Protein AF-0000000067530550 (afdb_homodimer)

Nearest PDB structures (foldseek):
  4d1q-assembly1_B  TM=6.725E-01  e=1.537E-12  Musca domestica
  4d1q-assembly1_A-2  TM=6.681E-01  e=2.569E-12  Musca domestica
  2bw3-assembly1_A  TM=5.708E-01  e=7.228E-11  Musca domestica
  4d1q-assembly1_B  TM=6.610E-01  e=1.892E-12  Musca domestica
  4d1q-assembly1_A-2  TM=6.680E-01  e=2.783E-12  Musca domestica

Sequence (1082 aa):
DERKKIAEIKYAALITEKNIPHQTAKEILNLFQNIGKNPNVLKSMTMGRTKCQNIISNVLCPVETERVVNNIQNTRFSIFIDETSDITNEKWMTFLVRYVDSDTLDIRTQLVKLIDIDAKDCSAEKLFKAFELEMTKFQIPFLNIIALSCDNASVITGKHLSFKKNLESKCKNLLTFSCPCHSATLVAHAACAKIPAHCEEFLRKIASYINSSPKRLAVFNEFSECFQDTNRKILKLCDTRWLSHYLCIDRLLELWDSIKYFLNEIVVSEKTKSGEYLLSLMENVNIKAYYLFLKYVLNFFNSFNAFFQAHETRIHILQTKSVNFLVQISEHFLKPDLLKHLLTNLSFHKKENQISLDNVNLGPRYEEYLYKLVKEGHANVVTIIRQNCLQFYITAAEEIRKRLPVNNIFLHKLQVFQPDVALFDKNRESSFNDVSFIAKTLHGFDEDGLKNEWFQLYSDSTIKKTIKKKQNLSTINFDSMWKEILKRQSISNPKYPNLKSLISTIRSLPNSNADPERTFSVLSDIKTKKRNRLSTTTINADERKKIAEIKYAALITEKNIPHQTAKEILNLFQNIGKNPNVLKSMTMGRTKCQNIISNVLCPVETERVVNNIQNTRFSIFIDETSDITNEKWMTFLVRYVDSDTLDIRTQLVKLIDIDAKDCSAEKLFKAFELEMTKFQIPFLNIIALSCDNASVITGKHLSFKKNLESKCKNLLTFSCPCHSATLVAHAACAKIPAHCEEFLRKIASYINSSPKRLAVFNEFSECFQDTNRKILKLCDTRWLSHYLCIDRLLELWDSIKYFLNEIVVSEKTKSGEYLLSLMENVNIKAYYLFLKYVLNFFNSFNAFFQAHETRIHILQTKSVNFLVQISEHFLKPDLLKHLLTNLSFHKKENQISLDNVNLGPRYEEYLYKLVKEGHANVVTIIRQNCLQFYITAAEEIRKRLPVNNIFLHKLQVFQPDVALFDKNRESSFNDVSFIAKTLHGFDEDGLKNEWFQLYSDSTIKKTIKKKQNLSTINFDSMWKEILKRQSISNPKYPNLKSLISTIRSLPNSNADPERTFSVLSDIKTKKRNRLSTTTINA

Foldseek 3Di:
DVVVVVVVVVLVVVCVVVVPDPVCSVVVVVVVVVQCVPVVRVVPDDDDPVNVLCCVLPPVLVVVLLVVLVQLLPAAKAWEWDWDAAPVRWIWIWTWIWFQGPVQRDIDIDTNWTFTADSVDPAQVRVLVSVVVVCVVSVRQLQSYAEYEYEPDCRADNPPSHVVVVSCVRHVLYYYDHFVLNLLLVLLVQLCVLPDPVLVVLLQLLLCVQVVDPVSVVLLQVLCVVVVNDSDRQAHADSVDSQRPLVNLVVCLSCLVSSLVSLVVCCVVVVDPSSVVSNVQSPPLLNSLVSLLCNVLCVLSNVLNVVLLDLFQDLLCQQVSLLVSLLVLCVQWFDPVCSVCLLDPDQLPDPVGTDDLVRRDSDDVSVVSLVVCVVVPNVVSSSVSSVSSSSSSNSSSVSSSVRGPNPPLLSNLSCCLQLCNQAPNPCQVVNLVSVLVNCVSSDDADSVLQSVLSVCNNVPCVCVVDPVNSVVLNPDDSSVSVSVVQVPDDPVDTSRVRVSSSVSNSRSDHSRSNVVVVVVVVLNVCCDPVNPPDDSSSSRD/DVVVVVVVVVLVVVCVVVVPDPVCSVVVVVVVVVQCVPVVRVVPDDDDPVNVLCCVLPPVLVVVLLVVLVQLLPAAWAWEWDWDAAPVGWIWIWTWIWFQGPVQRDIDIDTNWTFTADSVDPAQVRVLVSVVVVCVVSVRQLQSYAEYEYEPDCRAPNPPSHVVVVSCVRHVLYYYDHFVLNLLLVLLVQLCVLPDPVLVVLLQLLLCVQVVDPVSVVLLQVLCVVVVNDSDRQAHADSVDSLRPLVNLVVCLSCLVSSLVSLVVCCVVVVDPSSVVSNVQSPPLLNSLVSLLCNVLCVLSNVLNVVLLDLFQDLLCQQVSLLVSLLVLCVQWFDPVCSVVLLDPDQLPDPVGTDDLVRRDSDDVSVVSLVVCVVVPNVVSSSVSSVSSSSSSNSSSVSSSVRGPNPPLLSNLSNCLQLCNQAPNPCQVVNLVSVLVNCVSSDDADSVLQSVLSVCNNVPCVCVVDPVNSVVLNPDDSSVSVSVVQVPDDPVDTSRVRVSSSVSNSRSDHSRSNVVVVVVVVLNVCCDPVNPPDDSSSSRD

Secondary structure (DSSP, 8-state):
-HHHHHHHHHHHHHHHHTT--HHHHHHHHHHHHHHTTSHHHHHH----HHHHHHHIIIIIHHHHHHHHHHHHHSS-EEEEE-EEE-TT--EEEEEEEEEE-TTT--EEEEEEEEEEE-TT---HHHHHHHHHHHHHHTT--GGGEEEEEE-S-HHHH-SSS-HHHHHHHH-TT-EEEE-HHHHHHHHHHHHHTTS-HHHHHHHHHHHHHHHT-HHHHHHHHHHHHHTT----PPPPP-TT-TTHHHHHHHHHHHTHHHHHHHHHHHHHHT--HHHHHHHHHHH-HHHHHHHHHHHHHHHHHHHHHHHHTSSS--GGGHHHHHHHHHHHHHTTTB-GGGGGGTTSS--TT-GGGBPPGGG----HHHHHHHHHHHHTT-HHHHHHHHHHHHHHHHHHHHHHHHHS-TT-HHHHHGGGGSHHHHTT-S-HHHHHHHHHHHHHHH----HHHHHHHHHHHHH-HHHHS-HHHHHHHHHS-HHHHHHHHHHSS-TTS-S-HHHHHHHHHHHTS-S-SHHHHHHHHHHHHHS-STTTT--HHHHH-/-HHHHHHHHHHHHHHHHTT--HHHHHHHHHHHHHHTTSHHHHHH----HHHHHHHIIIIIHHHHHHHHHHHHHSS-EEEEE-EEE-TT--EEEEEEEEEE-TTT--EEEEEEEEEEE-TT---HHHHHHHHHHHHHHTT--GGGEEEEEE-S-HHHH-SSS-HHHHHHHH-TT-EEEE-HHHHHHHHHHHHHTTS-HHHHHHHHHHHHHHHT-HHHHHHHHHHHHHTT----PPPPP-TT-TTHHHHHHHHHHHTHHHHHHHHHHHHHHT--HHHHHHHHHHH-HHHHHHHHHHHHHHHHHHHHHHHHTSSS--GGGHHHHHHHHHHHHHTTTB-GGGGGGTTSS--TT-GGGBPPGGG----HHHHHHHHHHHHTT-HHHHHHHHHHHHHHHHHHHHHHHHHS-TT-HHHHHGGGGSHHHHTT-S-HHHHHHHHHHHHHHH----HHHHHHHHHHHHH-HHHHS-HHHHHHHHHS-HHHHHHHHHHSS-TTS-S-HHHHHHHHHHHTS-S-SHHHHHHHHHHHHHS-STTTT--HHHHH-

Structure (mmCIF, N/CA/C/O backbone):
data_AF-0000000067530550-model_v1
#
loop_
_entity.id
_entity.type
_entity.pdbx_description
1 polymer 'Zinc finger protein KIAA0543'
#
loop_
_atom_site.group_PDB
_atom_site.id
_atom_site.type_symbol
_atom_site.label_atom_id
_atom_site.label_alt_id
_atom_site.label_comp_id
_atom_site.label_asym_id
_atom_site.label_entity_id
_atom_site.label_seq_id
_atom_site.pdbx_PDB_ins_code
_atom_site.Cartn_x
_atom_site.Cartn_y
_atom_site.Cartn_z
_atom_site.occupancy
_atom_site.B_iso_or_equiv
_atom_site.auth_seq_id
_atom_site.auth_comp_id
_atom_site.auth_asym_id
_atom_site.auth_atom_id
_atom_site.pdbx_PDB_model_num
ATOM 1 N N . ASP A 1 1 ? 16.312 -23.812 32.875 1 80.31 1 ASP A N 1
ATOM 2 C CA . ASP A 1 1 ? 16.922 -23.016 31.812 1 80.31 1 ASP A CA 1
ATOM 3 C C . ASP A 1 1 ? 16.516 -23.547 30.438 1 80.31 1 ASP A C 1
ATOM 5 O O . ASP A 1 1 ? 16.219 -22.781 29.531 1 80.31 1 ASP A O 1
ATOM 9 N N . GLU A 1 2 ? 16.406 -24.828 30.375 1 87.94 2 GLU A N 1
ATOM 10 C CA . GLU A 1 2 ? 16 -25.422 29.094 1 87.94 2 GLU A CA 1
ATOM 11 C C . GLU A 1 2 ? 14.539 -25.109 28.781 1 87.94 2 GLU A C 1
ATOM 13 O O . GLU A 1 2 ? 14.211 -24.812 27.625 1 87.94 2 GLU A O 1
ATOM 18 N N . ARG A 1 3 ? 13.711 -25.188 29.797 1 90.06 3 ARG A N 1
ATOM 19 C CA . ARG A 1 3 ? 12.297 -24.891 29.594 1 90.06 3 ARG A CA 1
ATOM 20 C C . ARG A 1 3 ? 12.094 -23.438 29.203 1 90.06 3 ARG A C 1
ATOM 22 O O . ARG A 1 3 ? 11.219 -23.125 28.391 1 90.06 3 ARG A O 1
ATOM 29 N N . LYS A 1 4 ? 12.891 -22.594 29.781 1 92.56 4 LYS A N 1
ATOM 30 C CA . LYS A 1 4 ? 12.859 -21.172 29.422 1 92.56 4 LYS A CA 1
ATOM 31 C C . LYS A 1 4 ? 13.234 -20.969 27.953 1 92.56 4 LYS A C 1
ATOM 33 O O . LYS A 1 4 ? 12.562 -20.219 27.25 1 92.56 4 LYS A O 1
ATOM 38 N N . LYS A 1 5 ? 14.266 -21.625 27.531 1 92.31 5 LYS A N 1
ATOM 39 C CA . LYS A 1 5 ? 14.727 -21.484 26.156 1 92.31 5 LYS A CA 1
ATOM 40 C C . LYS A 1 5 ? 13.672 -21.984 25.172 1 92.31 5 LYS A C 1
ATOM 42 O O . LYS A 1 5 ? 13.43 -21.344 24.141 1 92.31 5 LYS A O 1
ATOM 47 N N . ILE A 1 6 ? 13.031 -23.016 25.5 1 93.88 6 ILE A N 1
ATOM 48 C CA . ILE A 1 6 ? 11.992 -23.578 24.641 1 93.88 6 ILE A CA 1
ATOM 49 C C . ILE A 1 6 ? 10.82 -22.609 24.547 1 93.88 6 ILE A C 1
ATOM 51 O O . ILE A 1 6 ? 10.266 -22.406 23.453 1 93.88 6 ILE A O 1
ATOM 55 N N . ALA A 1 7 ? 10.461 -22.047 25.672 1 94.25 7 ALA A N 1
ATOM 56 C CA . ALA A 1 7 ? 9.352 -21.094 25.688 1 94.25 7 ALA A CA 1
ATOM 57 C C . ALA A 1 7 ? 9.656 -19.875 24.828 1 94.25 7 ALA A C 1
ATOM 59 O O . ALA A 1 7 ? 8.789 -19.391 24.094 1 94.25 7 ALA A O 1
ATOM 60 N N . GLU A 1 8 ? 10.852 -19.406 24.922 1 95.12 8 GLU A N 1
ATOM 61 C CA . GLU A 1 8 ? 11.258 -18.234 24.141 1 95.12 8 GLU A CA 1
ATOM 62 C C . GLU A 1 8 ? 11.297 -18.547 22.656 1 95.12 8 GLU A C 1
ATOM 64 O O . GLU A 1 8 ? 10.938 -17.703 21.828 1 95.12 8 GLU A O 1
ATOM 69 N N . ILE A 1 9 ? 11.695 -19.703 22.25 1 95 9 ILE A N 1
ATOM 70 C CA . ILE A 1 9 ? 11.727 -20.125 20.859 1 95 9 ILE A CA 1
ATOM 71 C C . ILE A 1 9 ? 10.297 -20.234 20.312 1 95 9 ILE A C 1
ATOM 73 O O . ILE A 1 9 ? 10.016 -19.766 19.219 1 95 9 ILE A O 1
ATOM 77 N N . LYS A 1 10 ? 9.43 -20.812 21.062 1 94.94 10 LYS A N 1
ATOM 78 C CA . LYS A 1 10 ? 8.023 -20.922 20.656 1 94.94 10 LYS A CA 1
ATOM 79 C C . LYS A 1 10 ? 7.402 -19.531 20.484 1 94.94 10 LYS A C 1
ATOM 81 O O . LYS A 1 10 ? 6.625 -19.312 19.547 1 94.94 10 LYS A O 1
ATOM 86 N N . TYR A 1 11 ? 7.758 -18.672 21.438 1 95.31 11 TYR A N 1
ATOM 87 C CA . TYR A 1 11 ? 7.254 -17.297 21.375 1 95.31 11 TYR A CA 1
ATOM 88 C C . TYR A 1 11 ? 7.766 -16.594 20.125 1 95.31 11 TYR A C 1
ATOM 90 O O . TYR A 1 11 ? 6.988 -15.969 19.391 1 95.31 11 TYR A O 1
ATOM 98 N N . ALA A 1 12 ? 9.016 -16.719 19.812 1 94.5 12 ALA A N 1
ATOM 99 C CA . ALA A 1 12 ? 9.602 -16.125 18.609 1 94.5 12 ALA A CA 1
ATOM 100 C C . ALA A 1 12 ? 8.961 -16.703 17.344 1 94.5 12 ALA A C 1
ATOM 102 O O . ALA A 1 12 ? 8.75 -15.984 16.359 1 94.5 12 ALA A O 1
ATOM 103 N N . ALA A 1 13 ? 8.656 -17.969 17.312 1 94.69 13 ALA A N 1
ATOM 104 C CA . ALA A 1 13 ? 7.992 -18.609 16.188 1 94.69 13 ALA A CA 1
ATOM 105 C C . ALA A 1 13 ? 6.613 -18.016 15.945 1 94.69 13 ALA A C 1
ATOM 107 O O . ALA A 1 13 ? 6.223 -17.797 14.797 1 94.69 13 ALA A O 1
ATOM 108 N N . LEU A 1 14 ? 5.918 -17.766 17.016 1 93.88 14 LEU A N 1
ATOM 109 C CA . LEU A 1 14 ? 4.59 -17.172 16.906 1 93.88 14 LEU A CA 1
ATOM 110 C C . LEU A 1 14 ? 4.676 -15.758 16.328 1 93.88 14 LEU A C 1
ATOM 112 O O . LEU A 1 14 ? 3.875 -15.391 15.461 1 93.88 14 LEU A O 1
ATOM 116 N N . ILE A 1 15 ? 5.641 -14.969 16.797 1 93.5 15 ILE A N 1
ATOM 117 C CA . ILE A 1 15 ? 5.859 -13.609 16.328 1 93.5 15 ILE A CA 1
ATOM 118 C C . ILE A 1 15 ? 6.113 -13.617 14.82 1 93.5 15 ILE A C 1
ATOM 120 O O . ILE A 1 15 ? 5.566 -12.789 14.086 1 93.5 15 ILE A O 1
ATOM 124 N N . THR A 1 16 ? 6.828 -14.547 14.367 1 91.88 16 THR A N 1
ATOM 125 C CA . THR A 1 16 ? 7.184 -14.672 12.953 1 91.88 16 THR A CA 1
ATOM 126 C C . THR A 1 16 ? 5.98 -15.125 12.133 1 91.88 16 THR A C 1
ATOM 128 O O . THR A 1 16 ? 5.699 -14.562 11.07 1 91.88 16 THR A O 1
ATOM 131 N N . GLU A 1 17 ? 5.289 -16.125 12.617 1 91.31 17 GLU A N 1
ATOM 132 C CA . GLU A 1 17 ? 4.148 -16.703 11.906 1 91.31 17 GLU A CA 1
ATOM 133 C C . GLU A 1 17 ? 3.049 -15.664 11.695 1 91.31 17 GLU A C 1
ATOM 135 O O . GLU A 1 17 ? 2.402 -15.648 10.648 1 91.31 17 GLU A O 1
ATOM 140 N N . LYS A 1 18 ? 2.848 -14.844 12.664 1 90.81 18 LYS A N 1
ATOM 141 C CA . LYS A 1 18 ? 1.754 -13.883 12.617 1 90.81 18 LYS A CA 1
ATOM 142 C C . LYS A 1 18 ? 2.236 -12.523 12.102 1 90.81 18 LYS A C 1
ATOM 144 O O . LYS A 1 18 ? 1.47 -11.562 12.062 1 90.81 18 LYS A O 1
ATOM 149 N N . ASN A 1 19 ? 3.467 -12.445 11.727 1 88.25 19 ASN A N 1
ATOM 150 C CA . ASN A 1 19 ? 4.074 -11.25 11.156 1 88.25 19 ASN A CA 1
ATOM 151 C C . ASN A 1 19 ? 3.947 -10.055 12.086 1 88.25 19 ASN A C 1
ATOM 153 O O . ASN A 1 19 ? 3.578 -8.961 11.656 1 88.25 19 ASN A O 1
ATOM 157 N N . ILE A 1 20 ? 4.133 -10.281 13.367 1 91.38 20 ILE A N 1
ATOM 158 C CA . ILE A 1 20 ? 4.156 -9.219 14.367 1 91.38 20 ILE A CA 1
ATOM 159 C C . ILE A 1 20 ? 5.539 -8.57 14.398 1 91.38 20 ILE A C 1
ATOM 161 O O . ILE A 1 20 ? 6.555 -9.273 14.398 1 91.38 20 ILE A O 1
ATOM 165 N N . PRO A 1 21 ? 5.609 -7.227 14.383 1 88.94 21 PRO A N 1
ATOM 166 C CA . PRO A 1 21 ? 6.922 -6.586 14.469 1 88.94 21 PRO A CA 1
ATOM 167 C C . PRO A 1 21 ? 7.727 -7.039 15.688 1 88.94 21 PRO A C 1
ATOM 169 O O . PRO A 1 21 ? 7.168 -7.191 16.781 1 88.94 21 PRO A O 1
ATOM 172 N N . HIS A 1 22 ? 9.047 -7.211 15.578 1 90.88 22 HIS A N 1
ATOM 173 C CA . HIS A 1 22 ? 9.906 -7.711 16.641 1 90.88 22 HIS A CA 1
ATOM 174 C C . HIS A 1 22 ? 9.906 -6.766 17.844 1 90.88 22 HIS A C 1
ATOM 176 O O . HIS A 1 22 ? 10.031 -7.207 18.984 1 90.88 22 HIS A O 1
ATOM 182 N N . GLN A 1 23 ? 9.695 -5.523 17.531 1 89.25 23 GLN A N 1
ATOM 183 C CA . GLN A 1 23 ? 9.734 -4.508 18.578 1 89.25 23 GLN A CA 1
ATOM 184 C C . GLN A 1 23 ? 8.562 -4.68 19.547 1 89.25 23 GLN A C 1
ATOM 186 O O . GLN A 1 23 ? 8.641 -4.25 20.703 1 89.25 23 GLN A O 1
ATOM 191 N N . THR A 1 24 ? 7.496 -5.25 19.141 1 92.62 24 THR A N 1
ATOM 192 C CA . THR A 1 24 ? 6.285 -5.418 19.922 1 92.62 24 THR A CA 1
ATOM 193 C C . THR A 1 24 ? 6.41 -6.621 20.859 1 92.62 24 THR A C 1
ATOM 195 O O . THR A 1 24 ? 5.664 -6.734 21.844 1 92.62 24 THR A O 1
ATOM 198 N N . ALA A 1 25 ? 7.371 -7.5 20.609 1 93.81 25 ALA A N 1
ATOM 199 C CA . ALA A 1 25 ? 7.504 -8.75 21.359 1 93.81 25 ALA A CA 1
ATOM 200 C C . ALA A 1 25 ? 7.75 -8.492 22.828 1 93.81 25 ALA A C 1
ATOM 202 O O . ALA A 1 25 ? 7.164 -9.156 23.688 1 93.81 25 ALA A O 1
ATOM 203 N N . LYS A 1 26 ? 8.562 -7.496 23.109 1 94.06 26 LYS A N 1
ATOM 204 C CA . LYS A 1 26 ? 8.891 -7.188 24.5 1 94.06 26 LYS A CA 1
ATOM 205 C C . LYS A 1 26 ? 7.656 -6.738 25.281 1 94.06 26 LYS A C 1
ATOM 207 O O . LYS A 1 26 ? 7.434 -7.18 26.406 1 94.06 26 LYS A O 1
ATOM 212 N N . GLU A 1 27 ? 6.938 -5.891 24.719 1 94.12 27 GLU A N 1
ATOM 213 C CA . GLU A 1 27 ? 5.766 -5.344 25.391 1 94.12 27 GLU A CA 1
ATOM 214 C C . GLU A 1 27 ? 4.723 -6.426 25.656 1 94.12 27 GLU A C 1
ATOM 216 O O . GLU A 1 27 ? 4.09 -6.445 26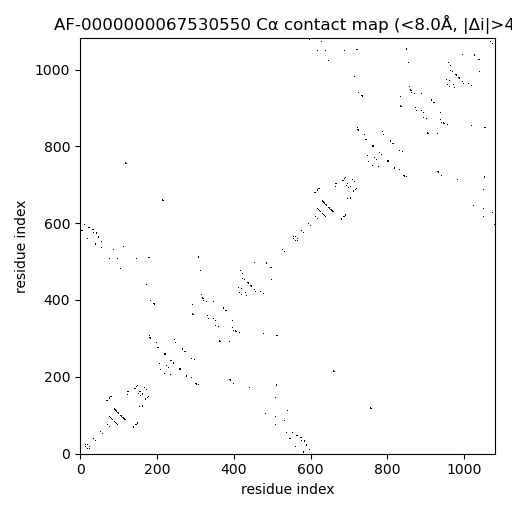.703 1 94.12 27 GLU A O 1
ATOM 221 N N . ILE A 1 28 ? 4.512 -7.309 24.703 1 94.88 28 ILE A N 1
ATOM 222 C CA . ILE A 1 28 ? 3.58 -8.414 24.891 1 94.88 28 ILE A CA 1
ATOM 223 C C . ILE A 1 28 ? 4.043 -9.297 26.047 1 94.88 28 ILE A C 1
ATOM 225 O O . ILE A 1 28 ? 3.254 -9.633 26.922 1 94.88 28 ILE A O 1
ATOM 229 N N . LEU A 1 29 ? 5.32 -9.633 26.047 1 95.06 29 LEU A N 1
ATOM 230 C CA . LEU A 1 29 ? 5.875 -10.484 27.078 1 95.06 29 LEU A CA 1
ATOM 231 C C . LEU A 1 29 ? 5.723 -9.836 28.453 1 95.06 29 LEU A C 1
ATOM 233 O O . LEU A 1 29 ? 5.312 -10.492 29.422 1 95.06 29 LEU A O 1
ATOM 237 N N . ASN A 1 30 ? 6.047 -8.492 28.531 1 95 30 ASN A N 1
ATOM 238 C CA . ASN A 1 30 ? 5.941 -7.773 29.797 1 95 30 ASN A CA 1
ATOM 239 C C . ASN A 1 30 ? 4.523 -7.828 30.359 1 95 30 ASN A C 1
ATOM 241 O O . ASN A 1 30 ? 4.336 -7.988 31.562 1 95 30 ASN A O 1
ATOM 245 N N . LEU A 1 31 ? 3.582 -7.672 29.516 1 94.62 31 LEU A N 1
ATOM 246 C CA . LEU A 1 31 ? 2.191 -7.723 29.953 1 94.62 31 LEU A CA 1
ATOM 247 C C . LEU A 1 31 ? 1.867 -9.078 30.578 1 94.62 31 LEU A C 1
ATOM 249 O O . LEU A 1 31 ? 1.297 -9.148 31.672 1 94.62 31 LEU A O 1
ATOM 253 N N . PHE A 1 32 ? 2.234 -10.195 29.922 1 94.56 32 PHE A N 1
ATOM 254 C CA . PHE A 1 32 ? 1.857 -11.523 30.391 1 94.56 32 PHE A CA 1
ATOM 255 C C . PHE A 1 32 ? 2.701 -11.938 31.594 1 94.56 32 PHE A C 1
ATOM 257 O O . PHE A 1 32 ? 2.262 -12.734 32.406 1 94.56 32 PHE A O 1
ATOM 264 N N . GLN A 1 33 ? 3.926 -11.367 31.703 1 94.31 33 GLN A N 1
ATOM 265 C CA . GLN A 1 33 ? 4.699 -11.594 32.938 1 94.31 33 GLN A CA 1
ATOM 266 C C . GLN A 1 33 ? 4.027 -10.953 34.125 1 94.31 33 GLN A C 1
ATOM 268 O O . GLN A 1 33 ? 4.031 -11.523 35.219 1 94.31 33 GLN A O 1
ATOM 273 N N . ASN A 1 34 ? 3.475 -9.797 33.906 1 92.88 34 ASN A N 1
ATOM 274 C CA . ASN A 1 34 ? 2.752 -9.133 34.969 1 92.88 34 ASN A CA 1
ATOM 275 C C . ASN A 1 34 ? 1.472 -9.875 35.344 1 92.88 34 ASN A C 1
ATOM 277 O O . ASN A 1 34 ? 1.153 -10.039 36.5 1 92.88 34 ASN A O 1
ATOM 281 N N . ILE A 1 35 ? 0.723 -10.375 34.406 1 91.69 35 ILE A N 1
ATOM 282 C CA . ILE A 1 35 ? -0.518 -11.109 34.625 1 91.69 35 ILE A CA 1
ATOM 283 C C . ILE A 1 35 ? -0.21 -12.469 35.25 1 91.69 35 ILE A C 1
ATOM 285 O O . ILE A 1 35 ? -0.975 -12.969 36.062 1 91.69 35 ILE A O 1
ATOM 289 N N . GLY A 1 36 ? 0.929 -13.07 34.844 1 89.75 36 GLY A N 1
ATOM 290 C CA . GLY A 1 36 ? 1.312 -14.406 35.25 1 89.75 36 GLY A CA 1
ATOM 291 C C . GLY A 1 36 ? 1.763 -14.461 36.719 1 89.75 36 GLY A C 1
ATOM 292 O O . GLY A 1 36 ? 1.973 -15.547 37.25 1 89.75 36 GLY A O 1
ATOM 293 N N . LYS A 1 37 ? 1.917 -13.297 37.344 1 89.75 37 LYS A N 1
ATOM 294 C CA . LYS A 1 37 ? 2.205 -13.273 38.781 1 89.75 37 LYS A CA 1
ATOM 295 C C . LYS A 1 37 ? 1.121 -14.008 39.562 1 89.75 37 LYS A C 1
ATOM 297 O O . LYS A 1 37 ? 1.394 -14.578 40.625 1 89.75 37 LYS A O 1
ATOM 302 N N . ASN A 1 38 ? -0.06 -13.891 39.031 1 88 38 ASN A N 1
ATOM 303 C CA . ASN A 1 38 ? -1.168 -14.719 39.5 1 88 38 ASN A CA 1
ATOM 304 C C . ASN A 1 38 ? -1.566 -15.758 38.438 1 88 38 ASN A C 1
ATOM 306 O O . ASN A 1 38 ? -2.449 -15.516 37.625 1 88 38 ASN A O 1
ATOM 310 N N . PRO A 1 39 ? -1.048 -16.984 38.656 1 87.06 39 PRO A N 1
ATOM 311 C CA . PRO A 1 39 ? -1.234 -18 37.625 1 87.06 39 PRO A CA 1
ATOM 312 C C . PRO A 1 39 ? -2.705 -18.328 37.375 1 87.06 39 PRO A C 1
ATOM 314 O O . PRO A 1 39 ? -3.086 -18.688 36.25 1 87.06 39 PRO A O 1
ATOM 317 N N . ASN A 1 40 ? -3.471 -18.141 38.312 1 89.38 40 ASN A N 1
ATOM 318 C CA . ASN A 1 40 ? -4.891 -18.438 38.156 1 89.38 40 ASN A CA 1
ATOM 319 C C . ASN A 1 40 ? -5.582 -17.453 37.219 1 89.38 40 ASN A C 1
ATOM 321 O O . ASN A 1 40 ? -6.527 -17.812 36.531 1 89.38 40 ASN A O 1
ATOM 325 N N . VAL A 1 41 ? -5.117 -16.281 37.219 1 91.75 41 VAL A N 1
ATOM 326 C CA . VAL A 1 41 ? -5.695 -15.266 36.375 1 91.75 41 VAL A CA 1
ATOM 327 C C . VAL A 1 41 ? -5.375 -15.578 34.906 1 91.75 41 VAL A C 1
ATOM 329 O O . VAL A 1 41 ? -6.273 -15.602 34.062 1 91.75 41 VAL A O 1
ATOM 332 N N . LEU A 1 42 ? -4.152 -15.898 34.656 1 92.31 42 LEU A N 1
ATOM 333 C CA . LEU A 1 42 ? -3.715 -16.203 33.312 1 92.31 42 LEU A CA 1
ATOM 334 C C . LEU A 1 42 ? -4.441 -17.438 32.75 1 92.31 42 LEU A C 1
ATOM 336 O O . LEU A 1 42 ? -4.887 -17.438 31.609 1 92.31 42 LEU A O 1
ATOM 340 N N . LYS A 1 43 ? -4.578 -18.391 33.531 1 91.69 43 LYS A N 1
ATOM 341 C CA . LYS A 1 43 ? -5.207 -19.656 33.125 1 91.69 43 LYS A CA 1
ATOM 342 C C . LYS A 1 43 ? -6.688 -19.453 32.812 1 91.69 43 LYS A C 1
ATOM 344 O O . LYS A 1 43 ? -7.23 -20.094 31.922 1 91.69 43 LYS A O 1
ATOM 349 N N . SER A 1 44 ? -7.266 -18.516 33.438 1 92.94 44 SER A N 1
ATOM 350 C CA . SER A 1 44 ? -8.711 -18.344 33.312 1 92.94 44 SER A CA 1
ATOM 351 C C . SER A 1 44 ? -9.07 -17.359 32.219 1 92.94 44 SER A C 1
ATOM 353 O O . SER A 1 44 ? -10.234 -17.25 31.828 1 92.94 44 SER A O 1
ATOM 355 N N . MET A 1 45 ? -8.125 -16.656 31.703 1 92.94 45 MET A N 1
ATOM 356 C CA . MET A 1 45 ? -8.367 -15.648 30.688 1 92.94 45 MET A CA 1
ATOM 357 C C . MET A 1 45 ? -8.891 -16.297 29.406 1 92.94 45 MET A C 1
ATOM 359 O O . MET A 1 45 ? -8.508 -17.422 29.062 1 92.94 45 MET A O 1
ATOM 363 N N . THR A 1 46 ? -9.812 -15.625 28.703 1 92.94 46 THR A N 1
ATOM 364 C CA . THR A 1 46 ? -10.305 -16 27.391 1 92.94 46 THR A CA 1
ATOM 365 C C . THR A 1 46 ? -10.344 -14.789 26.453 1 92.94 46 THR A C 1
ATOM 367 O O . THR A 1 46 ? -10.719 -13.688 26.875 1 92.94 46 THR A O 1
ATOM 370 N N . MET A 1 47 ? -9.82 -15 25.234 1 93.88 47 MET A N 1
ATOM 371 C CA . MET A 1 47 ? -9.812 -13.891 24.297 1 93.88 47 MET A CA 1
ATOM 372 C C . MET A 1 47 ? -9.953 -14.383 22.859 1 93.88 47 MET A C 1
ATOM 374 O O . MET A 1 47 ? -8.969 -14.789 22.234 1 93.88 47 MET A O 1
ATOM 378 N N . GLY A 1 48 ? -11.133 -14.422 22.344 1 91.06 48 GLY A N 1
ATOM 379 C CA . GLY A 1 48 ? -11.359 -14.625 20.922 1 91.06 48 GLY A CA 1
ATOM 380 C C . GLY A 1 48 ? -11.445 -13.336 20.141 1 91.06 48 GLY A C 1
ATOM 381 O O . GLY A 1 48 ? -11.406 -12.25 20.719 1 91.06 48 GLY A O 1
ATOM 382 N N . ARG A 1 49 ? -11.523 -13.43 18.906 1 91.06 49 ARG A N 1
ATOM 383 C CA . ARG A 1 49 ? -11.617 -12.273 18.016 1 91.06 49 ARG A CA 1
ATOM 384 C C . ARG A 1 49 ? -12.797 -11.383 18.406 1 91.06 49 ARG A C 1
ATOM 386 O O . ARG A 1 49 ? -12.641 -10.172 18.578 1 91.06 49 ARG A O 1
ATOM 393 N N . THR A 1 50 ? -13.891 -11.992 18.594 1 91.56 50 THR A N 1
ATOM 394 C CA . THR A 1 50 ? -15.125 -11.266 18.891 1 91.56 50 THR A CA 1
ATOM 395 C C . THR A 1 50 ? -15.062 -10.617 20.266 1 91.56 50 THR A C 1
ATOM 397 O O . THR A 1 50 ? -15.477 -9.469 20.438 1 91.56 50 THR A O 1
ATOM 400 N N . LYS A 1 51 ? -14.633 -11.367 21.234 1 93.75 51 LYS A N 1
ATOM 401 C CA . LYS A 1 51 ? -14.5 -10.805 22.578 1 93.75 51 LYS A CA 1
ATOM 402 C C . LYS A 1 51 ? -13.539 -9.617 22.594 1 93.75 51 LYS A C 1
ATOM 404 O O . LYS A 1 51 ? -13.812 -8.594 23.219 1 93.75 51 LYS A O 1
ATOM 409 N N . CYS A 1 52 ? -12.398 -9.75 21.938 1 93.75 52 CYS A N 1
ATOM 410 C CA . CYS A 1 52 ? -11.422 -8.68 21.828 1 93.75 52 CYS A CA 1
ATOM 411 C C . CYS A 1 52 ? -12.055 -7.426 21.234 1 93.75 52 CYS A C 1
ATOM 413 O O . CYS A 1 52 ? -11.906 -6.332 21.781 1 93.75 52 CYS A O 1
ATOM 415 N N . GLN A 1 53 ? -12.734 -7.594 20.125 1 92.88 53 GLN A N 1
ATOM 416 C CA . GLN A 1 53 ? -13.406 -6.488 19.453 1 92.88 53 GLN A CA 1
ATOM 417 C C . GLN A 1 53 ? -14.43 -5.828 20.375 1 92.88 53 GLN A C 1
ATOM 419 O O . GLN A 1 53 ? -14.539 -4.602 20.406 1 92.88 53 GLN A O 1
ATOM 424 N N . ASN A 1 54 ? -15.125 -6.625 21.109 1 93.81 54 ASN A N 1
ATOM 425 C CA . ASN A 1 54 ? -16.141 -6.105 22.016 1 93.81 54 ASN A CA 1
ATOM 426 C C . ASN A 1 54 ? -15.523 -5.301 23.156 1 93.81 54 ASN A C 1
ATOM 428 O O . ASN A 1 54 ? -16.062 -4.27 23.547 1 93.81 54 ASN A O 1
ATOM 432 N N . ILE A 1 55 ? -14.484 -5.75 23.688 1 94.94 55 ILE A N 1
ATOM 433 C CA . ILE A 1 55 ? -13.812 -5.023 24.75 1 94.94 55 ILE A CA 1
ATOM 434 C C . ILE A 1 55 ? -13.328 -3.672 24.234 1 94.94 55 ILE A C 1
ATOM 436 O O . ILE A 1 55 ? -13.508 -2.646 24.906 1 94.94 55 ILE A O 1
ATOM 440 N N . ILE A 1 56 ? -12.789 -3.656 23.031 1 94 56 ILE A N 1
ATOM 441 C CA . ILE A 1 56 ? -12.242 -2.438 22.438 1 94 56 ILE A CA 1
ATOM 442 C C . ILE A 1 56 ? -13.375 -1.456 22.141 1 94 56 ILE A C 1
ATOM 444 O O . ILE A 1 56 ? -13.305 -0.288 22.531 1 94 56 ILE A O 1
ATOM 448 N N . SER A 1 57 ? -14.461 -1.954 21.547 1 94.38 57 SER A N 1
ATOM 449 C CA . SER A 1 57 ? -15.516 -1.088 21.031 1 94.38 57 SER A CA 1
ATOM 450 C C . SER A 1 57 ? -16.5 -0.691 22.141 1 94.38 57 SER A C 1
ATOM 452 O O . SER A 1 57 ? -17.031 0.417 22.125 1 94.38 57 SER A O 1
ATOM 454 N N . ASN A 1 58 ? -16.688 -1.572 23.141 1 94.44 58 ASN A N 1
ATOM 455 C CA . ASN A 1 58 ? -17.781 -1.355 24.078 1 94.44 58 ASN A CA 1
ATOM 456 C C . ASN A 1 58 ? -17.266 -1.003 25.469 1 94.44 58 ASN A C 1
ATOM 458 O O . ASN A 1 58 ? -18.031 -0.561 26.328 1 94.44 58 ASN A O 1
ATOM 462 N N . VAL A 1 59 ? -16.016 -1.189 25.703 1 93.94 59 VAL A N 1
ATOM 463 C CA . VAL A 1 59 ? -15.5 -0.894 27.031 1 93.94 59 VAL A CA 1
ATOM 464 C C . VAL A 1 59 ? -14.438 0.205 26.938 1 93.94 59 VAL A C 1
ATOM 466 O O . VAL A 1 59 ? -14.648 1.316 27.438 1 93.94 59 VAL A O 1
ATOM 469 N N . LEU A 1 60 ? -13.422 -0.037 26.141 1 93.94 60 LEU A N 1
ATOM 470 C CA . LEU A 1 60 ? -12.297 0.892 26.078 1 93.94 60 LEU A CA 1
ATOM 471 C C . LEU A 1 60 ? -12.703 2.191 25.391 1 93.94 60 LEU A C 1
ATOM 473 O O . LEU A 1 60 ? -12.453 3.279 25.922 1 93.94 60 LEU A O 1
ATOM 477 N N . CYS A 1 61 ? -13.336 2.068 24.25 1 94.31 61 CYS A N 1
ATOM 478 C CA . CYS A 1 61 ? -13.672 3.238 23.438 1 94.31 61 CYS A CA 1
ATOM 479 C C . CYS A 1 61 ? -14.641 4.152 24.188 1 94.31 61 CYS A C 1
ATOM 481 O O . CYS A 1 61 ? -14.391 5.352 24.328 1 94.31 61 CYS A O 1
ATOM 483 N N . PRO A 1 62 ? -15.719 3.607 24.734 1 94.44 62 PRO A N 1
ATOM 484 C CA . PRO A 1 62 ? -16.641 4.484 25.469 1 94.44 62 PRO A CA 1
ATOM 485 C C . PRO A 1 62 ? -15.984 5.18 26.656 1 94.44 62 PRO A C 1
ATOM 487 O O . PRO A 1 62 ? -16.266 6.352 26.922 1 94.44 62 PRO A O 1
ATOM 490 N N . VAL A 1 63 ? -15.094 4.52 27.312 1 94.56 63 VAL A N 1
ATOM 491 C CA . VAL A 1 63 ? -14.43 5.098 28.484 1 94.56 63 VAL A CA 1
ATOM 492 C C . VAL A 1 63 ? -13.539 6.258 28.047 1 94.56 63 VAL A C 1
ATOM 494 O O . VAL A 1 63 ? -13.539 7.32 28.672 1 94.56 63 VAL A O 1
ATOM 497 N N . GLU A 1 64 ? -12.789 6.02 27.047 1 93.56 64 GLU A N 1
ATOM 498 C CA . GLU A 1 64 ? -11.898 7.062 26.547 1 93.56 64 GLU A CA 1
ATOM 499 C C . GLU A 1 64 ? -12.688 8.242 25.984 1 93.56 64 GLU A C 1
ATOM 501 O O . GLU A 1 64 ? -12.32 9.398 26.188 1 93.56 64 GLU A O 1
ATOM 506 N N . THR A 1 65 ? -13.75 7.906 25.281 1 96 65 THR A N 1
ATOM 507 C CA . THR A 1 65 ? -14.602 8.953 24.719 1 96 65 THR A CA 1
ATOM 508 C C . THR A 1 65 ? -15.234 9.781 25.844 1 96 65 THR A C 1
ATOM 510 O O . THR A 1 65 ? -15.281 11.016 25.75 1 96 65 THR A O 1
ATOM 513 N N . GLU A 1 66 ? -15.672 9.117 26.844 1 95.56 66 GLU A N 1
ATOM 514 C CA . GLU A 1 66 ? -16.281 9.797 27.969 1 95.56 66 GLU A CA 1
ATOM 515 C C . GLU A 1 66 ? -15.289 10.727 28.672 1 95.56 66 GLU A C 1
ATOM 517 O O . GLU A 1 66 ? -15.641 11.82 29.094 1 95.56 66 GLU A O 1
ATOM 522 N N . ARG A 1 67 ? -14.133 10.258 28.719 1 94.69 67 ARG A N 1
ATOM 523 C CA . ARG A 1 67 ? -13.094 11.07 29.328 1 94.69 67 ARG A CA 1
ATOM 524 C C . ARG A 1 67 ? -12.875 12.367 28.547 1 94.69 67 ARG A C 1
ATOM 526 O O . ARG A 1 67 ? -12.82 13.445 29.141 1 94.69 67 ARG A O 1
ATOM 533 N N . VAL A 1 68 ? -12.812 12.289 27.297 1 96.12 68 VAL A N 1
ATOM 534 C CA . VAL A 1 68 ? -12.602 13.453 26.438 1 96.12 68 VAL A CA 1
ATOM 535 C C . VAL A 1 68 ? -13.828 14.359 26.484 1 96.12 68 VAL A C 1
ATOM 537 O O . VAL A 1 68 ? -13.703 15.578 26.656 1 96.12 68 VAL A O 1
ATOM 540 N N . VAL A 1 69 ? -14.961 13.758 26.406 1 97.62 69 VAL A N 1
ATOM 541 C CA . VAL A 1 69 ? -16.219 14.492 26.375 1 97.62 69 VAL A CA 1
ATOM 542 C C . VAL A 1 69 ? -16.422 15.242 27.688 1 97.62 69 VAL A C 1
ATOM 544 O O . VAL A 1 69 ? -16.812 16.406 27.688 1 97.62 69 VAL A O 1
ATOM 547 N N . ASN A 1 70 ? -16.141 14.602 28.766 1 96.25 70 ASN A N 1
ATOM 548 C CA . ASN A 1 70 ? -16.266 15.258 30.062 1 96.25 70 ASN A CA 1
ATOM 549 C C . ASN A 1 70 ? -15.391 16.5 30.156 1 96.25 70 ASN A C 1
ATOM 551 O O . ASN A 1 70 ? -15.805 17.516 30.703 1 96.25 70 ASN A O 1
ATOM 555 N N . ASN A 1 71 ? -14.289 16.406 29.625 1 95.81 71 ASN A N 1
ATOM 556 C CA . ASN A 1 71 ? -13.367 17.531 29.641 1 95.81 71 ASN A CA 1
ATOM 557 C C . ASN A 1 71 ? -13.891 18.688 28.797 1 95.81 71 ASN A C 1
ATOM 559 O O . ASN A 1 71 ? -13.875 19.844 29.234 1 95.81 71 ASN A O 1
ATOM 563 N N . ILE A 1 72 ? -14.445 18.422 27.641 1 96.75 72 ILE A N 1
ATOM 564 C CA . ILE A 1 72 ? -14.781 19.484 26.703 1 96.75 72 ILE A CA 1
ATOM 565 C C . ILE A 1 72 ? -16.188 20.016 27.016 1 96.75 72 ILE A C 1
ATOM 567 O O . ILE A 1 72 ? -16.594 21.062 26.516 1 96.75 72 ILE A O 1
ATOM 571 N N . GLN A 1 73 ? -16.906 19.297 27.828 1 96.75 73 GLN A N 1
ATOM 572 C CA . GLN A 1 73 ? -18.188 19.828 28.328 1 96.75 73 GLN A CA 1
ATOM 573 C C . GLN A 1 73 ? -17.969 20.953 29.328 1 96.75 73 GLN A C 1
ATOM 575 O O . GLN A 1 73 ? -18.828 21.812 29.5 1 96.75 73 GLN A O 1
ATOM 580 N N . ASN A 1 74 ? -16.734 20.953 29.875 1 93.56 74 ASN A N 1
ATOM 581 C CA . ASN A 1 74 ? -16.516 21.859 30.984 1 93.56 74 ASN A CA 1
ATOM 582 C C . ASN A 1 74 ? -15.383 22.844 30.688 1 93.56 74 ASN A C 1
ATOM 584 O O . ASN A 1 74 ? -14.953 23.594 31.562 1 93.56 74 ASN A O 1
ATOM 588 N N . THR A 1 75 ? -14.852 22.781 29.578 1 94.88 75 THR A N 1
ATOM 589 C CA . THR A 1 75 ? -13.758 23.672 29.203 1 94.88 75 THR A CA 1
ATOM 590 C C . THR A 1 75 ? -13.93 24.172 27.781 1 94.88 75 THR A C 1
ATOM 592 O O . THR A 1 75 ? -14.633 23.547 26.984 1 94.88 75 THR A O 1
ATOM 595 N N . ARG A 1 76 ? -13.344 25.266 27.516 1 95.88 76 ARG A N 1
ATOM 596 C CA . ARG A 1 76 ? -13.336 25.797 26.141 1 95.88 76 ARG A CA 1
ATOM 597 C C . ARG A 1 76 ? -12.367 25 25.266 1 95.88 76 ARG A C 1
ATOM 599 O O . ARG A 1 76 ? -11.312 24.578 25.719 1 95.88 76 ARG A O 1
ATOM 606 N N . PHE A 1 77 ? -12.742 24.797 24.016 1 97.31 77 PHE A N 1
ATOM 607 C CA . PHE A 1 77 ? -11.891 24 23.141 1 97.31 77 PHE A CA 1
ATOM 608 C C . PHE A 1 77 ? -12.023 24.453 21.688 1 97.31 77 PHE A C 1
ATOM 610 O O . PHE A 1 77 ? -12.93 25.219 21.359 1 97.31 77 PHE A O 1
ATOM 617 N N . SER A 1 78 ? -11.094 24.141 20.891 1 96.94 78 SER A N 1
ATOM 618 C CA . SER A 1 78 ? -11.125 24.328 19.453 1 96.94 78 SER A CA 1
ATOM 619 C C . SER A 1 78 ? -11.383 23 18.734 1 96.94 78 SER A C 1
ATOM 621 O O . SER A 1 78 ? -11.086 21.938 19.266 1 96.94 78 SER A O 1
ATOM 623 N N . ILE A 1 79 ? -11.945 23.109 17.531 1 96.19 79 ILE A N 1
ATOM 624 C CA . ILE A 1 79 ? -12.258 21.891 16.797 1 96.19 79 ILE A CA 1
ATOM 625 C C . ILE A 1 79 ? -11.469 21.875 15.484 1 96.19 79 ILE A C 1
ATOM 627 O O . ILE A 1 79 ? -11.18 22.922 14.914 1 96.19 79 ILE A O 1
ATOM 631 N N . PHE A 1 80 ? -11.086 20.719 15.086 1 94.25 80 PHE A N 1
ATOM 632 C CA . PHE A 1 80 ? -10.438 20.438 13.812 1 94.25 80 PHE A CA 1
ATOM 633 C C . PHE A 1 80 ? -11.312 19.531 12.953 1 94.25 80 PHE A C 1
ATOM 635 O O . PHE A 1 80 ? -11.625 18.406 13.344 1 94.25 80 PHE A O 1
ATOM 642 N N . ILE A 1 81 ? -11.695 20.047 11.836 1 91.38 81 ILE A N 1
ATOM 643 C CA . ILE A 1 81 ? -12.547 19.281 10.93 1 91.38 81 ILE A CA 1
ATOM 644 C C . ILE A 1 81 ? -11.844 19.094 9.594 1 91.38 81 ILE A C 1
ATOM 646 O O . ILE A 1 81 ? -11.375 20.062 8.992 1 91.38 81 ILE A O 1
ATOM 650 N N . ASP A 1 82 ? -11.672 17.922 9.203 1 89.56 82 ASP A N 1
ATOM 651 C CA . ASP A 1 82 ? -11.125 17.547 7.902 1 89.56 82 ASP A CA 1
ATOM 652 C C . ASP A 1 82 ? -11.711 16.234 7.414 1 89.56 82 ASP A C 1
ATOM 654 O O . ASP A 1 82 ? -12.266 15.461 8.203 1 89.56 82 ASP A O 1
ATOM 658 N N . GLU A 1 83 ? -11.648 16.047 6.164 1 90.12 83 GLU A N 1
ATOM 659 C CA . GLU A 1 83 ? -12.242 14.852 5.582 1 90.12 83 GLU A CA 1
ATOM 660 C C . GLU A 1 83 ? -11.203 14.031 4.828 1 90.12 83 GLU A C 1
ATOM 662 O O . GLU A 1 83 ? -10.203 14.57 4.348 1 90.12 83 GLU A O 1
ATOM 667 N N . THR A 1 84 ? -11.391 12.734 4.809 1 89.38 84 THR A N 1
ATOM 668 C CA . THR A 1 84 ? -10.555 11.844 4.016 1 89.38 84 THR A CA 1
ATOM 669 C C . THR A 1 84 ? -11.336 10.617 3.568 1 89.38 84 THR A C 1
ATOM 671 O O . THR A 1 84 ? -12.469 10.398 4.008 1 89.38 84 THR A O 1
ATOM 674 N N . SER A 1 85 ? -10.828 9.977 2.578 1 90.62 85 SER A N 1
ATOM 675 C CA . SER A 1 85 ? -11.352 8.68 2.152 1 90.62 85 SER A CA 1
ATOM 676 C C . SER A 1 85 ? -10.359 7.562 2.445 1 90.62 85 SER A C 1
ATOM 678 O O . SER A 1 85 ? -9.148 7.742 2.299 1 90.62 85 SER A O 1
ATOM 680 N N . ASP A 1 86 ? -10.891 6.48 2.861 1 90.12 86 ASP A N 1
ATOM 681 C CA . ASP A 1 86 ? -9.992 5.367 3.148 1 90.12 86 ASP A CA 1
ATOM 682 C C . ASP A 1 86 ? -9.828 4.469 1.928 1 90.12 86 ASP A C 1
ATOM 684 O O . ASP A 1 86 ? -10.273 4.812 0.831 1 90.12 86 ASP A O 1
ATOM 688 N N . ILE A 1 87 ? -9.156 3.363 2.086 1 87.62 87 ILE A N 1
ATOM 689 C CA . ILE A 1 87 ? -8.758 2.492 0.988 1 87.62 87 ILE A CA 1
ATOM 690 C C . ILE A 1 87 ? -9.992 1.863 0.348 1 87.62 87 ILE A C 1
ATOM 692 O O . ILE A 1 87 ? -9.969 1.486 -0.826 1 87.62 87 ILE A O 1
ATOM 696 N N . THR A 1 88 ? -11.086 1.717 1.062 1 85.12 88 THR A N 1
ATOM 697 C CA . THR A 1 88 ? -12.312 1.137 0.532 1 85.12 88 THR A CA 1
ATOM 698 C C . THR A 1 88 ? -13.281 2.23 0.084 1 85.12 88 THR A C 1
ATOM 700 O O . THR A 1 88 ? -14.461 1.964 -0.162 1 85.12 88 THR A O 1
ATOM 703 N N . ASN A 1 89 ? -12.844 3.486 0.159 1 85 89 ASN A N 1
ATOM 704 C CA . ASN A 1 89 ? -13.57 4.652 -0.333 1 85 89 ASN A CA 1
ATOM 705 C C . ASN A 1 89 ? -14.688 5.059 0.622 1 85 89 ASN A C 1
ATOM 707 O O . ASN A 1 89 ? -15.703 5.609 0.196 1 85 89 ASN A O 1
ATOM 711 N N . GLU A 1 90 ? -14.5 4.652 1.781 1 88.62 90 GLU A N 1
ATOM 712 C CA . GLU A 1 90 ? -15.352 5.23 2.816 1 88.62 90 GLU A CA 1
ATOM 713 C C . GLU A 1 90 ? -14.875 6.625 3.207 1 88.62 90 GLU A C 1
ATOM 715 O O . GLU A 1 90 ? -13.672 6.883 3.266 1 88.62 90 GLU A O 1
ATOM 720 N N . LYS A 1 91 ? -15.805 7.461 3.445 1 91.38 91 LYS A N 1
ATOM 721 C CA . LYS A 1 91 ? -15.461 8.844 3.777 1 91.38 91 LYS A CA 1
ATOM 722 C C . LYS A 1 91 ? -15.531 9.078 5.285 1 91.38 91 LYS A C 1
ATOM 724 O O . LYS A 1 91 ? -16.453 8.602 5.953 1 91.38 91 LYS A O 1
ATOM 729 N N . TRP A 1 92 ? -14.516 9.742 5.738 1 93.44 92 TRP A N 1
ATOM 730 C CA . TRP A 1 92 ? -14.391 10.008 7.164 1 93.44 92 TRP A CA 1
ATOM 731 C C . TRP A 1 92 ? -14.211 11.5 7.422 1 93.44 92 TRP A C 1
ATOM 733 O O . TRP A 1 92 ? -13.609 12.211 6.605 1 93.44 92 TRP A O 1
ATOM 743 N N . MET A 1 93 ? -14.781 11.977 8.469 1 94 93 MET A N 1
ATOM 744 C CA . MET A 1 93 ? -14.531 13.328 8.969 1 94 93 MET A CA 1
ATOM 745 C C . MET A 1 93 ? -14 13.289 10.398 1 94 93 MET A C 1
ATOM 747 O O . MET A 1 93 ? -14.492 12.531 11.234 1 94 93 MET A O 1
ATOM 751 N N . THR A 1 94 ? -13.008 14.039 10.625 1 94.69 94 THR A N 1
ATOM 752 C CA . THR A 1 94 ? -12.414 14.062 11.953 1 94.69 94 THR A CA 1
ATOM 753 C C . THR A 1 94 ? -13.148 15.047 12.859 1 94.69 94 THR A C 1
ATOM 755 O O . THR A 1 94 ? -13.477 16.156 12.43 1 94.69 94 THR A O 1
ATOM 758 N N . PHE A 1 95 ? -13.516 14.641 14.039 1 96.62 95 PHE A N 1
ATOM 759 C CA . PHE A 1 95 ? -13.922 15.492 15.156 1 96.62 95 PHE A CA 1
ATOM 760 C C . PHE A 1 95 ? -12.844 15.508 16.234 1 96.62 95 PHE A C 1
ATOM 762 O O . PHE A 1 95 ? -12.914 14.75 17.203 1 96.62 95 PHE A O 1
ATOM 769 N N . LEU A 1 96 ? -11.852 16.359 15.953 1 97 96 LEU A N 1
ATOM 770 C CA . LEU A 1 96 ? -10.719 16.531 16.859 1 97 96 LEU A CA 1
ATOM 771 C C . LEU A 1 96 ? -10.859 17.812 17.672 1 97 96 LEU A C 1
ATOM 773 O O . LEU A 1 96 ? -11.328 18.828 17.156 1 97 96 LEU A O 1
ATOM 777 N N . VAL A 1 97 ? -10.414 17.719 18.875 1 97.56 97 VAL A N 1
ATOM 778 C CA . VAL A 1 97 ? -10.523 18.891 19.734 1 97.56 97 VAL A CA 1
ATOM 779 C C . VAL A 1 97 ? -9.18 19.188 20.406 1 97.56 97 VAL A C 1
ATOM 781 O O . VAL A 1 97 ? -8.383 18.266 20.609 1 97.56 97 VAL A O 1
ATOM 784 N N . ARG A 1 98 ? -8.938 20.359 20.625 1 97.12 98 ARG A N 1
ATOM 785 C CA . ARG A 1 98 ? -7.781 20.828 21.375 1 97.12 98 ARG A CA 1
ATOM 786 C C . ARG A 1 98 ? -8.211 21.656 22.594 1 97.12 98 ARG A C 1
ATOM 788 O O . ARG A 1 98 ? -9.016 22.578 22.453 1 97.12 98 ARG A O 1
ATOM 795 N N . TYR A 1 99 ? -7.785 21.312 23.781 1 97.31 99 TYR A N 1
ATOM 796 C CA . TYR A 1 99 ? -8.133 22 25.016 1 97.31 99 TYR A CA 1
ATOM 797 C C . TYR A 1 99 ? -6.996 21.906 26.031 1 97.31 99 TYR A C 1
ATOM 799 O O . TYR A 1 99 ? -6.008 21.203 25.797 1 97.31 99 TYR A O 1
ATOM 807 N N . VAL A 1 100 ? -7.082 22.703 27.047 1 96.56 100 VAL A N 1
ATOM 808 C CA . VAL A 1 100 ? -6.145 22.641 28.156 1 96.56 100 VAL A CA 1
ATOM 809 C C . VAL A 1 100 ? -6.805 21.938 29.344 1 96.56 100 VAL A C 1
ATOM 811 O O . VAL A 1 100 ? -7.879 22.328 29.797 1 96.56 100 VAL A O 1
ATOM 814 N N . ASP A 1 101 ? -6.129 20.922 29.797 1 93.88 101 ASP A N 1
ATOM 815 C CA . ASP A 1 101 ? -6.641 20.188 30.953 1 93.88 101 ASP A CA 1
ATOM 816 C C . ASP A 1 101 ? -6.695 21.078 32.188 1 93.88 101 ASP A C 1
ATOM 818 O O . ASP A 1 101 ? -5.707 21.734 32.531 1 93.88 101 ASP A O 1
ATOM 822 N N . SER A 1 102 ? -7.777 21.062 32.906 1 88.5 102 SER A N 1
ATOM 823 C CA . SER A 1 102 ? -7.992 21.984 34.031 1 88.5 102 SER A CA 1
ATOM 824 C C . SER A 1 102 ? -7.109 21.625 35.219 1 88.5 102 SER A C 1
ATOM 826 O O . SER A 1 102 ? -6.727 22.484 36 1 88.5 102 SER A O 1
ATOM 828 N N . ASP A 1 103 ? -6.785 20.344 35.281 1 85.62 103 ASP A N 1
ATOM 829 C CA . ASP A 1 103 ? -6.027 19.891 36.438 1 85.62 103 ASP A CA 1
ATOM 830 C C . ASP A 1 103 ? -4.527 19.984 36.188 1 85.62 103 ASP A C 1
ATOM 832 O O . ASP A 1 103 ? -3.795 20.562 37 1 85.62 103 ASP A O 1
ATOM 836 N N . THR A 1 104 ? -4.141 19.562 35.094 1 90.19 104 THR A N 1
ATOM 837 C CA . THR A 1 104 ? -2.709 19.469 34.844 1 90.19 104 THR A CA 1
ATOM 838 C C . THR A 1 104 ? -2.215 20.703 34.062 1 90.19 104 THR A C 1
ATOM 840 O O . THR A 1 104 ? -1.01 20.953 34 1 90.19 104 THR A O 1
ATOM 843 N N . LEU A 1 105 ? -3.092 21.438 33.375 1 93.56 105 LEU A N 1
ATOM 844 C CA . LEU A 1 105 ? -2.812 22.594 32.531 1 93.56 105 LEU A CA 1
ATOM 845 C C . LEU A 1 105 ? -2.006 22.188 31.297 1 93.56 105 LEU A C 1
ATOM 847 O O . LEU A 1 105 ? -1.312 23.016 30.703 1 93.56 105 LEU A O 1
ATOM 851 N N . ASP A 1 106 ? -2.121 20.891 30.969 1 94.25 106 ASP A N 1
ATOM 852 C CA . ASP A 1 106 ? -1.478 20.406 29.75 1 94.25 106 ASP A CA 1
ATOM 853 C C . ASP A 1 106 ? -2.395 20.578 28.547 1 94.25 106 ASP A C 1
ATOM 855 O O . ASP A 1 106 ? -3.611 20.422 28.656 1 94.25 106 ASP A O 1
ATOM 859 N N . ILE A 1 107 ? -1.746 20.859 27.469 1 95.56 107 ILE A N 1
ATOM 860 C CA . ILE A 1 107 ? -2.496 20.938 26.219 1 95.56 107 ILE A CA 1
ATOM 861 C C . ILE A 1 107 ? -2.777 19.531 25.703 1 95.56 107 ILE A C 1
ATOM 863 O O . ILE A 1 107 ? -1.889 18.672 25.688 1 95.56 107 ILE A O 1
ATOM 867 N N . ARG A 1 108 ? -3.99 19.328 25.297 1 95 108 ARG A N 1
ATOM 868 C CA . ARG A 1 108 ? -4.387 18.031 24.766 1 95 108 ARG A CA 1
ATOM 869 C C . ARG A 1 108 ? -5.109 18.188 23.422 1 95 108 ARG A C 1
ATOM 871 O O . ARG A 1 108 ? -5.988 19.031 23.281 1 95 108 ARG A O 1
ATOM 878 N N . THR A 1 109 ? -4.641 17.469 22.438 1 95.5 109 THR A N 1
ATOM 879 C CA . THR A 1 109 ? -5.367 17.297 21.188 1 95.5 109 THR A CA 1
ATOM 880 C C . THR A 1 109 ? -5.855 15.852 21.047 1 95.5 109 THR A C 1
ATOM 882 O O . THR A 1 109 ? -5.051 14.93 20.938 1 95.5 109 THR A O 1
ATOM 885 N N . GLN A 1 110 ? -7.156 15.734 21.062 1 96.06 110 GLN A N 1
ATOM 886 C CA . GLN A 1 110 ? -7.691 14.375 21.125 1 96.06 110 GLN A CA 1
ATOM 887 C C . GLN A 1 110 ? -8.859 14.195 20.156 1 96.06 110 GLN A C 1
ATOM 889 O O . GLN A 1 110 ? -9.594 15.148 19.875 1 96.06 110 GLN A O 1
ATOM 894 N N . LEU A 1 111 ? -8.969 13.008 19.656 1 96.81 111 LEU A N 1
ATOM 895 C CA . LEU A 1 111 ? -10.07 12.641 18.781 1 96.81 111 LEU A CA 1
ATOM 896 C C . LEU A 1 111 ? -11.328 12.312 19.578 1 96.81 111 LEU A C 1
ATOM 898 O O . LEU A 1 111 ? -11.305 11.445 20.453 1 96.81 111 LEU A O 1
ATOM 902 N N . VAL A 1 112 ? -12.352 13.039 19.328 1 97.56 112 VAL A N 1
ATOM 903 C CA . VAL A 1 112 ? -13.633 12.711 19.953 1 97.56 112 VAL A CA 1
ATOM 904 C C . VAL A 1 112 ? -14.297 11.555 19.188 1 97.56 112 VAL A C 1
ATOM 906 O O . VAL A 1 112 ? -14.75 10.586 19.797 1 97.56 112 VAL A O 1
ATOM 909 N N . LYS A 1 113 ? -14.242 11.695 17.891 1 96.69 113 LYS A N 1
ATOM 910 C CA . LYS A 1 113 ? -14.859 10.672 17.047 1 96.69 113 LYS A CA 1
ATOM 911 C C . LYS A 1 113 ? -14.375 10.781 15.602 1 96.69 113 LYS A C 1
ATOM 913 O O . LYS A 1 113 ? -14.148 11.883 15.102 1 96.69 113 LYS A O 1
ATOM 918 N N . LEU A 1 114 ? -14.141 9.703 15.031 1 96.62 114 LEU A N 1
ATOM 919 C CA . LEU A 1 114 ? -14.047 9.609 13.578 1 96.62 114 LEU A CA 1
ATOM 920 C C . LEU A 1 114 ? -15.406 9.336 12.961 1 96.62 114 LEU A C 1
ATOM 922 O O . LEU A 1 114 ? -15.891 8.195 12.992 1 96.62 114 LEU A O 1
ATOM 926 N N . ILE A 1 115 ? -15.914 10.328 12.328 1 96.19 115 ILE A N 1
ATOM 927 C CA . ILE A 1 115 ? -17.297 10.266 11.883 1 96.19 115 ILE A CA 1
ATOM 928 C C . ILE A 1 115 ? -17.375 9.68 10.477 1 96.19 115 ILE A C 1
ATOM 930 O O . ILE A 1 115 ? -16.688 10.164 9.562 1 96.19 115 ILE A O 1
ATOM 934 N N . ASP A 1 116 ? -18.109 8.664 10.344 1 93.38 116 ASP A N 1
ATOM 935 C CA . ASP A 1 116 ? -18.359 8.125 9.016 1 93.38 116 ASP A CA 1
ATOM 936 C C . ASP A 1 116 ? -19.406 8.945 8.273 1 93.38 116 ASP A C 1
ATOM 938 O O . ASP A 1 116 ? -20.5 9.172 8.789 1 93.38 116 ASP A O 1
ATOM 942 N N . ILE A 1 117 ? -19.031 9.438 7.145 1 91.69 117 ILE A N 1
ATOM 943 C CA . ILE A 1 117 ? -19.906 10.289 6.359 1 91.69 117 ILE A CA 1
ATOM 944 C C . ILE A 1 117 ? -20.375 9.547 5.105 1 91.69 117 ILE A C 1
ATOM 946 O O . ILE A 1 117 ? -19.641 8.703 4.578 1 91.69 117 ILE A O 1
ATOM 950 N N . ASP A 1 118 ? -21.562 9.867 4.742 1 85.75 118 ASP A N 1
ATOM 951 C CA . ASP A 1 118 ? -22.078 9.312 3.49 1 85.75 118 ASP A CA 1
ATOM 952 C C . ASP A 1 118 ? -21.312 9.875 2.291 1 85.75 118 ASP A C 1
ATOM 954 O O . ASP A 1 118 ? -21.359 11.078 2.029 1 85.75 118 ASP A O 1
ATOM 958 N N . ALA A 1 119 ? -20.703 9.031 1.609 1 83.06 119 ALA A N 1
ATOM 959 C CA . ALA A 1 119 ? -19.859 9.445 0.493 1 83.06 119 ALA A CA 1
ATOM 960 C C . ALA A 1 119 ? -20.688 10.078 -0.623 1 83.06 119 ALA A C 1
ATOM 962 O O . ALA A 1 119 ? -20.156 10.805 -1.465 1 83.06 119 ALA A O 1
ATOM 963 N N . LYS A 1 120 ? -22.141 9.945 -0.64 1 80.56 120 LYS A N 1
ATOM 964 C CA . LYS A 1 120 ? -23.016 10.461 -1.687 1 80.56 120 LYS A CA 1
ATOM 965 C C . LYS A 1 120 ? -23.219 11.969 -1.532 1 80.56 120 LYS A C 1
ATOM 967 O O . LYS A 1 120 ? -23.484 12.664 -2.514 1 80.56 120 LYS A O 1
ATOM 972 N N . ASP A 1 121 ? -23.125 12.242 -0.332 1 80.31 121 ASP A N 1
ATOM 973 C CA . ASP A 1 121 ? -23.375 13.648 -0.043 1 80.31 121 ASP A CA 1
ATOM 974 C C . ASP A 1 121 ? -22.391 14.172 1.003 1 80.31 121 ASP A C 1
ATOM 976 O O . ASP A 1 121 ? -22.609 14.008 2.205 1 80.31 121 ASP A O 1
ATOM 980 N N . CYS A 1 122 ? -21.469 14.828 0.44 1 80.38 122 CYS A N 1
ATOM 981 C CA . CYS A 1 122 ? -20.453 15.422 1.309 1 80.38 122 CYS A CA 1
ATOM 982 C C . CYS A 1 122 ? -20.578 16.938 1.311 1 80.38 122 CYS A C 1
ATOM 984 O O . CYS A 1 122 ? -19.562 17.641 1.34 1 80.38 122 CYS A O 1
ATOM 986 N N . SER A 1 123 ? -21.875 17.312 1.265 1 83.44 123 SER A N 1
ATOM 987 C CA . SER A 1 123 ? -22.109 18.75 1.304 1 83.44 123 SER A CA 1
ATOM 988 C C . SER A 1 123 ? -21.828 19.328 2.688 1 83.44 123 SER A C 1
ATOM 990 O O . SER A 1 123 ? -21.797 18.578 3.676 1 83.44 123 SER A O 1
ATOM 992 N N . ALA A 1 124 ? -21.641 20.578 2.658 1 86.81 124 ALA A N 1
ATOM 993 C CA . ALA A 1 124 ? -21.344 21.266 3.908 1 86.81 124 ALA A CA 1
ATOM 994 C C . ALA A 1 124 ? -22.453 21.062 4.926 1 86.81 124 ALA A C 1
ATOM 996 O O . ALA A 1 124 ? -22.203 20.891 6.121 1 86.81 124 ALA A O 1
ATOM 997 N N . GLU A 1 125 ? -23.688 21.078 4.469 1 88.38 125 GLU A N 1
ATOM 998 C CA . GLU A 1 125 ? -24.844 20.922 5.336 1 88.38 125 GLU A CA 1
ATOM 999 C C . GLU A 1 125 ? -24.859 19.547 5.988 1 88.38 125 GLU A C 1
ATOM 1001 O O . GLU A 1 125 ? -25.141 19.422 7.184 1 88.38 125 GLU A O 1
ATOM 1006 N N . LYS A 1 126 ? -24.594 18.562 5.25 1 90 126 LYS A N 1
ATOM 1007 C CA . LYS A 1 126 ? -24.609 17.203 5.773 1 90 126 LYS A CA 1
ATOM 1008 C C . LYS A 1 126 ? -23.453 16.969 6.746 1 90 126 LYS A C 1
ATOM 1010 O O . LYS A 1 126 ? -23.609 16.266 7.75 1 90 126 LYS A O 1
ATOM 1015 N N . LEU A 1 127 ? -22.344 17.531 6.363 1 91.94 127 LEU A N 1
ATOM 1016 C CA . LEU A 1 127 ? -21.203 17.422 7.266 1 91.94 127 LEU A CA 1
ATOM 1017 C C . LEU A 1 127 ? -21.5 18.062 8.609 1 91.94 127 LEU A C 1
ATOM 1019 O O . LEU A 1 127 ? -21.219 17.5 9.664 1 91.94 127 LEU A O 1
ATOM 1023 N N . PHE A 1 128 ? -22.094 19.234 8.523 1 93.69 128 PHE A N 1
ATOM 1024 C CA . PHE A 1 128 ? -22.422 19.938 9.758 1 93.69 128 PHE A CA 1
ATOM 1025 C C . PHE A 1 128 ? -23.484 19.172 10.547 1 93.69 128 PHE A C 1
ATOM 1027 O O . PHE A 1 128 ? -23.406 19.094 11.781 1 93.69 128 PHE A O 1
ATOM 1034 N N . LYS A 1 129 ? -24.453 18.641 9.844 1 94.38 129 LYS A N 1
ATOM 1035 C CA . LYS A 1 129 ? -25.5 17.875 10.523 1 94.38 129 LYS A CA 1
ATOM 1036 C C . LYS A 1 129 ? -24.906 16.672 11.258 1 94.38 129 LYS A C 1
ATOM 1038 O O . LYS A 1 129 ? -25.312 16.359 12.375 1 94.38 129 LYS A O 1
ATOM 1043 N N . ALA A 1 130 ? -24 16.031 10.609 1 95 130 ALA A N 1
ATOM 1044 C CA . ALA A 1 130 ? -23.344 14.891 11.25 1 95 130 ALA A CA 1
ATOM 1045 C C . ALA A 1 130 ? -22.594 15.336 12.5 1 95 130 ALA A C 1
ATOM 1047 O O . ALA A 1 130 ? -22.641 14.656 13.531 1 95 130 ALA A O 1
ATOM 1048 N N . PHE A 1 131 ? -21.938 16.453 12.469 1 95.69 131 PHE A N 1
ATOM 1049 C CA . PHE A 1 131 ? -21.203 17.031 13.594 1 95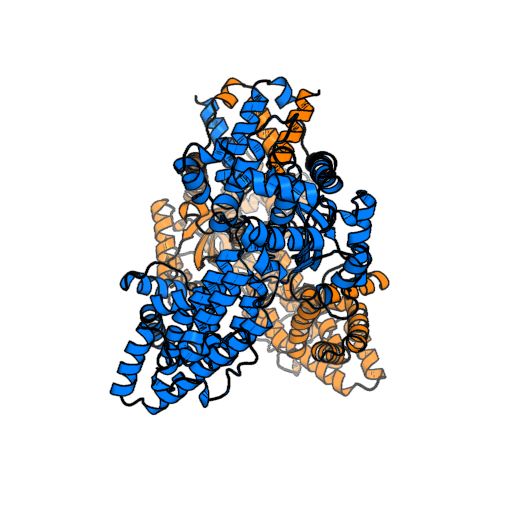.69 131 PHE A CA 1
ATOM 1050 C C . PHE A 1 131 ? -22.156 17.422 14.711 1 95.69 131 PHE A C 1
ATOM 1052 O O . PHE A 1 131 ? -21.938 17.094 15.875 1 95.69 131 PHE A O 1
ATOM 1059 N N . GLU A 1 132 ? -23.203 18.062 14.312 1 96.44 132 GLU A N 1
ATOM 1060 C CA . GLU A 1 132 ? -24.203 18.531 15.266 1 96.44 132 GLU A CA 1
ATOM 1061 C C . GLU A 1 132 ? -24.828 17.359 16.016 1 96.44 132 GLU A C 1
ATOM 1063 O O . GLU A 1 132 ? -25.125 17.469 17.203 1 96.44 132 GLU A O 1
ATOM 1068 N N . LEU A 1 133 ? -25.031 16.328 15.281 1 96.44 133 LEU A N 1
ATOM 1069 C CA . LEU A 1 133 ? -25.609 15.133 15.898 1 96.44 133 LEU A CA 1
ATOM 1070 C C . LEU A 1 133 ? -24.688 14.594 17 1 96.44 133 LEU A C 1
ATOM 1072 O O . LEU A 1 133 ? -25.172 14.195 18.062 1 96.44 133 LEU A O 1
ATOM 1076 N N . GLU A 1 134 ? -23.422 14.586 16.719 1 96.75 134 GLU A N 1
ATOM 1077 C CA . GLU A 1 134 ? -22.469 14.109 17.734 1 96.75 134 GLU A CA 1
ATOM 1078 C C . GLU A 1 134 ? -22.422 15.055 18.922 1 96.75 134 GLU A C 1
ATOM 1080 O O . GLU A 1 134 ? -22.328 14.609 20.062 1 96.75 134 GLU A O 1
ATOM 1085 N N . MET A 1 135 ? -22.438 16.359 18.672 1 97.38 135 MET A N 1
ATOM 1086 C CA . MET A 1 135 ? -22.438 17.375 19.734 1 97.38 135 MET A CA 1
ATOM 1087 C C . MET A 1 135 ? -23.656 17.188 20.656 1 97.38 135 MET A C 1
ATOM 1089 O O . MET A 1 135 ? -23.516 17.25 21.875 1 97.38 135 MET A O 1
ATOM 1093 N N . THR A 1 136 ? -24.781 16.906 20.047 1 97.06 136 THR A N 1
ATOM 1094 C CA . THR A 1 136 ? -26.016 16.719 20.797 1 97.06 136 THR A CA 1
ATOM 1095 C C . THR A 1 136 ? -25.984 15.414 21.578 1 97.06 136 THR A C 1
ATOM 1097 O O . THR A 1 136 ? -26.344 15.391 22.766 1 97.06 136 THR A O 1
ATOM 1100 N N . LYS A 1 137 ? -25.531 14.414 20.938 1 96.56 137 LYS A N 1
ATOM 1101 C CA . LYS A 1 137 ? -25.469 13.102 21.562 1 96.56 137 LYS A CA 1
ATOM 1102 C C . LYS A 1 137 ? -24.594 13.148 22.812 1 96.56 137 LYS A C 1
ATOM 1104 O O . LYS A 1 137 ? -24.953 12.555 23.844 1 96.56 137 LYS A O 1
ATOM 1109 N N . PHE A 1 138 ? -23.484 13.852 22.75 1 97.06 138 PHE A N 1
ATOM 1110 C CA . PHE A 1 138 ? -22.547 13.906 23.859 1 97.06 138 PHE A CA 1
ATOM 1111 C C . PHE A 1 138 ? -22.859 15.078 24.781 1 97.06 138 PHE A C 1
ATOM 1113 O O . PHE A 1 138 ? -22.156 15.312 25.766 1 97.06 138 PHE A O 1
ATOM 1120 N N . GLN A 1 139 ? -23.844 15.883 24.453 1 97.06 139 GLN A N 1
ATOM 1121 C CA . GLN A 1 139 ? -24.297 17.031 25.234 1 97.06 139 GLN A CA 1
ATOM 1122 C C . GLN A 1 139 ? -23.156 18.031 25.438 1 97.06 139 GLN A C 1
ATOM 1124 O O . GLN A 1 139 ? -22.906 18.484 26.547 1 97.06 139 GLN A O 1
ATOM 1129 N N . ILE A 1 140 ? -22.438 18.219 24.391 1 97.62 140 ILE A N 1
ATOM 1130 C CA . ILE A 1 140 ? -21.359 19.203 24.422 1 97.62 140 ILE A CA 1
ATOM 1131 C C . ILE A 1 140 ? -21.906 20.578 24.047 1 97.62 140 ILE A C 1
ATOM 1133 O O . ILE A 1 140 ? -22.5 20.75 22.969 1 97.62 140 ILE A O 1
ATOM 1137 N N . PRO A 1 141 ? -21.75 21.562 24.859 1 95.81 141 PRO A N 1
ATOM 1138 C CA . PRO A 1 141 ? -22.266 22.891 24.531 1 95.81 141 PRO A CA 1
ATOM 1139 C C . PRO A 1 141 ? -21.484 23.562 23.391 1 95.81 141 PRO A C 1
ATOM 1141 O O . PRO A 1 141 ? -20.25 23.609 23.422 1 95.81 141 PRO A O 1
ATOM 1144 N N . PHE A 1 142 ? -22.188 24.125 22.453 1 96.12 142 PHE A N 1
ATOM 1145 C CA . PHE A 1 142 ? -21.562 24.844 21.344 1 96.12 142 PHE A CA 1
ATOM 1146 C C . PHE A 1 142 ? -20.812 26.078 21.844 1 96.12 142 PHE A C 1
ATOM 1148 O O . PHE A 1 142 ? -19.828 26.5 21.234 1 96.12 142 PHE A O 1
ATOM 1155 N N . LEU A 1 143 ? -21.234 26.578 22.953 1 92.81 143 LEU A N 1
ATOM 1156 C CA . LEU A 1 143 ? -20.656 27.797 23.516 1 92.81 143 LEU A CA 1
ATOM 1157 C C . LEU A 1 143 ? -19.188 27.562 23.906 1 92.81 143 LEU A C 1
ATOM 1159 O O . LEU A 1 143 ? -18.422 28.516 24.031 1 92.81 143 LEU A O 1
ATOM 1163 N N . ASN A 1 144 ? -18.844 26.281 24.109 1 95.62 144 ASN A N 1
ATOM 1164 C CA . ASN A 1 144 ? -17.484 25.969 24.516 1 95.62 144 ASN A CA 1
ATOM 1165 C C . ASN A 1 144 ? -16.516 25.969 23.344 1 95.62 144 ASN A C 1
ATOM 1167 O O . ASN A 1 144 ? -15.305 25.969 23.531 1 95.62 144 ASN A O 1
ATOM 1171 N N . ILE A 1 145 ? -17.062 26.031 22.109 1 96.88 145 ILE A N 1
ATOM 1172 C CA . ILE A 1 145 ? -16.203 26.062 20.922 1 96.88 145 ILE A CA 1
ATOM 1173 C C . ILE A 1 145 ? -15.703 27.484 20.688 1 96.88 145 ILE A C 1
ATOM 1175 O O . ILE A 1 145 ? -16.5 28.406 20.547 1 96.88 145 ILE A O 1
ATOM 1179 N N . ILE A 1 146 ? -14.438 27.578 20.578 1 95.94 146 ILE A N 1
ATOM 1180 C CA . ILE A 1 146 ? -13.883 28.922 20.469 1 95.94 146 ILE A CA 1
ATOM 1181 C C . ILE A 1 146 ? -13.352 29.141 19.062 1 95.94 146 ILE A C 1
ATOM 1183 O O . ILE A 1 146 ? -13.336 30.281 18.562 1 95.94 146 ILE A O 1
ATOM 1187 N N . ALA A 1 147 ? -12.859 28.047 18.484 1 95.69 147 ALA A N 1
ATOM 1188 C CA . ALA A 1 147 ? -12.234 28.234 17.172 1 95.69 147 ALA A CA 1
ATOM 1189 C C . ALA A 1 147 ? -12.391 26.984 16.312 1 95.69 147 ALA A C 1
ATOM 1191 O O . ALA A 1 147 ? -12.578 25.875 16.828 1 95.69 147 ALA A O 1
ATOM 1192 N N . LEU A 1 148 ? -12.375 27.203 15.008 1 93.62 148 LEU A N 1
ATOM 1193 C CA . LEU A 1 148 ? -12.414 26.141 14 1 93.62 148 LEU A CA 1
ATOM 1194 C C . LEU A 1 148 ? -11.164 26.172 13.125 1 93.62 148 LEU A C 1
ATOM 1196 O O . LEU A 1 148 ? -10.797 27.234 12.602 1 93.62 148 LEU A O 1
ATOM 1200 N N . SER A 1 149 ? -10.484 25.047 13.117 1 90.69 149 SER A N 1
ATOM 1201 C CA . SER A 1 149 ? -9.383 24.875 12.18 1 90.69 149 SER A CA 1
ATOM 1202 C C . SER A 1 149 ? -9.773 23.938 11.039 1 90.69 149 SER A C 1
ATOM 1204 O O . SER A 1 149 ? -10.25 22.828 11.281 1 90.69 149 SER A O 1
ATOM 1206 N N . CYS A 1 150 ? -9.664 24.375 9.836 1 83.75 150 CYS A N 1
ATOM 1207 C CA . CYS A 1 150 ? -10.008 23.562 8.672 1 83.75 150 CYS A CA 1
ATOM 1208 C C . CYS A 1 150 ? -9.148 23.938 7.473 1 83.75 150 CYS A C 1
ATOM 1210 O O . CYS A 1 150 ? -8.43 24.938 7.508 1 83.75 150 CYS A O 1
ATOM 1212 N N . ASP A 1 151 ? -9.141 23.031 6.57 1 77.69 151 ASP A N 1
ATOM 1213 C CA . ASP A 1 151 ? -8.438 23.375 5.332 1 77.69 151 ASP A CA 1
ATOM 1214 C C . ASP A 1 151 ? -9.25 24.359 4.488 1 77.69 151 ASP A C 1
ATOM 1216 O O . ASP A 1 151 ? -10.328 24.797 4.902 1 77.69 151 ASP A O 1
ATOM 1220 N N . ASN A 1 152 ? -8.742 24.828 3.463 1 67.75 152 ASN A N 1
ATOM 1221 C CA . ASN A 1 152 ? -9.367 25.875 2.668 1 67.75 152 ASN A CA 1
ATOM 1222 C C . ASN A 1 152 ? -10.328 25.297 1.634 1 67.75 152 ASN A C 1
ATOM 1224 O O . ASN A 1 152 ? -10.719 25.984 0.693 1 67.75 152 ASN A O 1
ATOM 1228 N N . ALA A 1 153 ? -10.797 24.125 1.931 1 71.62 153 ALA A N 1
ATOM 1229 C CA . ALA A 1 153 ? -11.742 23.531 0.984 1 71.62 153 ALA A CA 1
ATOM 1230 C C . ALA A 1 153 ? -13.07 24.266 1.004 1 71.62 153 ALA A C 1
ATOM 1232 O O . ALA A 1 153 ? -13.547 24.672 2.066 1 71.62 153 ALA A O 1
ATOM 1233 N N . SER A 1 154 ? -13.609 24.453 -0.068 1 69.38 154 SER A N 1
ATOM 1234 C CA . SER A 1 154 ? -14.82 25.266 -0.236 1 69.38 154 SER A CA 1
ATOM 1235 C C . SER A 1 154 ? -15.969 24.703 0.6 1 69.38 154 SER A C 1
ATOM 1237 O O . SER A 1 154 ? -16.781 25.469 1.131 1 69.38 154 SER A O 1
ATOM 1239 N N . VAL A 1 155 ? -15.992 23.438 0.705 1 75.19 155 VAL A N 1
ATOM 1240 C CA . VAL A 1 155 ? -17.078 22.797 1.447 1 75.19 155 VAL A CA 1
ATOM 1241 C C . VAL A 1 155 ? -16.984 23.188 2.922 1 75.19 155 VAL A C 1
ATOM 1243 O O . VAL A 1 155 ? -18 23.312 3.6 1 75.19 155 VAL A O 1
ATOM 1246 N N . ILE A 1 156 ? -15.836 23.375 3.303 1 75.31 156 ILE A N 1
ATOM 1247 C CA . ILE A 1 156 ? -15.625 23.672 4.719 1 75.31 156 ILE A CA 1
ATOM 1248 C C . ILE A 1 156 ? -15.609 25.188 4.941 1 75.31 156 ILE A C 1
ATOM 1250 O O . ILE A 1 156 ? -16.25 25.688 5.867 1 75.31 156 ILE A O 1
ATOM 1254 N N . THR A 1 157 ? -14.938 25.984 3.99 1 69.31 157 THR A N 1
ATOM 1255 C CA . THR A 1 157 ? -14.727 27.391 4.281 1 69.31 157 THR A CA 1
ATOM 1256 C C . THR A 1 157 ? -15.391 28.266 3.223 1 69.31 157 THR A C 1
ATOM 1258 O O . THR A 1 157 ? -15.227 29.484 3.23 1 69.31 157 THR A O 1
ATOM 1261 N N . GLY A 1 158 ? -16.141 27.703 2.383 1 68.19 158 GLY A N 1
ATOM 1262 C CA . GLY A 1 158 ? -16.75 28.484 1.332 1 68.19 158 GLY A CA 1
ATOM 1263 C C . GLY A 1 158 ? -17.656 29.578 1.864 1 68.19 158 GLY A C 1
ATOM 1264 O O . GLY A 1 158 ? -18.062 29.547 3.027 1 68.19 158 GLY A O 1
ATOM 1265 N N . LYS A 1 159 ? -17.781 30.609 1.085 1 61.78 159 LYS A N 1
ATOM 1266 C CA . LYS A 1 159 ? -18.516 31.828 1.464 1 61.78 159 LYS A CA 1
ATOM 1267 C C . LYS A 1 159 ? -20 31.531 1.646 1 61.78 159 LYS A C 1
ATOM 1269 O O . LYS A 1 159 ? -20.656 32.125 2.49 1 61.78 159 LYS A O 1
ATOM 1274 N N . HIS A 1 160 ? -20.312 30.594 0.755 1 65.88 160 HIS A N 1
ATOM 1275 C CA . HIS A 1 160 ? -21.75 30.297 0.795 1 65.88 160 HIS A CA 1
ATOM 1276 C C . HIS A 1 160 ? -22 28.875 1.267 1 65.88 160 HIS A C 1
ATOM 1278 O O . HIS A 1 160 ? -21.422 27.922 0.736 1 65.88 160 HIS A O 1
ATOM 1284 N N . LEU A 1 161 ? -22.828 28.656 2.33 1 67.94 161 LEU A N 1
ATOM 1285 C CA . LEU A 1 161 ? -23.344 27.406 2.859 1 67.94 161 LEU A CA 1
ATOM 1286 C C . LEU A 1 161 ? -22.203 26.453 3.221 1 67.94 161 LEU A C 1
ATOM 1288 O O . LEU A 1 161 ? -22.094 25.375 2.65 1 67.94 161 LEU A O 1
ATOM 1292 N N . SER A 1 162 ? -21.297 26.953 3.955 1 80.81 162 SER A N 1
ATOM 1293 C CA . SER A 1 162 ? -20.141 26.141 4.352 1 80.81 162 SER A CA 1
ATOM 1294 C C . SER A 1 162 ? -20.297 25.625 5.777 1 80.81 162 SER A C 1
ATOM 1296 O O . SER A 1 162 ? -21.203 26.031 6.5 1 80.81 162 SER A O 1
ATOM 1298 N N . PHE A 1 163 ? -19.578 24.625 6.062 1 87.44 163 PHE A N 1
ATOM 1299 C CA . PHE A 1 163 ? -19.516 24.109 7.422 1 87.44 163 PHE A CA 1
ATOM 1300 C C . PHE A 1 163 ? -19.266 25.234 8.422 1 87.44 163 PHE A C 1
ATOM 1302 O O . PHE A 1 163 ? -19.922 25.312 9.461 1 87.44 163 PHE A O 1
ATOM 1309 N N . LYS A 1 164 ? -18.406 26.109 8.055 1 86.88 164 LYS A N 1
ATOM 1310 C CA . LYS A 1 164 ? -18.047 27.25 8.883 1 86.88 164 LYS A CA 1
ATOM 1311 C C . LYS A 1 164 ? -19.25 28.141 9.156 1 86.88 164 LYS A C 1
ATOM 1313 O O . LYS A 1 164 ? -19.5 28.531 10.297 1 86.88 164 LYS A O 1
ATOM 1318 N N . LYS A 1 165 ? -20 28.406 8.164 1 87.81 165 LYS A N 1
ATOM 1319 C CA . LYS A 1 165 ? -21.156 29.297 8.312 1 87.81 165 LYS A CA 1
ATOM 1320 C C . LYS A 1 165 ? -22.203 28.672 9.234 1 87.81 165 LYS A C 1
ATOM 1322 O O . LYS A 1 165 ? -22.812 29.375 10.055 1 87.81 165 LYS A O 1
ATOM 1327 N N . ASN A 1 166 ? -22.375 27.438 9.031 1 90.38 166 ASN A N 1
ATOM 1328 C CA . ASN A 1 166 ? -23.328 26.734 9.898 1 90.38 166 ASN A CA 1
ATOM 1329 C C . ASN A 1 166 ? -22.859 26.75 11.352 1 90.38 166 ASN A C 1
ATOM 1331 O O . ASN A 1 166 ? -23.672 26.938 12.266 1 90.38 166 ASN A O 1
ATOM 1335 N N . LEU A 1 167 ? -21.625 26.578 11.57 1 92.19 167 LEU A N 1
ATOM 1336 C CA . LEU A 1 167 ? -21.078 26.594 12.922 1 92.19 167 LEU A CA 1
ATOM 1337 C C . LEU A 1 167 ? -21.156 27.984 13.531 1 92.19 167 LEU A C 1
ATOM 1339 O O . LEU A 1 167 ? -21.438 28.125 14.727 1 92.19 167 LEU A O 1
ATOM 1343 N N . GLU A 1 168 ? -20.891 28.969 12.734 1 90.38 168 GLU A N 1
ATOM 1344 C CA . GLU A 1 168 ? -20.953 30.359 13.18 1 90.38 168 GLU A CA 1
ATOM 1345 C C . GLU A 1 168 ? -22.359 30.75 13.641 1 90.38 168 GLU A C 1
ATOM 1347 O O . GLU A 1 168 ? -22.516 31.578 14.523 1 90.38 168 GLU A O 1
ATOM 1352 N N . SER A 1 169 ? -23.312 30.125 13.031 1 90 169 SER A N 1
ATOM 1353 C CA . SER A 1 169 ? -24.688 30.406 13.414 1 90 169 SER A CA 1
ATOM 1354 C C . SER A 1 169 ? -24.984 29.875 14.82 1 90 169 SER A C 1
ATOM 1356 O O . SER A 1 169 ? -25.859 30.422 15.516 1 90 169 SER A O 1
ATOM 1358 N N . LYS A 1 170 ? -24.266 28.891 15.227 1 91.88 170 LYS A N 1
ATOM 1359 C CA . LYS A 1 170 ? -24.469 28.297 16.547 1 91.88 170 LYS A CA 1
ATOM 1360 C C . LYS A 1 170 ? -23.5 28.875 17.562 1 91.88 170 LYS A C 1
ATOM 1362 O O . LYS A 1 170 ? -23.797 28.859 18.766 1 91.88 170 LYS A O 1
ATOM 1367 N N . CYS A 1 171 ? -22.406 29.25 17.031 1 91.44 171 CYS A N 1
ATOM 1368 C CA . CYS A 1 171 ? -21.359 29.812 17.859 1 91.44 171 CYS A CA 1
ATOM 1369 C C . CYS A 1 171 ? -21.109 31.281 17.516 1 91.44 171 CYS A C 1
ATOM 1371 O O . CYS A 1 171 ? -20.281 31.578 16.672 1 91.44 171 CYS A O 1
ATOM 1373 N N . LYS A 1 172 ? -21.656 32.219 18.156 1 83.44 172 LYS A N 1
ATOM 1374 C CA . LYS A 1 172 ? -21.641 33.625 17.828 1 83.44 172 LYS A CA 1
ATOM 1375 C C . LYS A 1 172 ? -20.219 34.188 17.875 1 83.44 172 LYS A C 1
ATOM 1377 O O . LYS A 1 172 ? -19.875 35.094 17.109 1 83.44 172 LYS A O 1
ATOM 1382 N N . ASN A 1 173 ? -19.344 33.688 18.703 1 86.88 173 ASN A N 1
ATOM 1383 C CA . ASN A 1 173 ? -18 34.25 18.859 1 86.88 173 ASN A CA 1
ATOM 1384 C C . ASN A 1 173 ? -16.938 33.281 18.344 1 86.88 173 ASN A C 1
ATOM 1386 O O . ASN A 1 173 ? -15.82 33.25 18.859 1 86.88 173 ASN A O 1
ATOM 1390 N N . LEU A 1 174 ? -17.328 32.625 17.266 1 92.94 174 LEU A N 1
ATOM 1391 C CA . LEU A 1 174 ? -16.406 31.625 16.734 1 92.94 174 LEU A CA 1
ATOM 1392 C C . LEU A 1 174 ? -15.273 32.281 15.961 1 92.94 174 LEU A C 1
ATOM 1394 O O . LEU A 1 174 ? -15.516 33.156 15.117 1 92.94 174 LEU A O 1
ATOM 1398 N N . LEU A 1 175 ? -14.086 31.906 16.312 1 92.62 175 LEU A N 1
ATOM 1399 C CA . LEU A 1 175 ? -12.922 32.312 15.531 1 92.62 175 LEU A CA 1
ATOM 1400 C C . LEU A 1 175 ? -12.586 31.266 14.469 1 92.62 175 LEU A C 1
ATOM 1402 O O . LEU A 1 175 ? -12.703 30.062 14.719 1 92.62 175 LEU A O 1
ATOM 1406 N N . THR A 1 176 ? -12.32 31.719 13.297 1 87.75 176 THR A N 1
ATOM 1407 C CA . THR A 1 176 ? -11.914 30.812 12.234 1 87.75 176 THR A CA 1
ATOM 1408 C C . THR A 1 176 ? -10.516 31.156 11.727 1 87.75 176 THR A C 1
ATOM 1410 O O . THR A 1 176 ? -10.234 32.312 11.398 1 87.75 176 THR A O 1
ATOM 1413 N N . PHE A 1 177 ? -9.695 30.172 11.719 1 83.25 177 PHE A N 1
ATOM 1414 C CA . PHE A 1 177 ? -8.336 30.359 11.234 1 83.25 177 PHE A CA 1
ATOM 1415 C C . PHE A 1 177 ? -8.047 29.438 10.055 1 83.25 177 PHE A C 1
ATOM 1417 O O . PHE A 1 177 ? -8.297 28.234 10.125 1 83.25 177 PHE A O 1
ATOM 1424 N N . SER A 1 178 ? -7.633 30 9 1 83.12 178 SER A N 1
ATOM 1425 C CA . SER A 1 178 ? -7.125 29.156 7.918 1 83.12 178 SER A CA 1
ATOM 1426 C C . SER A 1 178 ? -5.781 28.531 8.289 1 83.12 178 SER A C 1
ATOM 1428 O O . SER A 1 178 ? -4.949 29.172 8.93 1 83.12 178 SER A O 1
ATOM 1430 N N . CYS A 1 179 ? -5.594 27.344 7.867 1 89.06 179 CYS A N 1
ATOM 1431 C CA . CYS A 1 179 ? -4.34 26.672 8.195 1 89.06 179 CYS A CA 1
ATOM 1432 C C . CYS A 1 179 ? -3.162 27.359 7.508 1 89.06 179 CYS A C 1
ATOM 1434 O O . CYS A 1 179 ? -3.113 27.438 6.277 1 89.06 179 CYS A O 1
ATOM 1436 N N . PRO A 1 180 ? -2.24 27.812 8.281 1 92.06 180 PRO A N 1
ATOM 1437 C CA . PRO A 1 180 ? -1.091 28.5 7.684 1 92.06 180 PRO A CA 1
ATOM 1438 C C . PRO A 1 180 ? -0.242 27.562 6.816 1 92.06 180 PRO A C 1
ATOM 1440 O O . PRO A 1 180 ? 0.335 28.016 5.816 1 92.06 180 PRO A O 1
ATOM 1443 N N . CYS A 1 181 ? -0.204 26.297 7.16 1 90.5 181 CYS A N 1
ATOM 1444 C CA . CYS A 1 181 ? 0.577 25.344 6.383 1 90.5 181 CYS A CA 1
ATOM 1445 C C . CYS A 1 181 ? -0.028 25.141 5 1 90.5 181 CYS A C 1
ATOM 1447 O O . CYS A 1 181 ? 0.693 25.109 4 1 90.5 181 CYS A O 1
ATOM 1449 N N . HIS A 1 182 ? -1.278 25.016 4.918 1 87.69 182 HIS A N 1
ATOM 1450 C CA . HIS A 1 182 ? -1.952 24.906 3.627 1 87.69 182 HIS A CA 1
ATOM 1451 C C . HIS A 1 182 ? -1.787 26.188 2.812 1 87.69 182 HIS A C 1
ATOM 1453 O O . HIS A 1 182 ? -1.566 26.125 1.601 1 87.69 182 HIS A O 1
ATOM 1459 N N . SER A 1 183 ? -1.956 27.266 3.506 1 90.12 183 SER A N 1
ATOM 1460 C CA . SER A 1 183 ? -1.8 28.547 2.838 1 90.12 183 SER A CA 1
ATOM 1461 C C . SER A 1 183 ? -0.405 28.703 2.238 1 90.12 183 SER A C 1
ATOM 1463 O O . SER A 1 183 ? -0.258 29.109 1.089 1 90.12 183 SER A O 1
ATOM 1465 N N . ALA A 1 184 ? 0.558 28.359 3.02 1 92.06 184 ALA A N 1
ATOM 1466 C CA . ALA A 1 184 ? 1.938 28.453 2.549 1 92.06 184 ALA A CA 1
ATOM 1467 C C . ALA A 1 184 ? 2.17 27.547 1.347 1 92.06 184 ALA A C 1
ATOM 1469 O O . ALA A 1 184 ? 2.895 27.906 0.417 1 92.06 184 ALA A O 1
ATOM 1470 N N . THR A 1 185 ? 1.592 26.422 1.396 1 89.12 185 THR A N 1
ATOM 1471 C CA . THR A 1 185 ? 1.72 25.484 0.286 1 89.12 185 THR A CA 1
ATOM 1472 C C . THR A 1 185 ? 1.077 26.047 -0.977 1 89.12 185 THR A C 1
ATOM 1474 O O . THR A 1 185 ? 1.625 25.906 -2.074 1 89.12 185 THR A O 1
ATOM 1477 N N . LEU A 1 186 ? -0.03 26.641 -0.829 1 88.88 186 LEU A N 1
ATOM 1478 C CA . LEU A 1 186 ? -0.708 27.266 -1.964 1 88.88 186 LEU A CA 1
ATOM 1479 C C . LEU A 1 186 ? 0.12 28.406 -2.533 1 88.88 186 LEU A C 1
ATOM 1481 O O . LEU A 1 186 ? 0.165 28.609 -3.75 1 88.88 186 LEU A O 1
ATOM 1485 N N . VAL A 1 187 ? 0.731 29.141 -1.697 1 93.75 187 VAL A N 1
ATOM 1486 C CA . VAL A 1 187 ? 1.606 30.219 -2.133 1 93.75 187 VAL A CA 1
ATOM 1487 C C . VAL A 1 187 ? 2.76 29.656 -2.955 1 93.75 187 VAL A C 1
ATOM 1489 O O . VAL A 1 187 ? 3.066 30.156 -4.039 1 93.75 187 VAL A O 1
ATOM 1492 N N . ALA A 1 188 ? 3.354 28.641 -2.4 1 92.69 188 ALA A N 1
ATOM 1493 C CA . ALA A 1 188 ? 4.469 28 -3.1 1 92.69 188 ALA A CA 1
ATOM 1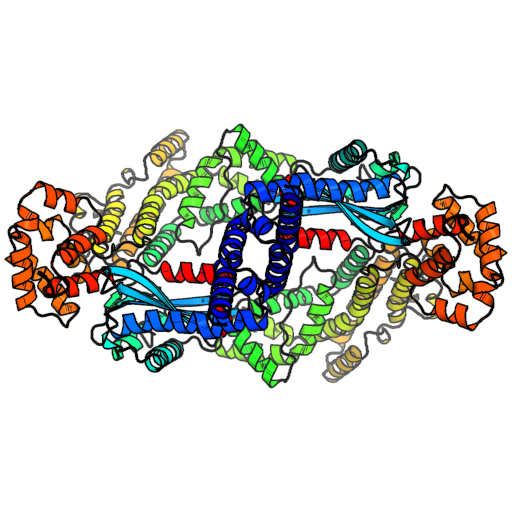494 C C . ALA A 1 188 ? 4.031 27.484 -4.469 1 92.69 188 ALA A C 1
ATOM 1496 O O . ALA A 1 188 ? 4.758 27.641 -5.457 1 92.69 188 ALA A O 1
ATOM 1497 N N . HIS A 1 189 ? 2.898 26.953 -4.496 1 89.06 189 HIS A N 1
ATOM 1498 C CA . HIS A 1 189 ? 2.377 26.422 -5.75 1 89.06 189 HIS A CA 1
ATOM 1499 C C . HIS A 1 189 ? 2.162 27.531 -6.777 1 89.06 189 HIS A C 1
ATOM 1501 O O . HIS A 1 189 ? 2.525 27.375 -7.945 1 89.06 189 HIS A O 1
ATOM 1507 N N . ALA A 1 190 ? 1.573 28.562 -6.363 1 92.5 190 ALA A N 1
ATOM 1508 C CA . ALA A 1 190 ? 1.318 29.703 -7.254 1 92.5 190 ALA A CA 1
ATOM 1509 C C . ALA A 1 190 ? 2.625 30.312 -7.754 1 92.5 190 ALA A C 1
ATOM 1511 O O . ALA A 1 190 ? 2.75 30.641 -8.93 1 92.5 190 ALA A O 1
ATOM 1512 N N . ALA A 1 191 ? 3.539 30.453 -6.906 1 95.44 191 ALA A N 1
ATOM 1513 C CA . ALA A 1 191 ? 4.824 31.047 -7.266 1 95.44 191 ALA A CA 1
ATOM 1514 C C . ALA A 1 191 ? 5.613 30.125 -8.195 1 95.44 191 ALA A C 1
ATOM 1516 O O . ALA A 1 191 ? 6.203 30.578 -9.172 1 95.44 191 ALA A O 1
ATOM 1517 N N . CYS A 1 192 ? 5.582 28.859 -7.93 1 92.81 192 CYS A N 1
ATOM 1518 C CA . CYS A 1 192 ? 6.332 27.875 -8.711 1 92.81 192 CYS A CA 1
ATOM 1519 C C . CYS A 1 192 ? 5.773 27.781 -10.125 1 92.81 192 CYS A C 1
ATOM 1521 O O . CYS A 1 192 ? 6.473 27.328 -11.039 1 92.81 192 CYS A O 1
ATOM 1523 N N . ALA A 1 193 ? 4.57 28.172 -10.273 1 92.12 193 ALA A N 1
ATOM 1524 C CA . ALA A 1 193 ? 3.957 28.141 -11.594 1 92.12 193 ALA A CA 1
ATOM 1525 C C . ALA A 1 193 ? 4.66 29.125 -12.539 1 92.12 193 ALA A C 1
ATOM 1527 O O . ALA A 1 193 ? 4.531 29.016 -13.758 1 92.12 193 ALA A O 1
ATOM 1528 N N . LYS A 1 194 ? 5.473 30.062 -12.008 1 94.38 194 LYS A N 1
ATOM 1529 C CA . LYS A 1 194 ? 6.207 31.031 -12.82 1 94.38 194 LYS A CA 1
ATOM 1530 C C . LYS A 1 194 ? 7.535 30.453 -13.297 1 94.38 194 LYS A C 1
ATOM 1532 O O . LYS A 1 194 ? 8.195 31.031 -14.156 1 94.38 194 LYS A O 1
ATOM 1537 N N . ILE A 1 195 ? 7.879 29.281 -12.75 1 94.75 195 ILE A N 1
ATOM 1538 C CA . ILE A 1 195 ? 9.047 28.531 -13.195 1 94.75 195 ILE A CA 1
ATOM 1539 C C . ILE A 1 195 ? 8.648 27.594 -14.328 1 94.75 195 ILE A C 1
ATOM 1541 O O . ILE A 1 195 ? 7.523 27.078 -14.352 1 94.75 195 ILE A O 1
ATOM 1545 N N . PRO A 1 196 ? 9.523 27.453 -15.281 1 93.31 196 PRO A N 1
ATOM 1546 C CA . PRO A 1 196 ? 9.172 26.609 -16.422 1 93.31 196 PRO A CA 1
ATOM 1547 C C . PRO A 1 196 ? 8.672 25.234 -16.016 1 93.31 196 PRO A C 1
ATOM 1549 O O . PRO A 1 196 ? 9.242 24.609 -15.102 1 93.31 196 PRO A O 1
ATOM 1552 N N . ALA A 1 197 ? 7.684 24.719 -16.656 1 91.06 197 ALA A N 1
ATOM 1553 C CA . ALA A 1 197 ? 6.977 23.484 -16.344 1 91.06 197 ALA A CA 1
ATOM 1554 C C . ALA A 1 197 ? 7.91 22.281 -16.422 1 91.06 197 ALA A C 1
ATOM 1556 O O . ALA A 1 197 ? 7.719 21.297 -15.719 1 91.06 197 ALA A O 1
ATOM 1557 N N . HIS A 1 198 ? 8.859 22.391 -17.281 1 91.06 198 HIS A N 1
ATOM 1558 C CA . HIS A 1 198 ? 9.742 21.25 -17.484 1 91.06 198 HIS A CA 1
ATOM 1559 C C . HIS A 1 198 ? 10.547 20.953 -16.219 1 91.06 198 HIS A C 1
ATOM 1561 O O . HIS A 1 198 ? 11.008 19.828 -16.031 1 91.06 198 HIS A O 1
ATOM 1567 N N . CYS A 1 199 ? 10.688 21.953 -15.352 1 91.5 199 CYS A N 1
ATOM 1568 C CA . CYS A 1 199 ? 11.398 21.719 -14.094 1 91.5 199 CYS A CA 1
ATOM 1569 C C . CYS A 1 199 ? 10.633 20.75 -13.211 1 91.5 199 CYS A C 1
ATOM 1571 O O . CYS A 1 199 ? 11.219 19.812 -12.656 1 91.5 199 CYS A O 1
ATOM 1573 N N . GLU A 1 200 ? 9.391 21.016 -13.055 1 89.56 200 GLU A N 1
ATOM 1574 C CA . GLU A 1 200 ? 8.57 20.109 -12.258 1 89.56 200 GLU A CA 1
ATOM 1575 C C . GLU A 1 200 ? 8.461 18.734 -12.914 1 89.56 200 GLU A C 1
ATOM 1577 O O . GLU A 1 200 ? 8.477 17.719 -12.227 1 89.56 200 GLU A O 1
ATOM 1582 N N . GLU A 1 201 ? 8.352 18.75 -14.141 1 90 201 GLU A N 1
ATOM 1583 C CA . GLU A 1 201 ? 8.281 17.5 -14.898 1 90 201 GLU A CA 1
ATOM 1584 C C . GLU A 1 201 ? 9.531 16.656 -14.68 1 90 201 GLU A C 1
ATOM 1586 O O . GLU A 1 201 ? 9.445 15.438 -14.484 1 90 201 GLU A O 1
ATOM 1591 N N . PHE A 1 202 ? 10.609 17.297 -14.766 1 92.94 202 PHE A N 1
ATOM 1592 C CA . PHE A 1 202 ? 11.867 16.594 -14.562 1 92.94 202 PHE A CA 1
ATOM 1593 C C . PHE A 1 202 ? 11.914 15.961 -13.172 1 92.94 202 PHE A C 1
ATOM 1595 O O . PHE A 1 202 ? 12.32 14.805 -13.031 1 92.94 202 PHE A O 1
ATOM 1602 N N . LEU A 1 203 ? 11.492 16.719 -12.211 1 91.25 203 LEU A N 1
ATOM 1603 C CA . LEU A 1 203 ? 11.508 16.219 -10.844 1 91.25 203 LEU A CA 1
ATOM 1604 C C . LEU A 1 203 ? 10.656 14.969 -10.711 1 91.25 203 LEU A C 1
ATOM 1606 O O . LEU A 1 203 ? 11.047 14.016 -10.031 1 91.25 203 LEU A O 1
ATOM 1610 N N . ARG A 1 204 ? 9.555 14.938 -11.281 1 89.94 204 ARG A N 1
ATOM 1611 C CA . ARG A 1 204 ? 8.648 13.797 -11.219 1 89.94 204 ARG A CA 1
ATOM 1612 C C . ARG A 1 204 ? 9.195 12.609 -12 1 89.94 204 ARG A C 1
ATOM 1614 O O . ARG A 1 204 ? 9.18 11.477 -11.516 1 89.94 204 ARG A O 1
ATOM 1621 N N . LYS A 1 205 ? 9.703 12.836 -13.141 1 92 205 LYS A N 1
ATOM 1622 C CA . LYS A 1 205 ? 10.117 11.781 -14.055 1 92 205 LYS A CA 1
ATOM 1623 C C . LYS A 1 205 ? 11.406 11.117 -13.594 1 92 205 LYS A C 1
ATOM 1625 O O . LYS A 1 205 ? 11.578 9.906 -13.75 1 92 205 LYS A O 1
ATOM 1630 N N . ILE A 1 206 ? 12.281 11.945 -13.07 1 93 206 ILE A N 1
ATOM 1631 C CA . ILE A 1 206 ? 13.586 11.398 -12.711 1 93 206 ILE A CA 1
ATOM 1632 C C . ILE A 1 206 ? 13.438 10.414 -11.555 1 93 206 ILE A C 1
ATOM 1634 O O . ILE A 1 206 ? 14.055 9.352 -11.555 1 93 206 ILE A O 1
ATOM 1638 N N . ALA A 1 207 ? 12.672 10.836 -10.586 1 89.81 207 ALA A N 1
ATOM 1639 C CA . ALA A 1 207 ? 12.445 9.945 -9.453 1 89.81 207 ALA A CA 1
ATOM 1640 C C . ALA A 1 207 ? 11.797 8.641 -9.906 1 89.81 207 ALA A C 1
ATOM 1642 O O . ALA A 1 207 ? 12.219 7.555 -9.492 1 89.81 207 ALA A O 1
ATOM 1643 N N . SER A 1 208 ? 10.844 8.758 -10.719 1 90.06 208 SER A N 1
ATOM 1644 C CA . SER A 1 208 ? 10.156 7.578 -11.242 1 90.06 208 SER A CA 1
ATOM 1645 C C . SER A 1 208 ? 11.094 6.715 -12.078 1 90.06 208 SER A C 1
ATOM 1647 O O . SER A 1 208 ? 11.078 5.488 -11.977 1 90.06 208 SER A O 1
ATOM 1649 N N . TYR A 1 209 ? 11.852 7.363 -12.93 1 91.56 209 TYR A N 1
ATOM 1650 C CA . TYR A 1 209 ? 12.766 6.664 -13.828 1 91.56 209 TYR A CA 1
ATOM 1651 C C . TYR A 1 209 ? 13.758 5.812 -13.039 1 91.56 209 TYR A C 1
ATOM 1653 O O . TYR A 1 209 ? 14.039 4.672 -13.422 1 91.56 209 TYR A O 1
ATOM 1661 N N . ILE A 1 210 ? 14.234 6.336 -12 1 89.81 210 ILE A N 1
ATOM 1662 C CA . ILE A 1 210 ? 15.258 5.656 -11.211 1 89.81 210 ILE A CA 1
ATOM 1663 C C . ILE A 1 210 ? 14.609 4.637 -10.281 1 89.81 210 ILE A C 1
ATOM 1665 O O . ILE A 1 210 ? 15.062 3.494 -10.195 1 89.81 210 ILE A O 1
ATOM 1669 N N . ASN A 1 211 ? 13.516 5.066 -9.656 1 87.81 211 ASN A N 1
ATOM 1670 C CA . ASN A 1 211 ? 12.945 4.273 -8.578 1 87.81 211 ASN A CA 1
ATOM 1671 C C . ASN A 1 211 ? 12.086 3.131 -9.109 1 87.81 211 ASN A C 1
ATOM 1673 O O . ASN A 1 211 ? 11.828 2.156 -8.398 1 87.81 211 ASN A O 1
ATOM 1677 N N . SER A 1 212 ? 11.609 3.176 -10.281 1 86.12 212 SER A N 1
ATOM 1678 C CA . SER A 1 212 ? 10.672 2.176 -10.789 1 86.12 212 SER A CA 1
ATOM 1679 C C . SER A 1 212 ? 11.414 0.936 -11.289 1 86.12 212 SER A C 1
ATOM 1681 O O . SER A 1 212 ? 10.797 -0.111 -11.508 1 86.12 212 SER A O 1
ATOM 1683 N N . SER A 1 213 ? 12.727 1.003 -11.469 1 85.19 213 SER A N 1
ATOM 1684 C CA . SER A 1 213 ? 13.523 -0.117 -11.953 1 85.19 213 SER A CA 1
ATOM 1685 C C . SER A 1 213 ? 14.586 -0.522 -10.938 1 85.19 213 SER A C 1
ATOM 1687 O O . SER A 1 213 ? 15.484 0.265 -10.617 1 85.19 213 SER A O 1
ATOM 1689 N N . PRO A 1 214 ? 14.492 -1.688 -10.492 1 84.75 214 PRO A N 1
ATOM 1690 C CA . PRO A 1 214 ? 15.516 -2.16 -9.562 1 84.75 214 PRO A CA 1
ATOM 1691 C C . PRO A 1 214 ? 16.922 -2.076 -10.148 1 84.75 214 PRO A C 1
ATOM 1693 O O . PRO A 1 214 ? 17.875 -1.75 -9.438 1 84.75 214 PRO A O 1
ATOM 1696 N N . LYS A 1 215 ? 17.062 -2.391 -11.422 1 83.81 215 LYS A N 1
ATOM 1697 C CA . LYS A 1 215 ? 18.359 -2.322 -12.078 1 83.81 215 LYS A CA 1
ATOM 1698 C C . LYS A 1 215 ? 18.906 -0.895 -12.086 1 83.81 215 LYS A C 1
ATOM 1700 O O . LYS A 1 215 ? 20.047 -0.656 -11.703 1 83.81 215 LYS A O 1
ATOM 1705 N N . ARG A 1 216 ? 18.109 0.035 -12.453 1 87.19 216 ARG A N 1
ATOM 1706 C CA . ARG A 1 216 ? 18.531 1.432 -12.508 1 87.19 216 ARG A CA 1
ATOM 1707 C C . ARG A 1 216 ? 18.859 1.964 -11.117 1 87.19 216 ARG A C 1
ATOM 1709 O O . ARG A 1 216 ? 19.828 2.711 -10.953 1 87.19 216 ARG A O 1
ATOM 1716 N N . LEU A 1 217 ? 18.062 1.583 -10.195 1 87.62 217 LEU A N 1
ATOM 1717 C CA . LEU A 1 217 ? 18.312 2.012 -8.82 1 87.62 217 LEU A CA 1
ATOM 1718 C C . LEU A 1 217 ? 19.656 1.485 -8.32 1 87.62 217 LEU A C 1
ATOM 1720 O O . LEU A 1 217 ? 20.406 2.207 -7.656 1 87.62 217 LEU A O 1
ATOM 1724 N N . ALA A 1 218 ? 19.938 0.302 -8.586 1 84.56 218 ALA A N 1
ATOM 1725 C CA . ALA A 1 218 ? 21.203 -0.299 -8.164 1 84.56 218 ALA A CA 1
ATOM 1726 C C . ALA A 1 218 ? 22.391 0.406 -8.812 1 84.56 218 ALA A C 1
ATOM 1728 O O . ALA A 1 218 ? 23.391 0.688 -8.148 1 84.56 218 ALA A O 1
ATOM 1729 N N . VAL A 1 219 ? 22.25 0.584 -10.094 1 85.31 219 VAL A N 1
ATOM 1730 C CA . VAL A 1 219 ? 23.312 1.281 -10.82 1 85.31 219 VAL A CA 1
ATOM 1731 C C . VAL A 1 219 ? 23.484 2.686 -10.25 1 85.31 219 VAL A C 1
ATOM 1733 O O . VAL A 1 219 ? 24.609 3.146 -10.055 1 85.31 219 VAL A O 1
ATOM 1736 N N . PHE A 1 220 ? 22.406 3.307 -10.016 1 88.5 220 PHE A N 1
ATOM 1737 C CA . PHE A 1 220 ? 22.453 4.652 -9.461 1 88.5 220 PHE A CA 1
ATOM 1738 C C . PHE A 1 220 ? 23.141 4.645 -8.094 1 88.5 220 PHE A C 1
ATOM 1740 O O . PHE A 1 220 ? 23.938 5.531 -7.797 1 88.5 220 PHE A O 1
ATOM 1747 N N . ASN A 1 221 ? 22.797 3.723 -7.258 1 83.69 221 ASN A N 1
ATOM 1748 C CA . ASN A 1 221 ? 23.406 3.627 -5.934 1 83.69 221 ASN A CA 1
ATOM 1749 C C . ASN A 1 221 ? 24.922 3.451 -6.02 1 83.69 221 ASN A C 1
ATOM 1751 O O . ASN A 1 221 ? 25.656 3.943 -5.16 1 83.69 221 ASN A O 1
ATOM 1755 N N . GLU A 1 222 ? 25.391 2.771 -6.953 1 82.75 222 GLU A N 1
ATOM 1756 C CA . GLU A 1 222 ? 26.828 2.617 -7.156 1 82.75 222 GLU A CA 1
ATOM 1757 C C . GLU A 1 222 ? 27.484 3.961 -7.438 1 82.75 222 GLU A C 1
ATOM 1759 O O . GLU A 1 222 ? 28.578 4.238 -6.934 1 82.75 222 GLU A O 1
ATOM 1764 N N . PHE A 1 223 ? 26.781 4.66 -8.234 1 81.38 223 PHE A N 1
ATOM 1765 C CA . PHE A 1 223 ? 27.312 5.988 -8.523 1 81.38 223 PHE A CA 1
ATOM 1766 C C . PHE A 1 223 ? 27.297 6.859 -7.277 1 81.38 223 PHE A C 1
ATOM 1768 O O . PHE A 1 223 ? 28.234 7.617 -7.035 1 81.38 223 PHE A O 1
ATOM 1775 N N . SER A 1 224 ? 26.219 6.742 -6.57 1 82.88 224 SER A N 1
ATOM 1776 C CA . SER A 1 224 ? 26.109 7.531 -5.348 1 82.88 224 SER A CA 1
ATOM 1777 C C . SER A 1 224 ? 27.188 7.168 -4.344 1 82.88 224 SER A C 1
ATOM 1779 O O . SER A 1 224 ? 27.719 8.039 -3.643 1 82.88 224 SER A O 1
ATOM 1781 N N . GLU A 1 225 ? 27.469 5.941 -4.27 1 78.31 225 GLU A N 1
ATOM 1782 C CA . GLU A 1 225 ? 28.547 5.484 -3.393 1 78.31 225 GLU A CA 1
ATOM 1783 C C . GLU A 1 225 ? 29.891 5.996 -3.869 1 78.31 225 GLU A C 1
ATOM 1785 O O . GLU A 1 225 ? 30.734 6.383 -3.059 1 78.31 225 GLU A O 1
ATOM 1790 N N . CYS A 1 226 ? 30.094 5.941 -5.137 1 70.38 226 CYS A N 1
ATOM 1791 C CA . CYS A 1 226 ? 31.359 6.398 -5.719 1 70.38 226 CYS A CA 1
ATOM 1792 C C . CYS A 1 226 ? 31.578 7.883 -5.438 1 70.38 226 CYS A C 1
ATOM 1794 O O . CYS A 1 226 ? 32.719 8.305 -5.184 1 70.38 226 CYS A O 1
ATOM 1796 N N . PHE A 1 227 ? 30.484 8.602 -5.512 1 71.88 227 PHE A N 1
ATOM 1797 C CA . PHE A 1 227 ? 30.594 10.047 -5.309 1 71.88 227 PHE A CA 1
ATOM 1798 C C . PHE A 1 227 ? 30.469 10.391 -3.83 1 71.88 227 PHE A C 1
ATOM 1800 O O . PHE A 1 227 ? 30.484 11.57 -3.463 1 71.88 227 PHE A O 1
ATOM 1807 N N . GLN A 1 228 ? 30.453 9.273 -3.043 1 66.88 228 GLN A N 1
ATOM 1808 C CA . GLN A 1 228 ? 30.359 9.43 -1.596 1 66.88 228 GLN A CA 1
ATOM 1809 C C . GLN A 1 228 ? 29.156 10.273 -1.212 1 66.88 228 GLN A C 1
ATOM 1811 O O . GLN A 1 228 ? 29.25 11.141 -0.338 1 66.88 228 GLN A O 1
ATOM 1816 N N . ASP A 1 229 ? 28.266 10.219 -2.139 1 68.88 229 ASP A N 1
ATOM 1817 C CA . ASP A 1 229 ? 27.016 10.867 -1.782 1 68.88 229 ASP A CA 1
ATOM 1818 C C . ASP A 1 229 ? 26.281 10.086 -0.7 1 68.88 229 ASP A C 1
ATOM 1820 O O . ASP A 1 229 ? 26.516 8.891 -0.519 1 68.88 229 ASP A O 1
ATOM 1824 N N . THR A 1 230 ? 25.719 10.758 0.276 1 62.38 230 THR A N 1
ATOM 1825 C CA . THR A 1 230 ? 24.938 10.07 1.289 1 62.38 230 THR A CA 1
ATOM 1826 C C . THR A 1 230 ? 23.891 9.164 0.639 1 62.38 230 THR A C 1
ATOM 1828 O O . THR A 1 230 ? 23.344 9.484 -0.417 1 62.38 230 THR A O 1
ATOM 1831 N N . ASN A 1 231 ? 23.969 7.934 0.898 1 61.44 231 ASN A N 1
ATOM 1832 C CA . ASN A 1 231 ? 23.094 6.898 0.364 1 61.44 231 ASN A CA 1
ATOM 1833 C C . ASN A 1 231 ? 21.609 7.23 0.594 1 61.44 231 ASN A C 1
ATOM 1835 O O . ASN A 1 231 ? 20.953 6.586 1.401 1 61.44 231 ASN A O 1
ATOM 1839 N N . ARG A 1 232 ? 21.312 8.367 -0.124 1 71.31 232 ARG A N 1
ATOM 1840 C CA . ARG A 1 232 ? 19.906 8.727 0.033 1 71.31 232 ARG A CA 1
ATOM 1841 C C . ARG A 1 232 ? 19.125 8.492 -1.259 1 71.31 232 ARG A C 1
ATOM 1843 O O . ARG A 1 232 ? 19.656 8.719 -2.354 1 71.31 232 ARG A O 1
ATOM 1850 N N . LYS A 1 233 ? 17.922 8 -1.085 1 75.88 233 LYS A N 1
ATOM 1851 C CA . LYS A 1 233 ? 17.047 7.754 -2.217 1 75.88 233 LYS A CA 1
ATOM 1852 C C . LYS A 1 233 ? 16.469 9.055 -2.766 1 75.88 233 LYS A C 1
ATOM 1854 O O . LYS A 1 233 ? 16.281 10.023 -2.02 1 75.88 233 LYS A O 1
ATOM 1859 N N . ILE A 1 234 ? 16.359 9.133 -4.066 1 81.5 234 ILE A N 1
ATOM 1860 C CA . ILE A 1 234 ? 15.703 10.273 -4.691 1 81.5 234 ILE A CA 1
ATOM 1861 C C . ILE A 1 234 ? 14.227 10.305 -4.297 1 81.5 234 ILE A C 1
ATOM 1863 O O . ILE A 1 234 ? 13.562 9.273 -4.293 1 81.5 234 ILE A O 1
ATOM 1867 N N . LEU A 1 235 ? 13.82 11.398 -3.9 1 81.94 235 LEU A N 1
ATOM 1868 C CA . LEU A 1 235 ? 12.453 11.539 -3.404 1 81.94 235 LEU A CA 1
ATOM 1869 C C . LEU A 1 235 ? 11.492 11.844 -4.547 1 81.94 235 LEU A C 1
ATOM 1871 O O . LEU A 1 235 ? 11.836 12.602 -5.461 1 81.94 235 LEU A O 1
ATOM 1875 N N . LYS A 1 236 ? 10.367 11.281 -4.395 1 82.25 236 LYS A N 1
ATOM 1876 C CA . LYS A 1 236 ? 9.297 11.586 -5.336 1 82.25 236 LYS A CA 1
ATOM 1877 C C . LYS A 1 236 ? 8.508 12.812 -4.883 1 82.25 236 LYS A C 1
ATOM 1879 O O . LYS A 1 236 ? 8.219 12.969 -3.693 1 82.25 236 LYS A O 1
ATOM 1884 N N . LEU A 1 237 ? 8.266 13.578 -5.875 1 79.56 237 LEU A N 1
ATOM 1885 C CA . LEU A 1 237 ? 7.449 14.758 -5.59 1 79.56 237 LEU A CA 1
ATOM 1886 C C . LEU A 1 237 ? 6.02 14.352 -5.242 1 79.56 237 LEU A C 1
ATOM 1888 O O . LEU A 1 237 ? 5.43 13.5 -5.918 1 79.56 237 LEU A O 1
ATOM 1892 N N . CYS A 1 238 ? 5.504 14.805 -4.078 1 75.12 238 CYS A N 1
ATOM 1893 C CA . CYS A 1 238 ? 4.148 14.531 -3.623 1 75.12 238 CYS A CA 1
ATOM 1894 C C . CYS A 1 238 ? 3.398 15.82 -3.322 1 75.12 238 CYS A C 1
ATOM 1896 O O . CYS A 1 238 ? 3.775 16.562 -2.412 1 75.12 238 CYS A O 1
ATOM 1898 N N . ASP A 1 239 ? 2.35 16 -3.984 1 66.5 239 ASP A N 1
ATOM 1899 C CA . ASP A 1 239 ? 1.599 17.25 -3.877 1 66.5 239 ASP A CA 1
ATOM 1900 C C . ASP A 1 239 ? 0.895 17.344 -2.525 1 66.5 239 ASP A C 1
ATOM 1902 O O . ASP A 1 239 ? 0.609 18.453 -2.051 1 66.5 239 ASP A O 1
ATOM 1906 N N . THR A 1 240 ? 0.679 16.219 -1.96 1 63.41 240 THR A N 1
ATOM 1907 C CA . THR A 1 240 ? -0.073 16.234 -0.711 1 63.41 240 THR A CA 1
ATOM 1908 C C . THR A 1 240 ? 0.853 16.469 0.478 1 63.41 240 THR A C 1
ATOM 1910 O O . THR A 1 240 ? 0.39 16.766 1.58 1 63.41 240 THR A O 1
ATOM 1913 N N . ARG A 1 241 ? 2.16 16.406 0.167 1 68.06 241 ARG A N 1
ATOM 1914 C CA . ARG A 1 241 ? 3.123 16.641 1.236 1 68.06 241 ARG A CA 1
ATOM 1915 C C . ARG A 1 241 ? 3.682 18.062 1.168 1 68.06 241 ARG A C 1
ATOM 1917 O O . ARG A 1 241 ? 4.504 18.375 0.303 1 68.06 241 ARG A O 1
ATOM 1924 N N . TRP A 1 242 ? 3.379 18.828 2.119 1 69.19 242 TRP A N 1
ATOM 1925 C CA . TRP A 1 242 ? 3.629 20.266 2.123 1 69.19 242 TRP A CA 1
ATOM 1926 C C . TRP A 1 242 ? 5.113 20.547 1.938 1 69.19 242 TRP A C 1
ATOM 1928 O O . TRP A 1 242 ? 5.48 21.547 1.316 1 69.19 242 TRP A O 1
ATOM 1938 N N . LEU A 1 243 ? 5.883 19.672 2.418 1 76.19 243 LEU A N 1
ATOM 1939 C CA . LEU A 1 243 ? 7.32 19.906 2.443 1 76.19 243 LEU A CA 1
ATOM 1940 C C . LEU A 1 243 ? 8.008 19.219 1.272 1 76.19 243 LEU A C 1
ATOM 1942 O O . LEU A 1 243 ? 9.219 19.359 1.09 1 76.19 243 LEU A O 1
ATOM 1946 N N . SER A 1 244 ? 7.27 18.656 0.47 1 78.5 244 SER A N 1
ATOM 1947 C CA . SER A 1 244 ? 7.809 17.703 -0.493 1 78.5 244 SER A CA 1
ATOM 1948 C C . SER A 1 244 ? 8.648 18.391 -1.553 1 78.5 244 SER A C 1
ATOM 1950 O O . SER A 1 244 ? 9.734 17.922 -1.906 1 78.5 244 SER A O 1
ATOM 1952 N N . HIS A 1 245 ? 8.359 19.547 -1.938 1 84.56 245 HIS A N 1
ATOM 1953 C CA . HIS A 1 245 ? 9.062 20.203 -3.033 1 84.56 245 HIS A CA 1
ATOM 1954 C C . HIS A 1 245 ? 10.5 20.531 -2.648 1 84.56 245 HIS A C 1
ATOM 1956 O O . HIS A 1 245 ? 11.438 20.188 -3.377 1 84.56 245 HIS A O 1
ATOM 1962 N N . TYR A 1 246 ? 10.578 21.078 -1.545 1 89.38 246 TYR A N 1
ATOM 1963 C CA . TYR A 1 246 ? 11.914 21.484 -1.103 1 89.38 246 TYR A CA 1
ATOM 1964 C C . TYR A 1 246 ? 12.805 20.266 -0.916 1 89.38 246 TYR A C 1
ATOM 1966 O O . TYR A 1 246 ? 13.953 20.25 -1.381 1 89.38 246 TYR A O 1
ATOM 1974 N N . LEU A 1 247 ? 12.305 19.297 -0.294 1 89.38 247 LEU A N 1
ATOM 1975 C CA . LEU A 1 247 ? 13.102 18.109 0.009 1 89.38 247 LEU A CA 1
ATOM 1976 C C . LEU A 1 247 ? 13.523 17.406 -1.271 1 89.38 247 LEU A C 1
ATOM 1978 O O . LEU A 1 247 ? 14.656 16.922 -1.375 1 89.38 247 LEU A O 1
ATOM 1982 N N . CYS A 1 248 ? 12.641 17.375 -2.172 1 91.12 248 CYS A N 1
ATOM 1983 C CA . CYS A 1 248 ? 12.938 16.734 -3.447 1 91.12 248 CYS A CA 1
ATOM 1984 C C . CYS A 1 248 ? 14.031 17.5 -4.191 1 91.12 248 CYS A C 1
ATOM 1986 O O . CYS A 1 248 ? 14.969 16.891 -4.719 1 91.12 248 CYS A O 1
ATOM 1988 N N . ILE A 1 249 ? 13.953 18.75 -4.18 1 93.12 249 ILE A N 1
ATOM 1989 C CA . ILE A 1 249 ? 14.906 19.594 -4.898 1 93.12 249 ILE A CA 1
ATOM 1990 C C . ILE A 1 249 ? 16.266 19.547 -4.199 1 93.12 249 ILE A C 1
ATOM 1992 O O . ILE A 1 249 ? 17.297 19.453 -4.852 1 93.12 249 ILE A O 1
ATOM 1996 N N . ASP A 1 250 ? 16.188 19.641 -2.898 1 92.88 250 ASP A N 1
ATOM 1997 C CA . ASP A 1 250 ? 17.406 19.578 -2.113 1 92.88 250 ASP A CA 1
ATOM 1998 C C . ASP A 1 250 ? 18.172 18.281 -2.391 1 92.88 250 ASP A C 1
ATOM 2000 O O . ASP A 1 250 ? 19.391 18.312 -2.641 1 92.88 250 ASP A O 1
ATOM 2004 N N . ARG A 1 251 ? 17.5 17.234 -2.406 1 90.88 251 ARG A N 1
ATOM 2005 C CA . ARG A 1 251 ? 18.109 15.938 -2.666 1 90.88 251 ARG A CA 1
ATOM 2006 C C . ARG A 1 251 ? 18.594 15.836 -4.105 1 90.88 251 ARG A C 1
ATOM 2008 O O . ARG A 1 251 ? 19.656 15.266 -4.371 1 90.88 251 ARG A O 1
ATOM 2015 N N . LEU A 1 252 ? 17.844 16.297 -4.996 1 92.12 252 LEU A N 1
ATOM 2016 C CA . LEU A 1 252 ? 18.203 16.281 -6.414 1 92.12 252 LEU A CA 1
ATOM 2017 C C . LEU A 1 252 ? 19.516 17 -6.648 1 92.12 252 LEU A C 1
ATOM 2019 O O . LEU A 1 252 ? 20.391 16.484 -7.344 1 92.12 252 LEU A O 1
ATOM 2023 N N . LEU A 1 253 ? 19.656 18.172 -6.074 1 92.38 253 LEU A N 1
ATOM 2024 C CA . LEU A 1 253 ? 20.859 18.984 -6.281 1 92.38 253 LEU A CA 1
ATOM 2025 C C . LEU A 1 253 ? 22.062 18.344 -5.629 1 92.38 253 LEU A C 1
ATOM 2027 O O . LEU A 1 253 ? 23.188 18.422 -6.152 1 92.38 253 LEU A O 1
ATOM 2031 N N . GLU A 1 254 ? 21.812 17.703 -4.508 1 90.25 254 GLU A N 1
ATOM 2032 C CA . GLU A 1 254 ? 22.891 16.969 -3.84 1 90.25 254 GLU A CA 1
ATOM 2033 C C . GLU A 1 254 ? 23.406 15.836 -4.711 1 90.25 254 GLU A C 1
ATOM 2035 O O . GLU A 1 254 ? 24.594 15.555 -4.734 1 90.25 254 GLU A O 1
ATOM 2040 N N . LEU A 1 255 ? 22.516 15.266 -5.418 1 91 255 LEU A N 1
ATOM 2041 C CA . LEU A 1 255 ? 22.859 14.086 -6.207 1 91 255 LEU A CA 1
ATOM 2042 C C . LEU A 1 255 ? 23 14.438 -7.684 1 91 255 LEU A C 1
ATOM 2044 O O . LEU A 1 255 ? 22.953 13.562 -8.547 1 91 255 LEU A O 1
ATOM 2048 N N . TRP A 1 256 ? 23.109 15.664 -7.961 1 90.94 256 TRP A N 1
ATOM 2049 C CA . TRP A 1 256 ? 23.062 16.156 -9.328 1 90.94 256 TRP A CA 1
ATOM 2050 C C . TRP A 1 256 ? 24.094 15.453 -10.211 1 90.94 256 TRP A C 1
ATOM 2052 O O . TRP A 1 256 ? 23.75 14.922 -11.266 1 90.94 256 TRP A O 1
ATOM 2062 N N . ASP A 1 257 ? 25.312 15.398 -9.781 1 89.06 257 ASP A N 1
ATOM 2063 C CA . ASP A 1 257 ? 26.375 14.82 -10.578 1 89.06 257 ASP A CA 1
ATOM 2064 C C . ASP A 1 257 ? 26.219 13.305 -10.711 1 89.06 257 ASP A C 1
ATOM 2066 O O . ASP A 1 257 ? 26.391 12.75 -11.797 1 89.06 257 ASP A O 1
ATOM 2070 N N . SER A 1 258 ? 25.859 12.711 -9.586 1 90 258 SER A N 1
ATOM 2071 C CA . SER A 1 258 ? 25.625 11.266 -9.617 1 90 258 SER A CA 1
ATOM 2072 C C . SER A 1 258 ? 24.531 10.906 -10.617 1 90 258 SER A C 1
ATOM 2074 O O . SER A 1 258 ? 24.656 9.922 -11.352 1 90 258 SER A O 1
ATOM 2076 N N . ILE A 1 259 ? 23.5 11.68 -10.695 1 92.56 259 ILE A N 1
ATOM 2077 C CA . ILE A 1 259 ? 22.375 11.438 -11.602 1 92.56 259 ILE A CA 1
ATOM 2078 C C . ILE A 1 259 ? 22.828 11.648 -13.047 1 92.56 259 ILE A C 1
ATOM 2080 O O . ILE A 1 259 ? 22.484 10.867 -13.938 1 92.56 259 ILE A O 1
ATOM 2084 N N . LYS A 1 260 ? 23.609 12.711 -13.258 1 91.06 260 LYS A N 1
ATOM 2085 C CA . LYS A 1 260 ? 24.094 13.023 -14.602 1 91.06 260 LYS A CA 1
ATOM 2086 C C . LYS A 1 260 ? 24.953 11.891 -15.148 1 91.06 260 LYS A C 1
ATOM 2088 O O . LYS A 1 260 ? 24.766 11.461 -16.281 1 91.06 260 LYS A O 1
ATOM 2093 N N . TYR A 1 261 ? 25.828 11.43 -14.305 1 89.5 261 TYR A N 1
ATOM 2094 C CA . TYR A 1 261 ? 26.719 10.344 -14.727 1 89.5 261 TYR A CA 1
ATOM 2095 C C . TYR A 1 261 ? 25.938 9.047 -14.922 1 89.5 261 TYR A C 1
ATOM 2097 O O . TYR A 1 261 ? 26.188 8.297 -15.867 1 89.5 261 TYR A O 1
ATOM 2105 N N . PHE A 1 262 ? 25.031 8.836 -14.047 1 91.31 262 PHE A N 1
ATOM 2106 C CA . PHE A 1 262 ? 24.156 7.676 -14.156 1 91.31 262 PHE A CA 1
ATOM 2107 C C . PHE A 1 262 ? 23.391 7.699 -15.484 1 91.31 262 PHE A C 1
ATOM 2109 O O . PHE A 1 262 ? 23.375 6.703 -16.203 1 91.31 262 PHE A O 1
ATOM 2116 N N . LEU A 1 263 ? 22.828 8.812 -15.805 1 92.81 263 LEU A N 1
ATOM 2117 C CA . LEU A 1 263 ? 22.062 8.938 -17.031 1 92.81 263 LEU A CA 1
ATOM 2118 C C . LEU A 1 263 ? 22.953 8.766 -18.25 1 92.81 263 LEU A C 1
ATOM 2120 O O . LEU A 1 263 ? 22.547 8.172 -19.25 1 92.81 263 LEU A O 1
ATOM 2124 N N . ASN A 1 264 ? 24.156 9.312 -18.141 1 90.5 264 ASN A N 1
ATOM 2125 C CA . ASN A 1 264 ? 25.109 9.141 -19.234 1 90.5 264 ASN A CA 1
ATOM 2126 C C . ASN A 1 264 ? 25.406 7.668 -19.5 1 90.5 264 ASN A C 1
ATOM 2128 O O . ASN A 1 264 ? 25.453 7.238 -20.656 1 90.5 264 ASN A O 1
ATOM 2132 N N . GLU A 1 265 ? 25.562 7.023 -18.406 1 87.25 265 GLU A N 1
ATOM 2133 C CA . GLU A 1 265 ? 25.844 5.598 -18.516 1 87.25 265 GLU A CA 1
ATOM 2134 C C . GLU A 1 265 ? 24.656 4.836 -19.078 1 87.25 265 GLU A C 1
ATOM 2136 O O . GLU A 1 265 ? 24.812 3.938 -19.906 1 87.25 265 GLU A O 1
ATOM 2141 N N . ILE A 1 266 ? 23.5 5.121 -18.594 1 88.12 266 ILE A N 1
ATOM 2142 C CA . ILE A 1 266 ? 22.297 4.402 -19 1 88.12 266 ILE A CA 1
ATOM 2143 C C . ILE A 1 266 ? 21.984 4.688 -20.453 1 88.12 266 ILE A C 1
ATOM 2145 O O . ILE A 1 266 ? 21.531 3.799 -21.188 1 88.12 266 ILE A O 1
ATOM 2149 N N . VAL A 1 267 ? 22.141 5.887 -20.891 1 87.94 267 VAL A N 1
ATOM 2150 C CA . VAL A 1 267 ? 21.859 6.273 -22.266 1 87.94 267 VAL A CA 1
ATOM 2151 C C . VAL A 1 267 ? 22.797 5.523 -23.203 1 87.94 267 VAL A C 1
ATOM 2153 O O . VAL A 1 267 ? 22.406 5.121 -24.297 1 87.94 267 VAL A O 1
ATOM 2156 N N . VAL A 1 268 ? 23.969 5.273 -22.797 1 84.19 268 VAL A N 1
ATOM 2157 C CA . VAL A 1 268 ? 24.953 4.562 -23.609 1 84.19 268 VAL A CA 1
ATOM 2158 C C . VAL A 1 268 ? 24.656 3.068 -23.609 1 84.19 268 VAL A C 1
ATOM 2160 O O . VAL A 1 268 ? 24.719 2.41 -24.656 1 84.19 268 VAL A O 1
ATOM 2163 N N . SER A 1 269 ? 24.297 2.621 -22.453 1 80.75 269 SER A N 1
ATOM 2164 C CA . SER A 1 269 ? 24.141 1.18 -22.297 1 80.75 269 SER A CA 1
ATOM 2165 C C . SER A 1 269 ? 22.766 0.719 -22.781 1 80.75 269 SER A C 1
ATOM 2167 O O . SER A 1 269 ? 22.656 -0.303 -23.453 1 80.75 269 SER A O 1
ATOM 2169 N N . GLU A 1 270 ? 21.594 1.356 -22.391 1 78.44 270 GLU A N 1
ATOM 2170 C CA . GLU A 1 270 ? 20.25 0.9 -22.656 1 78.44 270 GLU A CA 1
ATOM 2171 C C . GLU A 1 270 ? 19.625 1.679 -23.828 1 78.44 270 GLU A C 1
ATOM 2173 O O . GLU A 1 270 ? 18.672 1.212 -24.453 1 78.44 270 GLU A O 1
ATOM 2178 N N . LYS A 1 271 ? 20.109 2.797 -24.203 1 78.62 271 LYS A N 1
ATOM 2179 C CA . LYS A 1 271 ? 19.656 3.664 -25.281 1 78.62 271 LYS A CA 1
ATOM 2180 C C . LYS A 1 271 ? 18.141 3.881 -25.219 1 78.62 271 LYS A C 1
ATOM 2182 O O . LYS A 1 271 ? 17.438 3.709 -26.203 1 78.62 271 LYS A O 1
ATOM 2187 N N . THR A 1 272 ? 17.641 4.188 -24.109 1 82.81 272 THR A N 1
ATOM 2188 C CA . THR A 1 272 ? 16.219 4.461 -23.953 1 82.81 272 THR A CA 1
ATOM 2189 C C . THR A 1 272 ? 15.906 5.93 -24.234 1 82.81 272 THR A C 1
ATOM 2191 O O . THR A 1 272 ? 16.703 6.812 -23.906 1 82.81 272 THR A O 1
ATOM 2194 N N . LYS A 1 273 ? 14.797 6.18 -24.844 1 89.44 273 LYS A N 1
ATOM 2195 C CA . LYS A 1 273 ? 14.359 7.531 -25.172 1 89.44 273 LYS A CA 1
ATOM 2196 C C . LYS A 1 273 ? 14.117 8.352 -23.906 1 89.44 273 LYS A C 1
ATOM 2198 O O . LYS A 1 273 ? 14.453 9.539 -23.859 1 89.44 273 LYS A O 1
ATOM 2203 N N . SER A 1 274 ? 13.602 7.742 -22.922 1 90.88 274 SER A N 1
ATOM 2204 C CA . SER A 1 274 ? 13.32 8.43 -21.656 1 90.88 274 SER A CA 1
ATOM 2205 C C . SER A 1 274 ? 14.602 8.883 -20.984 1 90.88 274 SER A C 1
ATOM 2207 O O . SER A 1 274 ? 14.672 10 -20.453 1 90.88 274 SER A O 1
ATOM 2209 N N . GLY A 1 275 ? 15.578 8.039 -21.016 1 91.56 275 GLY A N 1
ATOM 2210 C CA . GLY A 1 275 ? 16.859 8.406 -20.453 1 91.56 275 GLY A CA 1
ATOM 2211 C C . GLY A 1 275 ? 17.531 9.555 -21.172 1 91.56 275 GLY A C 1
ATOM 2212 O O . GLY A 1 275 ? 18.094 10.453 -20.547 1 91.56 275 GLY A O 1
ATOM 2213 N N . GLU A 1 276 ? 17.438 9.547 -22.469 1 93.19 276 GLU A N 1
ATOM 2214 C CA . GLU A 1 276 ? 18 10.617 -23.297 1 93.19 276 GLU A CA 1
ATOM 2215 C C . GLU A 1 276 ? 17.312 11.945 -23.031 1 93.19 276 GLU A C 1
ATOM 2217 O O . GLU A 1 276 ? 17.969 12.992 -22.953 1 93.19 276 GLU A O 1
ATOM 2222 N N . TYR A 1 277 ? 16.062 11.812 -22.938 1 94.31 277 TYR A N 1
ATOM 2223 C CA . TYR A 1 277 ? 15.273 13.008 -22.656 1 94.31 277 TYR A CA 1
ATOM 2224 C C . TYR A 1 277 ? 15.672 13.625 -21.312 1 94.31 277 TYR A C 1
ATOM 2226 O O . TYR A 1 277 ? 15.906 14.828 -21.219 1 94.31 277 TYR A O 1
ATOM 2234 N N . LEU A 1 278 ? 15.766 12.828 -20.297 1 94.94 278 LEU A N 1
ATOM 2235 C CA . LEU A 1 278 ? 16.125 13.297 -18.969 1 94.94 278 LEU A CA 1
ATOM 2236 C C . LEU A 1 278 ? 17.531 13.883 -18.969 1 94.94 278 LEU A C 1
ATOM 2238 O O . LEU A 1 278 ? 17.781 14.906 -18.328 1 94.94 278 LEU A O 1
ATOM 2242 N N . LEU A 1 279 ? 18.422 13.227 -19.703 1 94.44 279 LEU A N 1
ATOM 2243 C CA . LEU A 1 279 ? 19.781 13.719 -19.797 1 94.44 279 LEU A CA 1
ATOM 2244 C C . LEU A 1 279 ? 19.828 15.07 -20.5 1 94.44 279 LEU A C 1
ATOM 2246 O O . LEU A 1 279 ? 20.578 15.969 -20.078 1 94.44 279 LEU A O 1
ATOM 2250 N N . SER A 1 280 ? 19.031 15.172 -21.516 1 94 280 SER A N 1
ATOM 2251 C CA . SER A 1 280 ? 18.984 16.438 -22.234 1 94 280 SER A CA 1
ATOM 2252 C C . SER A 1 280 ? 18.5 17.578 -21.328 1 94 280 SER A C 1
ATOM 2254 O O . SER A 1 280 ? 18.969 18.703 -21.422 1 94 280 SER A O 1
ATOM 2256 N N . LEU A 1 281 ? 17.594 17.297 -20.484 1 93.12 281 LEU A N 1
ATOM 2257 C CA . LEU A 1 281 ? 17.078 18.281 -19.547 1 93.12 281 LEU A CA 1
ATOM 2258 C C . LEU A 1 281 ? 18.141 18.672 -18.531 1 93.12 281 LEU A C 1
ATOM 2260 O O . LEU A 1 281 ? 18.281 19.844 -18.172 1 93.12 281 LEU A O 1
ATOM 2264 N N . MET A 1 282 ? 18.859 17.703 -18.125 1 92.75 282 MET A N 1
ATOM 2265 C CA . MET A 1 282 ? 19.891 17.969 -17.125 1 92.75 282 MET A CA 1
ATOM 2266 C C . MET A 1 282 ? 21.016 18.797 -17.719 1 92.75 282 MET A C 1
ATOM 2268 O O . MET A 1 282 ? 21.719 19.516 -16.984 1 92.75 282 MET A O 1
ATOM 2272 N N . GLU A 1 283 ? 21.219 18.625 -18.953 1 90.44 283 GLU A N 1
ATOM 2273 C CA . GLU A 1 283 ? 22.297 19.359 -19.625 1 90.44 283 GLU A CA 1
ATOM 2274 C C . GLU A 1 283 ? 21.875 20.797 -19.938 1 90.44 283 GLU A C 1
ATOM 2276 O O . GLU A 1 283 ? 22.719 21.641 -20.219 1 90.44 283 GLU A O 1
ATOM 2281 N N . ASN A 1 284 ? 20.578 20.969 -19.875 1 88.81 284 ASN A N 1
ATOM 2282 C CA . ASN A 1 284 ? 20.094 22.328 -20.016 1 88.81 284 ASN A CA 1
ATOM 2283 C C . ASN A 1 284 ? 20.484 23.203 -18.828 1 88.81 284 ASN A C 1
ATOM 2285 O O . ASN A 1 284 ? 20.031 22.953 -17.703 1 88.81 284 ASN A O 1
ATOM 2289 N N . VAL A 1 285 ? 21.312 24.188 -19.109 1 85 285 VAL A N 1
ATOM 2290 C CA . VAL A 1 285 ? 21.906 25 -18.062 1 85 285 VAL A CA 1
ATOM 2291 C C . VAL A 1 285 ? 20.828 25.75 -17.297 1 85 285 VAL A C 1
ATOM 2293 O O . VAL A 1 285 ? 20.984 26.094 -16.125 1 85 285 VAL A O 1
ATOM 2296 N N . ASN A 1 286 ? 19.625 25.906 -17.906 1 89.38 286 ASN A N 1
ATOM 2297 C CA . ASN A 1 286 ? 18.547 26.625 -17.266 1 89.38 286 ASN A CA 1
ATOM 2298 C C . ASN A 1 286 ? 17.953 25.859 -16.094 1 89.38 286 ASN A C 1
ATOM 2300 O O . ASN A 1 286 ? 17.625 26.438 -15.062 1 89.38 286 ASN A O 1
ATOM 2304 N N . ILE A 1 287 ? 17.953 24.625 -16.25 1 92.06 287 ILE A N 1
ATOM 2305 C CA . ILE A 1 287 ? 17.234 23.781 -15.297 1 92.06 287 ILE A CA 1
ATOM 2306 C C . ILE A 1 287 ? 17.969 23.781 -13.953 1 92.06 287 ILE A C 1
ATOM 2308 O O . ILE A 1 287 ? 17.344 23.922 -12.898 1 92.06 287 ILE A O 1
ATOM 2312 N N . LYS A 1 288 ? 19.219 23.656 -14.031 1 92.56 288 LYS A N 1
ATOM 2313 C CA . LYS A 1 288 ? 20 23.656 -12.789 1 92.56 288 LYS A CA 1
ATOM 2314 C C . LYS A 1 288 ? 19.906 25 -12.078 1 92.56 288 LYS A C 1
ATOM 2316 O O . LYS A 1 288 ? 19.828 25.047 -10.844 1 92.56 288 LYS A O 1
ATOM 2321 N N . ALA A 1 289 ? 19.875 26.031 -12.859 1 93.75 289 ALA A N 1
ATOM 2322 C CA . ALA A 1 289 ? 19.75 27.375 -12.289 1 93.75 289 ALA A CA 1
ATOM 2323 C C . ALA A 1 289 ? 18.438 27.516 -11.523 1 93.75 289 ALA A C 1
ATOM 2325 O O . ALA A 1 289 ? 18.422 28.031 -10.406 1 93.75 289 ALA A O 1
ATOM 2326 N N . TYR A 1 290 ? 17.422 27.062 -12.102 1 94.75 290 TYR A N 1
ATOM 2327 C CA . TYR A 1 290 ? 16.125 27.141 -11.453 1 94.75 290 TYR A CA 1
ATOM 2328 C C . TYR A 1 290 ? 16.094 26.344 -10.156 1 94.75 290 TYR A C 1
ATOM 2330 O O . TYR A 1 290 ? 15.516 26.766 -9.164 1 94.75 290 TYR A O 1
ATOM 2338 N N . TYR A 1 291 ? 16.719 25.219 -10.156 1 94.81 291 TYR A N 1
ATOM 2339 C CA . TYR A 1 291 ? 16.719 24.375 -8.953 1 94.81 291 TYR A CA 1
ATOM 2340 C C . TYR A 1 291 ? 17.547 25.031 -7.844 1 94.81 291 TYR A C 1
ATOM 2342 O O . TYR A 1 291 ? 17.203 24.922 -6.664 1 94.81 291 TYR A O 1
ATOM 2350 N N . LEU A 1 292 ? 18.578 25.609 -8.258 1 95.06 292 LEU A N 1
ATOM 2351 C CA . LEU A 1 292 ? 19.391 26.312 -7.266 1 95.06 292 LEU A CA 1
ATOM 2352 C C . LEU A 1 292 ? 18.594 27.453 -6.637 1 95.06 292 LEU A C 1
ATOM 2354 O O . LEU A 1 292 ? 18.641 27.656 -5.422 1 95.06 292 LEU A O 1
ATOM 2358 N N . PHE A 1 293 ? 17.875 28.156 -7.445 1 95 293 PHE A N 1
ATOM 2359 C CA . PHE A 1 293 ? 17.016 29.234 -6.957 1 95 293 PHE A CA 1
ATOM 2360 C C . PHE A 1 293 ? 15.93 28.672 -6.031 1 95 293 PHE A C 1
ATOM 2362 O O . PHE A 1 293 ? 15.727 29.188 -4.934 1 95 293 PHE A O 1
ATOM 2369 N N . LEU A 1 294 ? 15.297 27.594 -6.523 1 95.12 294 LEU A N 1
ATOM 2370 C CA . LEU A 1 294 ? 14.195 27 -5.777 1 95.12 294 LEU A CA 1
ATOM 2371 C C . LEU A 1 294 ? 14.68 26.438 -4.445 1 95.12 294 LEU A C 1
ATOM 2373 O O . LEU A 1 294 ? 13.977 26.531 -3.436 1 95.12 294 LEU A O 1
ATOM 2377 N N . LYS A 1 295 ? 15.836 25.828 -4.438 1 94.69 295 LYS A N 1
ATOM 2378 C CA . LYS A 1 295 ? 16.406 25.344 -3.182 1 94.69 295 LYS A CA 1
ATOM 2379 C C . LYS A 1 295 ? 16.547 26.469 -2.166 1 94.69 295 LYS A C 1
ATOM 2381 O O . LYS A 1 295 ? 16.234 26.297 -0.987 1 94.69 295 LYS A O 1
ATOM 2386 N N . TYR A 1 296 ? 16.938 27.562 -2.674 1 95.25 296 TYR A N 1
ATOM 2387 C CA . TYR A 1 296 ? 17.156 28.703 -1.801 1 95.25 296 TYR A CA 1
ATOM 2388 C C . TYR A 1 296 ? 15.828 29.25 -1.282 1 95.25 296 TYR A C 1
ATOM 2390 O O . TYR A 1 296 ? 15.641 29.391 -0.071 1 95.25 296 TYR A O 1
ATOM 2398 N N . VAL A 1 297 ? 14.961 29.516 -2.16 1 95.44 297 VAL A N 1
ATOM 2399 C CA . VAL A 1 297 ? 13.758 30.266 -1.811 1 95.44 297 VAL A CA 1
ATOM 2400 C C . VAL A 1 297 ? 12.773 29.344 -1.082 1 95.44 297 VAL A C 1
ATOM 2402 O O . VAL A 1 297 ? 12.094 29.781 -0.152 1 95.44 297 VAL A O 1
ATOM 2405 N N . LEU A 1 298 ? 12.625 28.094 -1.492 1 94.56 298 LEU A N 1
ATOM 2406 C CA . LEU A 1 298 ? 11.648 27.188 -0.896 1 94.56 298 LEU A CA 1
ATOM 2407 C C . LEU A 1 298 ? 12.039 26.828 0.532 1 94.56 298 LEU A C 1
ATOM 2409 O O . LEU A 1 298 ? 11.219 26.328 1.3 1 94.56 298 LEU A O 1
ATOM 2413 N N . ASN A 1 299 ? 13.25 27.062 0.84 1 94.62 299 ASN A N 1
ATOM 2414 C CA . ASN A 1 299 ? 13.672 26.859 2.221 1 94.62 299 ASN A CA 1
ATOM 2415 C C . ASN A 1 299 ? 12.883 27.75 3.186 1 94.62 299 ASN A C 1
ATOM 2417 O O . ASN A 1 299 ? 12.609 27.344 4.316 1 94.62 299 ASN A O 1
ATOM 2421 N N . PHE A 1 300 ? 12.555 28.938 2.74 1 95.69 300 PHE A N 1
ATOM 2422 C CA . PHE A 1 300 ? 11.758 29.844 3.564 1 95.69 300 PHE A CA 1
ATOM 2423 C C . PHE A 1 300 ? 10.367 29.266 3.795 1 95.69 300 PHE A C 1
ATOM 2425 O O . PHE A 1 300 ? 9.844 29.328 4.91 1 95.69 300 PHE A O 1
ATOM 2432 N N . PHE A 1 301 ? 9.797 28.719 2.74 1 95.12 301 PHE A N 1
ATOM 2433 C CA . PHE A 1 301 ? 8.477 28.109 2.834 1 95.12 301 PHE A CA 1
ATOM 2434 C C . PHE A 1 301 ? 8.516 26.875 3.736 1 95.12 301 PHE A C 1
ATOM 2436 O O . PHE A 1 301 ? 7.629 26.688 4.578 1 95.12 301 PHE A O 1
ATOM 2443 N N . ASN A 1 302 ? 9.492 26.094 3.561 1 94.06 302 ASN A N 1
ATOM 2444 C CA . ASN A 1 302 ? 9.648 24.875 4.344 1 94.06 302 ASN A CA 1
ATOM 2445 C C . ASN A 1 302 ? 9.805 25.188 5.832 1 94.06 302 ASN A C 1
ATOM 2447 O O . ASN A 1 302 ? 9.227 24.5 6.676 1 94.06 302 ASN A O 1
ATOM 2451 N N . SER A 1 303 ? 10.594 26.125 6.121 1 95 303 SER A N 1
ATOM 2452 C CA . SER A 1 303 ? 10.828 26.516 7.508 1 95 303 SER A CA 1
ATOM 2453 C C . SER A 1 303 ? 9.547 27.031 8.164 1 95 303 SER A C 1
ATOM 2455 O O . SER A 1 303 ? 9.258 26.703 9.312 1 95 303 SER A O 1
ATOM 2457 N N . PHE A 1 304 ? 8.867 27.828 7.441 1 95.81 304 PHE A N 1
ATOM 2458 C CA . PHE A 1 304 ? 7.594 28.344 7.926 1 95.81 304 PHE A CA 1
ATOM 2459 C C . PHE A 1 304 ? 6.613 27.219 8.211 1 95.81 304 PHE A C 1
ATOM 2461 O O . PHE A 1 304 ? 6 27.172 9.281 1 95.81 304 PHE A O 1
ATOM 2468 N N . ASN A 1 305 ? 6.484 26.297 7.258 1 92.62 305 ASN A N 1
ATOM 2469 C CA . ASN A 1 305 ? 5.57 25.172 7.391 1 92.62 305 ASN A CA 1
ATOM 2470 C C . ASN A 1 305 ? 5.957 24.281 8.562 1 92.62 305 ASN A C 1
ATOM 2472 O O . ASN A 1 305 ? 5.098 23.875 9.352 1 92.62 305 ASN A O 1
ATOM 2476 N N . ALA A 1 306 ? 7.172 23.922 8.695 1 92.88 306 ALA A N 1
ATOM 2477 C CA . ALA A 1 306 ? 7.656 23.062 9.766 1 92.88 306 ALA A CA 1
ATOM 2478 C C . ALA A 1 306 ? 7.41 23.703 11.133 1 92.88 306 ALA A C 1
ATOM 2480 O O . ALA A 1 306 ? 7.09 23 12.102 1 92.88 306 ALA A O 1
ATOM 2481 N N . PHE A 1 307 ? 7.523 25 11.18 1 94.62 307 PHE A N 1
ATOM 2482 C CA . PHE A 1 307 ? 7.375 25.734 12.43 1 94.62 307 PHE A CA 1
ATOM 2483 C C . PHE A 1 307 ? 5.965 25.578 12.984 1 94.62 307 PHE A C 1
ATOM 2485 O O . PHE A 1 307 ? 5.785 25.375 14.188 1 94.62 307 PHE A O 1
ATOM 2492 N N . PHE A 1 308 ? 5.004 25.594 12.188 1 94.19 308 PHE A N 1
ATOM 2493 C CA . PHE A 1 308 ? 3.629 25.641 12.664 1 94.19 308 PHE A CA 1
ATOM 2494 C C . PHE A 1 308 ? 3.027 24.25 12.719 1 94.19 308 PHE A C 1
ATOM 2496 O O . PHE A 1 308 ? 1.857 24.078 13.07 1 94.19 308 PHE A O 1
ATOM 2503 N N . GLN A 1 309 ? 3.715 23.25 12.383 1 90.19 309 GLN A N 1
ATOM 2504 C CA . GLN A 1 309 ? 3.27 21.859 12.539 1 90.19 309 GLN A CA 1
ATOM 2505 C C . GLN A 1 309 ? 3.58 21.344 13.938 1 90.19 309 GLN A C 1
ATOM 2507 O O . GLN A 1 309 ? 3.207 20.219 14.281 1 90.19 309 GLN A O 1
ATOM 2512 N N . ALA A 1 310 ? 4.145 22.172 14.773 1 90 310 ALA A N 1
ATOM 2513 C CA . ALA A 1 310 ? 4.516 21.781 16.125 1 90 310 ALA A CA 1
ATOM 2514 C C . ALA A 1 310 ? 3.275 21.625 17.016 1 90 310 ALA A C 1
ATOM 2516 O O . ALA A 1 310 ? 2.225 22.203 16.719 1 90 310 ALA A O 1
ATOM 2517 N N . HIS A 1 311 ? 3.42 20.922 18.141 1 88.62 311 HIS A N 1
ATOM 2518 C CA . HIS A 1 311 ? 2.338 20.719 19.094 1 88.62 311 HIS A CA 1
ATOM 2519 C C . HIS A 1 311 ? 2.246 21.875 20.094 1 88.62 311 HIS A C 1
ATOM 2521 O O . HIS A 1 311 ? 1.167 22.156 20.609 1 88.62 311 HIS A O 1
ATOM 2527 N N . GLU A 1 312 ? 3.373 22.422 20.25 1 92.94 312 GLU A N 1
ATOM 2528 C CA . GLU A 1 312 ? 3.404 23.562 21.156 1 92.94 312 GLU A CA 1
ATOM 2529 C C . GLU A 1 312 ? 2.572 24.734 20.625 1 92.94 312 GLU A C 1
ATOM 2531 O O . GLU A 1 312 ? 2.42 24.875 19.406 1 92.94 312 GLU A O 1
ATOM 2536 N N . THR A 1 313 ? 2.139 25.5 21.547 1 95.56 313 THR A N 1
ATOM 2537 C CA . THR A 1 313 ? 1.335 26.641 21.156 1 95.56 313 THR A CA 1
ATOM 2538 C C . THR A 1 313 ? 2.197 27.688 20.453 1 95.56 313 THR A C 1
ATOM 2540 O O . THR A 1 313 ? 3.174 28.188 21.031 1 95.56 313 THR A O 1
ATOM 2543 N N . ARG A 1 314 ? 1.795 28.047 19.234 1 95.44 314 ARG A N 1
ATOM 2544 C CA . ARG A 1 314 ? 2.572 29.016 18.469 1 95.44 314 ARG A CA 1
ATOM 2545 C C . ARG A 1 314 ? 1.66 30.031 17.781 1 95.44 314 ARG A C 1
ATOM 2547 O O . ARG A 1 314 ? 2.129 30.891 17.031 1 95.44 314 ARG A O 1
ATOM 2554 N N . ILE A 1 315 ? 0.402 29.969 18.062 1 95 315 ILE A N 1
ATOM 2555 C CA . ILE A 1 315 ? -0.579 30.828 17.406 1 95 315 ILE A CA 1
ATOM 2556 C C . ILE A 1 315 ? -0.302 32.281 17.75 1 95 315 ILE A C 1
ATOM 2558 O O . ILE A 1 315 ? -0.57 33.188 16.938 1 95 315 ILE A O 1
ATOM 2562 N N . HIS A 1 316 ? 0.31 32.531 18.922 1 95.38 316 HIS A N 1
ATOM 2563 C CA . HIS A 1 316 ? 0.554 33.906 19.391 1 95.38 316 HIS A CA 1
ATOM 2564 C C . HIS A 1 316 ? 1.633 34.594 18.562 1 95.38 316 HIS A C 1
ATOM 2566 O O . HIS A 1 316 ? 1.762 35.812 18.594 1 95.38 316 HIS A O 1
ATOM 2572 N N . ILE A 1 317 ? 2.332 33.812 17.781 1 95.75 317 ILE A N 1
ATOM 2573 C CA . ILE A 1 317 ? 3.387 34.438 16.984 1 95.75 317 ILE A CA 1
ATOM 2574 C C . ILE A 1 317 ? 3.074 34.25 15.5 1 95.75 317 ILE A C 1
ATOM 2576 O O . ILE A 1 317 ? 3.91 34.531 14.641 1 95.75 317 ILE A O 1
ATOM 2580 N N . LEU A 1 318 ? 1.909 33.781 15.141 1 96.44 318 LEU A N 1
ATOM 2581 C CA . LEU A 1 318 ? 1.552 33.469 13.758 1 96.44 318 LEU A CA 1
ATOM 2582 C C . LEU A 1 318 ? 1.588 34.75 12.906 1 96.44 318 LEU A C 1
ATOM 2584 O O . LEU A 1 318 ? 2.148 34.719 11.805 1 96.44 318 LEU A O 1
ATOM 2588 N N . GLN A 1 319 ? 0.985 35.812 13.391 1 96.38 319 GLN A N 1
ATOM 2589 C CA . GLN A 1 319 ? 0.951 37.062 12.609 1 96.38 319 GLN A CA 1
ATOM 2590 C C . GLN A 1 319 ? 2.355 37.594 12.391 1 96.38 319 GLN A C 1
ATOM 2592 O O . GLN A 1 319 ? 2.725 37.938 11.266 1 96.38 319 GLN A O 1
ATOM 2597 N N . THR A 1 320 ? 3.139 37.688 13.398 1 95.75 320 THR A N 1
ATOM 2598 C CA . THR A 1 320 ? 4.496 38.219 13.305 1 95.75 320 THR A CA 1
ATOM 2599 C C . THR A 1 320 ? 5.348 37.344 12.375 1 95.75 320 THR A C 1
ATOM 2601 O O . THR A 1 320 ? 6.117 37.875 11.57 1 95.75 320 THR A O 1
ATOM 2604 N N . LYS A 1 321 ? 5.191 36.062 12.523 1 96.88 321 LYS A N 1
ATOM 2605 C CA . LYS A 1 321 ? 5.949 35.156 11.656 1 96.88 321 LYS A CA 1
ATOM 2606 C C . LYS A 1 321 ? 5.512 35.312 10.203 1 96.88 321 LYS A C 1
ATOM 2608 O O . LYS A 1 321 ? 6.32 35.156 9.289 1 96.88 321 LYS A O 1
ATOM 2613 N N . SER A 1 322 ? 4.211 35.531 10 1 96.75 322 SER A N 1
ATOM 2614 C CA . SER A 1 322 ? 3.691 35.75 8.656 1 96.75 322 SER A CA 1
ATOM 2615 C C . SER A 1 322 ? 4.258 37.031 8.039 1 96.75 322 SER A C 1
ATOM 2617 O O . SER A 1 322 ? 4.652 37.031 6.871 1 96.75 322 SER A O 1
ATOM 2619 N N . VAL A 1 323 ? 4.309 38.062 8.82 1 96.56 323 VAL A N 1
ATOM 2620 C CA . VAL A 1 323 ? 4.867 39.312 8.352 1 96.56 323 VAL A CA 1
ATOM 2621 C C . VAL A 1 323 ? 6.355 39.156 8.047 1 96.56 323 VAL A C 1
ATOM 2623 O O . VAL A 1 323 ? 6.84 39.594 7.012 1 96.56 323 VAL A O 1
ATOM 2626 N N . ASN A 1 32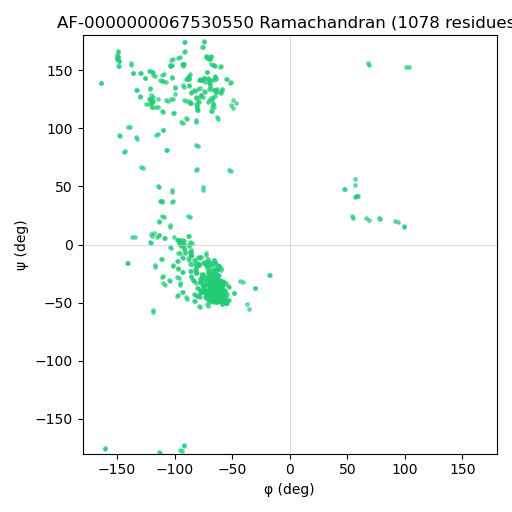4 ? 7.035 38.531 8.938 1 96.75 324 ASN A N 1
ATOM 2627 C CA . ASN A 1 324 ? 8.453 38.281 8.719 1 96.75 324 ASN A CA 1
ATOM 2628 C C . ASN A 1 324 ? 8.695 37.469 7.445 1 96.75 324 ASN A C 1
ATOM 2630 O O . ASN A 1 324 ? 9.672 37.719 6.73 1 96.75 324 ASN A O 1
ATOM 2634 N N . PHE A 1 325 ? 7.84 36.5 7.246 1 97.38 325 PHE A N 1
ATOM 2635 C CA . PHE A 1 325 ? 7.922 35.688 6.039 1 97.38 325 PHE A CA 1
ATOM 2636 C C . PHE A 1 325 ? 7.754 36.562 4.793 1 97.38 325 PHE A C 1
ATOM 2638 O O . PHE A 1 325 ? 8.523 36.406 3.836 1 97.38 325 PHE A O 1
ATOM 2645 N N . LEU A 1 326 ? 6.809 37.438 4.82 1 96.94 326 LEU A N 1
ATOM 2646 C CA . LEU A 1 326 ? 6.574 38.344 3.721 1 96.94 326 LEU A CA 1
ATOM 2647 C C . LEU A 1 326 ? 7.777 39.281 3.514 1 96.94 326 LEU A C 1
ATOM 2649 O O . LEU A 1 326 ? 8.203 39.5 2.379 1 96.94 326 LEU A O 1
ATOM 2653 N N . VAL A 1 327 ? 8.32 39.75 4.559 1 96.5 327 VAL A N 1
ATOM 2654 C CA . VAL A 1 327 ? 9.484 40.625 4.496 1 96.5 327 VAL A CA 1
ATOM 2655 C C . VAL A 1 327 ? 10.664 39.875 3.893 1 96.5 327 VAL A C 1
ATOM 2657 O O . VAL A 1 327 ? 11.359 40.406 3.014 1 96.5 327 VAL A O 1
ATOM 2660 N N . GLN A 1 328 ? 10.852 38.719 4.391 1 96.06 328 GLN A N 1
ATOM 2661 C CA . GLN A 1 328 ? 11.961 37.906 3.914 1 96.06 328 GLN A CA 1
ATOM 2662 C C . GLN A 1 328 ? 11.898 37.719 2.402 1 96.06 328 GLN A C 1
ATOM 2664 O O . GLN A 1 328 ? 12.914 37.812 1.711 1 96.06 328 GLN A O 1
ATOM 2669 N N . ILE A 1 329 ? 10.734 37.438 1.901 1 97.19 329 ILE A N 1
ATOM 2670 C CA . ILE A 1 329 ? 10.562 37.25 0.469 1 97.19 329 ILE A CA 1
ATOM 2671 C C . ILE A 1 329 ? 10.719 38.562 -0.272 1 97.19 329 ILE A C 1
ATOM 2673 O O . ILE A 1 329 ? 11.406 38.625 -1.293 1 97.19 329 ILE A O 1
ATOM 2677 N N . SER A 1 330 ? 10.188 39.625 0.245 1 96.69 330 SER A N 1
ATOM 2678 C CA . SER A 1 330 ? 10.148 40.906 -0.42 1 96.69 330 SER A CA 1
ATOM 2679 C C . SER A 1 330 ? 11.523 41.562 -0.444 1 96.69 330 SER A C 1
ATOM 2681 O O . SER A 1 330 ? 11.836 42.344 -1.357 1 96.69 330 SER A O 1
ATOM 2683 N N . GLU A 1 331 ? 12.305 41.281 0.51 1 96.12 331 GLU A N 1
ATOM 2684 C CA . GLU A 1 331 ? 13.641 41.844 0.594 1 96.12 331 GLU A CA 1
ATOM 2685 C C . GLU A 1 331 ? 14.484 41.469 -0.618 1 96.12 331 GLU A C 1
ATOM 2687 O O . GLU A 1 331 ? 15.461 42.125 -0.945 1 96.12 331 GLU A O 1
ATOM 2692 N N . HIS A 1 332 ? 14.117 40.5 -1.259 1 95.88 332 HIS A N 1
ATOM 2693 C CA . HIS A 1 332 ? 14.914 40 -2.367 1 95.88 332 HIS A CA 1
ATOM 2694 C C . HIS A 1 332 ? 14.688 40.812 -3.633 1 95.88 332 HIS A C 1
ATOM 2696 O O . HIS A 1 332 ? 15.492 40.781 -4.562 1 95.88 332 HIS A O 1
ATOM 2702 N N . PHE A 1 333 ? 13.625 41.562 -3.725 1 96.56 333 PHE A N 1
ATOM 2703 C CA . PHE A 1 333 ? 13.359 42.156 -5.023 1 96.56 333 PHE A CA 1
ATOM 2704 C C . PHE A 1 333 ? 12.82 43.594 -4.859 1 96.56 333 PHE A C 1
ATOM 2706 O O . PHE A 1 333 ? 12.781 44.344 -5.82 1 96.56 333 PHE A O 1
ATOM 2713 N N . LEU A 1 334 ? 12.391 43.938 -3.688 1 95.88 334 LEU A N 1
ATOM 2714 C CA . LEU A 1 334 ? 11.828 45.281 -3.455 1 95.88 334 LEU A CA 1
ATOM 2715 C C . LEU A 1 334 ? 12.906 46.25 -2.988 1 95.88 334 LEU A C 1
ATOM 2717 O O . LEU A 1 334 ? 13.867 45.844 -2.336 1 95.88 334 LEU A O 1
ATOM 2721 N N . LYS A 1 335 ? 12.656 47.5 -3.234 1 94.88 335 LYS A N 1
ATOM 2722 C CA . LYS A 1 335 ? 13.547 48.531 -2.709 1 94.88 335 LYS A CA 1
ATOM 2723 C C . LYS A 1 335 ? 13.453 48.625 -1.187 1 94.88 335 LYS A C 1
ATOM 2725 O O . LYS A 1 335 ? 12.367 48.531 -0.616 1 94.88 335 LYS A O 1
ATOM 2730 N N . PRO A 1 336 ? 14.539 48.844 -0.498 1 92.44 336 PRO A N 1
ATOM 2731 C CA . PRO A 1 336 ? 14.602 48.781 0.964 1 92.44 336 PRO A CA 1
ATOM 2732 C C . PRO A 1 336 ? 13.672 49.781 1.639 1 92.44 336 PRO A C 1
ATOM 2734 O O . PRO A 1 336 ? 13.109 49.5 2.699 1 92.44 336 PRO A O 1
ATOM 2737 N N . ASP A 1 337 ? 13.461 50.906 1.023 1 90.88 337 ASP A N 1
ATOM 2738 C CA . ASP A 1 337 ? 12.656 51.938 1.636 1 90.88 337 ASP A CA 1
ATOM 2739 C C . ASP A 1 337 ? 11.18 51.562 1.663 1 90.88 337 ASP A C 1
ATOM 2741 O O . ASP A 1 337 ? 10.414 52.094 2.469 1 90.88 337 ASP A O 1
ATOM 2745 N N . LEU A 1 338 ? 10.883 50.625 0.839 1 92.38 338 LEU A N 1
ATOM 2746 C CA . LEU A 1 338 ? 9.469 50.281 0.698 1 92.38 338 LEU A CA 1
ATOM 2747 C C . LEU A 1 338 ? 9.117 49.094 1.596 1 92.38 338 LEU A C 1
ATOM 2749 O O . LEU A 1 338 ? 7.941 48.75 1.744 1 92.38 338 LEU A O 1
ATOM 2753 N N . LEU A 1 339 ? 10.008 48.469 2.219 1 91.62 339 LEU A N 1
ATOM 2754 C CA . LEU A 1 339 ? 9.781 47.312 3.053 1 91.62 339 LEU A CA 1
ATOM 2755 C C . LEU A 1 339 ? 8.914 47.656 4.258 1 91.62 339 LEU A C 1
ATOM 2757 O O . LEU A 1 339 ? 8.188 46.781 4.77 1 91.62 339 LEU A O 1
ATOM 2761 N N . LYS A 1 340 ? 8.969 48.812 4.703 1 86.56 340 LYS A N 1
ATOM 2762 C CA . LYS A 1 340 ? 8.18 49.25 5.852 1 86.56 340 LYS A CA 1
ATOM 2763 C C . LYS A 1 340 ? 6.703 49.375 5.488 1 86.56 340 LYS A C 1
ATOM 2765 O O . LYS A 1 340 ? 5.84 49.375 6.367 1 86.56 340 LYS A O 1
ATOM 2770 N N . HIS A 1 341 ? 6.398 49.375 4.211 1 86.62 341 HIS A N 1
ATOM 2771 C CA . HIS A 1 341 ? 5.035 49.625 3.742 1 86.62 341 HIS A CA 1
ATOM 2772 C C . HIS A 1 341 ? 4.441 48.344 3.15 1 86.62 341 HIS A C 1
ATOM 2774 O O . HIS A 1 341 ? 3.547 48.406 2.305 1 86.62 341 HIS A O 1
ATOM 2780 N N . LEU A 1 342 ? 4.949 47.312 3.582 1 88.19 342 LEU A N 1
ATOM 2781 C CA . LEU A 1 342 ? 4.555 46.031 2.977 1 88.19 342 LEU A CA 1
ATOM 2782 C C . LEU A 1 342 ? 3.092 45.719 3.279 1 88.19 342 LEU A C 1
ATOM 2784 O O . LEU A 1 342 ? 2.428 45.031 2.504 1 88.19 342 LEU A O 1
ATOM 2788 N N . LEU A 1 343 ? 2.617 46.156 4.355 1 84 343 LEU A N 1
ATOM 2789 C CA . LEU A 1 343 ? 1.27 45.812 4.801 1 84 343 LEU A CA 1
ATOM 2790 C C . LEU A 1 343 ? 0.242 46.781 4.18 1 84 343 LEU A C 1
ATOM 2792 O O . LEU A 1 343 ? -0.964 46.531 4.285 1 84 343 LEU A O 1
ATOM 2796 N N . THR A 1 344 ? 0.776 47.719 3.498 1 80.56 344 THR A N 1
ATOM 2797 C CA . THR A 1 344 ? -0.097 48.688 2.834 1 80.56 344 THR A CA 1
ATOM 2798 C C . THR A 1 344 ? -0.346 48.281 1.385 1 80.56 344 THR A C 1
ATOM 2800 O O . THR A 1 344 ? 0.01 47.156 0.975 1 80.56 344 THR A O 1
ATOM 2803 N N . ASN A 1 345 ? -1.08 49.125 0.645 1 81.5 345 ASN A N 1
ATOM 2804 C CA . ASN A 1 345 ? -1.465 48.844 -0.732 1 81.5 345 ASN A CA 1
ATOM 2805 C C . ASN A 1 345 ? -0.299 49.031 -1.695 1 81.5 345 ASN A C 1
ATOM 2807 O O . ASN A 1 345 ? -0.463 49.656 -2.754 1 81.5 345 ASN A O 1
ATOM 2811 N N . LEU A 1 346 ? 0.831 48.438 -1.271 1 89 346 LEU A N 1
ATOM 2812 C CA . LEU A 1 346 ? 2.004 48.438 -2.137 1 89 346 LEU A CA 1
ATOM 2813 C C . LEU A 1 346 ? 1.87 47.438 -3.266 1 89 346 LEU A C 1
ATOM 2815 O O . LEU A 1 346 ? 1.463 46.281 -3.031 1 89 346 LEU A O 1
ATOM 2819 N N . SER A 1 347 ? 2.076 47.938 -4.488 1 92 347 SER A N 1
ATOM 2820 C CA . SER A 1 347 ? 2.053 47.031 -5.621 1 92 347 SER A CA 1
ATOM 2821 C C . SER A 1 347 ? 3.422 46.406 -5.852 1 92 347 SER A C 1
ATOM 2823 O O . SER A 1 347 ? 4.391 47.094 -6.148 1 92 347 SER A O 1
ATOM 2825 N N . PHE A 1 348 ? 3.492 45.125 -5.82 1 94.56 348 PHE A N 1
ATOM 2826 C CA . PHE A 1 348 ? 4.75 44.406 -5.996 1 94.56 348 PHE A CA 1
ATOM 2827 C C . PHE A 1 348 ? 5.129 44.344 -7.473 1 94.56 348 PHE A C 1
ATOM 2829 O O . PHE A 1 348 ? 6.285 44.062 -7.809 1 94.56 348 PHE A O 1
ATOM 2836 N N . HIS A 1 349 ? 4.176 44.594 -8.406 1 93.25 349 HIS A N 1
ATOM 2837 C CA . HIS A 1 349 ? 4.375 44.375 -9.836 1 93.25 349 HIS A CA 1
ATOM 2838 C C . HIS A 1 349 ? 5.012 45.625 -10.469 1 93.25 349 HIS A C 1
ATOM 2840 O O . HIS A 1 349 ? 5.574 45.531 -11.562 1 93.25 349 HIS A O 1
ATOM 2846 N N . LYS A 1 350 ? 4.961 46.719 -9.805 1 93.25 350 LYS A N 1
ATOM 2847 C CA . LYS A 1 350 ? 5.48 47.969 -10.367 1 93.25 350 LYS A CA 1
ATOM 2848 C C . LYS A 1 350 ? 7.008 47.969 -10.367 1 93.25 350 LYS A C 1
ATOM 2850 O O . LYS A 1 350 ? 7.637 47.781 -9.32 1 93.25 350 LYS A O 1
ATOM 2855 N N . LYS A 1 351 ? 7.562 48.312 -11.477 1 93.19 351 LYS A N 1
ATOM 2856 C CA . LYS A 1 351 ? 9.008 48.312 -11.664 1 93.19 351 LYS A CA 1
ATOM 2857 C C . LYS A 1 351 ? 9.672 49.375 -10.797 1 93.19 351 LYS A C 1
ATOM 2859 O O . LYS A 1 351 ? 10.812 49.219 -10.352 1 93.19 351 LYS A O 1
ATOM 2864 N N . GLU A 1 352 ? 8.93 50.406 -10.539 1 92.75 352 GLU A N 1
ATOM 2865 C CA . GLU A 1 352 ? 9.445 51.531 -9.75 1 92.75 352 GLU A CA 1
ATOM 2866 C C . GLU A 1 352 ? 9.703 51.094 -8.305 1 92.75 352 GLU A C 1
ATOM 2868 O O . GLU A 1 352 ? 10.531 51.688 -7.613 1 92.75 352 GLU A O 1
ATOM 2873 N N . ASN A 1 353 ? 8.992 50.125 -7.945 1 94.5 353 ASN A N 1
ATOM 2874 C CA . ASN A 1 353 ? 9.109 49.656 -6.566 1 94.5 353 ASN A CA 1
ATOM 2875 C C . ASN A 1 353 ? 10.164 48.562 -6.43 1 94.5 353 ASN A C 1
ATOM 2877 O O . ASN A 1 353 ? 10.516 48.188 -5.316 1 94.5 353 ASN A O 1
ATOM 2881 N N . GLN A 1 354 ? 10.664 48.125 -7.523 1 95.75 354 GLN A N 1
ATOM 2882 C CA . GLN A 1 354 ? 11.57 46.969 -7.539 1 95.75 354 GLN A CA 1
ATOM 2883 C C . GLN A 1 354 ? 13.023 47.438 -7.688 1 95.75 354 GLN A C 1
ATOM 2885 O O . GLN A 1 354 ? 13.289 48.531 -8.172 1 95.75 354 GLN A O 1
ATOM 2890 N N . ILE A 1 355 ? 13.852 46.625 -7.211 1 95.44 355 ILE A N 1
ATOM 2891 C CA . ILE A 1 355 ? 15.266 46.844 -7.504 1 95.44 355 ILE A CA 1
ATOM 2892 C C . ILE A 1 355 ? 15.57 46.406 -8.938 1 95.44 355 ILE A C 1
ATOM 2894 O O . ILE A 1 355 ? 14.742 45.719 -9.578 1 95.44 355 ILE A O 1
ATOM 2898 N N . SER A 1 356 ? 16.766 46.75 -9.359 1 94.12 356 SER A N 1
ATOM 2899 C CA . SER A 1 356 ? 17.141 46.344 -10.711 1 94.12 356 SER A CA 1
ATOM 2900 C C . SER A 1 356 ? 17.234 44.844 -10.836 1 94.12 356 SER A C 1
ATOM 2902 O O . SER A 1 356 ? 17.641 44.156 -9.891 1 94.12 356 SER A O 1
ATOM 2904 N N . LEU A 1 357 ? 16.875 44.344 -11.922 1 92.88 357 LEU A N 1
ATOM 2905 C CA . LEU A 1 357 ? 16.797 42.906 -12.18 1 92.88 357 LEU A CA 1
ATOM 2906 C C . LEU A 1 357 ? 18.109 42.219 -11.836 1 92.88 357 LEU A C 1
ATOM 2908 O O . LEU A 1 357 ? 18.125 41.125 -11.297 1 92.88 357 LEU A O 1
ATOM 2912 N N . ASP A 1 358 ? 19.188 42.844 -12.07 1 89.06 358 ASP A N 1
ATOM 2913 C CA . ASP A 1 358 ? 20.516 42.281 -11.852 1 89.06 358 ASP A CA 1
ATOM 2914 C C . ASP A 1 358 ? 20.844 42.219 -10.359 1 89.06 358 ASP A C 1
ATOM 2916 O O . ASP A 1 358 ? 21.719 41.469 -9.945 1 89.06 358 ASP A O 1
ATOM 2920 N N . ASN A 1 359 ? 20.031 42.969 -9.617 1 90.75 359 ASN A N 1
ATOM 2921 C CA . ASN A 1 359 ? 20.328 43.062 -8.195 1 90.75 359 ASN A CA 1
ATOM 2922 C C . ASN A 1 359 ? 19.375 42.219 -7.367 1 90.75 359 ASN A C 1
ATOM 2924 O O . ASN A 1 359 ? 19.484 42.156 -6.141 1 90.75 359 ASN A O 1
ATOM 2928 N N . VAL A 1 360 ? 18.469 41.625 -8.055 1 93.12 360 VAL A N 1
ATOM 2929 C CA . VAL A 1 360 ? 17.578 40.688 -7.355 1 93.12 360 VAL A CA 1
ATOM 2930 C C . VAL A 1 360 ? 18.375 39.562 -6.727 1 93.12 360 VAL A C 1
ATOM 2932 O O . VAL A 1 360 ? 19.234 38.969 -7.383 1 93.12 360 VAL A O 1
ATOM 2935 N N . ASN A 1 361 ? 18.125 39.312 -5.504 1 91.44 361 ASN A N 1
ATOM 2936 C CA . ASN A 1 361 ? 18.859 38.281 -4.797 1 91.44 361 ASN A CA 1
ATOM 2937 C C . ASN A 1 361 ? 18.312 36.875 -5.09 1 91.44 361 ASN A C 1
ATOM 2939 O O . ASN A 1 361 ? 17.188 36.562 -4.695 1 91.44 361 ASN A O 1
ATOM 2943 N N . LEU A 1 362 ? 19.078 36.125 -5.633 1 92.56 362 LEU A N 1
ATOM 2944 C CA . LEU A 1 362 ? 18.609 34.812 -6.027 1 92.56 362 LEU A CA 1
ATOM 2945 C C . LEU A 1 362 ? 19.312 33.719 -5.215 1 92.56 362 LEU A C 1
ATOM 2947 O O . LEU A 1 362 ? 19.141 32.531 -5.48 1 92.56 362 LEU A O 1
ATOM 2951 N N . GLY A 1 363 ? 20.109 34.094 -4.168 1 89.81 363 GLY A N 1
ATOM 2952 C CA . GLY A 1 363 ? 20.828 33.125 -3.334 1 89.81 363 GLY A CA 1
ATOM 2953 C C . GLY A 1 363 ? 22.297 33.062 -3.672 1 89.81 363 GLY A C 1
ATOM 2954 O O . GLY A 1 363 ? 22.703 33.312 -4.809 1 89.81 363 GLY A O 1
ATOM 2955 N N . PRO A 1 364 ? 23.047 32.719 -2.791 1 84.38 364 PRO A N 1
ATOM 2956 C CA . PRO A 1 364 ? 24.5 32.75 -3 1 84.38 364 PRO A CA 1
ATOM 2957 C C . PRO A 1 364 ? 24.969 31.766 -4.055 1 84.38 364 PRO A C 1
ATOM 2959 O O . PRO A 1 364 ? 25.734 32.125 -4.949 1 84.38 364 PRO A O 1
ATOM 2962 N N . ARG A 1 365 ? 24.531 30.562 -3.957 1 81.88 365 ARG A N 1
ATOM 2963 C CA . ARG A 1 365 ? 25 29.547 -4.895 1 81.88 365 ARG A CA 1
ATOM 2964 C C . ARG A 1 365 ? 24.484 29.812 -6.301 1 81.88 365 ARG A C 1
ATOM 2966 O O . ARG A 1 365 ? 25.125 29.469 -7.289 1 81.88 365 ARG A O 1
ATOM 2973 N N . TYR A 1 366 ? 23.406 30.375 -6.293 1 83 366 TYR A N 1
ATOM 2974 C CA . TYR A 1 366 ? 22.781 30.75 -7.562 1 83 366 TYR A CA 1
ATOM 2975 C C . TYR A 1 366 ? 23.609 31.781 -8.305 1 83 366 TYR A C 1
ATOM 2977 O O . TYR A 1 366 ? 23.875 31.641 -9.5 1 83 366 TYR A O 1
ATOM 2985 N N . GLU A 1 367 ? 24.078 32.688 -7.582 1 84.44 367 GLU A N 1
ATOM 2986 C CA . GLU A 1 367 ? 24.812 33.781 -8.203 1 84.44 367 GLU A CA 1
ATOM 2987 C C . GLU A 1 367 ? 26.141 33.312 -8.773 1 84.44 367 GLU A C 1
ATOM 2989 O O . GLU A 1 367 ? 26.562 33.75 -9.844 1 84.44 367 GLU A O 1
ATOM 2994 N N . GLU A 1 368 ? 26.719 32.438 -8.039 1 87.56 368 GLU A N 1
ATOM 2995 C CA . GLU A 1 368 ? 27.953 31.828 -8.539 1 87.56 368 GLU A CA 1
ATOM 2996 C C . GLU A 1 368 ? 27.719 31.078 -9.844 1 87.56 368 GLU A C 1
ATOM 2998 O O . GLU A 1 368 ? 28.516 31.172 -10.773 1 87.56 368 GLU A O 1
ATOM 3003 N N . TYR A 1 369 ? 26.688 30.438 -9.883 1 90.12 369 TYR A N 1
ATOM 3004 C CA . TYR A 1 369 ? 26.359 29.641 -11.062 1 90.12 369 TYR A CA 1
ATOM 3005 C C . TYR A 1 369 ? 26 30.531 -12.242 1 90.12 369 TYR A C 1
ATOM 3007 O O . TYR A 1 369 ? 26.406 30.266 -13.375 1 90.12 369 TYR A O 1
ATOM 3015 N N . LEU A 1 370 ? 25.297 31.578 -12.016 1 87.62 370 LEU A N 1
ATOM 3016 C CA . LEU A 1 370 ? 24.938 32.5 -13.086 1 87.62 370 LEU A CA 1
ATOM 3017 C C . LEU A 1 370 ? 26.172 33.188 -13.656 1 87.62 370 LEU A C 1
ATOM 3019 O O . LEU A 1 370 ? 26.25 33.438 -14.867 1 87.62 370 LEU A O 1
ATOM 3023 N N . TYR A 1 371 ? 27.016 33.469 -12.719 1 85.81 371 TYR A N 1
ATOM 3024 C CA . TYR A 1 371 ? 28.266 34.062 -13.172 1 85.81 371 TYR A CA 1
ATOM 3025 C C . TYR A 1 371 ? 29 33.156 -14.133 1 85.81 371 TYR A C 1
ATOM 3027 O O . TYR A 1 371 ? 29.531 33.594 -15.148 1 85.81 371 TYR A O 1
ATOM 3035 N N . LYS A 1 372 ? 29 31.969 -13.805 1 88.56 372 LYS A N 1
ATOM 3036 C CA . LYS A 1 372 ? 29.625 30.969 -14.672 1 88.56 372 LYS A CA 1
ATOM 3037 C C . LYS A 1 372 ? 28.922 30.891 -16.016 1 88.56 372 LYS A C 1
ATOM 3039 O O . LYS A 1 372 ? 29.578 30.766 -17.062 1 88.56 372 LYS A O 1
ATOM 3044 N N . LEU A 1 373 ? 27.656 31.078 -16.016 1 89.12 373 LEU A N 1
ATOM 3045 C CA . LEU A 1 373 ? 26.875 30.984 -17.25 1 89.12 373 LEU A CA 1
ATOM 3046 C C . LEU A 1 373 ? 27.156 32.188 -18.156 1 89.12 373 LEU A C 1
ATOM 3048 O O . LEU A 1 373 ? 27.25 32.062 -19.375 1 89.12 373 LEU A O 1
ATOM 3052 N N . VAL A 1 374 ? 27.203 33.312 -17.562 1 87.69 374 VAL A N 1
ATOM 3053 C CA . VAL A 1 374 ? 27.484 34.531 -18.328 1 87.69 374 VAL A CA 1
ATOM 3054 C C . VAL A 1 374 ? 28.875 34.406 -18.969 1 87.69 374 VAL A C 1
ATOM 3056 O O . VAL A 1 374 ? 29.062 34.781 -20.125 1 87.69 374 VAL A O 1
ATOM 3059 N N . LYS A 1 375 ? 29.812 33.906 -18.234 1 89.5 375 LYS A N 1
ATOM 3060 C CA . LYS A 1 375 ? 31.172 33.719 -18.734 1 89.5 375 LYS A CA 1
ATOM 3061 C C . LYS A 1 375 ? 31.188 32.75 -19.906 1 89.5 375 LYS A C 1
ATOM 3063 O O . LYS A 1 375 ? 32 32.875 -20.828 1 89.5 375 LYS A O 1
ATOM 3068 N N . GLU A 1 376 ? 30.328 31.891 -19.875 1 90.5 376 GLU A N 1
ATOM 3069 C CA . GLU A 1 376 ? 30.266 30.875 -20.938 1 90.5 376 GLU A CA 1
ATOM 3070 C C . GLU A 1 376 ? 29.422 31.375 -22.109 1 90.5 376 GLU A C 1
ATOM 3072 O O . GLU A 1 376 ? 29.188 30.625 -23.062 1 90.5 376 GLU A O 1
ATOM 3077 N N . GLY A 1 377 ? 28.875 32.594 -22.031 1 85.44 377 GLY A N 1
ATOM 3078 C CA . GLY A 1 377 ? 28.203 33.219 -23.172 1 85.44 377 GLY A CA 1
ATOM 3079 C C . GLY A 1 377 ? 26.703 33.094 -23.125 1 85.44 377 GLY A C 1
ATOM 3080 O O . GLY A 1 377 ? 26.031 33.281 -24.141 1 85.44 377 GLY A O 1
ATOM 3081 N N . HIS A 1 378 ? 26.109 32.75 -21.969 1 89.81 378 HIS A N 1
ATOM 3082 C CA . HIS A 1 378 ? 24.672 32.562 -21.859 1 89.81 378 HIS A CA 1
ATOM 3083 C C . HIS A 1 378 ? 24 33.75 -21.203 1 89.81 378 HIS A C 1
ATOM 3085 O O . HIS A 1 378 ? 23.125 33.594 -20.359 1 89.81 378 HIS A O 1
ATOM 3091 N N . ALA A 1 379 ? 24.344 34.969 -21.594 1 87.19 379 ALA A N 1
ATOM 3092 C CA . ALA A 1 379 ? 23.844 36.188 -20.953 1 87.19 379 ALA A CA 1
ATOM 3093 C C . ALA A 1 379 ? 22.344 36.375 -21.172 1 87.19 379 ALA A C 1
ATOM 3095 O O . ALA A 1 379 ? 21.625 36.781 -20.266 1 87.19 379 ALA A O 1
ATOM 3096 N N . ASN A 1 380 ? 21.922 36.062 -22.281 1 88.25 380 ASN A N 1
ATOM 3097 C CA . ASN A 1 380 ? 20.5 36.188 -22.594 1 88.25 380 ASN A CA 1
ATOM 3098 C C . ASN A 1 380 ? 19.656 35.25 -21.766 1 88.25 380 ASN A C 1
ATOM 3100 O O . ASN A 1 380 ? 18.562 35.594 -21.297 1 88.25 380 ASN A O 1
ATOM 3104 N N . VAL A 1 381 ? 20.141 34.062 -21.609 1 90 381 VAL A N 1
ATOM 3105 C CA . VAL A 1 381 ? 19.453 33.031 -20.828 1 90 381 VAL A CA 1
ATOM 3106 C C . VAL A 1 381 ? 19.375 33.469 -19.375 1 90 381 VAL A C 1
ATOM 3108 O O . VAL A 1 381 ? 18.344 33.281 -18.719 1 90 381 VAL A O 1
ATOM 3111 N N . VAL A 1 382 ? 20.406 34.094 -19 1 91.38 382 VAL A N 1
ATOM 3112 C CA . VAL A 1 382 ? 20.484 34.531 -17.609 1 91.38 382 VAL A CA 1
ATOM 3113 C C . VAL A 1 382 ? 19.422 35.625 -17.344 1 91.38 382 VAL A C 1
ATOM 3115 O O . VAL A 1 382 ? 18.797 35.656 -16.297 1 91.38 382 VAL A O 1
ATOM 3118 N N . THR A 1 383 ? 19.203 36.469 -18.281 1 92.12 383 THR A N 1
ATOM 3119 C CA . THR A 1 383 ? 18.188 37.5 -18.141 1 92.12 383 THR A CA 1
ATOM 3120 C C . THR A 1 383 ? 16.797 36.906 -18.031 1 92.12 383 THR A C 1
ATOM 3122 O O . THR A 1 383 ? 15.977 37.375 -17.219 1 92.12 383 THR A O 1
ATOM 3125 N N . ILE A 1 384 ? 16.609 35.938 -18.781 1 93 384 ILE A N 1
ATOM 3126 C CA . ILE A 1 384 ? 15.305 35.281 -18.766 1 93 384 ILE A CA 1
ATOM 3127 C C . ILE A 1 384 ? 15.086 34.562 -17.438 1 93 384 ILE A C 1
ATOM 3129 O O . ILE A 1 384 ? 13.992 34.625 -16.859 1 93 384 ILE A O 1
ATOM 3133 N N . ILE A 1 385 ? 16.078 33.938 -16.953 1 93.88 385 ILE A N 1
ATOM 3134 C CA . ILE A 1 385 ? 15.992 33.219 -15.68 1 93.88 385 ILE A CA 1
ATOM 3135 C C . ILE A 1 385 ? 15.719 34.219 -14.555 1 93.88 385 ILE A C 1
ATOM 3137 O O . ILE A 1 385 ? 14.859 33.969 -13.703 1 93.88 385 ILE A O 1
ATOM 3141 N N . ARG A 1 386 ? 16.406 35.281 -14.602 1 94.44 386 ARG A N 1
ATOM 3142 C CA . ARG A 1 386 ? 16.219 36.312 -13.57 1 94.44 386 ARG A CA 1
ATOM 3143 C C . ARG A 1 386 ? 14.805 36.875 -13.602 1 94.44 386 ARG A C 1
ATOM 3145 O O . ARG A 1 386 ? 14.219 37.156 -12.555 1 94.44 386 ARG A O 1
ATOM 3152 N N . GLN A 1 387 ? 14.336 37 -14.758 1 95.5 387 GLN A N 1
ATOM 3153 C CA . GLN A 1 387 ? 12.977 37.5 -14.906 1 95.5 387 GLN A CA 1
ATOM 3154 C C . GLN A 1 387 ? 11.961 36.531 -14.312 1 95.5 387 GLN A C 1
ATOM 3156 O O . GLN A 1 387 ? 11.016 36.969 -13.633 1 95.5 387 GLN A O 1
ATOM 3161 N N . ASN A 1 388 ? 12.109 35.312 -14.586 1 95.94 388 ASN A N 1
ATOM 3162 C CA . ASN A 1 388 ? 11.211 34.312 -14.039 1 95.94 388 ASN A CA 1
ATOM 3163 C C . ASN A 1 388 ? 11.297 34.25 -12.516 1 95.94 388 ASN A C 1
ATOM 3165 O O . ASN A 1 388 ? 10.281 34.125 -11.836 1 95.94 388 ASN A O 1
ATOM 3169 N N . CYS A 1 389 ? 12.477 34.375 -12.039 1 96.5 389 CYS A N 1
ATOM 3170 C CA . CYS A 1 389 ? 12.68 34.344 -10.594 1 96.5 389 CYS A CA 1
ATOM 3171 C C . CYS A 1 389 ? 12.047 35.594 -9.945 1 96.5 389 CYS A C 1
ATOM 3173 O O . CYS A 1 389 ? 11.484 35.469 -8.852 1 96.5 389 CYS A O 1
ATOM 3175 N N . LEU A 1 390 ? 12.219 36.688 -10.648 1 97.31 390 LEU A N 1
ATOM 3176 C CA . LEU A 1 390 ? 11.57 37.875 -10.156 1 97.31 390 LEU A CA 1
ATOM 3177 C C . LEU A 1 390 ? 10.062 37.719 -10.102 1 97.31 390 LEU A C 1
ATOM 3179 O O . LEU A 1 390 ? 9.422 38.094 -9.117 1 97.31 390 LEU A O 1
ATOM 3183 N N . GLN A 1 391 ? 9.523 37.094 -11.125 1 97.38 391 GLN A N 1
ATOM 3184 C CA . GLN A 1 391 ? 8.086 36.844 -11.148 1 97.38 391 GLN A CA 1
ATOM 3185 C C . GLN A 1 391 ? 7.672 35.906 -10.023 1 97.38 391 GLN A C 1
ATOM 3187 O O . GLN A 1 391 ? 6.578 36.031 -9.469 1 97.38 391 GLN A O 1
ATOM 3192 N N . PHE A 1 392 ? 8.531 34.969 -9.734 1 97.69 392 PHE A N 1
ATOM 3193 C CA . PHE A 1 392 ? 8.305 34.062 -8.594 1 97.69 392 PHE A CA 1
ATOM 3194 C C . PHE A 1 392 ? 8.156 34.875 -7.305 1 97.69 392 PHE A C 1
ATOM 3196 O O . PHE A 1 392 ? 7.191 34.688 -6.559 1 97.69 392 PHE A O 1
ATOM 3203 N N . TYR A 1 393 ? 9.078 35.781 -7.074 1 98 393 TYR A N 1
ATOM 3204 C CA . TYR A 1 393 ? 9.07 36.594 -5.859 1 98 393 TYR A CA 1
ATOM 3205 C C . TYR A 1 393 ? 7.824 37.469 -5.785 1 98 393 TYR A C 1
ATOM 3207 O O . TYR A 1 393 ? 7.188 37.562 -4.73 1 98 393 TYR A O 1
ATOM 3215 N N . ILE A 1 394 ? 7.523 38.031 -6.871 1 97.75 394 ILE A N 1
ATOM 3216 C CA . ILE A 1 394 ? 6.375 38.906 -6.922 1 97.75 394 ILE A CA 1
ATOM 3217 C C . ILE A 1 394 ? 5.098 38.156 -6.594 1 97.75 394 ILE A C 1
ATOM 3219 O O . ILE A 1 394 ? 4.32 38.562 -5.73 1 97.75 394 ILE A O 1
ATOM 3223 N N . THR A 1 395 ? 4.988 37.062 -7.219 1 97.81 395 THR A N 1
ATOM 3224 C CA . THR A 1 395 ? 3.805 36.219 -7.004 1 97.81 395 THR A CA 1
ATOM 3225 C C . THR A 1 395 ? 3.756 35.719 -5.566 1 97.81 395 THR A C 1
ATOM 3227 O O . THR A 1 395 ? 2.693 35.719 -4.941 1 97.81 395 THR A O 1
ATOM 3230 N N . ALA A 1 396 ? 4.859 35.281 -5.07 1 97.69 396 ALA A N 1
ATOM 3231 C CA . ALA A 1 396 ? 4.93 34.781 -3.699 1 97.69 396 ALA A CA 1
ATOM 3232 C C . ALA A 1 396 ? 4.512 35.875 -2.707 1 97.69 396 ALA A C 1
ATOM 3234 O O . ALA A 1 396 ? 3.699 35.625 -1.813 1 97.69 396 ALA A O 1
ATOM 3235 N N . ALA A 1 397 ? 5.055 37.031 -2.891 1 97.19 397 ALA A N 1
ATOM 3236 C CA . ALA A 1 397 ? 4.742 38.125 -1.986 1 97.19 397 ALA A CA 1
ATOM 3237 C C . ALA A 1 397 ? 3.258 38.469 -2.031 1 97.19 397 ALA A C 1
ATOM 3239 O O . ALA A 1 397 ? 2.629 38.656 -0.99 1 97.19 397 ALA A O 1
ATOM 3240 N N . GLU A 1 398 ? 2.764 38.469 -3.197 1 96.5 398 GLU A N 1
ATOM 3241 C CA . GLU A 1 398 ? 1.348 38.781 -3.361 1 96.5 398 GLU A CA 1
ATOM 3242 C C . GLU A 1 398 ? 0.471 37.75 -2.686 1 96.5 398 GLU A C 1
ATOM 3244 O O . GLU A 1 398 ? -0.481 38.094 -1.979 1 96.5 398 GLU A O 1
ATOM 3249 N N . GLU A 1 399 ? 0.808 36.562 -2.932 1 96 399 GLU A N 1
ATOM 3250 C CA . GLU A 1 399 ? 0.014 35.438 -2.387 1 96 399 GLU A CA 1
ATOM 3251 C C . GLU A 1 399 ? 0.161 35.375 -0.871 1 96 399 GLU A C 1
ATOM 3253 O O . GLU A 1 399 ? -0.787 35 -0.17 1 96 399 GLU A O 1
ATOM 3258 N N . ILE A 1 400 ? 1.319 35.656 -0.314 1 96.56 400 ILE A N 1
ATOM 3259 C CA . ILE A 1 400 ? 1.52 35.656 1.131 1 96.56 400 ILE A CA 1
ATOM 3260 C C . ILE A 1 400 ? 0.623 36.719 1.769 1 96.56 400 ILE A C 1
ATOM 3262 O O . ILE A 1 400 ? -0.077 36.438 2.746 1 96.56 400 ILE A O 1
ATOM 3266 N N . ARG A 1 401 ? 0.688 37.844 1.208 1 95.31 401 ARG A N 1
ATOM 3267 C CA . ARG A 1 401 ? -0.123 38.938 1.729 1 95.31 401 ARG A CA 1
ATOM 3268 C C . ARG A 1 401 ? -1.608 38.594 1.672 1 95.31 401 ARG A C 1
ATOM 3270 O O . ARG A 1 401 ? -2.369 38.969 2.57 1 95.31 401 ARG A O 1
ATOM 3277 N N . LYS A 1 402 ? -1.976 37.875 0.671 1 92.69 402 LYS A N 1
ATOM 3278 C CA . LYS A 1 402 ? -3.379 37.562 0.438 1 92.69 402 LYS A CA 1
ATOM 3279 C C . LYS A 1 402 ? -3.828 36.406 1.335 1 92.69 402 LYS A C 1
ATOM 3281 O O . LYS A 1 402 ? -4.941 36.438 1.862 1 92.69 402 LYS A O 1
ATOM 3286 N N . ARG A 1 403 ? -2.986 35.438 1.563 1 92.31 403 ARG A N 1
ATOM 3287 C CA . ARG A 1 403 ? -3.445 34.156 2.127 1 92.31 403 ARG A CA 1
ATOM 3288 C C . ARG A 1 403 ? -3.066 34.062 3.6 1 92.31 403 ARG A C 1
ATOM 3290 O O . ARG A 1 403 ? -3.758 33.375 4.375 1 92.31 403 ARG A O 1
ATOM 3297 N N . LEU A 1 404 ? -1.985 34.656 4.02 1 94.5 404 LEU A N 1
ATOM 3298 C CA . LEU A 1 404 ? -1.557 34.562 5.41 1 94.5 404 LEU A CA 1
ATOM 3299 C C . LEU A 1 404 ? -2.09 35.75 6.215 1 94.5 404 LEU A C 1
ATOM 3301 O O . LEU A 1 404 ? -2.412 36.812 5.645 1 94.5 404 LEU A O 1
ATOM 3305 N N . PRO A 1 405 ? -2.236 35.594 7.473 1 94.25 405 PRO A N 1
ATOM 3306 C CA . PRO A 1 405 ? -2.861 36.625 8.297 1 94.25 405 PRO A CA 1
ATOM 3307 C C . PRO A 1 405 ? -1.893 37.75 8.68 1 94.25 405 PRO A C 1
ATOM 3309 O O . PRO A 1 405 ? -1.708 38.031 9.859 1 94.25 405 PRO A O 1
ATOM 3312 N N . VAL A 1 406 ? -1.433 38.469 7.723 1 94.44 406 VAL A N 1
ATOM 3313 C CA . VAL A 1 406 ? -0.422 39.5 7.938 1 94.44 406 VAL A CA 1
ATOM 3314 C C . VAL A 1 406 ? -1.067 40.75 8.562 1 94.44 406 VAL A C 1
ATOM 3316 O O . VAL A 1 406 ? -0.41 41.5 9.289 1 94.44 406 VAL A O 1
ATOM 3319 N N . ASN A 1 407 ? -2.338 40.969 8.367 1 92.75 407 ASN A N 1
ATOM 3320 C CA . ASN A 1 407 ? -3.018 42.156 8.883 1 92.75 407 ASN A CA 1
ATOM 3321 C C . ASN A 1 407 ? -4.051 41.781 9.953 1 92.75 407 ASN A C 1
ATOM 3323 O O . ASN A 1 407 ? -4.961 42.562 10.227 1 92.75 407 ASN A O 1
ATOM 3327 N N . ASN A 1 408 ? -3.939 40.688 10.508 1 94.06 408 ASN A N 1
ATOM 3328 C CA . ASN A 1 408 ? -4.91 40.25 11.508 1 94.06 408 ASN A CA 1
ATOM 3329 C C . ASN A 1 408 ? -4.621 40.875 12.875 1 94.06 408 ASN A C 1
ATOM 3331 O O . ASN A 1 408 ? -3.627 40.531 13.516 1 94.06 408 ASN A O 1
ATOM 3335 N N . ILE A 1 409 ? -5.453 41.656 13.383 1 95.44 409 ILE A N 1
ATOM 3336 C CA . ILE A 1 409 ? -5.246 42.438 14.602 1 95.44 409 ILE A CA 1
ATOM 3337 C C . ILE A 1 409 ? -5.297 41.5 15.812 1 95.44 409 ILE A C 1
ATOM 3339 O O . ILE A 1 409 ? -4.504 41.656 16.75 1 95.44 409 ILE A O 1
ATOM 3343 N N . PHE A 1 410 ? -6.211 40.656 15.828 1 96.25 410 PHE A N 1
ATOM 3344 C CA . PHE A 1 410 ? -6.34 39.719 16.938 1 96.25 410 PHE A CA 1
ATOM 3345 C C . PHE A 1 410 ? -5.051 38.938 17.141 1 96.25 410 PHE A C 1
ATOM 3347 O O . PHE A 1 410 ? -4.523 38.844 18.25 1 96.25 410 PHE A O 1
ATOM 3354 N N . LEU A 1 411 ? -4.547 38.375 16.078 1 96.62 411 LEU A N 1
ATOM 3355 C CA . LEU A 1 411 ? -3.326 37.562 16.141 1 96.62 411 LEU A CA 1
ATOM 3356 C C . LEU A 1 411 ? -2.135 38.438 16.547 1 96.62 411 LEU A C 1
ATOM 3358 O O . LEU A 1 411 ? -1.247 37.969 17.266 1 96.62 411 LEU A O 1
ATOM 3362 N N . HIS A 1 412 ? -2.121 39.625 16.094 1 96.31 412 HIS A N 1
ATOM 3363 C CA . HIS A 1 412 ? -1.045 40.531 16.453 1 96.31 412 HIS A CA 1
ATOM 3364 C C . HIS A 1 412 ? -1.035 40.812 17.953 1 96.31 412 HIS A C 1
ATOM 3366 O O . HIS A 1 412 ? 0.027 40.812 18.578 1 96.31 412 HIS A O 1
ATOM 3372 N N . LYS A 1 413 ? -2.168 41 18.469 1 97.25 413 LYS A N 1
ATOM 3373 C CA . LYS A 1 413 ? -2.287 41.406 19.875 1 97.25 413 LYS A CA 1
ATOM 3374 C C . LYS A 1 413 ? -2.008 40.219 20.797 1 97.25 413 LYS A C 1
ATOM 3376 O O . LYS A 1 413 ? -1.735 40.406 21.984 1 97.25 413 LYS A O 1
ATOM 3381 N N . LEU A 1 414 ? -2.029 39.031 20.312 1 97.31 414 LEU A N 1
ATOM 3382 C CA . LEU A 1 414 ? -1.706 37.875 21.109 1 97.31 414 LEU A CA 1
ATOM 3383 C C . LEU A 1 414 ? -0.264 37.938 21.609 1 97.31 414 LEU A C 1
ATOM 3385 O O . LEU A 1 414 ? 0.097 37.25 22.562 1 97.31 414 LEU A O 1
ATOM 3389 N N . GLN A 1 415 ? 0.539 38.719 21.047 1 95.62 415 GLN A N 1
ATOM 3390 C CA . GLN A 1 415 ? 1.952 38.812 21.406 1 95.62 415 GLN A CA 1
ATOM 3391 C C . GLN A 1 415 ? 2.133 39.375 22.812 1 95.62 415 GLN A C 1
ATOM 3393 O O . GLN A 1 415 ? 3.203 39.219 23.406 1 95.62 415 GLN A O 1
ATOM 3398 N N . VAL A 1 416 ? 1.1 39.938 23.328 1 96.94 416 VAL A N 1
ATOM 3399 C CA . VAL A 1 416 ? 1.151 40.562 24.656 1 96.94 416 VAL A CA 1
ATOM 3400 C C . VAL A 1 416 ? 1.478 39.469 25.688 1 96.94 416 VAL A C 1
ATOM 3402 O O . VAL A 1 416 ? 2.033 39.781 26.75 1 96.94 416 VAL A O 1
ATOM 3405 N N . PHE A 1 417 ? 1.235 38.25 25.359 1 96.5 417 PHE A N 1
ATOM 3406 C CA . PHE A 1 417 ? 1.393 37.188 26.328 1 96.5 417 PHE A CA 1
ATOM 3407 C C . PHE A 1 417 ? 2.793 36.594 26.25 1 96.5 417 PHE A C 1
ATOM 3409 O O . PHE A 1 417 ? 3.121 35.656 27 1 96.5 417 PHE A O 1
ATOM 3416 N N . GLN A 1 418 ? 3.557 37.125 25.375 1 94.12 418 GLN A N 1
ATOM 3417 C CA . GLN A 1 418 ? 4.961 36.719 25.344 1 94.12 418 GLN A CA 1
ATOM 3418 C C . GLN A 1 418 ? 5.703 37.219 26.578 1 94.12 418 GLN A C 1
ATOM 3420 O O . GLN A 1 418 ? 5.305 38.219 27.188 1 94.12 418 GLN A O 1
ATOM 3425 N N . PRO A 1 419 ? 6.75 36.562 26.922 1 90.81 419 PRO A N 1
ATOM 3426 C CA . PRO A 1 419 ? 7.434 36.875 28.172 1 90.81 419 PRO A CA 1
ATOM 3427 C C . PRO A 1 419 ? 7.926 38.344 28.219 1 90.81 419 PRO A C 1
ATOM 3429 O O . PRO A 1 419 ? 7.875 38.969 29.281 1 90.81 419 PRO A O 1
ATOM 3432 N N . ASP A 1 420 ? 8.336 38.875 27.156 1 88.69 420 ASP A N 1
ATOM 3433 C CA . ASP A 1 420 ? 8.898 40.219 27.141 1 88.69 420 ASP A CA 1
ATOM 3434 C C . ASP A 1 420 ? 7.867 41.25 27.578 1 88.69 420 ASP A C 1
ATOM 3436 O O . ASP A 1 420 ? 8.211 42.219 28.234 1 88.69 420 ASP A O 1
ATOM 3440 N N . VAL A 1 421 ? 6.621 40.969 27.25 1 91.62 421 VAL A N 1
ATOM 3441 C CA . VAL A 1 421 ? 5.566 41.938 27.594 1 91.62 421 VAL A CA 1
ATOM 3442 C C . VAL A 1 421 ? 4.879 41.5 28.875 1 91.62 421 VAL A C 1
ATOM 3444 O O . VAL A 1 421 ? 4.73 42.281 29.812 1 91.62 421 VAL A O 1
ATOM 3447 N N . ALA A 1 422 ? 4.562 40.25 29.031 1 92.31 422 ALA A N 1
ATOM 3448 C CA . ALA A 1 422 ? 3.773 39.75 30.156 1 92.31 422 ALA A CA 1
ATOM 3449 C C . ALA A 1 422 ? 4.539 39.875 31.469 1 92.31 422 ALA A C 1
ATOM 3451 O O . ALA A 1 422 ? 3.945 40.156 32.5 1 92.31 422 ALA A O 1
ATOM 3452 N N . LEU A 1 423 ? 5.84 39.781 31.422 1 88.94 423 LEU A N 1
ATOM 3453 C CA . LEU A 1 423 ? 6.602 39.719 32.656 1 88.94 423 LEU A CA 1
ATOM 3454 C C . LEU A 1 423 ? 7.414 41 32.844 1 88.94 423 LEU A C 1
ATOM 3456 O O . LEU A 1 423 ? 7.723 41.375 34 1 88.94 423 LEU A O 1
ATOM 3460 N N . PHE A 1 424 ? 7.785 41.656 31.703 1 86.5 424 PHE A N 1
ATOM 3461 C CA . PHE A 1 424 ? 8.82 42.688 31.859 1 86.5 424 PHE A CA 1
ATOM 3462 C C . PHE A 1 424 ? 8.289 44.062 31.5 1 86.5 424 PHE A C 1
ATOM 3464 O O . PHE A 1 424 ? 8.883 45.094 31.844 1 86.5 424 PHE A O 1
ATOM 3471 N N . ASP A 1 425 ? 7.223 44.062 30.828 1 87.38 425 ASP A N 1
ATOM 3472 C CA . ASP A 1 425 ? 6.73 45.375 30.375 1 87.38 425 ASP A CA 1
ATOM 3473 C C . ASP A 1 425 ? 6.289 46.25 31.547 1 87.38 425 ASP A C 1
ATOM 3475 O O . ASP A 1 425 ? 5.395 45.844 32.312 1 87.38 425 ASP A O 1
ATOM 3479 N N . LYS A 1 426 ? 6.793 47.438 31.625 1 87.5 426 LYS A N 1
ATOM 3480 C CA . LYS A 1 426 ? 6.496 48.344 32.719 1 87.5 426 LYS A CA 1
ATOM 3481 C C . LYS A 1 426 ? 5.168 49.062 32.5 1 87.5 426 LYS A C 1
ATOM 3483 O O . LYS A 1 426 ? 4.484 49.438 33.438 1 87.5 426 LYS A O 1
ATOM 3488 N N . ASN A 1 427 ? 4.93 49.281 31.266 1 92.12 427 ASN A N 1
ATOM 3489 C CA . ASN A 1 427 ? 3.674 49.938 30.922 1 92.12 427 ASN A CA 1
ATOM 3490 C C . ASN A 1 427 ? 2.5 48.969 30.938 1 92.12 427 ASN A C 1
ATOM 3492 O O . ASN A 1 427 ? 1.974 48.594 29.891 1 92.12 427 ASN A O 1
ATOM 3496 N N . ARG A 1 428 ? 1.958 48.781 32.062 1 93.25 428 ARG A N 1
ATOM 3497 C CA . ARG A 1 428 ? 0.945 47.75 32.281 1 93.25 428 ARG A CA 1
ATOM 3498 C C . ARG A 1 428 ? -0.403 48.188 31.719 1 93.25 428 ARG A C 1
ATOM 3500 O O . ARG A 1 428 ? -1.181 47.344 31.25 1 93.25 428 ARG A O 1
ATOM 3507 N N . GLU A 1 429 ? -0.606 49.469 31.703 1 93.88 429 GLU A N 1
ATOM 3508 C CA . GLU A 1 429 ? -1.876 49.969 31.188 1 93.88 429 GLU A CA 1
ATOM 3509 C C . GLU A 1 429 ? -2.002 49.719 29.688 1 93.88 429 GLU A C 1
ATOM 3511 O O . GLU A 1 429 ? -3.041 49.25 29.219 1 93.88 429 GLU A O 1
ATOM 3516 N N . SER A 1 430 ? -1.002 50 29.016 1 94.44 430 SER A N 1
ATOM 3517 C CA . SER A 1 430 ? -1 49.812 27.578 1 94.44 430 SER A CA 1
ATOM 3518 C C . SER A 1 430 ? -1.09 48.344 27.219 1 94.44 430 SER A C 1
ATOM 3520 O O . SER A 1 430 ? -1.856 47.969 26.328 1 94.44 430 SER A O 1
ATOM 3522 N N . SER A 1 431 ? -0.281 47.594 27.844 1 95.88 431 SER A N 1
ATOM 3523 C CA . SER A 1 431 ? -0.297 46.156 27.547 1 95.88 431 SER A CA 1
ATOM 3524 C C . SER A 1 431 ? -1.637 45.531 27.922 1 95.88 431 SER A C 1
ATOM 3526 O O . SER A 1 431 ? -2.094 44.594 27.281 1 95.88 431 SER A O 1
ATOM 3528 N N . PHE A 1 432 ? -2.25 46.062 28.938 1 97.25 432 PHE A N 1
ATOM 3529 C CA . PHE A 1 432 ? -3.541 45.5 29.328 1 97.25 432 PHE A CA 1
ATOM 3530 C C . PHE A 1 432 ? -4.602 45.812 28.281 1 97.25 432 PHE A C 1
ATOM 3532 O O . PHE A 1 432 ? -5.559 45.031 28.125 1 97.25 432 PHE A O 1
ATOM 3539 N N . ASN A 1 433 ? -4.461 46.875 27.562 1 97.19 433 ASN A N 1
ATOM 3540 C CA . ASN A 1 433 ? -5.402 47.156 26.484 1 97.19 433 ASN A CA 1
ATOM 3541 C C . ASN A 1 433 ? -5.461 46 25.484 1 97.19 433 ASN A C 1
ATOM 3543 O O . ASN A 1 433 ? -6.531 45.688 24.969 1 97.19 433 ASN A O 1
ATOM 3547 N N . ASP A 1 434 ? -4.328 45.469 25.203 1 97.31 434 ASP A N 1
ATOM 3548 C CA . ASP A 1 434 ? -4.273 44.344 24.297 1 97.31 434 ASP A CA 1
ATOM 3549 C C . ASP A 1 434 ? -4.918 43.094 24.938 1 97.31 434 ASP A C 1
ATOM 3551 O O . ASP A 1 434 ? -5.648 42.375 24.281 1 97.31 434 ASP A O 1
ATOM 3555 N N . VAL A 1 435 ? -4.652 42.875 26.25 1 97.94 435 VAL A N 1
ATOM 3556 C CA . VAL A 1 435 ? -5.254 41.781 26.969 1 97.94 435 VAL A CA 1
ATOM 3557 C C . VAL A 1 435 ? -6.773 41.906 26.969 1 97.94 435 VAL A C 1
ATOM 3559 O O . VAL A 1 435 ? -7.492 40.938 26.719 1 97.94 435 VAL A O 1
ATOM 3562 N N . SER A 1 436 ? -7.148 43.094 27.219 1 97.75 436 SER A N 1
ATOM 3563 C CA . SER A 1 436 ? -8.578 43.406 27.25 1 97.75 436 SER A CA 1
ATOM 3564 C C . SER A 1 436 ? -9.219 43.156 25.891 1 97.75 436 SER A C 1
ATOM 3566 O O . SER A 1 436 ? -10.32 42.594 25.812 1 97.75 436 SER A O 1
ATOM 3568 N N . PHE A 1 437 ? -8.578 43.562 24.859 1 97.56 437 PHE A N 1
ATOM 3569 C CA . PHE A 1 437 ? -9.078 43.344 23.5 1 97.56 437 PHE A CA 1
ATOM 3570 C C . PHE A 1 437 ? -9.266 41.844 23.234 1 97.56 437 PHE A C 1
ATOM 3572 O O . PHE A 1 437 ? -10.297 41.438 22.703 1 97.56 437 PHE A O 1
ATOM 3579 N N . ILE A 1 438 ? -8.305 41.031 23.609 1 97.25 438 ILE A N 1
ATOM 3580 C CA . ILE A 1 438 ? -8.352 39.594 23.406 1 97.25 438 ILE A CA 1
ATOM 3581 C C . ILE A 1 438 ? -9.484 39 24.219 1 97.25 438 ILE A C 1
ATOM 3583 O O . ILE A 1 438 ? -10.258 38.156 23.719 1 97.25 438 ILE A O 1
ATOM 3587 N N . ALA A 1 439 ? -9.586 39.406 25.469 1 97.38 439 ALA A N 1
ATOM 3588 C CA . ALA A 1 439 ? -10.633 38.906 26.359 1 97.38 439 ALA A CA 1
ATOM 3589 C C . ALA A 1 439 ? -12.023 39.25 25.797 1 97.38 439 ALA A C 1
ATOM 3591 O O . ALA A 1 439 ? -12.93 38.406 25.875 1 97.38 439 ALA A O 1
ATOM 3592 N N . LYS A 1 440 ? -12.125 40.406 25.281 1 96.12 440 LYS A N 1
ATOM 3593 C CA . LYS A 1 440 ? -13.406 40.812 24.719 1 96.12 440 LYS A CA 1
ATOM 3594 C C . LYS A 1 440 ? -13.742 40 23.453 1 96.12 440 LYS A C 1
ATOM 3596 O O . LYS A 1 440 ? -14.898 39.656 23.234 1 96.12 440 LYS A O 1
ATOM 3601 N N . THR A 1 441 ? -12.766 39.781 22.641 1 95.25 441 THR A N 1
ATOM 3602 C CA . THR A 1 441 ? -12.961 39 21.422 1 95.25 441 THR A CA 1
ATOM 3603 C C . THR A 1 441 ? -13.383 37.594 21.734 1 95.25 441 THR A C 1
ATOM 3605 O O . THR A 1 441 ? -14.242 37.031 21.047 1 95.25 441 THR A O 1
ATOM 3608 N N . LEU A 1 442 ? -12.781 37 22.719 1 94.5 442 LEU A N 1
ATOM 3609 C CA . LEU A 1 442 ? -13.07 35.625 23.109 1 94.5 442 LEU A CA 1
ATOM 3610 C C . LEU A 1 442 ? -14.312 35.562 23.984 1 94.5 442 LEU A C 1
ATOM 3612 O O . LEU A 1 442 ? -14.93 34.5 24.109 1 94.5 442 LEU A O 1
ATOM 3616 N N . HIS A 1 443 ? -14.648 36.625 24.641 1 91.69 443 HIS A N 1
ATOM 3617 C CA . HIS A 1 443 ? -15.852 36.812 25.453 1 91.69 443 HIS A CA 1
ATOM 3618 C C . HIS A 1 443 ? -15.797 35.938 26.703 1 91.69 443 HIS A C 1
ATOM 3620 O O . HIS A 1 443 ? -15.047 34.969 26.766 1 91.69 443 HIS A O 1
ATOM 3626 N N . GLY A 1 444 ? -16.469 36.312 27.734 1 89.56 444 GLY A N 1
ATOM 3627 C CA . GLY A 1 444 ? -16.703 35.469 28.906 1 89.56 444 GLY A CA 1
ATOM 3628 C C . GLY A 1 444 ? -15.672 35.688 30 1 89.56 444 GLY A C 1
ATOM 3629 O O . GLY A 1 444 ? -15.492 34.844 30.875 1 89.56 444 GLY A O 1
ATOM 3630 N N . PHE A 1 445 ? -15.008 36.812 29.938 1 94.81 445 PHE A N 1
ATOM 3631 C CA . PHE A 1 445 ? -13.969 37.031 30.938 1 94.81 445 PHE A CA 1
ATOM 3632 C C . PHE A 1 445 ? -14.273 38.25 31.781 1 94.81 445 PHE A C 1
ATOM 3634 O O . PHE A 1 445 ? -14.922 39.188 31.297 1 94.81 445 PHE A O 1
ATOM 3641 N N . ASP A 1 446 ? -13.836 38.219 33.062 1 95.69 446 ASP A N 1
ATOM 3642 C CA . ASP A 1 446 ? -13.938 39.344 33.969 1 95.69 446 ASP A CA 1
ATOM 3643 C C . ASP A 1 446 ? -12.805 40.344 33.75 1 95.69 446 ASP A C 1
ATOM 3645 O O . ASP A 1 446 ? -11.688 40.125 34.219 1 95.69 446 ASP A O 1
ATOM 3649 N N . GLU A 1 447 ? -13.148 41.406 33.156 1 95.56 447 GLU A N 1
ATOM 3650 C CA . GLU A 1 447 ? -12.125 42.375 32.75 1 95.56 447 GLU A CA 1
ATOM 3651 C C . GLU A 1 447 ? -11.438 43 33.969 1 95.56 447 GLU A C 1
ATOM 3653 O O . GLU A 1 447 ? -10.227 43.188 33.969 1 95.56 447 GLU A O 1
ATOM 3658 N N . ASP A 1 448 ? -12.219 43.344 34.969 1 96.19 448 ASP A N 1
ATOM 3659 C CA . ASP A 1 448 ? -11.641 43.938 36.156 1 96.19 448 ASP A CA 1
ATOM 3660 C C . ASP A 1 448 ? -10.703 42.938 36.875 1 96.19 448 ASP A C 1
ATOM 3662 O O . ASP A 1 448 ? -9.609 43.312 37.312 1 96.19 448 ASP A O 1
ATOM 3666 N N . GLY A 1 449 ? -11.18 41.75 36.938 1 96.19 449 GLY A N 1
ATOM 3667 C CA . GLY A 1 449 ? -10.328 40.719 37.5 1 96.19 449 GLY A CA 1
ATOM 3668 C C . GLY A 1 449 ? -9.055 40.5 36.719 1 96.19 449 GLY A C 1
ATOM 3669 O O . GLY A 1 449 ? -7.98 40.344 37.312 1 96.19 449 GLY A O 1
ATOM 3670 N N . LEU A 1 450 ? -9.188 40.562 35.469 1 97.12 450 LEU A N 1
ATOM 3671 C CA . LEU A 1 450 ? -8.031 40.375 34.594 1 97.12 450 LEU A CA 1
ATOM 3672 C C . LEU A 1 450 ? -7.039 41.531 34.781 1 97.12 450 LEU A C 1
ATOM 3674 O O . LEU A 1 450 ? -5.828 41.312 34.812 1 97.12 450 LEU A O 1
ATOM 3678 N N . LYS A 1 451 ? -7.59 42.719 34.875 1 96.69 451 LYS A N 1
ATOM 3679 C CA . LYS A 1 451 ? -6.73 43.875 35.062 1 96.69 451 LYS A CA 1
ATOM 3680 C C . LYS A 1 451 ? -5.918 43.781 36.344 1 96.69 451 LYS A C 1
ATOM 3682 O O . LYS A 1 451 ? -4.703 44 36.344 1 96.69 451 LYS A O 1
ATOM 3687 N N . ASN A 1 452 ? -6.586 43.438 37.375 1 95.5 452 ASN A N 1
ATOM 3688 C CA . ASN A 1 452 ? -5.918 43.312 38.688 1 95.5 452 ASN A CA 1
ATOM 3689 C C . ASN A 1 452 ? -4.82 42.25 38.625 1 95.5 452 ASN A C 1
ATOM 3691 O O . ASN A 1 452 ? -3.709 42.5 39.094 1 95.5 452 ASN A O 1
ATOM 3695 N N . GLU A 1 453 ? -5.176 41.188 38.031 1 94.44 453 GLU A N 1
ATOM 3696 C CA . GLU A 1 453 ? -4.223 40.094 37.969 1 94.44 453 GLU A CA 1
ATOM 3697 C C . GLU A 1 453 ? -3.051 40.438 37.062 1 94.44 453 GLU A C 1
ATOM 3699 O O . GLU A 1 453 ? -1.91 40.031 37.344 1 94.44 453 GLU A O 1
ATOM 3704 N N . TRP A 1 454 ? -3.32 41.094 35.969 1 95.31 454 TRP A N 1
ATOM 3705 C CA . TRP A 1 454 ? -2.279 41.5 35.031 1 95.31 454 TRP A CA 1
ATOM 3706 C C . TRP A 1 454 ? -1.263 42.406 35.688 1 95.31 454 TRP A C 1
ATOM 3708 O O . TRP A 1 454 ? -0.055 42.281 35.5 1 95.31 454 TRP A O 1
ATOM 3718 N N . PHE A 1 455 ? -1.74 43.281 36.531 1 93.62 455 PHE A N 1
ATOM 3719 C CA . PHE A 1 455 ? -0.868 44.219 37.219 1 93.62 455 PHE A CA 1
ATOM 3720 C C . PHE A 1 455 ? -0.092 43.5 38.344 1 93.62 455 PHE A C 1
ATOM 3722 O O . PHE A 1 455 ? 1.089 43.781 38.562 1 93.62 455 PHE A O 1
ATOM 3729 N N . GLN A 1 456 ? -0.772 42.625 38.906 1 90.5 456 GLN A N 1
ATOM 3730 C CA . GLN A 1 456 ? -0.137 41.844 39.969 1 90.5 456 GLN A CA 1
ATOM 3731 C C . GLN A 1 456 ? 0.997 40.969 39.438 1 90.5 456 GLN A C 1
ATOM 3733 O O . GLN A 1 456 ? 2 40.75 40.094 1 90.5 456 GLN A O 1
ATOM 3738 N N . LEU A 1 457 ? 0.818 40.469 38.281 1 90.06 457 LEU A N 1
ATOM 3739 C CA . LEU A 1 457 ? 1.804 39.594 37.656 1 90.06 457 LEU A CA 1
ATOM 3740 C C . LEU A 1 457 ? 3.154 40.281 37.531 1 90.06 457 LEU A C 1
ATOM 3742 O O . LEU A 1 457 ? 4.199 39.656 37.719 1 90.06 457 LEU A O 1
ATOM 3746 N N . TYR A 1 458 ? 3.102 41.5 37.188 1 86.06 458 TYR A N 1
ATOM 3747 C CA . TYR A 1 458 ? 4.324 42.281 37.031 1 86.06 458 TYR A CA 1
ATOM 3748 C C . TYR A 1 458 ? 5.031 42.469 38.375 1 86.06 458 TYR A C 1
ATOM 3750 O O . TYR A 1 458 ? 6.258 42.406 38.469 1 86.06 458 TYR A O 1
ATOM 3758 N N . SER A 1 459 ? 4.254 42.656 39.438 1 81.25 459 SER A N 1
ATOM 3759 C CA . SER A 1 459 ? 4.809 42.969 40.75 1 81.25 459 SER A CA 1
ATOM 3760 C C . SER A 1 459 ? 4.992 41.688 41.594 1 81.25 459 SER A C 1
ATOM 3762 O O . SER A 1 459 ? 5.402 41.781 42.75 1 81.25 459 SER A O 1
ATOM 3764 N N . ASP A 1 460 ? 4.648 40.688 41.062 1 78.12 460 ASP A N 1
ATOM 3765 C CA . ASP A 1 460 ? 4.641 39.438 41.844 1 78.12 460 ASP A CA 1
ATOM 3766 C C . ASP A 1 460 ? 6.043 39.062 42.312 1 78.12 460 ASP A C 1
ATOM 3768 O O . ASP A 1 460 ? 6.922 38.75 41.5 1 78.12 460 ASP A O 1
ATOM 3772 N N . SER A 1 461 ? 6.258 39.188 43.594 1 65.12 461 SER A N 1
ATOM 3773 C CA . SER A 1 461 ? 7.547 38.969 44.219 1 65.12 461 SER A CA 1
ATOM 3774 C C . SER A 1 461 ? 7.984 37.531 44.094 1 65.12 461 SER A C 1
ATOM 3776 O O . SER A 1 461 ? 9.18 37.219 44.156 1 65.12 461 SER A O 1
ATOM 3778 N N . THR A 1 462 ? 7.039 36.656 44.062 1 63.28 462 THR A N 1
ATOM 3779 C CA . THR A 1 462 ? 7.387 35.25 43.938 1 63.28 462 THR A CA 1
ATOM 3780 C C . THR A 1 462 ? 8.023 34.969 42.594 1 63.28 462 THR A C 1
ATOM 3782 O O . THR A 1 462 ? 8.758 33.969 42.438 1 63.28 462 THR A O 1
ATOM 3785 N N . ILE A 1 463 ? 7.645 35.781 41.75 1 60 463 ILE A N 1
ATOM 3786 C CA . ILE A 1 463 ? 8.219 35.688 40.406 1 60 463 ILE A CA 1
ATOM 3787 C C . ILE A 1 463 ? 9.391 36.656 40.281 1 60 463 ILE A C 1
ATOM 3789 O O . ILE A 1 463 ? 10.383 36.375 39.625 1 60 463 ILE A O 1
ATOM 3793 N N . LYS A 1 464 ? 9.297 37.969 41.062 1 55.75 464 LYS A N 1
ATOM 3794 C CA . LYS A 1 464 ? 10.234 39.094 41.062 1 55.75 464 LYS A CA 1
ATOM 3795 C C . LYS A 1 464 ? 11.539 38.719 41.781 1 55.75 464 LYS A C 1
ATOM 3797 O O . LYS A 1 464 ? 12.578 39.344 41.531 1 55.75 464 LYS A O 1
ATOM 3802 N N . LYS A 1 465 ? 11.273 38.062 43.031 1 53.31 465 LYS A N 1
ATOM 3803 C CA . LYS A 1 465 ? 12.445 37.969 43.906 1 53.31 465 LYS A CA 1
ATOM 3804 C C . LYS A 1 465 ? 13.695 37.625 43.094 1 53.31 465 LYS A C 1
ATOM 3806 O O . LYS A 1 465 ? 14.812 37.969 43.5 1 53.31 465 LYS A O 1
ATOM 3811 N N . THR A 1 466 ? 13.586 36.875 42.031 1 53.78 466 THR A N 1
ATOM 3812 C CA . THR A 1 466 ? 14.906 36.75 41.438 1 53.78 466 THR A CA 1
ATOM 3813 C C . THR A 1 466 ? 14.836 37 39.906 1 53.78 466 THR A C 1
ATOM 3815 O O . THR A 1 466 ? 14.164 36.281 39.188 1 53.78 466 THR A O 1
ATOM 3818 N N . ILE A 1 467 ? 15.031 38.344 39.531 1 57.22 467 ILE A N 1
ATOM 3819 C CA . ILE A 1 467 ? 15.305 38.625 38.125 1 57.22 467 ILE A CA 1
ATOM 3820 C C . ILE A 1 467 ? 15.734 37.344 37.406 1 57.22 467 ILE A C 1
ATOM 3822 O O . ILE A 1 467 ? 15.352 37.125 36.281 1 57.22 467 ILE A O 1
ATOM 3826 N N . LYS A 1 468 ? 16.219 36.625 38.281 1 64.19 468 LYS A N 1
ATOM 3827 C CA . LYS A 1 468 ? 16.75 35.375 37.719 1 64.19 468 LYS A CA 1
ATOM 3828 C C . LYS A 1 468 ? 15.609 34.406 37.375 1 64.19 468 LYS A C 1
ATOM 3830 O O . LYS A 1 468 ? 15.672 33.719 36.344 1 64.19 468 LYS A O 1
ATOM 3835 N N . LYS A 1 469 ? 14.555 34.438 38.188 1 70.56 469 LYS A N 1
ATOM 3836 C CA . LYS A 1 469 ? 13.445 33.531 37.906 1 70.56 469 LYS A CA 1
ATOM 3837 C C . LYS A 1 469 ? 12.648 33.969 36.688 1 70.56 469 LYS A C 1
ATOM 3839 O O . LYS A 1 469 ? 12.227 33.125 35.906 1 70.56 469 LYS A O 1
ATOM 3844 N N . LYS A 1 470 ? 12.422 35.25 36.625 1 73.88 470 LYS A N 1
ATOM 3845 C CA . LYS A 1 470 ? 11.742 35.781 35.438 1 73.88 470 LYS A CA 1
ATOM 3846 C C . LYS A 1 470 ? 12.531 35.469 34.156 1 73.88 470 LYS A C 1
ATOM 3848 O O . LYS A 1 470 ? 11.953 35.094 33.125 1 73.88 470 LYS A O 1
ATOM 3853 N N . GLN A 1 471 ? 13.789 35.562 34.344 1 76.25 471 GLN A N 1
ATOM 3854 C CA . GLN A 1 471 ? 14.656 35.25 33.219 1 76.25 471 GLN A CA 1
ATOM 3855 C C . GLN A 1 471 ? 14.586 33.781 32.875 1 76.25 471 GLN A C 1
ATOM 3857 O O . GLN A 1 471 ? 14.586 33.406 31.688 1 76.25 471 GLN A O 1
ATOM 3862 N N . ASN A 1 472 ? 14.5 33.031 33.875 1 77.56 472 ASN A N 1
ATOM 3863 C CA . ASN A 1 472 ? 14.406 31.594 33.625 1 77.56 472 ASN A CA 1
ATOM 3864 C C . ASN A 1 472 ? 13.094 31.219 32.938 1 77.56 472 ASN A C 1
ATOM 3866 O O . ASN A 1 472 ? 13.078 30.359 32.062 1 77.56 472 ASN A O 1
ATOM 3870 N N . LEU A 1 473 ? 12.078 31.891 33.375 1 79.19 473 LEU A N 1
ATOM 3871 C CA . LEU A 1 473 ? 10.766 31.641 32.781 1 79.19 473 LEU A CA 1
ATOM 3872 C C . LEU A 1 473 ? 10.734 32.062 31.328 1 79.19 473 LEU A C 1
ATOM 3874 O O . LEU A 1 473 ? 10.055 31.453 30.5 1 79.19 473 LEU A O 1
ATOM 3878 N N . SER A 1 474 ? 11.508 33.031 31.062 1 78.25 474 SER A N 1
ATOM 3879 C CA . SER A 1 474 ? 11.492 33.594 29.703 1 78.25 474 SER A CA 1
ATOM 3880 C C . SER A 1 474 ? 12.266 32.688 28.734 1 78.25 474 SER A C 1
ATOM 3882 O O . SER A 1 474 ? 12.117 32.812 27.516 1 78.25 474 SER A O 1
ATOM 3884 N N . THR A 1 475 ? 12.945 31.781 29.25 1 80.69 475 THR A N 1
ATOM 3885 C CA . THR A 1 475 ? 13.789 30.953 28.391 1 80.69 475 THR A CA 1
ATOM 3886 C C . THR A 1 475 ? 13.078 29.656 28.047 1 80.69 475 THR A C 1
ATOM 3888 O O . THR A 1 475 ? 13.484 28.953 27.125 1 80.69 475 THR A O 1
ATOM 3891 N N . ILE A 1 476 ? 12.094 29.469 28.781 1 85.56 476 ILE A N 1
ATOM 3892 C CA . ILE A 1 476 ? 11.383 28.219 28.5 1 85.56 476 ILE A CA 1
ATOM 3893 C C . ILE A 1 476 ? 10.273 28.469 27.484 1 85.56 476 ILE A C 1
ATOM 3895 O O . ILE A 1 476 ? 9.977 29.625 27.156 1 85.56 476 ILE A O 1
ATOM 3899 N N . ASN A 1 477 ? 9.719 27.5 26.906 1 89.88 477 ASN A N 1
ATOM 3900 C CA . ASN A 1 477 ? 8.719 27.672 25.859 1 89.88 477 ASN A CA 1
ATOM 3901 C C . ASN A 1 477 ? 7.422 28.25 26.422 1 89.88 477 ASN A C 1
ATOM 3903 O O . ASN A 1 477 ? 7.184 28.203 27.625 1 89.88 477 ASN A O 1
ATOM 3907 N N . PHE A 1 478 ? 6.605 28.766 25.578 1 94.38 478 PHE A N 1
ATOM 3908 C CA . PHE A 1 478 ? 5.387 29.516 25.875 1 94.38 478 PHE A CA 1
ATOM 3909 C C . PHE A 1 478 ? 4.477 28.703 26.797 1 94.38 478 PHE A C 1
ATOM 3911 O O . PHE A 1 478 ? 3.99 29.219 27.797 1 94.38 478 PHE A O 1
ATOM 3918 N N . ASP A 1 479 ? 4.227 27.438 26.531 1 94.94 479 ASP A N 1
ATOM 3919 C CA . ASP A 1 479 ? 3.326 26.578 27.297 1 94.94 479 ASP A CA 1
ATOM 3920 C C . ASP A 1 479 ? 3.873 26.312 28.688 1 94.94 479 ASP A C 1
ATOM 3922 O O . ASP A 1 479 ? 3.139 26.406 29.672 1 94.94 479 ASP A O 1
ATOM 3926 N N . SER A 1 480 ? 5.125 26 28.812 1 92.88 480 SER A N 1
ATOM 3927 C CA . SER A 1 480 ? 5.758 25.719 30.109 1 92.88 480 SER A CA 1
ATOM 3928 C C . SER A 1 480 ? 5.801 26.969 30.969 1 92.88 480 SER A C 1
ATOM 3930 O O . SER A 1 480 ? 5.617 26.891 32.188 1 92.88 480 SER A O 1
ATOM 3932 N N . MET A 1 481 ? 6.059 28.094 30.391 1 92.38 481 MET A N 1
ATOM 3933 C CA . MET A 1 481 ? 6.094 29.359 31.125 1 92.38 481 MET A CA 1
ATOM 3934 C C . MET A 1 481 ? 4.754 29.641 31.797 1 92.38 481 MET A C 1
ATOM 3936 O O . MET A 1 481 ? 4.703 29.859 33 1 92.38 481 MET A O 1
ATOM 3940 N N . TRP A 1 482 ? 3.805 29.562 31.078 1 93.69 482 TRP A N 1
ATOM 3941 C CA . TRP A 1 482 ? 2.492 29.906 31.625 1 93.69 482 TRP A CA 1
ATOM 3942 C C . TRP A 1 482 ? 1.995 28.828 32.562 1 93.69 482 TRP A C 1
ATOM 3944 O O . TRP A 1 482 ? 1.303 29.125 33.562 1 93.69 482 TRP A O 1
ATOM 3954 N N . LYS A 1 483 ? 2.314 27.594 32.281 1 91.62 483 LYS A N 1
ATOM 3955 C CA . LYS A 1 483 ? 1.989 26.531 33.25 1 91.62 483 LYS A CA 1
ATOM 3956 C C . LYS A 1 483 ? 2.621 26.797 34.594 1 91.62 483 LYS A C 1
ATOM 3958 O O . LYS A 1 483 ? 1.968 26.641 35.625 1 91.62 483 LYS A O 1
ATOM 3963 N N . GLU A 1 484 ? 3.834 27.203 34.594 1 88.69 484 GLU A N 1
ATOM 3964 C CA . GLU A 1 484 ? 4.555 27.484 35.844 1 88.69 484 GLU A CA 1
ATOM 3965 C C . GLU A 1 484 ? 3.955 28.688 36.562 1 88.69 484 GLU A C 1
ATOM 3967 O O . GLU A 1 484 ? 3.848 28.688 37.781 1 88.69 484 GLU A O 1
ATOM 3972 N N . ILE A 1 485 ? 3.584 29.672 35.844 1 88.81 485 ILE A N 1
ATOM 3973 C CA . ILE A 1 485 ? 3.025 30.891 36.406 1 88.81 485 ILE A CA 1
ATOM 3974 C C . ILE A 1 485 ? 1.66 30.594 37.031 1 88.81 485 ILE A C 1
ATOM 3976 O O . ILE A 1 485 ? 1.357 31.047 38.125 1 88.81 485 ILE A O 1
ATOM 3980 N N . LEU A 1 486 ? 0.955 29.75 36.406 1 89.25 486 LEU A N 1
ATOM 3981 C CA . LEU A 1 486 ? -0.444 29.562 36.781 1 89.25 486 LEU A CA 1
ATOM 3982 C C . LEU A 1 486 ? -0.593 28.438 37.781 1 89.25 486 LEU A C 1
ATOM 3984 O O . LEU A 1 486 ? -1.621 28.344 38.469 1 89.25 486 LEU A O 1
ATOM 3988 N N . LYS A 1 487 ? 0.41 27.438 37.844 1 79.69 487 LYS A N 1
ATOM 3989 C CA . LYS A 1 487 ? 0.343 26.328 38.812 1 79.69 487 LYS A CA 1
ATOM 3990 C C . LYS A 1 487 ? 0.694 26.812 40.219 1 79.69 487 LYS A C 1
ATOM 3992 O O . LYS A 1 487 ? 0.373 26.141 41.188 1 79.69 487 LYS A O 1
ATOM 3997 N N . ARG A 1 488 ? 1.636 27.641 40.531 1 61.38 488 ARG A N 1
ATOM 3998 C CA . ARG A 1 488 ? 2.223 28 41.812 1 61.38 488 ARG A CA 1
ATOM 3999 C C . ARG A 1 488 ? 1.164 28 42.906 1 61.38 488 ARG A C 1
ATOM 4001 O O . ARG A 1 488 ? 1.463 27.703 44.062 1 61.38 488 ARG A O 1
ATOM 4008 N N . GLN A 1 489 ? 0.125 28.656 42.875 1 56.22 489 GLN A N 1
ATOM 4009 C CA . GLN A 1 489 ? -0.543 28.797 44.188 1 56.22 489 GLN A CA 1
ATOM 4010 C C . GLN A 1 489 ? -1.629 27.734 44.344 1 56.22 489 GLN A C 1
ATOM 4012 O O . GLN A 1 489 ? -2.07 27.125 43.375 1 56.22 489 GLN A O 1
ATOM 4017 N N . SER A 1 490 ? -2.074 27.469 45.688 1 50.44 490 SER A N 1
ATOM 4018 C CA . SER A 1 490 ? -2.898 26.422 46.281 1 50.44 490 SER A CA 1
ATOM 4019 C C . SER A 1 490 ? -4.168 26.188 45.469 1 50.44 490 SER A C 1
ATOM 4021 O O . SER A 1 490 ? -4.715 27.141 44.875 1 50.44 490 SER A O 1
ATOM 4023 N N . ILE A 1 491 ? -4.441 24.891 44.938 1 52.34 491 ILE A N 1
ATOM 4024 C CA . ILE A 1 491 ? -5.656 24.438 44.25 1 52.34 491 ILE A CA 1
ATOM 4025 C C . ILE A 1 491 ? -6.859 25.203 44.781 1 52.34 491 ILE A C 1
ATOM 4027 O O . ILE A 1 491 ? -7.746 25.609 44.031 1 52.34 491 ILE A O 1
ATOM 4031 N N . SER A 1 492 ? -6.871 25.469 46.062 1 55.69 492 SER A N 1
ATOM 4032 C CA . SER A 1 492 ? -8.031 26.016 46.781 1 55.69 492 SER A CA 1
ATOM 4033 C C . SER A 1 492 ? -8.117 27.531 46.594 1 55.69 492 SER A C 1
ATOM 4035 O O . SER A 1 492 ? -9.203 28.109 46.656 1 55.69 492 SER A O 1
ATOM 4037 N N . ASN A 1 493 ? -6.898 28.219 46.281 1 63.25 493 ASN A N 1
ATOM 4038 C CA . ASN A 1 493 ? -6.926 29.656 46.125 1 63.25 493 ASN A CA 1
ATOM 4039 C C . ASN A 1 493 ? -5.957 30.125 45.031 1 63.25 493 ASN A C 1
ATOM 4041 O O . ASN A 1 493 ? -4.844 30.562 45.344 1 63.25 493 ASN A O 1
ATOM 4045 N N . PRO A 1 494 ? -6.504 29.953 43.719 1 74.44 494 PRO A N 1
ATOM 4046 C CA . PRO A 1 494 ? -5.578 30.344 42.656 1 74.44 494 PRO A CA 1
ATOM 4047 C C . PRO A 1 494 ? -5.25 31.828 42.656 1 74.44 494 PRO A C 1
ATOM 4049 O O . PRO A 1 494 ? -6.133 32.656 42.906 1 74.44 494 PRO A O 1
ATOM 4052 N N . LYS A 1 495 ? -4.051 32.188 42.562 1 83.12 495 LYS A N 1
ATOM 4053 C CA . LYS A 1 495 ? -3.572 33.562 42.562 1 83.12 495 LYS A CA 1
ATOM 4054 C C . LYS A 1 495 ? -4.062 34.312 41.344 1 83.12 495 LYS A C 1
ATOM 4056 O O . LYS A 1 495 ? -4.426 35.5 41.469 1 83.12 495 LYS A O 1
ATOM 4061 N N . TYR A 1 496 ? -4.121 33.562 40.188 1 91.94 496 TYR A N 1
ATOM 4062 C CA . TYR A 1 496 ? -4.496 34.219 38.969 1 91.94 496 TYR A CA 1
ATOM 4063 C C . TYR A 1 496 ? -5.625 33.469 38.25 1 91.94 496 TYR A C 1
ATOM 4065 O O . TYR A 1 496 ? -5.457 33 37.125 1 91.94 496 TYR A O 1
ATOM 4073 N N . PRO A 1 497 ? -6.82 33.406 38.781 1 92.19 497 PRO A N 1
ATOM 4074 C CA . PRO A 1 497 ? -7.906 32.625 38.219 1 92.19 497 PRO A CA 1
ATOM 4075 C C . PRO A 1 497 ? -8.375 33.156 36.844 1 92.19 497 PRO A C 1
ATOM 4077 O O . PRO A 1 497 ? -8.711 32.375 35.969 1 92.19 497 PRO A O 1
ATOM 4080 N N . ASN A 1 498 ? -8.406 34.438 36.719 1 94.75 498 ASN A N 1
ATOM 4081 C CA . ASN A 1 498 ? -8.875 35.031 35.469 1 94.75 498 ASN A CA 1
ATOM 4082 C C . ASN A 1 498 ? -7.848 34.875 34.344 1 94.75 498 ASN A C 1
ATOM 4084 O O . ASN A 1 498 ? -8.203 34.562 33.219 1 94.75 498 ASN A O 1
ATOM 4088 N N . LEU A 1 499 ? -6.621 35.062 34.688 1 95 499 LEU A N 1
ATOM 4089 C CA . LEU A 1 499 ? -5.555 34.875 33.719 1 95 499 LEU A CA 1
ATOM 4090 C C . LEU A 1 499 ? -5.465 33.406 33.312 1 95 499 LEU A C 1
ATOM 4092 O O . LEU A 1 499 ? -5.188 33.094 32.156 1 95 499 LEU A O 1
ATOM 4096 N N . LYS A 1 500 ? -5.66 32.531 34.281 1 94.44 500 LYS A N 1
ATOM 4097 C CA . LYS A 1 500 ? -5.652 31.094 34 1 94.44 500 LYS A CA 1
ATOM 4098 C C . LYS A 1 500 ? -6.691 30.75 32.938 1 94.44 500 LYS A C 1
ATOM 4100 O O . LYS A 1 500 ? -6.395 30.031 31.969 1 94.44 500 LYS A O 1
ATOM 4105 N N . SER A 1 501 ? -7.793 31.266 33.094 1 94.88 501 SER A N 1
ATOM 4106 C CA . SER A 1 501 ? -8.883 31 32.156 1 94.88 501 SER A CA 1
ATOM 4107 C C . SER A 1 501 ? -8.578 31.547 30.766 1 94.88 501 SER A C 1
ATOM 4109 O O . SER A 1 501 ? -8.758 30.859 29.766 1 94.88 501 SER A O 1
ATOM 4111 N N . LEU A 1 502 ? -8.109 32.719 30.719 1 96.94 502 LEU A N 1
ATOM 4112 C CA . LEU A 1 502 ? -7.828 33.375 29.438 1 96.94 502 LEU A CA 1
ATOM 4113 C C . LEU A 1 502 ? -6.68 32.688 28.703 1 96.94 502 LEU A C 1
ATOM 4115 O O . LEU A 1 502 ? -6.793 32.375 27.516 1 96.94 502 LEU A O 1
ATOM 4119 N N . ILE A 1 503 ? -5.617 32.438 29.406 1 96.81 503 ILE A N 1
ATOM 4120 C CA . ILE A 1 503 ? -4.434 31.828 28.812 1 96.81 503 ILE A CA 1
ATOM 4121 C C . ILE A 1 503 ? -4.758 30.422 28.344 1 96.81 503 ILE A C 1
ATOM 4123 O O . ILE A 1 503 ? -4.293 29.984 27.297 1 96.81 503 ILE A O 1
ATOM 4127 N N . SER A 1 504 ? -5.504 29.703 29.156 1 96.12 504 SER A N 1
ATOM 4128 C CA . SER A 1 504 ? -5.91 28.359 28.75 1 96.12 504 SER A CA 1
ATOM 4129 C C . SER A 1 504 ? -6.711 28.391 27.453 1 96.12 504 SER A C 1
ATOM 4131 O O . SER A 1 504 ? -6.547 27.516 26.594 1 96.12 504 SER A O 1
ATOM 4133 N N . THR A 1 505 ? -7.516 29.375 27.328 1 96.94 505 THR A N 1
ATOM 4134 C CA . THR A 1 505 ? -8.305 29.531 26.109 1 96.94 505 THR A CA 1
ATOM 4135 C C . THR A 1 505 ? -7.398 29.812 24.906 1 96.94 505 THR A C 1
ATOM 4137 O O . THR A 1 505 ? -7.574 29.234 23.844 1 96.94 505 THR A O 1
ATOM 4140 N N . ILE A 1 506 ? -6.449 30.609 25.094 1 97.38 506 ILE A N 1
ATOM 4141 C CA . ILE A 1 506 ? -5.52 30.969 24.031 1 97.38 506 ILE A CA 1
ATOM 4142 C C . ILE A 1 506 ? -4.703 29.75 23.625 1 97.38 506 ILE A C 1
ATOM 4144 O O . ILE A 1 506 ? -4.516 29.484 22.438 1 97.38 506 ILE A O 1
ATOM 4148 N N . ARG A 1 507 ? -4.281 28.984 24.625 1 97.12 507 ARG A N 1
ATOM 4149 C CA . ARG A 1 507 ? -3.457 27.812 24.375 1 97.12 507 ARG A CA 1
ATOM 4150 C C . ARG A 1 507 ? -4.266 26.703 23.703 1 97.12 507 ARG A C 1
ATOM 4152 O O . ARG A 1 507 ? -3.699 25.75 23.156 1 97.12 507 ARG A O 1
ATOM 4159 N N . SER A 1 508 ? -5.551 26.797 23.719 1 97.12 508 SER A N 1
ATOM 4160 C CA . SER A 1 508 ? -6.414 25.812 23.062 1 97.12 508 SER A CA 1
ATOM 4161 C C . SER A 1 508 ? -6.621 26.172 21.594 1 97.12 508 SER A C 1
ATOM 4163 O O . SER A 1 508 ? -7.215 25.391 20.844 1 97.12 508 SER A O 1
ATOM 4165 N N . LEU A 1 509 ? -6.152 27.312 21.141 1 96.19 509 LEU A N 1
ATOM 4166 C CA . LEU A 1 509 ? -6.277 27.703 19.734 1 96.19 509 LEU A CA 1
ATOM 4167 C C . LEU A 1 509 ? -5.352 26.891 18.859 1 96.19 509 LEU A C 1
ATOM 4169 O O . LEU A 1 509 ? -4.273 26.469 19.297 1 96.19 509 LEU A O 1
ATOM 4173 N N . PRO A 1 510 ? -5.746 26.641 17.609 1 93.31 510 PRO A N 1
ATOM 4174 C CA . PRO A 1 510 ? -4.945 25.812 16.719 1 93.31 510 PRO A CA 1
ATOM 4175 C C . PRO A 1 510 ? -3.758 26.562 16.125 1 93.31 510 PRO A C 1
ATOM 4177 O O . PRO A 1 510 ? -3.877 27.75 15.797 1 93.31 510 PRO A O 1
ATOM 4180 N N . ASN A 1 511 ? -2.576 25.781 16.016 1 91.38 511 ASN A N 1
ATOM 4181 C CA . ASN A 1 511 ? -1.468 26.312 15.242 1 91.38 511 ASN A CA 1
ATOM 4182 C C . ASN A 1 511 ? -1.706 26.125 13.742 1 91.38 511 ASN A C 1
ATOM 4184 O O . ASN A 1 511 ? -1.397 27.031 12.953 1 91.38 511 ASN A O 1
ATOM 4188 N N . SER A 1 512 ? -2.156 24.953 13.43 1 89.94 512 SER A N 1
ATOM 4189 C CA . SER A 1 512 ? -2.391 24.5 12.07 1 89.94 512 SER A CA 1
ATOM 4190 C C . SER A 1 512 ? -3.342 23.297 12.047 1 89.94 512 SER A C 1
ATOM 4192 O O . SER A 1 512 ? -3.924 22.938 13.07 1 89.94 512 SER A O 1
ATOM 4194 N N . ASN A 1 513 ? -3.559 22.734 10.812 1 86.62 513 ASN A N 1
ATOM 4195 C CA . ASN A 1 513 ? -4.398 21.547 10.641 1 86.62 513 ASN A CA 1
ATOM 4196 C C . ASN A 1 513 ? -3.561 20.281 10.477 1 86.62 513 ASN A C 1
ATOM 4198 O O . ASN A 1 513 ? -3.928 19.375 9.719 1 86.62 513 ASN A O 1
ATOM 4202 N N . ALA A 1 514 ? -2.451 20.141 11.164 1 87.69 514 ALA A N 1
ATOM 4203 C CA . ALA A 1 514 ? -1.54 19 11.055 1 87.69 514 ALA A CA 1
ATOM 4204 C C . ALA A 1 514 ? -2.098 17.781 11.789 1 87.69 514 ALA A C 1
ATOM 4206 O O . ALA A 1 514 ? -1.856 16.656 11.375 1 87.69 514 ALA A O 1
ATOM 4207 N N . ASP A 1 515 ? -2.844 18 12.836 1 91.44 515 ASP A N 1
ATOM 4208 C CA . ASP A 1 515 ? -3.309 16.906 13.688 1 91.44 515 ASP A CA 1
ATOM 4209 C C . ASP A 1 515 ? -4.305 16.016 12.945 1 91.44 515 ASP A C 1
ATOM 4211 O O . ASP A 1 515 ? -4.234 14.789 13.031 1 91.44 515 ASP A O 1
ATOM 4215 N N . PRO A 1 516 ? -5.219 16.609 12.188 1 91.38 516 PRO A N 1
ATOM 4216 C CA . PRO A 1 516 ? -6.082 15.75 11.367 1 91.38 516 PRO A CA 1
ATOM 4217 C C . PRO A 1 516 ? -5.293 14.859 10.414 1 91.38 516 PRO A C 1
ATOM 4219 O O . PRO A 1 516 ? -5.625 13.68 10.242 1 91.38 516 PRO A O 1
ATOM 4222 N N . GLU A 1 517 ? -4.277 15.367 9.812 1 88 517 GLU A N 1
ATOM 4223 C CA . GLU A 1 517 ? -3.457 14.594 8.883 1 88 517 GLU A CA 1
ATOM 4224 C C . GLU A 1 517 ? -2.789 13.414 9.594 1 88 517 GLU A C 1
ATOM 4226 O O . GLU A 1 517 ? -2.66 12.336 9.016 1 88 517 GLU A O 1
ATOM 4231 N N . ARG A 1 518 ? -2.373 13.703 10.758 1 90 518 ARG A N 1
ATOM 4232 C CA . ARG A 1 518 ? -1.791 12.625 11.547 1 90 518 ARG A CA 1
ATOM 4233 C C . ARG A 1 518 ? -2.824 11.539 11.844 1 90 518 ARG A C 1
ATOM 4235 O O . ARG A 1 518 ? -2.502 10.352 11.836 1 90 518 ARG A O 1
ATOM 4242 N N . THR A 1 519 ? -4.008 11.961 12.133 1 93.62 519 THR A N 1
ATOM 4243 C CA . THR A 1 519 ? -5.098 11.023 12.383 1 93.62 519 THR A CA 1
ATOM 4244 C C . THR A 1 519 ? -5.375 10.172 11.148 1 93.62 519 THR A C 1
ATOM 4246 O O . THR A 1 519 ? -5.613 8.969 11.258 1 93.62 519 THR A O 1
ATOM 4249 N N . PHE A 1 520 ? -5.301 10.773 10.008 1 92.25 520 PHE A N 1
ATOM 4250 C CA . PHE A 1 520 ? -5.547 10.047 8.766 1 92.25 520 PHE A CA 1
ATOM 4251 C C . PHE A 1 520 ? -4.438 9.039 8.5 1 92.25 520 PHE A C 1
ATOM 4253 O O . PHE A 1 520 ? -4.688 7.969 7.941 1 92.25 520 PHE A O 1
ATOM 4260 N N . SER A 1 521 ? -3.279 9.398 8.883 1 90.5 521 SER A N 1
ATOM 4261 C CA . SER A 1 521 ? -2.186 8.438 8.781 1 90.5 521 SER A CA 1
ATOM 4262 C C . SER A 1 521 ? -2.461 7.203 9.633 1 90.5 521 SER A C 1
ATOM 4264 O O . SER A 1 521 ? -2.205 6.078 9.195 1 90.5 521 SER A O 1
ATOM 4266 N N . VAL A 1 522 ? -2.984 7.383 10.789 1 93.25 522 VAL A N 1
ATOM 4267 C CA . VAL A 1 522 ? -3.344 6.277 11.672 1 93.25 522 VAL A CA 1
ATOM 4268 C C . VAL A 1 522 ? -4.441 5.438 11.023 1 93.25 522 VAL A C 1
ATOM 4270 O O . VAL A 1 522 ? -4.395 4.203 11.07 1 93.25 522 VAL A O 1
ATOM 4273 N N . LEU A 1 523 ? -5.363 6.109 10.453 1 94.69 523 LEU A N 1
ATOM 4274 C CA . LEU A 1 523 ? -6.453 5.418 9.773 1 94.69 523 LEU A CA 1
ATOM 4275 C C . LEU A 1 523 ? -5.922 4.512 8.672 1 94.69 523 LEU A C 1
ATOM 4277 O O . LEU A 1 523 ? -6.352 3.361 8.547 1 94.69 523 LEU A O 1
ATOM 4281 N N . SER A 1 524 ? -4.969 4.996 7.965 1 92.44 524 SER A N 1
ATOM 4282 C CA . SER A 1 524 ? -4.387 4.234 6.867 1 92.44 524 SER A CA 1
ATOM 4283 C C . SER A 1 524 ? -3.639 3.006 7.383 1 92.44 524 SER A C 1
ATOM 4285 O O . SER A 1 524 ? -3.555 1.989 6.688 1 92.44 524 SER A O 1
ATOM 4287 N N . ASP A 1 525 ? -3.166 3.104 8.547 1 91.31 525 ASP A N 1
ATOM 4288 C CA . ASP A 1 525 ? -2.457 1.983 9.156 1 91.31 525 ASP A CA 1
ATOM 4289 C C . ASP A 1 525 ? -3.434 0.925 9.664 1 91.31 525 ASP A C 1
ATOM 4291 O O . ASP A 1 525 ? -3.111 -0.265 9.688 1 91.31 525 ASP A O 1
ATOM 4295 N N . ILE A 1 526 ? -4.562 1.389 10.078 1 93.25 526 ILE A N 1
ATOM 4296 C CA . ILE A 1 526 ? -5.555 0.49 10.656 1 93.25 526 ILE A CA 1
ATOM 4297 C C . ILE A 1 526 ? -6.281 -0.26 9.539 1 93.25 526 ILE A C 1
ATOM 4299 O O . ILE A 1 526 ? -6.391 -1.488 9.578 1 93.25 526 ILE A O 1
ATOM 4303 N N . LYS A 1 527 ? -6.777 0.5 8.656 1 92.19 527 LYS A N 1
ATOM 4304 C CA . LYS A 1 527 ? -7.512 -0.114 7.555 1 92.19 527 LYS A CA 1
ATOM 4305 C C . LYS A 1 527 ? -6.598 -0.363 6.359 1 92.19 527 LYS A C 1
ATOM 4307 O O . LYS A 1 527 ? -6.305 0.557 5.59 1 92.19 527 LYS A O 1
ATOM 4312 N N . THR A 1 528 ? -6.242 -1.55 6.176 1 89.44 528 THR A N 1
ATOM 4313 C CA . THR A 1 528 ? -5.34 -1.955 5.105 1 89.44 528 THR A CA 1
ATOM 4314 C C . THR A 1 528 ? -6.07 -2.816 4.078 1 89.44 528 THR A C 1
ATOM 4316 O O . THR A 1 528 ? -7.27 -3.074 4.215 1 89.44 528 THR A O 1
ATOM 4319 N N . LYS A 1 529 ? -5.359 -3.273 3.041 1 84.56 529 LYS A N 1
ATOM 4320 C CA . LYS A 1 529 ? -5.938 -4.145 2.02 1 84.56 529 LYS A CA 1
ATOM 4321 C C . LYS A 1 529 ? -6.426 -5.457 2.629 1 84.56 529 LYS A C 1
ATOM 4323 O O . LYS A 1 529 ? -7.434 -6.012 2.193 1 84.56 529 LYS A O 1
ATOM 4328 N N . LYS A 1 530 ? -5.719 -5.91 3.617 1 85.19 530 LYS A N 1
ATOM 4329 C CA . LYS A 1 530 ? -6.043 -7.191 4.238 1 85.19 530 LYS A CA 1
ATOM 4330 C C . LYS A 1 530 ? -7.094 -7.023 5.328 1 85.19 530 LYS A C 1
ATOM 4332 O O . LYS A 1 530 ? -7.793 -7.977 5.676 1 85.19 530 LYS A O 1
ATOM 4337 N N . ARG A 1 531 ? -7.191 -5.801 5.863 1 87.69 531 ARG A N 1
ATOM 4338 C CA . ARG A 1 531 ? -8.18 -5.5 6.895 1 87.69 531 ARG A CA 1
ATOM 4339 C C . ARG A 1 531 ? -9.219 -4.504 6.383 1 87.69 531 ARG A C 1
ATOM 4341 O O . ARG A 1 531 ? -9.492 -3.494 7.035 1 87.69 531 ARG A O 1
ATOM 4348 N N . ASN A 1 532 ? -9.758 -4.82 5.242 1 87.06 532 ASN A N 1
ATOM 4349 C CA . ASN A 1 532 ? -10.609 -3.852 4.559 1 87.06 532 ASN A CA 1
ATOM 4350 C C . ASN A 1 532 ? -12.078 -4.039 4.93 1 87.06 532 ASN A C 1
ATOM 4352 O O . ASN A 1 532 ? -12.938 -3.305 4.449 1 87.06 532 ASN A O 1
ATOM 4356 N N . ARG A 1 533 ? -12.359 -4.988 5.871 1 86.12 533 ARG A N 1
ATOM 4357 C CA . ARG A 1 533 ? -13.75 -5.277 6.223 1 86.12 533 ARG A CA 1
ATOM 4358 C C . ARG A 1 533 ? -14.07 -4.773 7.625 1 86.12 533 ARG A C 1
ATOM 4360 O O . ARG A 1 533 ? -15.133 -5.074 8.164 1 86.12 533 ARG A O 1
ATOM 4367 N N . LEU A 1 534 ? -13.117 -4.09 8.203 1 89.94 534 LEU A N 1
ATOM 4368 C CA . LEU A 1 534 ? -13.367 -3.545 9.531 1 89.94 534 LEU A CA 1
ATOM 4369 C C . LEU A 1 534 ? -14.562 -2.605 9.523 1 89.94 534 LEU A C 1
ATOM 4371 O O . LEU A 1 534 ? -14.734 -1.812 8.594 1 89.94 534 LEU A O 1
ATOM 4375 N N . SER A 1 535 ? -15.414 -2.805 10.516 1 90.5 535 SER A N 1
ATOM 4376 C CA . SER A 1 535 ? -16.594 -1.942 10.617 1 90.5 535 SER A CA 1
ATOM 4377 C C . SER A 1 535 ? -16.203 -0.522 11.016 1 90.5 535 SER A C 1
ATOM 4379 O O . SER A 1 535 ? -15.125 -0.305 11.586 1 90.5 535 SER A O 1
ATOM 4381 N N . THR A 1 536 ? -17.094 0.438 10.734 1 92 536 THR A N 1
ATOM 4382 C CA . THR A 1 536 ? -16.859 1.836 11.07 1 92 536 THR A CA 1
ATOM 4383 C C . THR A 1 536 ? -16.734 2.014 12.578 1 92 536 THR A C 1
ATOM 4385 O O . THR A 1 536 ? -15.93 2.824 13.047 1 92 536 THR A O 1
ATOM 4388 N N . THR A 1 537 ? -17.469 1.203 13.328 1 92.44 537 THR A N 1
ATOM 4389 C CA . THR A 1 537 ? -17.422 1.279 14.789 1 92.44 537 THR A CA 1
ATOM 4390 C C . THR A 1 537 ? -16.062 0.823 15.312 1 92.44 537 THR A C 1
ATOM 4392 O O . THR A 1 537 ? -15.5 1.445 16.219 1 92.44 537 THR A O 1
ATOM 4395 N N . THR A 1 538 ? -15.609 -0.224 14.727 1 92.31 538 THR A N 1
ATOM 4396 C CA . THR A 1 538 ? -14.32 -0.762 15.148 1 92.31 538 THR A CA 1
ATOM 4397 C C . THR A 1 538 ? -13.188 0.19 14.773 1 92.31 538 THR A C 1
ATOM 4399 O O . THR A 1 538 ? -12.25 0.382 15.547 1 92.31 538 THR A O 1
ATOM 4402 N N . ILE A 1 539 ? -13.281 0.822 13.633 1 94 539 ILE A N 1
ATOM 4403 C CA . ILE A 1 539 ? -12.258 1.756 13.164 1 94 539 ILE A CA 1
ATOM 4404 C C . ILE A 1 539 ? -12.195 2.955 14.109 1 94 539 ILE A C 1
ATOM 4406 O O . ILE A 1 539 ? -11.109 3.344 14.555 1 94 539 ILE A O 1
ATOM 4410 N N . ASN A 1 540 ? -13.312 3.449 14.43 1 94.31 540 ASN A N 1
ATOM 4411 C CA . ASN A 1 540 ? -13.352 4.566 15.359 1 94.31 540 ASN A CA 1
ATOM 4412 C C . ASN A 1 540 ? -12.773 4.18 16.719 1 94.31 540 ASN A C 1
ATOM 4414 O O . ASN A 1 540 ? -12.008 4.941 17.312 1 94.31 540 ASN A O 1
ATOM 4418 N N . ALA A 1 541 ? -13.172 2.975 17.109 1 93.75 541 ALA A N 1
ATOM 4419 C CA . ALA A 1 541 ? -12.672 2.502 18.406 1 93.75 541 ALA A CA 1
ATOM 4420 C C . ALA A 1 541 ? -11.164 2.285 18.359 1 93.75 541 ALA A C 1
ATOM 4422 O O . ALA A 1 541 ? -10.453 2.666 19.297 1 93.75 541 ALA A O 1
ATOM 4423 N N . ASP B 1 1 ? -12.648 -12.984 39.594 1 79.62 1 ASP B N 1
ATOM 4424 C CA . ASP B 1 1 ? -13.336 -12.625 38.344 1 79.62 1 ASP B CA 1
ATOM 4425 C C . ASP B 1 1 ? -13.008 -11.195 37.938 1 79.62 1 ASP B C 1
ATOM 4427 O O . ASP B 1 1 ? -12.766 -10.93 36.75 1 79.62 1 ASP B O 1
ATOM 4431 N N . GLU B 1 2 ? -12.82 -10.367 38.906 1 87.75 2 GLU B N 1
ATOM 4432 C CA . GLU B 1 2 ? -12.484 -8.977 38.625 1 87.75 2 GLU B CA 1
ATOM 4433 C C . GLU B 1 2 ? -11.062 -8.859 38.062 1 87.75 2 GLU B C 1
ATOM 4435 O O . GLU B 1 2 ? -10.812 -8.102 37.125 1 87.75 2 GLU B O 1
ATOM 4440 N N . ARG B 1 3 ? -10.156 -9.641 38.719 1 89.88 3 ARG B N 1
ATOM 4441 C CA . ARG B 1 3 ? -8.766 -9.609 38.25 1 89.88 3 ARG B CA 1
ATOM 4442 C C . ARG B 1 3 ? -8.633 -10.148 36.844 1 89.88 3 ARG B C 1
ATOM 4444 O O . ARG B 1 3 ? -7.832 -9.641 36.062 1 89.88 3 ARG B O 1
ATOM 4451 N N . LYS B 1 4 ? -9.438 -11.109 36.562 1 92.38 4 LYS B N 1
ATOM 4452 C CA . LYS B 1 4 ? -9.477 -11.672 35.188 1 92.38 4 LYS B CA 1
ATOM 4453 C C . LYS B 1 4 ? -9.953 -10.633 34.188 1 92.38 4 LYS B C 1
ATOM 4455 O O . LYS B 1 4 ? -9.352 -10.477 33.125 1 92.38 4 LYS B O 1
ATOM 4460 N N . LYS B 1 5 ? -10.992 -9.945 34.531 1 92.31 5 LYS B N 1
ATOM 4461 C CA . LYS B 1 5 ? -11.555 -8.93 33.625 1 92.31 5 LYS B CA 1
ATOM 4462 C C . LYS B 1 5 ? -10.555 -7.809 33.375 1 92.31 5 LYS B C 1
ATOM 4464 O O . LYS B 1 5 ? -10.414 -7.348 32.25 1 92.31 5 LYS B O 1
ATOM 4469 N N . ILE B 1 6 ? -9.859 -7.426 34.375 1 93.81 6 ILE B N 1
ATOM 4470 C CA . ILE B 1 6 ? -8.867 -6.363 34.25 1 93.81 6 ILE B CA 1
ATOM 4471 C C . ILE B 1 6 ? -7.734 -6.816 33.344 1 93.81 6 ILE B C 1
ATOM 4473 O O . ILE B 1 6 ? -7.266 -6.043 32.5 1 93.81 6 ILE B O 1
ATOM 4477 N N . ALA B 1 7 ? -7.316 -8.047 33.531 1 94.19 7 ALA B N 1
ATOM 4478 C CA . ALA B 1 7 ? -6.242 -8.594 32.688 1 94.19 7 ALA B CA 1
ATOM 4479 C C . ALA B 1 7 ? -6.648 -8.633 31.219 1 94.19 7 ALA B C 1
ATOM 4481 O O . ALA B 1 7 ? -5.852 -8.305 30.344 1 94.19 7 ALA B O 1
ATOM 4482 N N . GLU B 1 8 ? -7.848 -9.039 30.969 1 95 8 GLU B N 1
ATOM 4483 C CA . GLU B 1 8 ? -8.344 -9.133 29.609 1 95 8 GLU B CA 1
ATOM 4484 C C . GLU B 1 8 ? -8.477 -7.746 28.969 1 95 8 GLU B C 1
ATOM 4486 O O . GLU B 1 8 ? -8.203 -7.57 27.781 1 95 8 GLU B O 1
ATOM 4491 N N . ILE B 1 9 ? -8.852 -6.754 29.703 1 94.88 9 ILE B N 1
ATOM 4492 C CA . ILE B 1 9 ? -8.969 -5.383 29.219 1 94.88 9 ILE B CA 1
ATOM 4493 C C . ILE B 1 9 ? -7.586 -4.836 28.875 1 94.88 9 ILE B C 1
ATOM 4495 O O . ILE B 1 9 ? -7.395 -4.211 27.828 1 94.88 9 ILE B O 1
ATOM 4499 N N . LYS B 1 10 ? -6.641 -5.039 29.734 1 94.81 10 LYS B N 1
ATOM 4500 C CA . LYS B 1 10 ? -5.266 -4.609 29.484 1 94.81 10 LYS B CA 1
ATOM 4501 C C . LYS B 1 10 ? -4.703 -5.266 28.219 1 94.81 10 LYS B C 1
ATOM 4503 O O . LYS B 1 10 ? -4.004 -4.625 27.438 1 94.81 10 LYS B O 1
ATOM 4508 N N . TYR B 1 11 ? -5.035 -6.574 28.109 1 95.12 11 TYR B N 1
ATOM 4509 C CA . TYR B 1 11 ? -4.586 -7.316 26.938 1 95.12 11 TYR B CA 1
ATOM 4510 C C . TYR B 1 11 ? -5.207 -6.75 25.656 1 95.12 11 TYR B C 1
ATOM 4512 O O . TYR B 1 11 ? -4.508 -6.508 24.672 1 95.12 11 TYR B O 1
ATOM 4520 N N . ALA B 1 12 ? -6.465 -6.461 25.656 1 94.19 12 ALA B N 1
ATOM 4521 C CA . ALA B 1 12 ? -7.148 -5.871 24.516 1 94.19 12 ALA B CA 1
ATOM 4522 C C . ALA B 1 12 ? -6.586 -4.492 24.188 1 94.19 12 ALA B C 1
ATOM 4524 O O . ALA B 1 12 ? -6.473 -4.125 23.016 1 94.19 12 ALA B O 1
ATOM 4525 N N . ALA B 1 13 ? -6.234 -3.705 25.172 1 94.44 13 ALA B N 1
ATOM 4526 C CA . ALA B 1 13 ? -5.637 -2.387 24.984 1 94.44 13 ALA B CA 1
ATOM 4527 C C . ALA B 1 13 ? -4.297 -2.494 24.266 1 94.44 13 ALA B C 1
ATOM 4529 O O . ALA B 1 13 ? -3.992 -1.688 23.375 1 94.44 13 ALA B O 1
ATOM 4530 N N . LEU B 1 14 ? -3.543 -3.486 24.641 1 93.69 14 LEU B N 1
ATOM 4531 C CA . LEU B 1 14 ? -2.248 -3.697 24 1 93.69 14 LEU B CA 1
ATOM 4532 C C . LEU B 1 14 ? -2.422 -4.078 22.531 1 93.69 14 LEU B C 1
ATOM 4534 O O . LEU B 1 14 ? -1.697 -3.578 21.672 1 93.69 14 LEU B O 1
ATOM 4538 N N . ILE B 1 15 ? -3.377 -4.98 22.25 1 93.38 15 ILE B N 1
ATOM 4539 C CA . ILE B 1 15 ? -3.676 -5.422 20.891 1 93.38 15 ILE B CA 1
ATOM 4540 C C . ILE B 1 15 ? -4.035 -4.215 20.016 1 93.38 15 ILE B C 1
ATOM 4542 O O . ILE B 1 15 ? -3.574 -4.102 18.875 1 93.38 15 ILE B O 1
ATOM 4546 N N . THR B 1 16 ? -4.758 -3.311 20.562 1 91.62 16 THR B N 1
ATOM 4547 C CA . THR B 1 16 ? -5.203 -2.119 19.844 1 91.62 16 THR B CA 1
ATOM 4548 C C . THR B 1 16 ? -4.047 -1.146 19.641 1 91.62 16 THR B C 1
ATOM 4550 O O . THR B 1 16 ? -3.855 -0.625 18.531 1 91.62 16 THR B O 1
ATOM 4553 N N . GLU B 1 17 ? -3.277 -0.916 20.672 1 91.19 17 GLU B N 1
ATOM 4554 C CA . GLU B 1 17 ? -2.17 0.035 20.625 1 91.19 17 GLU B CA 1
ATOM 4555 C C . GLU B 1 17 ? -1.129 -0.377 19.594 1 91.19 17 GLU B C 1
ATOM 4557 O O . GLU B 1 17 ? -0.561 0.473 18.906 1 91.19 17 GLU B O 1
ATOM 4562 N N . LYS B 1 18 ? -0.889 -1.633 19.516 1 91 18 LYS B N 1
ATOM 4563 C CA . LYS B 1 18 ? 0.16 -2.137 18.641 1 91 18 LYS B CA 1
ATOM 4564 C C . LYS B 1 18 ? -0.411 -2.545 17.281 1 91 18 LYS B C 1
ATOM 4566 O O . LYS B 1 18 ? 0.312 -3.064 16.422 1 91 18 LYS B O 1
ATOM 4571 N N . ASN B 1 19 ? -1.674 -2.336 17.094 1 88.81 19 ASN B N 1
ATOM 4572 C CA . ASN B 1 19 ? -2.369 -2.605 15.836 1 88.81 19 ASN B CA 1
ATOM 4573 C C . ASN B 1 19 ? -2.211 -4.062 15.414 1 88.81 19 ASN B C 1
ATOM 4575 O O . ASN B 1 19 ? -1.901 -4.348 14.258 1 88.81 19 ASN B O 1
ATOM 4579 N N . ILE B 1 20 ? -2.311 -4.965 16.344 1 91.56 20 ILE B N 1
ATOM 4580 C CA . ILE B 1 20 ? -2.301 -6.398 16.078 1 91.56 20 ILE B CA 1
ATOM 4581 C C . ILE B 1 20 ? -3.701 -6.859 15.68 1 91.56 20 ILE B C 1
ATOM 4583 O O . ILE B 1 20 ? -4.691 -6.477 16.312 1 91.56 20 ILE B O 1
ATOM 4587 N N . PRO B 1 21 ? -3.816 -7.664 14.594 1 88.75 21 PRO B N 1
ATOM 4588 C CA . PRO B 1 21 ? -5.141 -8.164 14.219 1 88.75 21 PRO B CA 1
ATOM 4589 C C . PRO B 1 21 ? -5.84 -8.898 15.359 1 88.75 21 PRO B C 1
ATOM 4591 O O . PRO B 1 21 ? -5.199 -9.656 16.094 1 88.75 21 PRO B O 1
ATOM 4594 N N . HIS B 1 22 ? -7.16 -8.758 15.531 1 90.75 22 HIS B N 1
ATOM 4595 C CA . HIS B 1 22 ? -7.922 -9.352 16.625 1 90.75 22 HIS B CA 1
ATOM 4596 C C . HIS B 1 22 ? -7.871 -10.875 16.578 1 90.75 22 HIS B C 1
ATOM 4598 O O . HIS B 1 22 ? -7.898 -11.531 17.609 1 90.75 22 HIS B O 1
ATOM 4604 N N . GLN B 1 23 ? -7.73 -11.352 15.367 1 89.25 23 GLN B N 1
ATOM 4605 C CA . GLN B 1 23 ? -7.723 -12.805 15.18 1 89.25 23 GLN B CA 1
ATOM 4606 C C . GLN B 1 23 ? -6.48 -13.43 15.812 1 89.25 23 GLN B C 1
ATOM 4608 O O . GLN B 1 23 ? -6.492 -14.609 16.156 1 89.25 23 GLN B O 1
ATOM 4613 N N . THR B 1 24 ? -5.418 -12.719 15.938 1 92.75 24 THR B N 1
ATOM 4614 C CA . THR B 1 24 ? -4.145 -13.211 16.453 1 92.75 24 THR B CA 1
ATOM 4615 C C . THR B 1 24 ? -4.156 -13.242 17.984 1 92.75 24 THR B C 1
ATOM 4617 O O . THR B 1 24 ? -3.34 -13.93 18.609 1 92.75 24 THR B O 1
ATOM 4620 N N . ALA B 1 25 ? -5.109 -12.555 18.625 1 93.62 25 ALA B N 1
ATOM 4621 C CA . ALA B 1 25 ? -5.145 -12.406 20.078 1 93.62 25 ALA B CA 1
ATOM 4622 C C . ALA B 1 25 ? -5.297 -13.758 20.766 1 93.62 25 ALA B C 1
ATOM 4624 O O . ALA B 1 25 ? -4.629 -14.023 21.766 1 93.62 25 ALA B O 1
ATOM 4625 N N . LYS B 1 26 ? -6.121 -14.594 20.188 1 94 26 LYS B N 1
ATOM 4626 C CA . LYS B 1 26 ? -6.363 -15.906 20.781 1 94 26 LYS B CA 1
ATOM 4627 C C . LYS B 1 26 ? -5.09 -16.75 20.797 1 94 26 LYS B C 1
ATOM 4629 O O . LYS B 1 26 ? -4.77 -17.391 21.797 1 94 26 LYS B O 1
ATOM 4634 N N . GLU B 1 27 ? -4.445 -16.781 19.734 1 94.06 27 GLU B N 1
ATOM 4635 C CA . GLU B 1 27 ? -3.246 -17.609 19.594 1 94.06 27 GLU B CA 1
ATOM 4636 C C . GLU B 1 27 ? -2.146 -17.141 20.547 1 94.06 27 GLU B C 1
ATOM 4638 O O . GLU B 1 27 ? -1.444 -17.953 21.141 1 94.06 27 GLU B O 1
ATOM 4643 N N . ILE B 1 28 ? -1.97 -15.852 20.688 1 94.81 28 ILE B N 1
ATOM 4644 C CA . ILE B 1 28 ? -0.987 -15.297 21.609 1 94.81 28 ILE B CA 1
ATOM 4645 C C . ILE B 1 28 ? -1.332 -15.719 23.047 1 94.81 28 ILE B C 1
ATOM 4647 O O . ILE B 1 28 ? -0.47 -16.203 23.781 1 94.81 28 ILE B O 1
ATOM 4651 N N . LEU B 1 29 ? -2.592 -15.57 23.406 1 95 29 LEU B N 1
ATOM 4652 C CA . LEU B 1 29 ? -3.037 -15.914 24.75 1 95 29 LEU B CA 1
ATOM 4653 C C . LEU B 1 29 ? -2.812 -17.406 25.031 1 95 29 LEU B C 1
ATOM 4655 O O . LEU B 1 29 ? -2.311 -17.766 26.094 1 95 29 LEU B O 1
ATOM 4659 N N . ASN B 1 30 ? -3.178 -18.266 24.016 1 94.88 30 ASN B N 1
ATOM 4660 C CA . ASN B 1 30 ? -3.01 -19.703 24.172 1 94.88 30 ASN B CA 1
ATOM 4661 C C . ASN B 1 30 ? -1.555 -20.078 24.453 1 94.88 30 ASN B C 1
ATOM 4663 O O . ASN B 1 30 ? -1.273 -20.938 25.281 1 94.88 30 ASN B O 1
ATOM 4667 N N . LEU B 1 31 ? -0.688 -19.469 23.75 1 94.5 31 LEU B N 1
ATOM 4668 C CA . LEU B 1 31 ? 0.731 -19.734 23.953 1 94.5 31 LEU B CA 1
ATOM 4669 C C . LEU B 1 31 ? 1.15 -19.422 25.391 1 94.5 31 LEU B C 1
ATOM 4671 O O . LEU B 1 31 ? 1.798 -20.234 26.047 1 94.5 31 LEU B O 1
ATOM 4675 N N . PHE B 1 32 ? 0.78 -18.25 25.922 1 94.5 32 PHE B N 1
ATOM 4676 C CA . PHE B 1 32 ? 1.238 -17.812 27.25 1 94.5 32 PHE B CA 1
ATOM 4677 C C . PHE B 1 32 ? 0.496 -18.562 28.344 1 94.5 32 PHE B C 1
ATOM 4679 O O . PHE B 1 32 ? 1.024 -18.734 29.438 1 94.5 32 PHE B O 1
ATOM 4686 N N . GLN B 1 33 ? -0.725 -19.031 28.047 1 94.31 33 GLN B N 1
ATOM 4687 C CA . GLN B 1 33 ? -1.404 -19.906 29 1 94.31 33 GLN B CA 1
ATOM 4688 C C . GLN B 1 33 ? -0.671 -21.234 29.156 1 94.31 33 GLN B C 1
ATOM 4690 O O . GLN B 1 33 ? -0.58 -21.781 30.25 1 94.31 33 GLN B O 1
ATOM 4695 N N . ASN B 1 34 ? -0.189 -21.719 28.047 1 92.94 34 ASN B N 1
ATOM 4696 C CA . ASN B 1 34 ? 0.581 -22.953 28.094 1 92.94 34 ASN B CA 1
ATOM 4697 C C . ASN B 1 34 ? 1.911 -22.75 28.828 1 92.94 34 ASN B C 1
ATOM 4699 O O . ASN B 1 34 ? 2.316 -23.594 29.625 1 92.94 34 ASN B O 1
ATOM 4703 N N . ILE B 1 35 ? 2.613 -21.672 28.609 1 91.62 35 ILE B N 1
ATOM 4704 C CA . ILE B 1 35 ? 3.895 -21.375 29.25 1 91.62 35 ILE B CA 1
ATOM 4705 C C . ILE B 1 35 ? 3.686 -21.078 30.719 1 91.62 35 ILE B C 1
ATOM 4707 O O . ILE B 1 35 ? 4.527 -21.422 31.562 1 91.62 35 ILE B O 1
ATOM 4711 N N . GLY B 1 36 ? 2.547 -20.422 31.062 1 89.75 36 GLY B N 1
ATOM 4712 C CA . GLY B 1 36 ? 2.25 -19.984 32.406 1 89.75 36 GLY B CA 1
ATOM 4713 C C . GLY B 1 36 ? 1.896 -21.141 33.344 1 89.75 36 GLY B C 1
ATOM 4714 O O . GLY B 1 36 ? 1.76 -20.938 34.562 1 89.75 36 GLY B O 1
ATOM 4715 N N . LYS B 1 37 ? 1.755 -22.344 32.781 1 89.81 37 LYS B N 1
ATOM 4716 C CA . LYS B 1 37 ? 1.567 -23.516 33.656 1 89.81 37 LYS B CA 1
ATOM 4717 C C . LYS B 1 37 ? 2.729 -23.672 34.625 1 89.81 37 LYS B C 1
ATOM 4719 O O . LYS B 1 37 ? 2.549 -24.188 35.719 1 89.81 37 LYS B O 1
ATOM 4724 N N . ASN B 1 38 ? 3.871 -23.266 34.125 1 88.19 38 ASN B N 1
ATOM 4725 C CA . ASN B 1 38 ? 5.035 -23.109 35 1 88.19 38 ASN B CA 1
ATOM 4726 C C . ASN B 1 38 ? 5.398 -21.641 35.188 1 88.19 38 ASN B C 1
ATOM 4728 O O . ASN B 1 38 ? 6.203 -21.078 34.438 1 88.19 38 ASN B O 1
ATOM 4732 N N . PRO B 1 39 ? 4.934 -21.094 36.344 1 86.94 39 PRO B N 1
ATOM 4733 C CA . PRO B 1 39 ? 5.082 -19.641 36.531 1 86.94 39 PRO B CA 1
ATOM 4734 C C . PRO B 1 39 ? 6.543 -19.203 36.531 1 86.94 39 PRO B C 1
ATOM 4736 O O . PRO B 1 39 ? 6.855 -18.078 36.125 1 86.94 39 PRO B O 1
ATOM 4739 N N . ASN B 1 40 ? 7.379 -20.062 36.875 1 89.31 40 ASN B N 1
ATOM 4740 C CA . ASN B 1 40 ? 8.789 -19.703 36.938 1 89.31 40 ASN B CA 1
ATOM 4741 C C . ASN B 1 40 ? 9.375 -19.516 35.531 1 89.31 40 ASN B C 1
ATOM 4743 O O . ASN B 1 40 ? 10.273 -18.703 35.312 1 89.31 40 ASN B O 1
ATOM 4747 N N . VAL B 1 41 ? 8.844 -20.219 34.625 1 91.69 41 VAL B N 1
ATOM 4748 C CA . VAL B 1 41 ? 9.32 -20.125 33.25 1 91.69 41 VAL B CA 1
ATOM 4749 C C . VAL B 1 41 ? 8.906 -18.766 32.656 1 91.69 41 VAL B C 1
ATOM 4751 O O . VAL B 1 41 ? 9.742 -18.047 32.125 1 91.69 41 VAL B O 1
ATOM 4754 N N . LEU B 1 42 ? 7.684 -18.422 32.844 1 92.12 42 LEU B N 1
ATOM 4755 C CA . LEU B 1 42 ? 7.164 -17.172 32.344 1 92.12 42 LEU B CA 1
ATOM 4756 C C . LEU B 1 42 ? 7.891 -15.977 32.938 1 92.12 42 LEU B C 1
ATOM 4758 O O . LEU B 1 42 ? 8.25 -15.031 32.25 1 92.12 42 LEU B O 1
ATOM 4762 N N . LYS B 1 43 ? 8.125 -16.016 34.156 1 91.25 43 LYS B N 1
ATOM 4763 C CA . LYS B 1 43 ? 8.773 -14.93 34.875 1 91.25 43 LYS B CA 1
ATOM 4764 C C . LYS B 1 43 ? 10.211 -14.742 34.438 1 91.25 43 LYS B C 1
ATOM 4766 O O . LYS B 1 43 ? 10.719 -13.617 34.406 1 91.25 43 LYS B O 1
ATOM 4771 N N . SER B 1 44 ? 10.805 -15.773 34.031 1 92.75 44 SER B N 1
ATOM 4772 C CA . SER B 1 44 ? 12.227 -15.734 33.719 1 92.75 44 SER B CA 1
ATOM 4773 C C . SER B 1 44 ? 12.469 -15.43 32.25 1 92.75 44 SER B C 1
ATOM 4775 O O . SER B 1 44 ? 13.602 -15.141 31.828 1 92.75 44 SER B O 1
ATOM 4777 N N . MET B 1 45 ? 11.453 -15.469 31.438 1 92.75 45 MET B N 1
ATOM 4778 C CA . MET B 1 45 ? 11.578 -15.234 30 1 92.75 45 MET B CA 1
ATOM 4779 C C . MET B 1 45 ? 12.039 -13.805 29.734 1 92.75 45 MET B C 1
ATOM 4781 O O . MET B 1 45 ? 11.68 -12.883 30.453 1 92.75 45 MET B O 1
ATOM 4785 N N . THR B 1 46 ? 12.898 -13.617 28.719 1 92.62 46 THR B N 1
ATOM 4786 C CA . THR B 1 46 ? 13.312 -12.32 28.203 1 92.62 46 THR B CA 1
ATOM 4787 C C . THR B 1 46 ? 13.234 -12.289 26.672 1 92.62 46 THR B C 1
ATOM 4789 O O . THR B 1 46 ? 13.594 -13.266 26.016 1 92.62 46 THR B O 1
ATOM 4792 N N . MET B 1 47 ? 12.625 -11.195 26.172 1 93.56 47 MET B N 1
ATOM 4793 C CA . MET B 1 47 ? 12.508 -11.102 24.719 1 93.56 47 MET B CA 1
ATOM 4794 C C . MET B 1 47 ? 12.57 -9.648 24.25 1 93.56 47 MET B C 1
ATOM 4796 O O . MET B 1 47 ? 11.562 -8.938 24.281 1 93.56 47 MET B O 1
ATOM 4800 N N . GLY B 1 48 ? 13.719 -9.18 23.906 1 90.62 48 GLY B N 1
ATOM 4801 C CA . GLY B 1 48 ? 13.852 -7.902 23.203 1 90.62 48 GLY B CA 1
ATOM 4802 C C . GLY B 1 48 ? 13.836 -8.039 21.703 1 90.62 48 GLY B C 1
ATOM 4803 O O . GLY B 1 48 ? 13.789 -9.156 21.172 1 90.62 48 GLY B O 1
ATOM 4804 N N . ARG B 1 49 ? 13.828 -6.992 21.031 1 90.81 49 ARG B N 1
ATOM 4805 C CA . ARG B 1 49 ? 13.812 -6.977 19.578 1 90.81 49 ARG B CA 1
ATOM 4806 C C . ARG B 1 49 ? 14.977 -7.777 19.016 1 90.81 49 ARG B C 1
ATOM 4808 O O . ARG B 1 49 ? 14.789 -8.641 18.156 1 90.81 49 ARG B O 1
ATOM 4815 N N . THR B 1 50 ? 16.109 -7.508 19.531 1 91.25 50 THR B N 1
ATOM 4816 C CA . THR B 1 50 ? 17.344 -8.133 19.031 1 91.25 50 THR B CA 1
ATOM 4817 C C . THR B 1 50 ? 17.344 -9.625 19.328 1 91.25 50 THR B C 1
ATOM 4819 O O . THR B 1 50 ? 17.719 -10.43 18.469 1 91.25 50 THR B O 1
ATOM 4822 N N . LYS B 1 51 ? 17.016 -9.984 20.531 1 93.44 51 LYS B N 1
ATOM 4823 C CA . LYS B 1 51 ? 16.953 -11.398 20.891 1 93.44 51 LYS B CA 1
ATOM 4824 C C . LYS B 1 51 ? 15.953 -12.148 20 1 93.44 51 LYS B C 1
ATOM 4826 O O . LYS B 1 51 ? 16.234 -13.25 19.547 1 93.44 51 LYS B O 1
ATOM 4831 N N . CYS B 1 52 ? 14.781 -11.594 19.812 1 93.5 52 CYS B N 1
ATOM 4832 C CA . CYS B 1 52 ? 13.758 -12.18 18.969 1 93.5 52 CYS B CA 1
ATOM 4833 C C . CYS B 1 52 ? 14.289 -12.422 17.562 1 93.5 52 CYS B C 1
ATOM 4835 O O . CYS B 1 52 ? 14.148 -13.516 17.016 1 93.5 52 CYS B O 1
ATOM 4837 N N . GLN B 1 53 ? 14.906 -11.414 16.984 1 92.69 53 GLN B N 1
ATOM 4838 C CA . GLN B 1 53 ? 15.484 -11.523 15.656 1 92.69 53 GLN B CA 1
ATOM 4839 C C . GLN B 1 53 ? 16.547 -12.617 15.594 1 92.69 53 GLN B C 1
ATOM 4841 O O . GLN B 1 53 ? 16.609 -13.375 14.625 1 92.69 53 GLN B O 1
ATOM 4846 N N . ASN B 1 54 ? 17.328 -12.695 16.609 1 93.62 54 ASN B N 1
ATOM 4847 C CA . ASN B 1 54 ? 18.391 -13.695 16.656 1 93.62 54 ASN B CA 1
ATOM 4848 C C . ASN B 1 54 ? 17.828 -15.109 16.734 1 93.62 54 ASN B C 1
ATOM 4850 O O . ASN B 1 54 ? 18.359 -16.031 16.094 1 93.62 54 ASN B O 1
ATOM 4854 N N . ILE B 1 55 ? 16.828 -15.305 17.469 1 94.81 55 ILE B N 1
ATOM 4855 C CA . ILE B 1 55 ? 16.219 -16.625 17.578 1 94.81 55 ILE B CA 1
ATOM 4856 C C . ILE B 1 55 ? 15.641 -17.031 16.219 1 94.81 55 ILE B C 1
ATOM 4858 O O . ILE B 1 55 ? 15.82 -18.172 15.781 1 94.81 55 ILE B O 1
ATOM 4862 N N . ILE B 1 56 ? 15.016 -16.094 15.531 1 93.69 56 ILE B N 1
ATOM 4863 C CA . ILE B 1 56 ? 14.391 -16.375 14.242 1 93.69 56 ILE B CA 1
ATOM 4864 C C . ILE B 1 56 ? 15.461 -16.688 13.203 1 93.69 56 ILE B C 1
ATOM 4866 O O . ILE B 1 56 ? 15.375 -17.703 12.508 1 93.69 56 ILE B O 1
ATOM 4870 N N . SER B 1 57 ? 16.516 -15.875 13.172 1 94.25 57 SER B N 1
ATOM 4871 C CA . SER B 1 57 ? 17.5 -15.945 12.094 1 94.25 57 SER B CA 1
ATOM 4872 C C . SER B 1 57 ? 18.547 -17.031 12.367 1 94.25 57 SER B C 1
ATOM 4874 O O . SER B 1 57 ? 19.031 -17.672 11.438 1 94.25 57 SER B O 1
ATOM 4876 N N . ASN B 1 58 ? 18.844 -17.281 13.656 1 94.31 58 ASN B N 1
ATOM 4877 C CA . ASN B 1 58 ? 20 -18.125 13.969 1 94.31 58 ASN B CA 1
ATOM 4878 C C . ASN B 1 58 ? 19.578 -19.453 14.555 1 94.31 58 ASN B C 1
ATOM 4880 O O . ASN B 1 58 ? 20.391 -20.375 14.672 1 94.31 58 ASN B O 1
ATOM 4884 N N . VAL B 1 59 ? 18.359 -19.594 14.93 1 93.81 59 VAL B N 1
ATOM 4885 C CA . VAL B 1 59 ? 17.922 -20.844 15.523 1 93.81 59 VAL B CA 1
ATOM 4886 C C . VAL B 1 59 ? 16.828 -21.469 14.664 1 93.81 59 VAL B C 1
ATOM 4888 O O . VAL B 1 59 ? 17.031 -22.531 14.062 1 93.81 59 VAL B O 1
ATOM 4891 N N . LEU B 1 60 ? 15.758 -20.734 14.469 1 93.81 60 LEU B N 1
ATOM 4892 C CA . LEU B 1 60 ? 14.602 -21.281 13.773 1 93.81 60 LEU B CA 1
ATOM 4893 C C . LEU B 1 60 ? 14.906 -21.516 12.297 1 93.81 60 LEU B C 1
ATOM 4895 O O . LEU B 1 60 ? 14.664 -22.594 11.766 1 93.81 60 LEU B O 1
ATOM 4899 N N . CYS B 1 61 ? 15.453 -20.5 11.664 1 94.06 61 CYS B N 1
ATOM 4900 C CA . CYS B 1 61 ? 15.688 -20.547 10.227 1 94.06 61 CYS B CA 1
ATOM 4901 C C . CYS B 1 61 ? 16.688 -21.656 9.875 1 94.06 61 CYS B C 1
ATOM 4903 O O . CYS B 1 61 ? 16.406 -22.5 9.031 1 94.06 61 CYS B O 1
ATOM 4905 N N . PRO B 1 62 ? 17.812 -21.719 10.57 1 94.31 62 PRO B N 1
ATOM 4906 C CA . PRO B 1 62 ? 18.766 -22.797 10.234 1 94.31 62 PRO B CA 1
ATOM 4907 C C . PRO B 1 62 ? 18.172 -24.188 10.453 1 94.31 62 PRO B C 1
ATOM 4909 O O . PRO B 1 62 ? 18.422 -25.094 9.656 1 94.31 62 PRO B O 1
ATOM 4912 N N . VAL B 1 63 ? 17.359 -24.359 11.43 1 94.38 63 VAL B N 1
ATOM 4913 C CA . VAL B 1 63 ? 16.766 -25.656 11.727 1 94.38 63 VAL B CA 1
ATOM 4914 C C . VAL B 1 63 ? 15.805 -26.047 10.602 1 94.38 63 VAL B C 1
ATOM 4916 O O . VAL B 1 63 ? 15.82 -27.188 10.133 1 94.38 63 VAL B O 1
ATOM 4919 N N . GLU B 1 64 ? 14.992 -25.141 10.25 1 93.44 64 GLU B N 1
ATOM 4920 C CA . GLU B 1 64 ? 14.031 -25.406 9.188 1 93.44 64 GLU B CA 1
ATOM 4921 C C . GLU B 1 64 ? 14.734 -25.641 7.852 1 93.44 64 GLU B C 1
ATOM 4923 O O . GLU B 1 64 ? 14.344 -26.516 7.078 1 93.44 64 GLU B O 1
ATOM 4928 N N . THR B 1 65 ? 15.734 -24.828 7.609 1 95.88 65 THR B N 1
ATOM 4929 C CA . THR B 1 65 ? 16.5 -24.984 6.379 1 95.88 65 THR B CA 1
ATOM 4930 C C . THR B 1 65 ? 17.188 -26.344 6.34 1 95.88 65 THR B C 1
ATOM 4932 O O . THR B 1 65 ? 17.188 -27.016 5.309 1 95.88 65 THR B O 1
ATOM 4935 N N . GLU B 1 66 ? 17.75 -26.719 7.461 1 95.44 66 GLU B N 1
ATOM 4936 C CA . GLU B 1 66 ? 18.422 -28 7.547 1 95.44 66 GLU B CA 1
ATOM 4937 C C . GLU B 1 66 ? 17.453 -29.156 7.301 1 95.44 66 GLU B C 1
ATOM 4939 O O . GLU B 1 66 ? 17.797 -30.141 6.656 1 95.44 66 GLU B O 1
ATOM 4944 N N . ARG B 1 67 ? 16.312 -28.953 7.77 1 94.56 67 ARG B N 1
ATOM 4945 C CA . ARG B 1 67 ? 15.297 -29.969 7.566 1 94.56 67 ARG B CA 1
ATOM 4946 C C . ARG B 1 67 ? 14.977 -30.141 6.086 1 94.56 67 ARG B C 1
ATOM 4948 O O . ARG B 1 67 ? 14.93 -31.266 5.578 1 94.56 67 ARG B O 1
ATOM 4955 N N . VAL B 1 68 ? 14.812 -29.109 5.398 1 96.06 68 VAL B N 1
ATOM 4956 C CA . VAL B 1 68 ? 14.492 -29.141 3.973 1 96.06 68 VAL B CA 1
ATOM 4957 C C . VAL B 1 68 ? 15.688 -29.672 3.189 1 96.06 68 VAL B C 1
ATOM 4959 O O . VAL B 1 68 ? 15.531 -30.547 2.328 1 96.06 68 VAL B O 1
ATOM 4962 N N . VAL B 1 69 ? 16.828 -29.203 3.551 1 97.62 69 VAL B N 1
ATOM 4963 C CA . VAL B 1 69 ? 18.062 -29.562 2.848 1 97.62 69 VAL B CA 1
ATOM 4964 C C . VAL B 1 69 ? 18.328 -31.062 3.02 1 97.62 69 VAL B C 1
ATOM 4966 O O . VAL B 1 69 ? 18.688 -31.75 2.059 1 97.62 69 VAL B O 1
ATOM 4969 N N . ASN B 1 70 ? 18.172 -31.547 4.211 1 96.25 70 ASN B N 1
ATOM 4970 C CA . ASN B 1 70 ? 18.359 -32.969 4.461 1 96.25 70 ASN B CA 1
ATOM 4971 C C . ASN B 1 70 ? 17.453 -33.812 3.584 1 96.25 70 ASN B C 1
ATOM 4973 O O . ASN B 1 70 ? 17.875 -34.875 3.068 1 96.25 70 ASN B O 1
ATOM 4977 N N . ASN B 1 71 ? 16.312 -33.375 3.422 1 95.81 71 ASN B N 1
ATOM 4978 C CA . ASN B 1 71 ? 15.359 -34.125 2.6 1 95.81 71 ASN B CA 1
ATOM 4979 C C . ASN B 1 71 ? 15.766 -34.125 1.13 1 95.81 71 ASN B C 1
ATOM 4981 O O . ASN B 1 71 ? 15.75 -35.188 0.476 1 95.81 71 ASN B O 1
ATOM 4985 N N . ILE B 1 72 ? 16.25 -33 0.614 1 96.69 72 ILE B N 1
ATOM 4986 C CA . ILE B 1 72 ? 16.469 -32.906 -0.823 1 96.69 72 ILE B CA 1
ATOM 4987 C C . ILE B 1 72 ? 17.875 -33.406 -1.156 1 96.69 72 ILE B C 1
ATOM 4989 O O . ILE B 1 72 ? 18.203 -33.625 -2.324 1 96.69 72 ILE B O 1
ATOM 4993 N N . GLN B 1 73 ? 18.688 -33.594 -0.161 1 96.69 73 GLN B N 1
ATOM 4994 C CA . GLN B 1 73 ? 19.969 -34.281 -0.368 1 96.69 73 GLN B CA 1
ATOM 4995 C C . GLN B 1 73 ? 19.781 -35.75 -0.646 1 96.69 73 GLN B C 1
ATOM 4997 O O . GLN B 1 73 ? 20.609 -36.375 -1.3 1 96.69 73 GLN B O 1
ATOM 5002 N N . ASN B 1 74 ? 18.609 -36.25 -0.231 1 93.75 74 ASN B N 1
ATOM 5003 C CA . ASN B 1 74 ? 18.422 -37.688 -0.275 1 93.75 74 ASN B CA 1
ATOM 5004 C C . ASN B 1 74 ? 17.25 -38.094 -1.153 1 93.75 74 ASN B C 1
ATOM 5006 O O . ASN B 1 74 ? 16.859 -39.25 -1.188 1 93.75 74 ASN B O 1
ATOM 5010 N N . THR B 1 75 ? 16.641 -37.188 -1.715 1 94.94 75 THR B N 1
ATOM 5011 C CA . THR B 1 75 ? 15.477 -37.469 -2.561 1 94.94 75 THR B CA 1
ATOM 5012 C C . THR B 1 75 ? 15.523 -36.625 -3.838 1 94.94 75 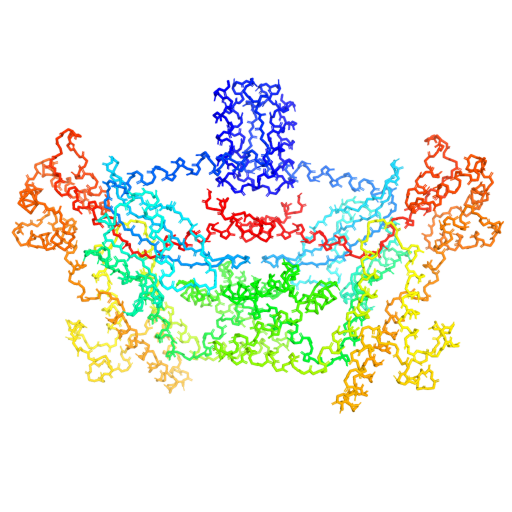THR B C 1
ATOM 5014 O O . THR B 1 75 ? 16.188 -35.594 -3.883 1 94.94 75 THR B O 1
ATOM 5017 N N . ARG B 1 76 ? 14.891 -37.125 -4.824 1 95.88 76 ARG B N 1
ATOM 5018 C CA . ARG B 1 76 ? 14.758 -36.344 -6.062 1 95.88 76 ARG B CA 1
ATOM 5019 C C . ARG B 1 76 ? 13.75 -35.219 -5.902 1 95.88 76 ARG B C 1
ATOM 5021 O O . ARG B 1 76 ? 12.75 -35.344 -5.199 1 95.88 76 ARG B O 1
ATOM 5028 N N . PHE B 1 77 ? 14.039 -34.094 -6.531 1 97.38 77 PHE B N 1
ATOM 5029 C CA . PHE B 1 77 ? 13.156 -32.938 -6.355 1 97.38 77 PHE B CA 1
ATOM 5030 C C . PHE B 1 77 ? 13.156 -32.062 -7.598 1 97.38 77 PHE B C 1
ATOM 5032 O O . PHE B 1 77 ? 14.008 -32.219 -8.477 1 97.38 77 PHE B O 1
ATOM 5039 N N . SER B 1 78 ? 12.18 -31.266 -7.762 1 96.94 78 SER B N 1
ATOM 5040 C CA . SER B 1 78 ? 12.102 -30.219 -8.781 1 96.94 78 SER B CA 1
ATOM 5041 C C . SER B 1 78 ? 12.352 -28.844 -8.18 1 96.94 78 SER B C 1
ATOM 5043 O O . SER B 1 78 ? 12.125 -28.625 -6.988 1 96.94 78 SER B O 1
ATOM 5045 N N . ILE B 1 79 ? 12.836 -27.938 -9.016 1 96.25 79 ILE B N 1
ATOM 5046 C CA . ILE B 1 79 ? 13.141 -26.609 -8.516 1 96.25 79 ILE B CA 1
ATOM 5047 C C . ILE B 1 79 ? 12.258 -25.578 -9.227 1 96.25 79 ILE B C 1
ATOM 5049 O O . ILE B 1 79 ? 11.891 -25.766 -10.391 1 96.25 79 ILE B O 1
ATOM 5053 N N . PHE B 1 80 ? 11.875 -24.594 -8.523 1 94.5 80 PHE B N 1
ATOM 5054 C CA . PHE B 1 80 ? 11.148 -23.422 -9.016 1 94.5 80 PHE B CA 1
ATOM 5055 C C . PHE B 1 80 ? 11.984 -22.156 -8.883 1 94.5 80 PHE B C 1
ATOM 5057 O O . PHE B 1 80 ? 12.367 -21.781 -7.773 1 94.5 80 PHE B O 1
ATOM 5064 N N . ILE B 1 81 ? 12.25 -21.562 -9.992 1 91.5 81 ILE B N 1
ATOM 5065 C CA . ILE B 1 81 ? 13.055 -20.344 -10 1 91.5 81 ILE B CA 1
ATOM 5066 C C . ILE B 1 81 ? 12.25 -19.203 -10.602 1 91.5 81 ILE B C 1
ATOM 5068 O O . ILE B 1 81 ? 11.703 -19.328 -11.695 1 91.5 81 ILE B O 1
ATOM 5072 N N . ASP B 1 82 ? 12.094 -18.188 -9.859 1 89.38 82 ASP B N 1
ATOM 5073 C CA . ASP B 1 82 ? 11.453 -16.953 -10.305 1 89.38 82 ASP B CA 1
ATOM 5074 C C . ASP B 1 82 ? 12.047 -15.742 -9.602 1 89.38 82 ASP B C 1
ATOM 5076 O O . ASP B 1 82 ? 12.695 -15.883 -8.555 1 89.38 82 ASP B O 1
ATOM 5080 N N . GLU B 1 83 ? 11.891 -14.641 -10.195 1 90 83 GLU B N 1
ATOM 5081 C CA . GLU B 1 83 ? 12.484 -13.43 -9.633 1 90 83 GLU B CA 1
ATOM 5082 C C . GLU B 1 83 ? 11.414 -12.367 -9.367 1 90 83 GLU B C 1
ATOM 5084 O O . GLU B 1 83 ? 10.375 -12.352 -10.023 1 90 83 GLU B O 1
ATOM 5089 N N . THR B 1 84 ? 11.648 -11.562 -8.352 1 89.06 84 THR B N 1
ATOM 5090 C CA . THR B 1 84 ? 10.789 -10.43 -8.062 1 89.06 84 THR B CA 1
ATOM 5091 C C . THR B 1 84 ? 11.578 -9.297 -7.406 1 89.06 84 THR B C 1
ATOM 5093 O O . THR B 1 84 ? 12.75 -9.477 -7.066 1 89.06 84 THR B O 1
ATOM 5096 N N . SER B 1 85 ? 11.008 -8.148 -7.426 1 90.38 85 SER B N 1
ATOM 5097 C CA . SER B 1 85 ? 11.547 -7.012 -6.688 1 90.38 85 SER B CA 1
ATOM 5098 C C . SER B 1 85 ? 10.625 -6.609 -5.543 1 90.38 85 SER B C 1
ATOM 5100 O O . SER B 1 85 ? 9.398 -6.668 -5.672 1 90.38 85 SER B O 1
ATOM 5102 N N . ASP B 1 86 ? 11.219 -6.258 -4.473 1 89.81 86 ASP B N 1
ATOM 5103 C CA . ASP B 1 86 ? 10.383 -5.844 -3.346 1 89.81 86 ASP B CA 1
ATOM 5104 C C . ASP B 1 86 ? 10.156 -4.336 -3.354 1 89.81 86 ASP B C 1
ATOM 5106 O O . ASP B 1 86 ? 10.508 -3.654 -4.32 1 89.81 86 ASP B O 1
ATOM 5110 N N . ILE B 1 87 ? 9.547 -3.812 -2.326 1 87.38 87 ILE B N 1
ATOM 5111 C CA . ILE B 1 87 ? 9.094 -2.428 -2.266 1 87.38 87 ILE B CA 1
ATOM 5112 C C . ILE B 1 87 ? 10.297 -1.489 -2.256 1 87.38 87 ILE B C 1
ATOM 5114 O O . ILE B 1 87 ? 10.195 -0.33 -2.662 1 87.38 87 ILE B O 1
ATOM 5118 N N . THR B 1 88 ? 11.453 -1.932 -1.8 1 84.94 88 THR B N 1
ATOM 5119 C CA . THR B 1 88 ? 12.656 -1.107 -1.759 1 84.94 88 THR B CA 1
ATOM 5120 C C . THR B 1 88 ? 13.539 -1.379 -2.973 1 84.94 88 THR B C 1
ATOM 5122 O O . THR B 1 88 ? 14.703 -0.968 -3.008 1 84.94 88 THR B O 1
ATOM 5125 N N . ASN B 1 89 ? 13.062 -2.221 -3.885 1 84.62 89 ASN B N 1
ATOM 5126 C CA . ASN B 1 89 ? 13.703 -2.508 -5.164 1 84.62 89 ASN B CA 1
ATOM 5127 C C . ASN B 1 89 ? 14.875 -3.469 -5 1 84.62 89 ASN B C 1
ATOM 5129 O O . ASN B 1 89 ? 15.828 -3.426 -5.777 1 84.62 89 ASN B O 1
ATOM 5133 N N . GLU B 1 90 ? 14.797 -4.137 -3.971 1 88.5 90 GLU B N 1
ATOM 5134 C CA . GLU B 1 90 ? 15.703 -5.273 -3.873 1 88.5 90 GLU B CA 1
ATOM 5135 C C . GLU B 1 90 ? 15.211 -6.449 -4.711 1 88.5 90 GLU B C 1
ATOM 5137 O O . GLU B 1 90 ? 14.008 -6.703 -4.785 1 88.5 90 GLU B O 1
ATOM 5142 N N . LYS B 1 91 ? 16.125 -7.105 -5.309 1 91.12 91 LYS B N 1
ATOM 5143 C CA . LYS B 1 91 ? 15.758 -8.219 -6.176 1 91.12 91 LYS B CA 1
ATOM 5144 C C . LYS B 1 91 ? 15.93 -9.555 -5.461 1 91.12 91 LYS B C 1
ATOM 5146 O O . LYS B 1 91 ? 16.906 -9.758 -4.742 1 91.12 91 LYS B O 1
ATOM 5151 N N . TRP B 1 92 ? 14.93 -10.359 -5.645 1 93.19 92 TRP B N 1
ATOM 5152 C CA . TRP B 1 92 ? 14.906 -11.664 -4.996 1 93.19 92 TRP B CA 1
ATOM 5153 C C . TRP B 1 92 ? 14.695 -12.781 -6.016 1 93.19 92 TRP B C 1
ATOM 5155 O O . TRP B 1 92 ? 14.008 -12.586 -7.02 1 93.19 92 TRP B O 1
ATOM 5165 N N . MET B 1 93 ? 15.328 -13.875 -5.805 1 94.06 93 MET B N 1
ATOM 5166 C CA . MET B 1 93 ? 15.078 -15.102 -6.559 1 94.06 93 MET B CA 1
ATOM 5167 C C . MET B 1 93 ? 14.656 -16.234 -5.633 1 94.06 93 MET B C 1
ATOM 5169 O O . MET B 1 93 ? 15.242 -16.422 -4.566 1 94.06 93 MET B O 1
ATOM 5173 N N . THR B 1 94 ? 13.664 -16.906 -6.008 1 94.75 94 THR B N 1
ATOM 5174 C CA . THR B 1 94 ? 13.18 -18.016 -5.18 1 94.75 94 THR B CA 1
ATOM 5175 C C . THR B 1 94 ? 13.938 -19.297 -5.488 1 94.75 94 THR B C 1
ATOM 5177 O O . THR B 1 94 ? 14.18 -19.609 -6.656 1 94.75 94 THR B O 1
ATOM 5180 N N . PHE B 1 95 ? 14.43 -19.969 -4.5 1 96.62 95 PHE B N 1
ATOM 5181 C CA . PHE B 1 95 ? 14.883 -21.344 -4.539 1 96.62 95 PHE B CA 1
ATOM 5182 C C . PHE B 1 95 ? 13.898 -22.266 -3.824 1 96.62 95 PHE B C 1
ATOM 5184 O O . PHE B 1 95 ? 14.078 -22.578 -2.646 1 96.62 95 PHE B O 1
ATOM 5191 N N . LEU B 1 96 ? 12.852 -22.594 -4.594 1 96.94 96 LEU B N 1
ATOM 5192 C CA . LEU B 1 96 ? 11.781 -23.453 -4.105 1 96.94 96 LEU B CA 1
ATOM 5193 C C . LEU B 1 96 ? 11.93 -24.875 -4.652 1 96.94 96 LEU B C 1
ATOM 5195 O O . LEU B 1 96 ? 12.305 -25.062 -5.812 1 96.94 96 LEU B O 1
ATOM 5199 N N . VAL B 1 97 ? 11.594 -25.812 -3.814 1 97.56 97 VAL B N 1
ATOM 5200 C CA . VAL B 1 97 ? 11.727 -27.203 -4.238 1 97.56 97 VAL B CA 1
ATOM 5201 C C . VAL B 1 97 ? 10.422 -27.953 -3.965 1 97.56 97 VAL B C 1
ATOM 5203 O O . VAL B 1 97 ? 9.688 -27.609 -3.041 1 97.56 97 VAL B O 1
ATOM 5206 N N . ARG B 1 98 ? 10.156 -28.844 -4.762 1 97.12 98 ARG B N 1
ATOM 5207 C CA . ARG B 1 98 ? 9.047 -29.781 -4.59 1 97.12 98 ARG B CA 1
ATOM 5208 C C . ARG B 1 98 ? 9.539 -31.219 -4.555 1 97.12 98 ARG B C 1
ATOM 5210 O O . ARG B 1 98 ? 10.289 -31.641 -5.438 1 97.12 98 ARG B O 1
ATOM 5217 N N . TYR B 1 99 ? 9.211 -31.969 -3.527 1 97.25 99 TYR B N 1
ATOM 5218 C CA . TYR B 1 99 ? 9.617 -33.344 -3.357 1 97.25 99 TYR B CA 1
ATOM 5219 C C . TYR B 1 99 ? 8.57 -34.156 -2.59 1 97.25 99 TYR B C 1
ATOM 5221 O O . TYR B 1 99 ? 7.586 -33.594 -2.109 1 97.25 99 TYR B O 1
ATOM 5229 N N . VAL B 1 100 ? 8.695 -35.438 -2.625 1 96.56 100 VAL B N 1
ATOM 5230 C CA . VAL B 1 100 ? 7.852 -36.344 -1.834 1 96.56 100 VAL B CA 1
ATOM 5231 C C . VAL B 1 100 ? 8.625 -36.812 -0.612 1 96.56 100 VAL B C 1
ATOM 5233 O O . VAL B 1 100 ? 9.719 -37.375 -0.743 1 96.56 100 VAL B O 1
ATOM 5236 N N . ASP B 1 101 ? 8.016 -36.594 0.528 1 93.88 101 ASP B N 1
ATOM 5237 C CA . ASP B 1 101 ? 8.648 -37.031 1.767 1 93.88 101 ASP B CA 1
ATOM 5238 C C . ASP B 1 101 ? 8.758 -38.562 1.798 1 93.88 101 ASP B C 1
ATOM 5240 O O . ASP B 1 101 ? 7.777 -39.281 1.554 1 93.88 101 ASP B O 1
ATOM 5244 N N . SER B 1 102 ? 9.898 -39.094 2.15 1 88.56 102 SER B N 1
ATOM 5245 C CA . SER B 1 102 ? 10.164 -40.5 2.074 1 88.56 102 SER B CA 1
ATOM 5246 C C . SER B 1 102 ? 9.391 -41.281 3.141 1 88.56 102 SER B C 1
ATOM 5248 O O . SER B 1 102 ? 9.039 -42.438 2.947 1 88.56 102 SER B O 1
ATOM 5250 N N . ASP B 1 103 ? 9.117 -40.562 4.219 1 85.56 103 ASP B N 1
ATOM 5251 C CA . ASP B 1 103 ? 8.461 -41.219 5.34 1 85.56 103 ASP B CA 1
ATOM 5252 C C . ASP B 1 103 ? 6.945 -41.156 5.219 1 85.56 103 ASP B C 1
ATOM 5254 O O . ASP B 1 103 ? 6.258 -42.188 5.312 1 85.56 103 ASP B O 1
ATOM 5258 N N . THR B 1 104 ? 6.488 -40.031 4.922 1 90.06 104 THR B N 1
ATOM 5259 C CA . THR B 1 104 ? 5.047 -39.844 4.949 1 90.06 104 THR B CA 1
ATOM 5260 C C . THR B 1 104 ? 4.453 -40 3.553 1 90.06 104 THR B C 1
ATOM 5262 O O . THR B 1 104 ? 3.236 -40.125 3.402 1 90.06 104 THR B O 1
ATOM 5265 N N . LEU B 1 105 ? 5.254 -39.844 2.482 1 93.56 105 LEU B N 1
ATOM 5266 C CA . LEU B 1 105 ? 4.871 -39.906 1.074 1 93.56 105 LEU B CA 1
ATOM 5267 C C . LEU B 1 105 ? 3.99 -38.688 0.717 1 93.56 105 LEU B C 1
ATOM 5269 O O . LEU B 1 105 ? 3.229 -38.75 -0.252 1 93.56 105 LEU B O 1
ATOM 5273 N N . ASP B 1 106 ? 4.121 -37.656 1.548 1 94.25 106 ASP B N 1
ATOM 5274 C CA . ASP B 1 106 ? 3.404 -36.406 1.246 1 94.25 106 ASP B CA 1
ATOM 5275 C C . ASP B 1 106 ? 4.223 -35.531 0.315 1 94.25 106 ASP B C 1
ATOM 5277 O O . ASP B 1 106 ? 5.449 -35.469 0.413 1 94.25 106 ASP B O 1
ATOM 5281 N N . ILE B 1 107 ? 3.48 -34.844 -0.5 1 95.5 107 ILE B N 1
ATOM 5282 C CA . ILE B 1 107 ? 4.129 -33.875 -1.366 1 95.5 107 ILE B CA 1
ATOM 5283 C C . ILE B 1 107 ? 4.426 -32.594 -0.576 1 95.5 107 ILE B C 1
ATOM 5285 O O . ILE B 1 107 ? 3.574 -32.125 0.175 1 95.5 107 ILE B O 1
ATOM 5289 N N . ARG B 1 108 ? 5.621 -32.125 -0.751 1 94.94 108 ARG B N 1
ATOM 5290 C CA . ARG B 1 108 ? 6.027 -30.891 -0.066 1 94.94 108 ARG B CA 1
ATOM 5291 C C . ARG B 1 108 ? 6.645 -29.906 -1.043 1 94.94 108 ARG B C 1
ATOM 5293 O O . ARG B 1 108 ? 7.484 -30.266 -1.863 1 94.94 108 ARG B O 1
ATOM 5300 N N . THR B 1 109 ? 6.113 -28.719 -1.029 1 95.56 109 THR B N 1
ATOM 5301 C CA . THR B 1 109 ? 6.754 -27.578 -1.694 1 95.56 109 THR B CA 1
ATOM 5302 C C . THR B 1 109 ? 7.285 -26.578 -0.672 1 95.56 109 THR B C 1
ATOM 5304 O O . THR B 1 109 ? 6.508 -25.969 0.065 1 95.56 109 THR B O 1
ATOM 5307 N N . GLN B 1 110 ? 8.586 -26.469 -0.663 1 96 110 GLN B N 1
ATOM 5308 C CA . GLN B 1 110 ? 9.18 -25.688 0.414 1 96 110 GLN B CA 1
ATOM 5309 C C . GLN B 1 110 ? 10.273 -24.766 -0.115 1 96 110 GLN B C 1
ATOM 5311 O O . GLN B 1 110 ? 10.953 -25.094 -1.087 1 96 110 GLN B O 1
ATOM 5316 N N . LEU B 1 111 ? 10.391 -23.656 0.515 1 96.81 111 LEU B N 1
ATOM 5317 C CA . LEU B 1 111 ? 11.438 -22.672 0.191 1 96.81 111 LEU B CA 1
ATOM 5318 C C . LEU B 1 111 ? 12.758 -23.062 0.838 1 96.81 111 LEU B C 1
ATOM 5320 O O . LEU B 1 111 ? 12.828 -23.25 2.057 1 96.81 111 LEU B O 1
ATOM 5324 N N . VAL B 1 112 ? 13.742 -23.25 0.039 1 97.5 112 VAL B N 1
ATOM 5325 C CA . VAL B 1 112 ? 15.078 -23.5 0.575 1 97.5 112 VAL B CA 1
ATOM 5326 C C . VAL B 1 112 ? 15.719 -22.172 0.985 1 97.5 112 VAL B C 1
ATOM 5328 O O . VAL B 1 112 ? 16.25 -22.047 2.088 1 97.5 112 VAL B O 1
ATOM 5331 N N . LYS B 1 113 ? 15.555 -21.219 0.104 1 96.69 113 LYS B N 1
ATOM 5332 C CA . LYS B 1 113 ? 16.141 -19.906 0.367 1 96.69 113 LYS B CA 1
ATOM 5333 C C . LYS B 1 113 ? 15.539 -18.844 -0.545 1 96.69 113 LYS B C 1
ATOM 5335 O O . LYS B 1 113 ? 15.227 -19.125 -1.706 1 96.69 113 LYS B O 1
ATOM 5340 N N . LEU B 1 114 ? 15.305 -17.766 -0.014 1 96.56 114 LEU B N 1
ATOM 5341 C CA . LEU B 1 114 ? 15.086 -16.562 -0.802 1 96.56 114 LEU B CA 1
ATOM 5342 C C . LEU B 1 114 ? 16.406 -15.836 -1.055 1 96.56 114 LEU B C 1
ATOM 5344 O O . LEU B 1 114 ? 16.938 -15.156 -0.167 1 96.56 114 LEU B O 1
ATOM 5348 N N . ILE B 1 115 ? 16.812 -15.898 -2.271 1 96.12 115 ILE B N 1
ATOM 5349 C CA . ILE B 1 115 ? 18.172 -15.453 -2.59 1 96.12 115 ILE B CA 1
ATOM 5350 C C . ILE B 1 115 ? 18.141 -13.977 -2.979 1 96.12 115 ILE B C 1
ATOM 5352 O O . ILE B 1 115 ? 17.375 -13.57 -3.857 1 96.12 115 ILE B O 1
ATOM 5356 N N . ASP B 1 116 ? 18.906 -13.234 -2.297 1 93.31 116 ASP B N 1
ATOM 5357 C CA . ASP B 1 116 ? 19.062 -11.836 -2.688 1 93.31 116 ASP B CA 1
ATOM 5358 C C . ASP B 1 116 ? 20.031 -11.703 -3.863 1 93.31 116 ASP B C 1
ATOM 5360 O O . ASP B 1 116 ? 21.156 -12.195 -3.809 1 93.31 116 ASP B O 1
ATOM 5364 N N . ILE B 1 117 ? 19.562 -11.109 -4.906 1 91.56 117 ILE B N 1
ATOM 5365 C CA . ILE B 1 117 ? 20.344 -10.969 -6.125 1 91.56 117 ILE B CA 1
ATOM 5366 C C . ILE B 1 117 ? 20.719 -9.5 -6.32 1 91.56 117 ILE B C 1
ATOM 5368 O O . ILE B 1 117 ? 20 -8.602 -5.902 1 91.56 117 ILE B O 1
ATOM 5372 N N . ASP B 1 118 ? 21.875 -9.359 -6.871 1 85.62 118 ASP B N 1
ATOM 5373 C CA . ASP B 1 118 ? 22.312 -8.016 -7.227 1 85.62 118 ASP B CA 1
ATOM 5374 C C . ASP B 1 118 ? 21.438 -7.43 -8.336 1 85.62 118 ASP B C 1
ATOM 5376 O O . ASP B 1 118 ? 21.406 -7.945 -9.453 1 85.62 118 ASP B O 1
ATOM 5380 N N . ALA B 1 119 ? 20.812 -6.402 -8.023 1 83 119 ALA B N 1
ATOM 5381 C CA . ALA B 1 119 ? 19.859 -5.793 -8.961 1 83 119 ALA B CA 1
ATOM 5382 C C . ALA B 1 119 ? 20.578 -5.25 -10.188 1 83 119 ALA B C 1
ATOM 5384 O O . ALA B 1 119 ? 19.969 -5.031 -11.234 1 83 119 ALA B O 1
ATOM 5385 N N . LYS B 1 120 ? 22.047 -5.098 -10.211 1 80.62 120 LYS B N 1
ATOM 5386 C CA . LYS B 1 120 ? 22.828 -4.543 -11.32 1 80.62 120 LYS B CA 1
ATOM 5387 C C . LYS B 1 120 ? 22.984 -5.562 -12.445 1 80.62 120 LYS B C 1
ATOM 5389 O O . LYS B 1 120 ? 23.141 -5.191 -13.609 1 80.62 120 LYS B O 1
ATOM 5394 N N . ASP B 1 121 ? 22.953 -6.695 -11.922 1 80.25 121 ASP B N 1
ATOM 5395 C CA . ASP B 1 121 ? 23.172 -7.77 -12.891 1 80.25 121 ASP B CA 1
ATOM 5396 C C . ASP B 1 121 ? 22.25 -8.961 -12.602 1 80.25 121 ASP B C 1
ATOM 5398 O O . ASP B 1 121 ? 22.562 -9.797 -11.758 1 80.25 121 ASP B O 1
ATOM 5402 N N . CYS B 1 122 ? 21.266 -8.953 -13.383 1 80.5 122 CYS B N 1
ATOM 5403 C CA . CYS B 1 122 ? 20.312 -10.039 -13.258 1 80.5 122 CYS B CA 1
ATOM 5404 C C . CYS B 1 122 ? 20.359 -10.961 -14.477 1 80.5 122 CYS B C 1
ATOM 5406 O O . CYS B 1 122 ? 19.328 -11.445 -14.938 1 80.5 122 CYS B O 1
ATOM 5408 N N . SER B 1 123 ? 21.641 -11.086 -14.906 1 83.44 123 SER B N 1
ATOM 5409 C CA . SER B 1 123 ? 21.828 -11.977 -16.047 1 83.44 123 SER B CA 1
ATOM 5410 C C . SER B 1 123 ? 21.625 -13.438 -15.648 1 83.44 123 SER B C 1
ATOM 5412 O O . SER B 1 123 ? 21.703 -13.773 -14.461 1 83.44 123 SER B O 1
ATOM 5414 N N . ALA B 1 124 ? 21.406 -14.188 -16.656 1 86.75 124 ALA B N 1
ATOM 5415 C CA . ALA B 1 124 ? 21.188 -15.609 -16.438 1 86.75 124 ALA B CA 1
ATOM 5416 C C . ALA B 1 124 ? 22.391 -16.25 -15.742 1 86.75 124 ALA B C 1
ATOM 5418 O O . ALA B 1 124 ? 22.234 -17.109 -14.867 1 86.75 124 ALA B O 1
ATOM 5419 N N . GLU B 1 125 ? 23.578 -15.844 -16.125 1 88.38 125 GLU B N 1
ATOM 5420 C CA . GLU B 1 125 ? 24.812 -16.391 -15.555 1 88.38 125 GLU B CA 1
ATOM 5421 C C . GLU B 1 125 ? 24.922 -16.078 -14.07 1 88.38 125 GLU B C 1
ATOM 5423 O O . GLU B 1 125 ? 25.281 -16.938 -13.273 1 88.38 125 GLU B O 1
ATOM 5428 N N . LYS B 1 126 ? 24.625 -14.906 -13.711 1 90.06 126 LYS B N 1
ATOM 5429 C CA . LYS B 1 126 ? 24.734 -14.5 -12.312 1 90.06 126 LYS B CA 1
ATOM 5430 C C . LYS B 1 126 ? 23.672 -15.18 -11.461 1 90.06 126 LYS B C 1
ATOM 5432 O O . LYS B 1 126 ? 23.938 -15.555 -10.312 1 90.06 126 LYS B O 1
ATOM 5437 N N . LEU B 1 127 ? 22.516 -15.258 -12.055 1 92 127 LEU B N 1
ATOM 5438 C CA . LEU B 1 127 ? 21.453 -15.953 -11.344 1 92 127 LEU B CA 1
ATOM 5439 C C . LEU B 1 127 ? 21.844 -17.406 -11.078 1 92 127 LEU B C 1
ATOM 5441 O O . LEU B 1 127 ? 21.656 -17.906 -9.961 1 92 127 LEU B O 1
ATOM 5445 N N . PHE B 1 128 ? 22.375 -18.016 -12.086 1 93.75 128 PHE B N 1
ATOM 5446 C CA . PHE B 1 128 ? 22.781 -19.406 -11.938 1 93.75 128 PHE B CA 1
ATOM 5447 C C . PHE B 1 128 ? 23.922 -19.547 -10.93 1 93.75 128 PHE B C 1
ATOM 5449 O O . PHE B 1 128 ? 23.938 -20.469 -10.125 1 93.75 128 PHE B O 1
ATOM 5456 N N . LYS B 1 129 ? 24.844 -18.609 -11 1 94.44 129 LYS B N 1
ATOM 5457 C CA . LYS B 1 129 ? 25.953 -18.641 -10.055 1 94.44 129 LYS B CA 1
ATOM 5458 C C . LYS B 1 129 ? 25.469 -18.516 -8.617 1 94.44 129 LYS B C 1
ATOM 5460 O O . LYS B 1 129 ? 25.984 -19.203 -7.727 1 94.44 129 LYS B O 1
ATOM 5465 N N . ALA B 1 130 ? 24.547 -17.656 -8.438 1 95.06 130 ALA B N 1
ATOM 5466 C CA . ALA B 1 130 ? 23.984 -17.5 -7.098 1 95.06 130 ALA B CA 1
ATOM 5467 C C . ALA B 1 130 ? 23.312 -18.797 -6.637 1 95.06 130 ALA B C 1
ATOM 5469 O O . ALA B 1 130 ? 23.453 -19.203 -5.484 1 95.06 130 ALA B O 1
ATOM 5470 N N . PHE B 1 131 ? 22.609 -19.453 -7.512 1 95.75 131 PHE B N 1
ATOM 5471 C CA . PHE B 1 131 ? 21.953 -20.734 -7.242 1 95.75 131 PHE B CA 1
ATOM 5472 C C . PHE B 1 131 ? 22.969 -21.812 -6.957 1 95.75 131 PHE B C 1
ATOM 5474 O O . PHE B 1 131 ? 22.844 -22.562 -5.977 1 95.75 131 PHE B O 1
ATOM 5481 N N . GLU B 1 132 ? 23.969 -21.859 -7.773 1 96.44 132 GLU B N 1
ATOM 5482 C CA . GLU B 1 132 ? 25.016 -22.859 -7.645 1 96.44 132 GLU B CA 1
ATOM 5483 C C . GLU B 1 132 ? 25.75 -22.719 -6.309 1 96.44 132 GLU B C 1
ATOM 5485 O O . GLU B 1 132 ? 26.109 -23.734 -5.695 1 96.44 132 GLU B O 1
ATOM 5490 N N . LEU B 1 133 ? 25.906 -21.516 -5.941 1 96.38 133 LEU B N 1
ATOM 5491 C CA . LEU B 1 133 ? 26.578 -21.266 -4.664 1 96.38 133 LEU B CA 1
ATOM 5492 C C . LEU B 1 133 ? 25.766 -21.859 -3.512 1 96.38 133 LEU B C 1
ATOM 5494 O O . LEU B 1 133 ? 26.344 -22.438 -2.588 1 96.38 133 LEU B O 1
ATOM 5498 N N . GLU B 1 134 ? 24.484 -21.672 -3.562 1 96.69 134 GLU B N 1
ATOM 5499 C CA . GLU B 1 134 ? 23.641 -22.219 -2.508 1 96.69 134 GLU B CA 1
ATOM 5500 C C . GLU B 1 134 ? 23.641 -23.75 -2.545 1 96.69 134 GLU B C 1
ATOM 5502 O O . GLU B 1 134 ? 23.656 -24.406 -1.498 1 96.69 134 GLU B O 1
ATOM 5507 N N . MET B 1 135 ? 23.594 -24.344 -3.736 1 97.38 135 MET B N 1
ATOM 5508 C CA . MET B 1 135 ? 23.656 -25.797 -3.902 1 97.38 135 MET B CA 1
ATOM 5509 C C . MET B 1 135 ? 24.922 -26.359 -3.295 1 97.38 135 MET B C 1
ATOM 5511 O O . MET B 1 135 ? 24.891 -27.391 -2.607 1 97.38 135 MET B O 1
ATOM 5515 N N . THR B 1 136 ? 26 -25.672 -3.521 1 97 136 THR B N 1
ATOM 5516 C CA . THR B 1 136 ? 27.297 -26.109 -3.02 1 97 136 THR B CA 1
ATOM 5517 C C . THR B 1 136 ? 27.375 -25.953 -1.504 1 97 136 THR B C 1
ATOM 5519 O O . THR B 1 136 ? 27.828 -26.859 -0.803 1 97 136 THR B O 1
ATOM 5522 N N . LYS B 1 137 ? 26.922 -24.844 -1.063 1 96.5 137 LYS B N 1
ATOM 5523 C CA . LYS B 1 137 ? 26.938 -24.547 0.368 1 96.5 137 LYS B CA 1
ATOM 5524 C C . LYS B 1 137 ? 26.156 -25.609 1.151 1 96.5 137 LYS B C 1
ATOM 5526 O O . LYS B 1 137 ? 26.609 -26.062 2.207 1 96.5 137 LYS B O 1
ATOM 5531 N N . PHE B 1 138 ? 25.047 -26.031 0.628 1 97.06 138 PHE B N 1
ATOM 5532 C CA . PHE B 1 138 ? 24.172 -26.984 1.316 1 97.06 138 PHE B CA 1
ATOM 5533 C C . PHE B 1 138 ? 24.531 -28.406 0.915 1 97.06 138 PHE B C 1
ATOM 5535 O O . PHE B 1 138 ? 23.875 -29.359 1.366 1 97.06 138 PHE B O 1
ATOM 5542 N N . GLN B 1 139 ? 25.453 -28.594 0.002 1 97.06 139 GLN B N 1
ATOM 5543 C CA . GLN B 1 139 ? 25.922 -29.891 -0.473 1 97.06 139 GLN B CA 1
ATOM 5544 C C . GLN B 1 139 ? 24.766 -30.703 -1.064 1 97.06 139 GLN B C 1
ATOM 5546 O O . GLN B 1 139 ? 24.578 -31.875 -0.737 1 97.06 139 GLN B O 1
ATOM 5551 N N . ILE B 1 140 ? 23.953 -30.031 -1.787 1 97.62 140 ILE B N 1
ATOM 5552 C CA . ILE B 1 140 ? 22.844 -30.672 -2.479 1 97.62 140 ILE B CA 1
ATOM 5553 C C . ILE B 1 140 ? 23.312 -31.188 -3.838 1 97.62 140 ILE B C 1
ATOM 5555 O O . ILE B 1 140 ? 23.828 -30.422 -4.656 1 97.62 140 ILE B O 1
ATOM 5559 N N . PRO B 1 141 ? 23.203 -32.438 -4.109 1 95.81 141 PRO B N 1
ATOM 5560 C CA . PRO B 1 141 ? 23.641 -32.969 -5.406 1 95.81 141 PRO B CA 1
ATOM 5561 C C . PRO B 1 141 ? 22.766 -32.5 -6.562 1 95.81 141 PRO B C 1
ATOM 5563 O O . PRO B 1 141 ? 21.531 -32.594 -6.492 1 95.81 141 PRO B O 1
ATOM 5566 N N . PHE B 1 142 ? 23.359 -32.062 -7.633 1 96.06 142 PHE B N 1
ATOM 5567 C CA . PHE B 1 142 ? 22.625 -31.641 -8.82 1 96.06 142 PHE B CA 1
ATOM 5568 C C . PHE B 1 142 ? 21.875 -32.812 -9.445 1 96.06 142 PHE B C 1
ATOM 5570 O O . PHE B 1 142 ? 20.828 -32.625 -10.062 1 96.06 142 PHE B O 1
ATOM 5577 N N . LEU B 1 143 ? 22.344 -33.969 -9.219 1 92.69 143 LEU B N 1
ATOM 5578 C CA . LEU B 1 143 ? 21.75 -35.188 -9.797 1 92.69 143 LEU B CA 1
ATOM 5579 C C . LEU B 1 143 ? 20.344 -35.406 -9.273 1 92.69 143 LEU B C 1
ATOM 5581 O O . LEU B 1 143 ? 19.547 -36.094 -9.906 1 92.69 143 LEU B O 1
ATOM 5585 N N . ASN B 1 144 ? 20.078 -34.812 -8.109 1 95.62 144 ASN B N 1
ATOM 5586 C CA . ASN B 1 144 ? 18.766 -35 -7.504 1 95.62 144 ASN B CA 1
ATOM 5587 C C . ASN B 1 144 ? 17.703 -34.125 -8.148 1 95.62 144 ASN B C 1
ATOM 5589 O O . ASN B 1 144 ? 16.516 -34.312 -7.941 1 95.62 144 ASN B O 1
ATOM 5593 N N . ILE B 1 145 ? 18.141 -33.156 -8.977 1 96.88 145 ILE B N 1
ATOM 5594 C CA . ILE B 1 145 ? 17.203 -32.25 -9.648 1 96.88 145 ILE B CA 1
ATOM 5595 C C . ILE B 1 145 ? 16.641 -32.938 -10.883 1 96.88 145 ILE B C 1
ATOM 5597 O O . ILE B 1 145 ? 17.391 -33.375 -11.766 1 96.88 145 ILE B O 1
ATOM 5601 N N . ILE B 1 146 ? 15.375 -32.969 -10.93 1 95.94 146 ILE B N 1
ATOM 5602 C CA . ILE B 1 146 ? 14.758 -33.688 -12.023 1 95.94 146 ILE B CA 1
ATOM 5603 C C . ILE B 1 146 ? 14.125 -32.719 -13.016 1 95.94 146 ILE B C 1
ATOM 5605 O O . ILE B 1 146 ? 14.031 -33.031 -14.211 1 95.94 146 ILE B O 1
ATOM 5609 N N . ALA B 1 147 ? 13.617 -31.641 -12.453 1 95.75 147 ALA B N 1
ATOM 5610 C CA . ALA B 1 147 ? 12.898 -30.734 -13.344 1 95.75 147 ALA B CA 1
ATOM 5611 C C . ALA B 1 147 ? 13.031 -29.281 -12.875 1 95.75 147 ALA B C 1
ATOM 5613 O O . ALA B 1 147 ? 13.289 -29.031 -11.695 1 95.75 147 ALA B O 1
ATOM 5614 N N . LEU B 1 148 ? 12.922 -28.375 -13.82 1 93.81 148 LEU B N 1
ATOM 5615 C CA . LEU B 1 148 ? 12.922 -26.938 -13.594 1 93.81 148 LEU B CA 1
ATOM 5616 C C . LEU B 1 148 ? 11.602 -26.312 -14.055 1 93.81 148 LEU B C 1
ATOM 5618 O O . LEU B 1 148 ? 11.156 -26.562 -15.18 1 93.81 148 LEU B O 1
ATOM 5622 N N . SER B 1 149 ? 10.977 -25.641 -13.117 1 90.88 149 SER B N 1
ATOM 5623 C CA . SER B 1 149 ? 9.805 -24.844 -13.461 1 90.88 149 SER B CA 1
ATOM 5624 C C . SER B 1 149 ? 10.133 -23.359 -13.422 1 90.88 149 SER B C 1
ATOM 5626 O O . SER B 1 149 ? 10.68 -22.859 -12.438 1 90.88 149 SER B O 1
ATOM 5628 N N . CYS B 1 150 ? 9.914 -22.656 -14.477 1 84.12 150 CYS B N 1
ATOM 5629 C CA . CYS B 1 150 ? 10.188 -21.234 -14.547 1 84.12 150 CYS B CA 1
ATOM 5630 C C . CYS B 1 150 ? 9.211 -20.531 -15.5 1 84.12 150 CYS B C 1
ATOM 5632 O O . CYS B 1 150 ? 8.461 -21.203 -16.219 1 84.12 150 CYS B O 1
ATOM 5634 N N . ASP B 1 151 ? 9.164 -19.281 -15.32 1 77.75 151 ASP B N 1
ATOM 5635 C CA . ASP B 1 151 ? 8.359 -18.531 -16.281 1 77.75 151 ASP B CA 1
ATOM 5636 C C . ASP B 1 151 ? 9.062 -18.422 -17.625 1 77.75 151 ASP B C 1
ATOM 5638 O O . ASP B 1 151 ? 10.148 -18.969 -17.812 1 77.75 151 ASP B O 1
ATOM 5642 N N . ASN B 1 152 ? 8.461 -17.891 -18.562 1 67.75 152 ASN B N 1
ATOM 5643 C CA . ASN B 1 152 ? 8.984 -17.875 -19.922 1 67.75 152 ASN B CA 1
ATOM 5644 C C . ASN B 1 152 ? 9.875 -16.656 -20.156 1 67.75 152 ASN B C 1
ATOM 5646 O O . ASN B 1 152 ? 10.148 -16.297 -21.312 1 67.75 152 ASN B O 1
ATOM 5650 N N . ALA B 1 153 ? 10.414 -16.172 -19.062 1 70.81 153 ALA B N 1
ATOM 5651 C CA . ALA B 1 153 ? 11.297 -15.016 -19.234 1 70.81 153 ALA B CA 1
ATOM 5652 C C . ALA B 1 153 ? 12.602 -15.422 -19.922 1 70.81 153 ALA B C 1
ATOM 5654 O O . ALA B 1 153 ? 13.148 -16.5 -19.656 1 70.81 153 ALA B O 1
ATOM 5655 N N . SER B 1 154 ? 13.039 -14.648 -20.75 1 68.81 154 SER B N 1
ATOM 5656 C CA . SER B 1 154 ? 14.203 -14.938 -21.578 1 68.81 154 SER B CA 1
ATOM 5657 C C . SER B 1 154 ? 15.43 -15.234 -20.734 1 68.81 154 SER B C 1
ATOM 5659 O O . SER B 1 154 ? 16.25 -16.078 -21.094 1 68.81 154 SER B O 1
ATOM 5661 N N . VAL B 1 155 ? 15.5 -14.562 -19.656 1 74.88 155 VAL B N 1
ATOM 5662 C CA . VAL B 1 155 ? 16.672 -14.727 -18.781 1 74.88 155 VAL B CA 1
ATOM 5663 C C . VAL B 1 155 ? 16.688 -16.141 -18.219 1 74.88 155 VAL B C 1
ATOM 5665 O O . VAL B 1 155 ? 17.75 -16.703 -17.984 1 74.88 155 VAL B O 1
ATOM 5668 N N . ILE B 1 156 ? 15.57 -16.625 -18.062 1 75.12 156 ILE B N 1
ATOM 5669 C CA . ILE B 1 156 ? 15.469 -17.938 -17.438 1 75.12 156 ILE B CA 1
ATOM 5670 C C . ILE B 1 156 ? 15.422 -19.016 -18.516 1 75.12 156 ILE B C 1
ATOM 5672 O O . ILE B 1 156 ? 16.109 -20.031 -18.406 1 75.12 156 ILE B O 1
ATOM 5676 N N . THR B 1 157 ? 14.641 -18.766 -19.672 1 69.19 157 THR B N 1
ATOM 5677 C CA . THR B 1 157 ? 14.406 -19.844 -20.609 1 69.19 157 THR B CA 1
ATOM 5678 C C . THR B 1 157 ? 14.961 -19.484 -21.984 1 69.19 157 THR B C 1
ATOM 5680 O O . THR B 1 157 ? 14.766 -20.234 -22.953 1 69.19 157 THR B O 1
ATOM 5683 N N . GLY B 1 158 ? 15.648 -18.438 -22.109 1 68 158 GLY B N 1
ATOM 5684 C CA . GLY B 1 158 ? 16.156 -18.047 -23.422 1 68 158 GLY B CA 1
ATOM 5685 C C . GLY B 1 158 ? 17.062 -19.078 -24.047 1 68 158 GLY B C 1
ATOM 5686 O O . GLY B 1 158 ? 17.562 -19.984 -23.359 1 68 158 GLY B O 1
ATOM 5687 N N . LYS B 1 159 ? 17.125 -19.094 -25.391 1 62.25 159 LYS B N 1
ATOM 5688 C CA . LYS B 1 159 ? 17.844 -20.078 -26.188 1 62.25 159 LYS B CA 1
ATOM 5689 C C . LYS B 1 159 ? 19.344 -19.984 -25.953 1 62.25 159 LYS B C 1
ATOM 5691 O O . LYS B 1 159 ? 20.047 -21 -26.016 1 62.25 159 LYS B O 1
ATOM 5696 N N . HIS B 1 160 ? 19.609 -18.781 -25.984 1 66.31 160 HIS B N 1
ATOM 5697 C CA . HIS B 1 160 ? 21.047 -18.594 -25.812 1 66.31 160 HIS B CA 1
ATOM 5698 C C . HIS B 1 160 ? 21.391 -18.219 -24.375 1 66.31 160 HIS B C 1
ATOM 5700 O O . HIS B 1 160 ? 20.719 -17.375 -23.781 1 66.31 160 HIS B O 1
ATOM 5706 N N . LEU B 1 161 ? 22.203 -18.562 -23.391 1 67.25 161 LEU B N 1
ATOM 5707 C CA . LEU B 1 161 ? 22.812 -18.266 -22.094 1 67.25 161 LEU B CA 1
ATOM 5708 C C . LEU B 1 161 ? 21.734 -18.031 -21.031 1 67.25 161 LEU B C 1
ATOM 5710 O O . LEU B 1 161 ? 21.641 -16.938 -20.484 1 67.25 161 LEU B O 1
ATOM 5714 N N . SER B 1 162 ? 20.922 -19.047 -20.938 1 80.62 162 SER B N 1
ATOM 5715 C CA . SER B 1 162 ? 19.828 -18.938 -19.969 1 80.62 162 SER B CA 1
ATOM 5716 C C . SER B 1 162 ? 20.125 -19.75 -18.703 1 80.62 162 SER B C 1
ATOM 5718 O O . SER B 1 162 ? 21.078 -20.531 -18.672 1 80.62 162 SER B O 1
ATOM 5720 N N . PHE B 1 163 ? 19.484 -19.406 -17.688 1 87.62 163 PHE B N 1
ATOM 5721 C CA . PHE B 1 163 ? 19.547 -20.172 -16.453 1 87.62 163 PHE B CA 1
ATOM 5722 C C . PHE B 1 163 ? 19.328 -21.656 -16.734 1 87.62 163 PHE B C 1
ATOM 5724 O O . PHE B 1 163 ? 20.062 -22.516 -16.219 1 87.62 163 PHE B O 1
ATOM 5731 N N . LYS B 1 164 ? 18.422 -21.953 -17.578 1 86.88 164 LYS B N 1
ATOM 5732 C CA . LYS B 1 164 ? 18.094 -23.312 -17.969 1 86.88 164 LYS B CA 1
ATOM 5733 C C . LYS B 1 164 ? 19.281 -24.016 -18.609 1 86.88 164 LYS B C 1
ATOM 5735 O O . LYS B 1 164 ? 19.594 -25.156 -18.25 1 86.88 164 LYS B O 1
ATOM 5740 N N . LYS B 1 165 ? 19.938 -23.359 -19.469 1 88 165 LYS B N 1
ATOM 5741 C CA . LYS B 1 165 ? 21.078 -23.969 -20.172 1 88 165 LYS B CA 1
ATOM 5742 C C . LYS B 1 165 ? 22.219 -24.281 -19.203 1 88 165 LYS B C 1
ATOM 5744 O O . LYS B 1 165 ? 22.844 -25.344 -19.297 1 88 165 LYS B O 1
ATOM 5749 N N . ASN B 1 166 ? 22.422 -23.359 -18.344 1 90.5 166 ASN B N 1
ATOM 5750 C CA . ASN B 1 166 ? 23.438 -23.594 -17.328 1 90.5 166 ASN B CA 1
ATOM 5751 C C . ASN B 1 166 ? 23.094 -24.766 -16.438 1 90.5 166 ASN B C 1
ATOM 5753 O O . ASN B 1 166 ? 23.969 -25.578 -16.094 1 90.5 166 ASN B O 1
ATOM 5757 N N . LEU B 1 167 ? 21.891 -24.891 -16.078 1 92.25 167 LEU B N 1
ATOM 5758 C CA . LEU B 1 167 ? 21.453 -26 -15.234 1 92.25 167 LEU B CA 1
ATOM 5759 C C . LEU B 1 167 ? 21.531 -27.312 -15.992 1 92.25 167 LEU B C 1
ATOM 5761 O O . LEU B 1 167 ? 21.906 -28.344 -15.414 1 92.25 167 LEU B O 1
ATOM 5765 N N . GLU B 1 168 ? 21.156 -27.297 -17.234 1 90.56 168 GLU B N 1
ATOM 5766 C CA . GLU B 1 168 ? 21.203 -28.484 -18.094 1 90.56 168 GLU B CA 1
ATOM 5767 C C . GLU B 1 168 ? 22.625 -29.031 -18.219 1 90.56 168 GLU B C 1
ATOM 5769 O O . GLU B 1 168 ? 22.828 -30.234 -18.375 1 90.56 168 GLU B O 1
ATOM 5774 N N . SER B 1 169 ? 23.562 -28.125 -18.156 1 90.12 169 SER B N 1
ATOM 5775 C CA . SER B 1 169 ? 24.953 -28.547 -18.25 1 90.12 169 SER B CA 1
ATOM 5776 C C . SER B 1 169 ? 25.375 -29.328 -17.016 1 90.12 169 SER B C 1
ATOM 5778 O O . SER B 1 169 ? 26.266 -30.172 -17.094 1 90.12 169 SER B O 1
ATOM 5780 N N . LYS B 1 170 ? 24.719 -29.109 -15.93 1 91.94 170 LYS B N 1
ATOM 5781 C CA . LYS B 1 170 ? 25.047 -29.781 -14.68 1 91.94 170 LYS B CA 1
ATOM 5782 C C . LYS B 1 170 ? 24.141 -30.984 -14.445 1 91.94 170 LYS B C 1
ATOM 5784 O O . LYS B 1 170 ? 24.516 -31.922 -13.742 1 91.94 170 LYS B O 1
ATOM 5789 N N . CYS B 1 171 ? 23 -30.828 -15.008 1 91.38 171 CYS B N 1
ATOM 5790 C CA . CYS B 1 171 ? 22 -31.875 -14.875 1 91.38 171 CYS B CA 1
ATOM 5791 C C . CYS B 1 171 ? 21.656 -32.5 -16.234 1 91.38 171 CYS B C 1
ATOM 5793 O O . CYS B 1 171 ? 20.766 -32 -16.922 1 91.38 171 CYS B O 1
ATOM 5795 N N . LYS B 1 172 ? 22.219 -33.531 -16.641 1 83.81 172 LYS B N 1
ATOM 5796 C CA . LYS B 1 172 ? 22.125 -34.125 -17.969 1 83.81 172 LYS B CA 1
ATOM 5797 C C . LYS B 1 172 ? 20.688 -34.562 -18.281 1 83.81 172 LYS B C 1
ATOM 5799 O O . LYS B 1 172 ? 20.25 -34.5 -19.422 1 83.81 172 LYS B O 1
ATOM 5804 N N . ASN B 1 173 ? 19.906 -34.969 -17.312 1 86.94 173 ASN B N 1
ATOM 5805 C CA . ASN B 1 173 ? 18.562 -35.469 -17.562 1 86.94 173 ASN B CA 1
ATOM 5806 C C . ASN B 1 173 ? 17.5 -34.531 -17.016 1 86.94 173 ASN B C 1
ATOM 5808 O O . ASN B 1 173 ? 16.422 -34.969 -16.594 1 86.94 173 ASN B O 1
ATOM 5812 N N . LEU B 1 174 ? 17.828 -33.25 -17.172 1 92.94 174 LEU B N 1
ATOM 5813 C CA . LEU B 1 174 ? 16.906 -32.25 -16.625 1 92.94 174 LEU B CA 1
ATOM 5814 C C . LEU B 1 174 ? 15.695 -32.094 -17.531 1 92.94 174 LEU B C 1
ATOM 5816 O O . LEU B 1 174 ? 15.836 -31.922 -18.734 1 92.94 174 LEU B O 1
ATOM 5820 N N . LEU B 1 175 ? 14.555 -32.188 -16.922 1 92.81 175 LEU B N 1
ATOM 5821 C CA . LEU B 1 175 ? 13.32 -31.844 -17.625 1 92.81 175 LEU B CA 1
ATOM 5822 C C . LEU B 1 175 ? 12.945 -30.391 -17.406 1 92.81 175 LEU B C 1
ATOM 5824 O O . LEU B 1 175 ? 13.133 -29.859 -16.312 1 92.81 175 LEU B O 1
ATOM 5828 N N . THR B 1 176 ? 12.539 -29.734 -18.438 1 88.12 176 THR B N 1
ATOM 5829 C CA . THR B 1 176 ? 12.094 -28.359 -18.312 1 88.12 176 THR B CA 1
ATOM 5830 C C . THR B 1 176 ? 10.648 -28.219 -18.766 1 88.12 176 THR B C 1
ATOM 5832 O O . THR B 1 176 ? 10.281 -28.672 -19.859 1 88.12 176 THR B O 1
ATOM 5835 N N . PHE B 1 177 ? 9.883 -27.625 -17.938 1 83.69 177 PHE B N 1
ATOM 5836 C CA . PHE B 1 177 ? 8.477 -27.406 -18.266 1 83.69 177 PHE B CA 1
ATOM 5837 C C . PHE B 1 177 ? 8.133 -25.922 -18.219 1 83.69 177 PHE B C 1
ATOM 5839 O O . PHE B 1 177 ? 8.445 -25.234 -17.234 1 83.69 177 PHE B O 1
ATOM 5846 N N . SER B 1 178 ? 7.621 -25.453 -19.266 1 83.56 178 SER B N 1
ATOM 5847 C CA . SER B 1 178 ? 7.062 -24.109 -19.219 1 83.56 178 SER B CA 1
ATOM 5848 C C . SER B 1 178 ? 5.77 -24.078 -18.406 1 83.56 178 SER B C 1
ATOM 5850 O O . SER B 1 178 ? 4.961 -25 -18.484 1 83.56 178 SER B O 1
ATOM 5852 N N . CYS B 1 179 ? 5.586 -23.031 -17.688 1 88.81 179 CYS B N 1
ATOM 5853 C CA . CYS B 1 179 ? 4.387 -22.938 -16.859 1 88.81 179 CYS B CA 1
ATOM 5854 C C . CYS B 1 179 ? 3.139 -22.844 -17.734 1 88.81 179 CYS B C 1
ATOM 5856 O O . CYS B 1 179 ? 2.996 -21.906 -18.531 1 88.81 179 CYS B O 1
ATOM 5858 N N . PRO B 1 180 ? 2.26 -23.766 -17.578 1 91.88 180 PRO B N 1
ATOM 5859 C CA . PRO B 1 180 ? 1.045 -23.75 -18.406 1 91.88 180 PRO B CA 1
ATOM 5860 C C . PRO B 1 180 ? 0.165 -22.531 -18.109 1 91.88 180 PRO B C 1
ATOM 5862 O O . PRO B 1 180 ? -0.505 -22.016 -19.016 1 91.88 180 PRO B O 1
ATOM 5865 N N . CYS B 1 181 ? 0.202 -22.047 -16.906 1 90.12 181 CYS B N 1
ATOM 5866 C CA . CYS B 1 181 ? -0.601 -20.891 -16.547 1 90.12 181 CYS B CA 1
ATOM 5867 C C . CYS B 1 181 ? -0.104 -19.641 -17.266 1 90.12 181 CYS B C 1
ATOM 5869 O O . CYS B 1 181 ? -0.902 -18.859 -17.797 1 90.12 181 CYS B O 1
ATOM 5871 N N . HIS B 1 182 ? 1.152 -19.438 -17.297 1 87.19 182 HIS B N 1
ATOM 5872 C CA . HIS B 1 182 ? 1.72 -18.312 -18.031 1 87.19 182 HIS B CA 1
ATOM 5873 C C . HIS B 1 182 ? 1.468 -18.453 -19.531 1 87.19 182 HIS B C 1
ATOM 5875 O O . HIS B 1 182 ? 1.176 -17.453 -20.203 1 87.19 182 HIS B O 1
ATOM 5881 N N . SER B 1 183 ? 1.64 -19.656 -19.984 1 89.88 183 SER B N 1
ATOM 5882 C CA . SER B 1 183 ? 1.39 -19.906 -21.406 1 89.88 183 SER B CA 1
ATOM 5883 C C . SER B 1 183 ? -0.049 -19.578 -21.781 1 89.88 183 SER B C 1
ATOM 5885 O O . SER B 1 183 ? -0.293 -18.906 -22.781 1 89.88 183 SER B O 1
ATOM 5887 N N . ALA B 1 184 ? -0.938 -20.016 -20.953 1 91.62 184 ALA B N 1
ATOM 5888 C CA . ALA B 1 184 ? -2.352 -19.75 -21.219 1 91.62 184 ALA B CA 1
ATOM 5889 C C . ALA B 1 184 ? -2.637 -18.25 -21.203 1 91.62 184 ALA B C 1
ATOM 5891 O O . ALA B 1 184 ? -3.436 -17.75 -22 1 91.62 184 ALA B O 1
ATOM 5892 N N . THR B 1 185 ? -2.02 -17.594 -20.312 1 88.62 185 THR B N 1
ATOM 5893 C CA . THR B 1 185 ? -2.189 -16.141 -20.234 1 88.62 185 THR B CA 1
ATOM 5894 C C . THR B 1 185 ? -1.669 -15.461 -21.484 1 88.62 185 THR B C 1
ATOM 5896 O O . THR B 1 185 ? -2.293 -14.531 -22 1 88.62 185 THR B O 1
ATOM 5899 N N . LEU B 1 186 ? -0.568 -15.898 -21.953 1 88.38 186 LEU B N 1
ATOM 5900 C CA . LEU B 1 186 ? -0.001 -15.344 -23.188 1 88.38 186 LEU B CA 1
ATOM 5901 C C . LEU B 1 186 ? -0.912 -15.617 -24.375 1 88.38 186 LEU B C 1
ATOM 5903 O O . LEU B 1 186 ? -1.053 -14.773 -25.266 1 88.38 186 LEU B O 1
ATOM 5907 N N . VAL B 1 187 ? -1.485 -16.75 -24.406 1 93.38 187 VAL B N 1
ATOM 5908 C CA . VAL B 1 187 ? -2.43 -17.094 -25.453 1 93.38 187 VAL B CA 1
ATOM 5909 C C . VAL B 1 187 ? -3.621 -16.141 -25.422 1 93.38 187 VAL B C 1
ATOM 5911 O O . VAL B 1 187 ? -4.02 -15.586 -26.453 1 93.38 187 VAL B O 1
ATOM 5914 N N . ALA B 1 188 ? -4.129 -15.977 -24.25 1 92.19 188 ALA B N 1
ATOM 5915 C CA . ALA B 1 188 ? -5.266 -15.078 -24.078 1 92.19 188 ALA B CA 1
ATOM 5916 C C . ALA B 1 188 ? -4.914 -13.656 -24.516 1 92.19 188 ALA B C 1
ATOM 5918 O O . ALA B 1 188 ? -5.711 -12.992 -25.188 1 92.19 188 ALA B O 1
ATOM 5919 N N . HIS B 1 189 ? -3.768 -13.273 -24.203 1 88.62 189 HIS B N 1
ATOM 5920 C CA . HIS B 1 189 ? -3.32 -11.93 -24.562 1 88.62 189 HIS B CA 1
ATOM 5921 C C . HIS B 1 189 ? -3.223 -11.773 -26.078 1 88.62 189 HIS B C 1
ATOM 5923 O O . HIS B 1 189 ? -3.664 -10.766 -26.641 1 88.62 189 HIS B O 1
ATOM 5929 N N . ALA B 1 190 ? -2.645 -12.711 -26.703 1 91.94 190 ALA B N 1
ATOM 5930 C CA . ALA B 1 190 ? -2.5 -12.68 -28.156 1 91.94 190 ALA B CA 1
ATOM 5931 C C . ALA B 1 190 ? -3.863 -12.695 -28.844 1 91.94 190 ALA B C 1
ATOM 5933 O O . ALA B 1 190 ? -4.086 -11.961 -29.812 1 91.94 190 ALA B O 1
ATOM 5934 N N . ALA B 1 191 ? -4.715 -13.492 -28.391 1 95.06 191 ALA B N 1
ATOM 5935 C CA . ALA B 1 191 ? -6.047 -13.609 -28.984 1 95.06 191 ALA B CA 1
ATOM 5936 C C . ALA B 1 191 ? -6.863 -12.344 -28.75 1 95.06 191 ALA B C 1
ATOM 5938 O O . ALA B 1 191 ? -7.543 -11.859 -29.656 1 95.06 191 ALA B O 1
ATOM 5939 N N . CYS B 1 192 ? -6.766 -11.773 -27.562 1 92.5 192 CYS B N 1
ATOM 5940 C CA . CYS B 1 192 ? -7.531 -10.594 -27.203 1 92.5 192 CYS B CA 1
ATOM 5941 C C . CYS B 1 192 ? -7.082 -9.383 -28.016 1 92.5 192 CYS B C 1
ATOM 5943 O O . CYS B 1 192 ? -7.824 -8.406 -28.156 1 92.5 192 CYS B O 1
ATOM 5945 N N . ALA B 1 193 ? -5.906 -9.453 -28.516 1 91.69 193 ALA B N 1
ATOM 5946 C CA . ALA B 1 193 ? -5.395 -8.367 -29.344 1 91.69 193 ALA B CA 1
ATOM 5947 C C . ALA B 1 193 ? -6.207 -8.227 -30.625 1 91.69 193 ALA B C 1
ATOM 5949 O O . ALA B 1 193 ? -6.168 -7.184 -31.281 1 91.69 193 ALA B O 1
ATOM 5950 N N . LYS B 1 194 ? -7.012 -9.25 -30.984 1 94.19 194 LYS B N 1
ATOM 5951 C CA . LYS B 1 194 ? -7.848 -9.219 -32.188 1 94.19 194 LYS B CA 1
ATOM 5952 C C . LYS B 1 194 ? -9.188 -8.539 -31.906 1 94.19 194 LYS B C 1
ATOM 5954 O O . LYS B 1 194 ? -9.938 -8.234 -32.844 1 94.19 194 LYS B O 1
ATOM 5959 N N . ILE B 1 195 ? -9.438 -8.281 -30.625 1 94.56 195 ILE B N 1
ATOM 5960 C CA . ILE B 1 195 ? -10.609 -7.52 -30.203 1 94.56 195 ILE B CA 1
ATOM 5961 C C . ILE B 1 195 ? -10.266 -6.031 -30.156 1 94.56 195 ILE B C 1
ATOM 5963 O O . ILE B 1 195 ? -9.133 -5.66 -29.844 1 94.56 195 ILE B O 1
ATOM 5967 N N . PRO B 1 196 ? -11.203 -5.223 -30.547 1 93.25 196 PRO B N 1
ATOM 5968 C CA . PRO B 1 196 ? -10.914 -3.787 -30.594 1 93.25 196 PRO B CA 1
ATOM 5969 C C . PRO B 1 196 ? -10.344 -3.264 -29.281 1 93.25 196 PRO B C 1
ATOM 5971 O O . PRO B 1 196 ? -10.828 -3.625 -28.203 1 93.25 196 PRO B O 1
ATOM 5974 N N . ALA B 1 197 ? -9.383 -2.412 -29.344 1 90.94 197 ALA B N 1
ATOM 5975 C CA . ALA B 1 197 ? -8.617 -1.896 -28.219 1 90.94 197 ALA B CA 1
ATOM 5976 C C . ALA B 1 197 ? -9.508 -1.127 -27.25 1 90.94 197 ALA B C 1
ATOM 5978 O O . ALA B 1 197 ? -9.234 -1.076 -26.047 1 90.94 197 ALA B O 1
ATOM 5979 N N . HIS B 1 198 ? -10.523 -0.543 -27.781 1 90.81 198 HIS B N 1
ATOM 5980 C CA . HIS B 1 198 ? -11.391 0.276 -26.938 1 90.81 198 HIS B CA 1
ATOM 5981 C C . HIS B 1 198 ? -12.086 -0.568 -25.875 1 90.81 198 HIS B C 1
ATOM 5983 O O . HIS B 1 198 ? -12.5 -0.051 -24.828 1 90.81 198 HIS B O 1
ATOM 5989 N N . CYS B 1 199 ? -12.188 -1.89 -26.141 1 91.38 199 CYS B N 1
ATOM 5990 C CA . CYS B 1 199 ? -12.797 -2.766 -25.141 1 91.38 199 CYS B CA 1
ATOM 5991 C C . CYS B 1 199 ? -11.938 -2.848 -23.891 1 91.38 199 CYS B C 1
ATOM 5993 O O . CYS B 1 199 ? -12.453 -2.734 -22.781 1 91.38 199 CYS B O 1
ATOM 5995 N N . GLU B 1 200 ? -10.695 -3.082 -24.094 1 89.31 200 GLU B N 1
ATOM 5996 C CA . GLU B 1 200 ? -9.789 -3.133 -22.953 1 89.31 200 GLU B CA 1
ATOM 5997 C C . GLU B 1 200 ? -9.688 -1.774 -22.266 1 89.31 200 GLU B C 1
ATOM 5999 O O . GLU B 1 200 ? -9.617 -1.696 -21.031 1 89.31 200 GLU B O 1
ATOM 6004 N N . GLU B 1 201 ? -9.664 -0.786 -23.016 1 89.62 201 GLU B N 1
ATOM 6005 C CA . GLU B 1 201 ? -9.617 0.574 -22.484 1 89.62 201 GLU B CA 1
ATOM 6006 C C . GLU B 1 201 ? -10.82 0.866 -21.594 1 89.62 201 GLU B C 1
ATOM 6008 O O . GLU B 1 201 ? -10.68 1.454 -20.516 1 89.62 201 GLU B O 1
ATOM 6013 N N . PHE B 1 202 ? -11.922 0.49 -22.094 1 92.81 202 PHE B N 1
ATOM 6014 C CA . PHE B 1 202 ? -13.141 0.707 -21.328 1 92.81 202 PHE B CA 1
ATOM 6015 C C . PHE B 1 202 ? -13.07 -0.006 -19.969 1 92.81 202 PHE B C 1
ATOM 6017 O O . PHE B 1 202 ? -13.422 0.569 -18.938 1 92.81 202 PHE B O 1
ATOM 6024 N N . LEU B 1 203 ? -12.609 -1.221 -20.031 1 91.12 203 LEU B N 1
ATOM 6025 C CA . LEU B 1 203 ? -12.508 -2.012 -18.812 1 91.12 203 LEU B CA 1
ATOM 6026 C C . LEU B 1 203 ? -11.609 -1.323 -17.797 1 91.12 203 LEU B C 1
ATOM 6028 O O . LEU B 1 203 ? -11.922 -1.297 -16.594 1 91.12 203 LEU B O 1
ATOM 6032 N N . ARG B 1 204 ? -10.539 -0.804 -18.188 1 89.56 204 ARG B N 1
ATOM 6033 C CA . ARG B 1 204 ? -9.594 -0.128 -17.297 1 89.56 204 ARG B CA 1
ATOM 6034 C C . ARG B 1 204 ? -10.164 1.191 -16.797 1 89.56 204 ARG B C 1
ATOM 6036 O O . ARG B 1 204 ? -10.07 1.497 -15.602 1 89.56 204 ARG B O 1
ATOM 6043 N N . LYS B 1 205 ? -10.766 1.947 -17.625 1 91.62 205 LYS B N 1
ATOM 6044 C CA . LYS B 1 205 ? -11.203 3.303 -17.312 1 91.62 205 LYS B CA 1
ATOM 6045 C C . LYS B 1 205 ? -12.438 3.285 -16.422 1 91.62 205 LYS B C 1
ATOM 6047 O O . LYS B 1 205 ? -12.586 4.133 -15.531 1 91.62 205 LYS B O 1
ATOM 6052 N N . ILE B 1 206 ? -13.305 2.32 -16.703 1 92.94 206 ILE B N 1
ATOM 6053 C CA . ILE B 1 206 ? -14.555 2.316 -15.953 1 92.94 206 ILE B CA 1
ATOM 6054 C C . ILE B 1 206 ? -14.281 1.992 -14.484 1 92.94 206 ILE B C 1
ATOM 6056 O O . ILE B 1 206 ? -14.867 2.605 -13.594 1 92.94 206 ILE B O 1
ATOM 6060 N N . ALA B 1 207 ? -13.453 0.998 -14.289 1 89.69 207 ALA B N 1
ATOM 6061 C CA . ALA B 1 207 ? -13.102 0.64 -12.922 1 89.69 207 ALA B CA 1
ATOM 6062 C C . ALA B 1 207 ? -12.453 1.813 -12.195 1 89.69 207 ALA B C 1
ATOM 6064 O O . ALA B 1 207 ? -12.805 2.121 -11.055 1 89.69 207 ALA B O 1
ATOM 6065 N N . SER B 1 208 ? -11.57 2.434 -12.844 1 89.88 208 SER B N 1
ATOM 6066 C CA . SER B 1 208 ? -10.883 3.586 -12.266 1 89.88 208 SER B CA 1
ATOM 6067 C C . SER B 1 208 ? -11.859 4.738 -12.016 1 89.88 208 SER B C 1
ATOM 6069 O O . SER B 1 208 ? -11.789 5.402 -10.977 1 89.88 208 SER B O 1
ATOM 6071 N N . TYR B 1 209 ? -12.695 4.992 -12.992 1 91.44 209 TYR B N 1
ATOM 6072 C CA . TYR B 1 209 ? -13.648 6.09 -12.914 1 91.44 209 TYR B CA 1
ATOM 6073 C C . TYR B 1 209 ? -14.547 5.945 -11.688 1 91.44 209 TYR B C 1
ATOM 6075 O O . TYR B 1 209 ? -14.828 6.926 -10.992 1 91.44 209 TYR B O 1
ATOM 6083 N N . ILE B 1 210 ? -14.953 4.77 -11.438 1 89.75 210 ILE B N 1
ATOM 6084 C CA . ILE B 1 210 ? -15.891 4.516 -10.352 1 89.75 210 ILE B CA 1
ATOM 6085 C C . ILE B 1 210 ? -15.133 4.414 -9.031 1 89.75 210 ILE B C 1
ATOM 6087 O O . ILE B 1 210 ? -15.531 5.008 -8.023 1 89.75 210 ILE B O 1
ATOM 6091 N N . ASN B 1 211 ? -14.008 3.717 -9.07 1 87.88 211 ASN B N 1
ATOM 6092 C CA . ASN B 1 211 ? -13.328 3.348 -7.836 1 87.88 211 ASN B CA 1
ATOM 6093 C C . ASN B 1 211 ? -12.469 4.492 -7.305 1 87.88 211 ASN B C 1
ATOM 6095 O O . ASN B 1 211 ? -12.117 4.516 -6.125 1 87.88 211 ASN B O 1
ATOM 6099 N N . SER B 1 212 ? -12.086 5.43 -8.086 1 86.06 212 SER B N 1
ATOM 6100 C CA . SER B 1 212 ? -11.156 6.469 -7.656 1 86.06 212 SER B CA 1
ATOM 6101 C C . SER B 1 212 ? -11.875 7.586 -6.914 1 86.06 212 SER B C 1
ATOM 6103 O O . SER B 1 212 ? -11.242 8.406 -6.25 1 86.06 212 SER B O 1
ATOM 6105 N N . SER B 1 213 ? -13.211 7.641 -6.984 1 85.38 213 SER B N 1
ATOM 6106 C CA . SER B 1 213 ? -14 8.68 -6.324 1 85.38 213 SER B CA 1
ATOM 6107 C C . SER B 1 213 ? -14.977 8.07 -5.316 1 85.38 213 SER B C 1
ATOM 6109 O O . SER B 1 213 ? -15.867 7.305 -5.688 1 85.38 213 SER B O 1
ATOM 6111 N N . PRO B 1 214 ? -14.797 8.422 -4.125 1 85 214 PRO B N 1
ATOM 6112 C CA . PRO B 1 214 ? -15.742 7.926 -3.117 1 85 214 PRO B CA 1
ATOM 6113 C C . PRO B 1 214 ? -17.188 8.289 -3.434 1 85 214 PRO B C 1
ATOM 6115 O O . PRO B 1 214 ? -18.094 7.484 -3.197 1 85 214 PRO B O 1
ATOM 6118 N N . LYS B 1 215 ? -17.422 9.492 -3.93 1 84.12 215 LYS B N 1
ATOM 6119 C CA . LYS B 1 215 ? -18.781 9.922 -4.277 1 84.12 215 LYS B CA 1
ATOM 6120 C C . LYS B 1 215 ? -19.359 9.039 -5.383 1 84.12 215 LYS B C 1
ATOM 6122 O O . LYS B 1 215 ? -20.484 8.547 -5.258 1 84.12 215 LYS B O 1
ATOM 6127 N N . ARG B 1 216 ? -18.625 8.797 -6.406 1 87.19 216 ARG B N 1
ATOM 6128 C CA . ARG B 1 216 ? -19.094 7.988 -7.527 1 87.19 216 ARG B CA 1
ATOM 6129 C C . ARG B 1 216 ? -19.344 6.547 -7.09 1 87.19 216 ARG B C 1
ATOM 6131 O O . ARG B 1 216 ? -20.312 5.926 -7.516 1 87.19 216 ARG B O 1
ATOM 6138 N N . LEU B 1 217 ? -18.469 6.066 -6.285 1 87.56 217 LEU B N 1
ATOM 6139 C CA . LEU B 1 217 ? -18.625 4.707 -5.789 1 87.56 217 LEU B CA 1
ATOM 6140 C C . LEU B 1 217 ? -19.906 4.574 -4.969 1 87.56 217 LEU B C 1
ATOM 6142 O O . LEU B 1 217 ? -20.625 3.58 -5.094 1 87.56 217 LEU B O 1
ATOM 6146 N N . ALA B 1 218 ? -20.156 5.488 -4.152 1 84.69 218 ALA B N 1
ATOM 6147 C CA . ALA B 1 218 ? -21.375 5.465 -3.33 1 84.69 218 ALA B CA 1
ATOM 6148 C C . ALA B 1 218 ? -22.625 5.508 -4.195 1 84.69 218 ALA B C 1
ATOM 6150 O O . ALA B 1 218 ? -23.578 4.773 -3.947 1 84.69 218 ALA B O 1
ATOM 6151 N N . VAL B 1 219 ? -22.594 6.426 -5.125 1 85.25 219 VAL B N 1
ATOM 6152 C CA . VAL B 1 219 ? -23.719 6.539 -6.035 1 85.25 219 VAL B CA 1
ATOM 6153 C C . VAL B 1 219 ? -23.906 5.23 -6.797 1 85.25 219 VAL B C 1
ATOM 6155 O O . VAL B 1 219 ? -25.031 4.75 -6.961 1 85.25 219 VAL B O 1
ATOM 6158 N N . PHE B 1 220 ? -22.844 4.723 -7.254 1 88.38 220 PHE B N 1
ATOM 6159 C CA . PHE B 1 220 ? -22.891 3.461 -7.984 1 88.38 220 PHE B CA 1
ATOM 6160 C C . PHE B 1 220 ? -23.469 2.355 -7.113 1 88.38 220 PHE B C 1
ATOM 6162 O O . PHE B 1 220 ? -24.281 1.548 -7.578 1 88.38 220 PHE B O 1
ATOM 6169 N N . ASN B 1 221 ? -23.031 2.258 -5.883 1 83.94 221 ASN B N 1
ATOM 6170 C CA . ASN B 1 221 ? -23.531 1.237 -4.969 1 83.94 221 ASN B CA 1
ATOM 6171 C C . ASN B 1 221 ? -25.047 1.35 -4.77 1 83.94 221 ASN B C 1
ATOM 6173 O O . ASN B 1 221 ? -25.719 0.34 -4.59 1 83.94 221 ASN B O 1
ATOM 6177 N N . GLU B 1 222 ? -25.562 2.486 -4.754 1 82.69 222 GLU B N 1
ATOM 6178 C CA . GLU B 1 222 ? -27 2.684 -4.652 1 82.69 222 GLU B CA 1
ATOM 6179 C C . GLU B 1 222 ? -27.734 2.066 -5.844 1 82.69 222 GLU B C 1
ATOM 6181 O O . GLU B 1 222 ? -28.797 1.458 -5.684 1 82.69 222 GLU B O 1
ATOM 6186 N N . PHE B 1 223 ? -27.109 2.314 -6.938 1 81.56 223 PHE B N 1
ATOM 6187 C CA . PHE B 1 223 ? -27.703 1.721 -8.133 1 81.56 223 PHE B CA 1
ATOM 6188 C C . PHE B 1 223 ? -27.625 0.199 -8.078 1 81.56 223 PHE B C 1
ATOM 6190 O O . PHE B 1 223 ? -28.562 -0.491 -8.461 1 81.56 223 PHE B O 1
ATOM 6197 N N . SER B 1 224 ? -26.5 -0.248 -7.629 1 82.56 224 SER B N 1
ATOM 6198 C CA . SER B 1 224 ? -26.312 -1.691 -7.531 1 82.56 224 SER B CA 1
ATOM 6199 C C . SER B 1 224 ? -27.297 -2.314 -6.559 1 82.56 224 SER B C 1
ATOM 6201 O O . SER B 1 224 ? -27.797 -3.422 -6.789 1 82.56 224 SER B O 1
ATOM 6203 N N . GLU B 1 225 ? -27.531 -1.637 -5.512 1 78.25 225 GLU B N 1
ATOM 6204 C CA . GLU B 1 225 ? -28.531 -2.1 -4.543 1 78.25 225 GLU B CA 1
ATOM 6205 C C . GLU B 1 225 ? -29.922 -2.086 -5.137 1 78.25 225 GLU B C 1
ATOM 6207 O O . GLU B 1 225 ? -30.719 -3.002 -4.895 1 78.25 225 GLU B O 1
ATOM 6212 N N . CYS B 1 226 ? -30.234 -1.059 -5.844 1 70.44 226 CYS B N 1
ATOM 6213 C CA . CYS B 1 226 ? -31.547 -0.929 -6.469 1 70.44 226 CYS B CA 1
ATOM 6214 C C . CYS B 1 226 ? -31.797 -2.062 -7.461 1 70.44 226 CYS B C 1
ATOM 6216 O O . CYS B 1 226 ? -32.906 -2.578 -7.551 1 70.44 226 CYS B O 1
ATOM 6218 N N . PHE B 1 227 ? -30.734 -2.385 -8.156 1 71.44 227 PHE B N 1
ATOM 6219 C CA . PHE B 1 227 ? -30.875 -3.422 -9.172 1 71.44 227 PHE B CA 1
ATOM 6220 C C . PHE B 1 227 ? -30.656 -4.805 -8.562 1 71.44 227 PHE B C 1
ATOM 6222 O O . PHE B 1 227 ? -30.672 -5.809 -9.273 1 71.44 227 PHE B O 1
ATOM 6229 N N . GLN B 1 228 ? -30.547 -4.746 -7.188 1 66.75 228 GLN B N 1
ATOM 6230 C CA . GLN B 1 228 ? -30.359 -5.988 -6.445 1 66.75 228 GLN B CA 1
ATOM 6231 C C . GLN B 1 228 ? -29.141 -6.758 -6.969 1 66.75 228 GLN B C 1
ATOM 6233 O O . GLN B 1 228 ? -29.203 -7.98 -7.129 1 66.75 228 GLN B O 1
ATOM 6238 N N . ASP B 1 229 ? -28.328 -5.953 -7.559 1 68.69 229 ASP B N 1
ATOM 6239 C CA . ASP B 1 229 ? -27.078 -6.586 -7.961 1 68.69 229 ASP B CA 1
ATOM 6240 C C . ASP B 1 229 ? -26.234 -6.941 -6.742 1 68.69 229 ASP B C 1
ATOM 6242 O O . ASP B 1 229 ? -26.391 -6.355 -5.668 1 68.69 229 ASP B O 1
ATOM 6246 N N . THR B 1 230 ? -25.656 -8.109 -6.703 1 61.94 230 THR B N 1
ATOM 6247 C CA . THR B 1 230 ? -24.766 -8.469 -5.609 1 61.94 230 THR B CA 1
ATOM 6248 C C . THR B 1 230 ? -23.734 -7.363 -5.371 1 61.94 230 THR B C 1
ATOM 6250 O O . THR B 1 230 ? -23.266 -6.723 -6.32 1 61.94 230 THR B O 1
ATOM 6253 N N . ASN B 1 231 ? -23.75 -6.781 -4.266 1 61.19 231 ASN B N 1
ATOM 6254 C CA . ASN B 1 231 ? -22.891 -5.691 -3.838 1 61.19 231 ASN B CA 1
ATOM 6255 C C . ASN B 1 231 ? -21.406 -6.027 -4.074 1 61.19 231 ASN B C 1
ATOM 6257 O O . ASN B 1 231 ? -20.656 -6.227 -3.123 1 61.19 231 ASN B O 1
ATOM 6261 N N . ARG B 1 232 ? -21.203 -6.184 -5.441 1 70.94 232 ARG B N 1
ATOM 6262 C CA . ARG B 1 232 ? -19.812 -6.48 -5.73 1 70.94 232 ARG B CA 1
ATOM 6263 C C . ARG B 1 232 ? -19.109 -5.281 -6.363 1 70.94 232 ARG B C 1
ATOM 6265 O O . ARG B 1 232 ? -19.703 -4.559 -7.164 1 70.94 232 ARG B O 1
ATOM 6272 N N . LYS B 1 233 ? -17.891 -5.074 -5.941 1 75.38 233 LYS B N 1
ATOM 6273 C CA . LYS B 1 233 ? -17.062 -3.99 -6.477 1 75.38 233 LYS B CA 1
ATOM 6274 C C . LYS B 1 233 ? -16.578 -4.312 -7.887 1 75.38 233 LYS B C 1
ATOM 6276 O O . LYS B 1 233 ? -16.359 -5.48 -8.219 1 75.38 233 LYS B O 1
ATOM 6281 N N . ILE B 1 234 ? -16.578 -3.309 -8.719 1 81 234 ILE B N 1
ATOM 6282 C CA . ILE B 1 234 ? -16 -3.471 -10.055 1 81 234 ILE B CA 1
ATOM 6283 C C . ILE B 1 234 ? -14.508 -3.748 -9.945 1 81 234 ILE B C 1
ATOM 6285 O O . ILE B 1 234 ? -13.805 -3.104 -9.164 1 81 234 ILE B O 1
ATOM 6289 N N . LEU B 1 235 ? -14.102 -4.695 -10.609 1 81 235 LEU B N 1
ATOM 6290 C CA . LEU B 1 235 ? -12.711 -5.117 -10.523 1 81 235 LEU B CA 1
ATOM 6291 C C . LEU B 1 235 ? -11.844 -4.352 -11.523 1 81 235 LEU B C 1
ATOM 6293 O O . LEU B 1 235 ? -12.281 -4.086 -12.648 1 81 235 LEU B O 1
ATOM 6297 N N . LYS B 1 236 ? -10.695 -4.074 -11.055 1 81.38 236 LYS B N 1
ATOM 6298 C CA . LYS B 1 236 ? -9.711 -3.465 -11.938 1 81.38 236 LYS B CA 1
ATOM 6299 C C . LYS B 1 236 ? -8.914 -4.527 -12.688 1 81.38 236 LYS B C 1
ATOM 6301 O O . LYS B 1 236 ? -8.539 -5.551 -12.109 1 81.38 236 LYS B O 1
ATOM 6306 N N . LEU B 1 237 ? -8.781 -4.199 -13.914 1 78.69 237 LEU B N 1
ATOM 6307 C CA . LEU B 1 237 ? -7.984 -5.109 -14.727 1 78.69 237 LEU B CA 1
ATOM 6308 C C . LEU B 1 237 ? -6.523 -5.09 -14.297 1 78.69 237 LEU B C 1
ATOM 6310 O O . LEU B 1 237 ? -5.941 -4.023 -14.094 1 78.69 237 LEU B O 1
ATOM 6314 N N . CYS B 1 238 ? -5.965 -6.258 -13.969 1 73 238 CYS B N 1
ATOM 6315 C CA . CYS B 1 238 ? -4.57 -6.406 -13.57 1 73 238 CYS B CA 1
ATOM 6316 C C . CYS B 1 238 ? -3.84 -7.379 -14.492 1 73 238 CYS B C 1
ATOM 6318 O O . CYS B 1 238 ? -4.195 -8.555 -14.562 1 73 238 CYS B O 1
ATOM 6320 N N . ASP B 1 239 ? -2.838 -6.895 -15.094 1 64.81 239 ASP B N 1
ATOM 6321 C CA . ASP B 1 239 ? -2.117 -7.684 -16.094 1 64.81 239 ASP B CA 1
ATOM 6322 C C . ASP B 1 239 ? -1.332 -8.812 -15.43 1 64.81 239 ASP B C 1
ATOM 6324 O O . ASP B 1 239 ? -1.05 -9.836 -16.062 1 64.81 239 ASP B O 1
ATOM 6328 N N . THR B 1 240 ? -1.05 -8.609 -14.203 1 61.34 240 THR B N 1
ATOM 6329 C CA . THR B 1 240 ? -0.218 -9.602 -13.531 1 61.34 240 THR B CA 1
ATOM 6330 C C . THR B 1 240 ? -1.07 -10.734 -12.977 1 61.34 240 THR B C 1
ATOM 6332 O O . THR B 1 240 ? -0.544 -11.789 -12.602 1 61.34 240 THR B O 1
ATOM 6335 N N . ARG B 1 241 ? -2.375 -10.5 -13.062 1 65.25 241 ARG B N 1
ATOM 6336 C CA . ARG B 1 241 ? -3.264 -11.547 -12.547 1 65.25 241 ARG B CA 1
ATOM 6337 C C . ARG B 1 241 ? -3.842 -12.375 -13.688 1 65.25 241 ARG B C 1
ATOM 6339 O O . ARG B 1 241 ? -4.734 -11.922 -14.406 1 65.25 241 ARG B O 1
ATOM 6346 N N . TRP B 1 242 ? -3.473 -13.555 -13.742 1 66 242 TRP B N 1
ATOM 6347 C CA . TRP B 1 242 ? -3.748 -14.469 -14.852 1 66 242 TRP B CA 1
ATOM 6348 C C . TRP B 1 242 ? -5.246 -14.547 -15.133 1 66 242 TRP B C 1
ATOM 6350 O O . TRP B 1 242 ? -5.66 -14.664 -16.281 1 66 242 TRP B O 1
ATOM 6360 N N . LEU B 1 243 ? -5.945 -14.43 -14.102 1 73.31 243 LEU B N 1
ATOM 6361 C CA . LEU B 1 243 ? -7.387 -14.664 -14.188 1 73.31 243 LEU B CA 1
ATOM 6362 C C . LEU B 1 243 ? -8.148 -13.344 -14.258 1 73.31 243 LEU B C 1
ATOM 6364 O O . LEU B 1 243 ? -9.375 -13.336 -14.383 1 73.31 243 LEU B O 1
ATOM 6368 N N . SER B 1 244 ? -7.445 -12.32 -14.367 1 77.5 244 SER B N 1
ATOM 6369 C CA . SER B 1 244 ? -8.039 -11.016 -14.086 1 77.5 244 SER B CA 1
ATOM 6370 C C . SER B 1 244 ? -9 -10.594 -15.195 1 77.5 244 SER B C 1
ATOM 6372 O O . SER B 1 244 ? -10.078 -10.062 -14.93 1 77.5 244 SER B O 1
ATOM 6374 N N . HIS B 1 245 ? -8.797 -10.977 -16.359 1 84.44 245 HIS B N 1
ATOM 6375 C CA . HIS B 1 245 ? -9.625 -10.492 -17.469 1 84.44 245 HIS B CA 1
ATOM 6376 C C . HIS B 1 245 ? -11.031 -11.07 -17.391 1 84.44 245 HIS B C 1
ATOM 6378 O O . HIS B 1 245 ? -12.016 -10.328 -17.469 1 84.44 245 HIS B O 1
ATOM 6384 N N . TYR B 1 246 ? -11.039 -12.297 -17.172 1 88.75 246 TYR B N 1
ATOM 6385 C CA . TYR B 1 246 ? -12.336 -12.953 -17.109 1 88.75 246 TYR B CA 1
ATOM 6386 C C . TYR B 1 246 ? -13.18 -12.406 -15.969 1 88.75 246 TYR B C 1
ATOM 6388 O O . TYR B 1 246 ? -14.352 -12.07 -16.141 1 88.75 246 TYR B O 1
ATOM 6396 N N . LEU B 1 247 ? -12.586 -12.297 -14.867 1 88.62 247 LEU B N 1
ATOM 6397 C CA . LEU B 1 247 ? -13.32 -11.852 -13.68 1 88.62 247 LEU B CA 1
ATOM 6398 C C . LEU B 1 247 ? -13.812 -10.422 -13.852 1 88.62 247 LEU B C 1
ATOM 6400 O O . LEU B 1 247 ? -14.938 -10.094 -13.453 1 88.62 247 LEU B O 1
ATOM 6404 N N . CYS B 1 248 ? -13.008 -9.656 -14.422 1 90.62 248 CYS B N 1
ATOM 6405 C CA . CYS B 1 248 ? -13.383 -8.266 -14.648 1 90.62 248 CYS B CA 1
ATOM 6406 C C . CYS B 1 248 ? -14.547 -8.172 -15.625 1 90.62 248 CYS B C 1
ATOM 6408 O O . CYS B 1 248 ? -15.492 -7.414 -15.398 1 90.62 248 CYS B O 1
ATOM 6410 N N . ILE B 1 249 ? -14.508 -8.938 -16.625 1 92.88 249 ILE B N 1
ATOM 6411 C CA . ILE B 1 249 ? -15.531 -8.906 -17.656 1 92.88 249 ILE B CA 1
ATOM 6412 C C . ILE B 1 249 ? -16.828 -9.492 -17.109 1 92.88 249 ILE B C 1
ATOM 6414 O O . ILE B 1 249 ? -17.922 -8.953 -17.344 1 92.88 249 ILE B O 1
ATOM 6418 N N . ASP B 1 250 ? -16.656 -10.578 -16.406 1 92.56 250 ASP B N 1
ATOM 6419 C CA . ASP B 1 250 ? -17.828 -11.211 -15.789 1 92.56 250 ASP B CA 1
ATOM 6420 C C . ASP B 1 250 ? -18.562 -10.234 -14.867 1 92.56 250 ASP B C 1
ATOM 6422 O O . ASP B 1 250 ? -19.781 -10.094 -14.953 1 92.56 250 ASP B O 1
ATOM 6426 N N . ARG B 1 251 ? -17.844 -9.57 -14.086 1 90.44 251 ARG B N 1
ATOM 6427 C CA . ARG B 1 251 ? -18.422 -8.594 -13.164 1 90.44 251 ARG B CA 1
ATOM 6428 C C . ARG B 1 251 ? -19.016 -7.406 -13.922 1 90.44 251 ARG B C 1
ATOM 6430 O O . ARG B 1 251 ? -20.078 -6.895 -13.555 1 90.44 251 ARG B O 1
ATOM 6437 N N . LEU B 1 252 ? -18.359 -6.949 -14.891 1 91.88 252 LEU B N 1
ATOM 6438 C CA . LEU B 1 252 ? -18.812 -5.824 -15.703 1 91.88 252 LEU B CA 1
ATOM 6439 C C . LEU B 1 252 ? -20.172 -6.129 -16.328 1 91.88 252 LEU B C 1
ATOM 6441 O O . LEU B 1 252 ? -21.078 -5.297 -16.281 1 91.88 252 LEU B O 1
ATOM 6445 N N . LEU B 1 253 ? -20.297 -7.293 -16.891 1 92.19 253 LEU B N 1
ATOM 6446 C CA . LEU B 1 253 ? -21.531 -7.668 -17.578 1 92.19 253 LEU B CA 1
ATOM 6447 C C . LEU B 1 253 ? -22.688 -7.836 -16.578 1 92.19 253 LEU B C 1
ATOM 6449 O O . LEU B 1 253 ? -23.828 -7.516 -16.891 1 92.19 253 LEU B O 1
ATOM 6453 N N . GLU B 1 254 ? -22.328 -8.352 -15.414 1 90.12 254 GLU B N 1
ATOM 6454 C CA . GLU B 1 254 ? -23.328 -8.484 -14.359 1 90.12 254 GLU B CA 1
ATOM 6455 C C . GLU B 1 254 ? -23.859 -7.113 -13.938 1 90.12 254 GLU B C 1
ATOM 6457 O O . GLU B 1 254 ? -25.047 -6.973 -13.648 1 90.12 254 GLU B O 1
ATOM 6462 N N . LEU B 1 255 ? -23.016 -6.18 -13.977 1 90.88 255 LEU B N 1
ATOM 6463 C CA . LEU B 1 255 ? -23.375 -4.852 -13.492 1 90.88 255 LEU B CA 1
ATOM 6464 C C . LEU B 1 255 ? -23.625 -3.898 -14.656 1 90.88 255 LEU B C 1
ATOM 6466 O O . LEU B 1 255 ? -23.609 -2.678 -14.477 1 90.88 255 LEU B O 1
ATOM 6470 N N . TRP B 1 256 ? -23.812 -4.422 -15.797 1 91 256 TRP B N 1
ATOM 6471 C CA . TRP B 1 256 ? -23.875 -3.631 -17.016 1 91 256 TRP B CA 1
ATOM 6472 C C . TRP B 1 256 ? -24.938 -2.553 -16.906 1 91 256 TRP B C 1
ATOM 6474 O O . TRP B 1 256 ? -24.672 -1.374 -17.156 1 91 256 TRP B O 1
ATOM 6484 N N . ASP B 1 257 ? -26.125 -2.906 -16.516 1 89.06 257 ASP B N 1
ATOM 6485 C CA . ASP B 1 257 ? -27.234 -1.964 -16.453 1 89.06 257 ASP B CA 1
ATOM 6486 C C . ASP B 1 257 ? -27.031 -0.938 -15.344 1 89.06 257 ASP B C 1
ATOM 6488 O O . ASP B 1 257 ? -27.266 0.255 -15.539 1 89.06 257 ASP B O 1
ATOM 6492 N N . SER B 1 258 ? -26.562 -1.465 -14.219 1 89.94 258 SER B N 1
ATOM 6493 C CA . SER B 1 258 ? -26.297 -0.557 -13.109 1 89.94 258 SER B CA 1
ATOM 6494 C C . SER B 1 258 ? -25.266 0.502 -13.5 1 89.94 258 SER B C 1
ATOM 6496 O O . SER B 1 258 ? -25.422 1.676 -13.148 1 89.94 258 SER B O 1
ATOM 6498 N N . ILE B 1 259 ? -24.266 0.131 -14.242 1 92.44 259 ILE B N 1
ATOM 6499 C CA . ILE B 1 259 ? -23.219 1.051 -14.672 1 92.44 259 ILE B CA 1
ATOM 6500 C C . ILE B 1 259 ? -23.781 2.045 -15.68 1 92.44 259 ILE B C 1
ATOM 6502 O O . ILE B 1 259 ? -23.484 3.238 -15.625 1 92.44 259 ILE B O 1
ATOM 6506 N N . LYS B 1 260 ? -24.609 1.556 -16.594 1 91.12 260 LYS B N 1
ATOM 6507 C CA . LYS B 1 260 ? -25.188 2.412 -17.625 1 91.12 260 LYS B CA 1
ATOM 6508 C C . LYS B 1 260 ? -26.062 3.496 -17 1 91.12 260 LYS B C 1
ATOM 6510 O O . LYS B 1 260 ? -25.953 4.672 -17.344 1 91.12 260 LYS B O 1
ATOM 6515 N N . TYR B 1 261 ? -26.859 3.064 -16.047 1 89.62 261 TYR B N 1
ATOM 6516 C CA . TYR B 1 261 ? -27.734 4.02 -15.383 1 89.62 261 TYR B CA 1
ATOM 6517 C C . TYR B 1 261 ? -26.938 4.988 -14.523 1 89.62 261 TYR B C 1
ATOM 6519 O O . TYR B 1 261 ? -27.25 6.18 -14.469 1 89.62 261 TYR B O 1
ATOM 6527 N N . PHE B 1 262 ? -25.953 4.441 -13.891 1 91.38 262 PHE B N 1
ATOM 6528 C CA . PHE B 1 262 ? -25.047 5.266 -13.102 1 91.38 262 PHE B CA 1
ATOM 6529 C C . PHE B 1 262 ? -24.391 6.336 -13.969 1 91.38 262 PHE B C 1
ATOM 6531 O O . PHE B 1 262 ? -24.391 7.516 -13.617 1 91.38 262 PHE B O 1
ATOM 6538 N N . LEU B 1 263 ? -23.891 5.957 -15.086 1 92.88 263 LEU B N 1
ATOM 6539 C CA . LEU B 1 263 ? -23.219 6.891 -15.984 1 92.88 263 LEU B CA 1
ATOM 6540 C C . LEU B 1 263 ? -24.203 7.926 -16.516 1 92.88 263 LEU B C 1
ATOM 6542 O O . LEU B 1 263 ? -23.859 9.102 -16.672 1 92.88 263 LEU B O 1
ATOM 6546 N N . ASN B 1 264 ? -25.422 7.461 -16.797 1 90.75 264 ASN B N 1
ATOM 6547 C CA . ASN B 1 264 ? -26.453 8.391 -17.25 1 90.75 264 ASN B CA 1
ATOM 6548 C C . ASN B 1 264 ? -26.703 9.484 -16.219 1 90.75 264 ASN B C 1
ATOM 6550 O O . ASN B 1 264 ? -26.828 10.664 -16.578 1 90.75 264 ASN B O 1
ATOM 6554 N N . GLU B 1 265 ? -26.766 9 -15.031 1 87.56 265 GLU B N 1
ATOM 6555 C CA . GLU B 1 265 ? -27.016 9.938 -13.938 1 87.56 265 GLU B CA 1
ATOM 6556 C C . GLU B 1 265 ? -25.844 10.898 -13.758 1 87.56 265 GLU B C 1
ATOM 6558 O O . GLU B 1 265 ? -26.031 12.094 -13.539 1 87.56 265 GLU B O 1
ATOM 6563 N N . ILE B 1 266 ? -24.656 10.367 -13.781 1 88.12 266 ILE B N 1
ATOM 6564 C CA . ILE B 1 266 ? -23.469 11.172 -13.531 1 88.12 266 ILE B CA 1
ATOM 6565 C C . ILE B 1 266 ? -23.281 12.18 -14.664 1 88.12 266 ILE B C 1
ATOM 6567 O O . ILE B 1 266 ? -22.859 13.32 -14.43 1 88.12 266 ILE B O 1
ATOM 6571 N N . VAL B 1 267 ? -23.516 11.789 -15.867 1 88.12 267 VAL B N 1
ATOM 6572 C CA . VAL B 1 267 ? -23.359 12.664 -17.016 1 88.12 267 VAL B CA 1
ATOM 6573 C C . VAL B 1 267 ? -24.359 13.8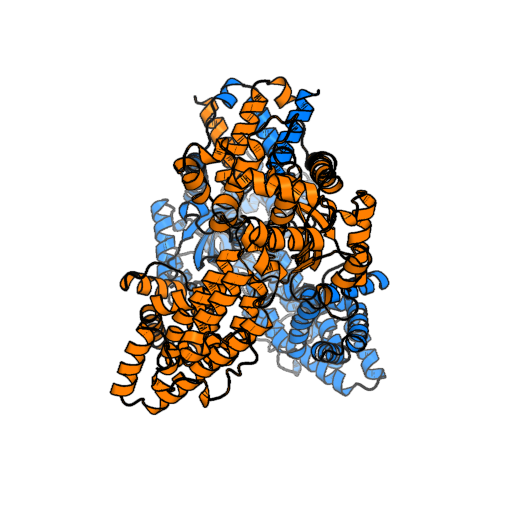28 -16.922 1 88.12 267 VAL B C 1
ATOM 6575 O O . VAL B 1 267 ? -24.031 14.961 -17.297 1 88.12 267 VAL B O 1
ATOM 6578 N N . VAL B 1 268 ? -25.469 13.617 -16.391 1 84.31 268 VAL B N 1
ATOM 6579 C CA . VAL B 1 268 ? -26.484 14.648 -16.234 1 84.31 268 VAL B CA 1
ATOM 6580 C C . VAL B 1 268 ? -26.125 15.555 -15.062 1 84.31 268 VAL B C 1
ATOM 6582 O O . VAL B 1 268 ? -26.266 16.781 -15.156 1 84.31 268 VAL B O 1
ATOM 6585 N N . SER B 1 269 ? -25.672 14.938 -14.031 1 80.81 269 SER B N 1
ATOM 6586 C CA . SER B 1 269 ? -25.453 15.68 -12.797 1 80.81 269 SER B CA 1
ATOM 6587 C C . SER B 1 269 ? -24.109 16.406 -12.82 1 80.81 269 SER B C 1
ATOM 6589 O O . SER B 1 269 ? -24.016 17.562 -12.43 1 80.81 269 SER B O 1
ATOM 6591 N N . GLU B 1 270 ? -22.953 15.758 -13.188 1 77.38 270 GLU B N 1
ATOM 6592 C CA . GLU B 1 270 ? -21.609 16.312 -13.086 1 77.38 270 GLU B CA 1
ATOM 6593 C C . GLU B 1 270 ? -21.109 16.797 -14.445 1 77.38 270 GLU B C 1
ATOM 6595 O O . GLU B 1 270 ? -20.188 17.625 -14.523 1 77.38 270 GLU B O 1
ATOM 6600 N N . LYS B 1 271 ? -21.641 16.438 -15.586 1 77.69 271 LYS B N 1
ATOM 6601 C CA . LYS B 1 271 ? -21.297 16.812 -16.953 1 77.69 271 LYS B CA 1
ATOM 6602 C C . LYS B 1 271 ? -19.797 16.703 -17.188 1 77.69 271 LYS B C 1
ATOM 6604 O O . LYS B 1 271 ? -19.172 17.641 -17.688 1 77.69 271 LYS B O 1
ATOM 6609 N N . THR B 1 272 ? -19.203 15.578 -16.781 1 82.69 272 THR B N 1
ATOM 6610 C CA . THR B 1 272 ? -17.781 15.359 -17.016 1 82.69 272 THR B CA 1
ATOM 6611 C C . THR B 1 272 ? -17.547 14.711 -18.375 1 82.69 272 THR B C 1
ATOM 6613 O O . THR B 1 272 ? -18.328 13.867 -18.812 1 82.69 272 THR B O 1
ATOM 6616 N N . LYS B 1 273 ? -16.5 15.07 -19.031 1 89.31 273 LYS B N 1
ATOM 6617 C CA . LYS B 1 273 ? -16.141 14.531 -20.328 1 89.31 273 LYS B CA 1
ATOM 6618 C C . LYS B 1 273 ? -15.828 13.039 -20.234 1 89.31 273 LYS B C 1
ATOM 6620 O O . LYS B 1 273 ? -16.188 12.266 -21.125 1 89.31 273 LYS B O 1
ATOM 6625 N N . SER B 1 274 ? -15.203 12.641 -19.188 1 90.81 274 SER B N 1
ATOM 6626 C CA . SER B 1 274 ? -14.852 11.242 -19 1 90.81 274 SER B CA 1
ATOM 6627 C C . SER B 1 274 ? -16.094 10.367 -18.859 1 90.81 274 SER B C 1
ATOM 6629 O O . SER B 1 274 ? -16.156 9.273 -19.422 1 90.81 274 SER B O 1
ATOM 6631 N N . GLY B 1 275 ? -17.031 10.859 -18.125 1 91.5 275 GLY B N 1
ATOM 6632 C CA . GLY B 1 275 ? -18.281 10.125 -17.984 1 91.5 275 GLY B CA 1
ATOM 6633 C C . GLY B 1 275 ? -19.047 9.984 -19.281 1 91.5 275 GLY B C 1
ATOM 6634 O O . GLY B 1 275 ? -19.578 8.914 -19.578 1 91.5 275 GLY B O 1
ATOM 6635 N N . GLU B 1 276 ? -19.062 11.031 -20.078 1 93.19 276 GLU B N 1
ATOM 6636 C CA . GLU B 1 276 ? -19.734 11.016 -21.375 1 93.19 276 GLU B CA 1
ATOM 6637 C C . GLU B 1 276 ? -19.062 10.016 -22.328 1 93.19 276 GLU B C 1
ATOM 6639 O O . GLU B 1 276 ? -19.75 9.297 -23.062 1 93.19 276 GLU B O 1
ATOM 6644 N N . TYR B 1 277 ? -17.797 10.086 -22.266 1 94.25 277 TYR B N 1
ATOM 6645 C CA . TYR B 1 277 ? -17.031 9.164 -23.109 1 94.25 277 TYR B CA 1
ATOM 6646 C C . TYR B 1 277 ? -17.344 7.719 -22.75 1 94.25 277 TYR B C 1
ATOM 6648 O O . TYR B 1 277 ? -17.609 6.902 -23.641 1 94.25 277 TYR B O 1
ATOM 6656 N N . LEU B 1 278 ? -17.328 7.391 -21.5 1 94.94 278 LEU B N 1
ATOM 6657 C CA . LEU B 1 278 ? -17.609 6.031 -21.047 1 94.94 278 LEU B CA 1
ATOM 6658 C C . LEU B 1 278 ? -19.031 5.617 -21.406 1 94.94 278 LEU B C 1
ATOM 6660 O O . LEU B 1 278 ? -19.266 4.477 -21.812 1 94.94 278 LEU B O 1
ATOM 6664 N N . LEU B 1 279 ? -19.953 6.566 -21.25 1 94.44 279 LEU B N 1
ATOM 6665 C CA . LEU B 1 279 ? -21.344 6.285 -21.609 1 94.44 279 LEU B CA 1
ATOM 6666 C C . LEU B 1 279 ? -21.484 6.016 -23.094 1 94.44 279 LEU B C 1
ATOM 6668 O O . LEU B 1 279 ? -22.219 5.109 -23.5 1 94.44 279 LEU B O 1
ATOM 6672 N N . SER B 1 280 ? -20.781 6.801 -23.859 1 94.06 280 SER B N 1
ATOM 6673 C CA . SER B 1 280 ? -20.828 6.602 -25.312 1 94.06 280 SER B CA 1
ATOM 6674 C C . SER B 1 280 ? -20.297 5.223 -25.688 1 94.06 280 SER B C 1
ATOM 6676 O O . SER B 1 280 ? -20.812 4.594 -26.609 1 94.06 280 SER B O 1
ATOM 6678 N N . LEU B 1 281 ? -19.312 4.754 -25.031 1 93.12 281 LEU B N 1
ATOM 6679 C CA . LEU B 1 281 ? -18.766 3.426 -25.297 1 93.12 281 LEU B CA 1
ATOM 6680 C C . LEU B 1 281 ? -19.766 2.34 -24.906 1 93.12 281 LEU B C 1
ATOM 6682 O O . LEU B 1 281 ? -19.906 1.337 -25.609 1 93.12 281 LEU B O 1
ATOM 6686 N N . MET B 1 282 ? -20.406 2.578 -23.844 1 92.69 282 MET B N 1
ATOM 6687 C CA . MET B 1 282 ? -21.359 1.581 -23.375 1 92.69 282 MET B CA 1
ATOM 6688 C C . MET B 1 282 ? -22.562 1.498 -24.312 1 92.69 282 MET B C 1
ATOM 6690 O O . MET B 1 282 ? -23.219 0.462 -24.391 1 92.69 282 MET B O 1
ATOM 6694 N N . GLU B 1 283 ? -22.859 2.59 -24.891 1 90.38 283 GLU B N 1
ATOM 6695 C CA . GLU B 1 283 ? -24 2.633 -25.797 1 90.38 283 GLU B CA 1
ATOM 6696 C C . GLU B 1 283 ? -23.656 2.039 -27.156 1 90.38 283 GLU B C 1
ATOM 6698 O O . GLU B 1 283 ? -24.547 1.705 -27.953 1 90.38 283 GLU B O 1
ATOM 6703 N N . ASN B 1 284 ? -22.359 1.934 -27.359 1 88.75 284 ASN B N 1
ATOM 6704 C CA . ASN B 1 284 ? -21.922 1.242 -28.562 1 88.75 284 ASN B CA 1
ATOM 6705 C C . ASN B 1 284 ? -22.266 -0.246 -28.516 1 88.75 284 ASN B C 1
ATOM 6707 O O . ASN B 1 284 ? -21.719 -0.979 -27.672 1 88.75 284 ASN B O 1
ATOM 6711 N N . VAL B 1 285 ? -23.141 -0.651 -29.406 1 84.44 285 VAL B N 1
ATOM 6712 C CA . VAL B 1 285 ? -23.688 -2.004 -29.391 1 84.44 285 VAL B CA 1
ATOM 6713 C C . VAL B 1 285 ? -22.578 -3.018 -29.609 1 84.44 285 VAL B C 1
ATOM 6715 O O . VAL B 1 285 ? -22.656 -4.156 -29.141 1 84.44 285 VAL B O 1
ATOM 6718 N N . ASN B 1 286 ? -21.438 -2.58 -30.188 1 89.19 286 ASN B N 1
ATOM 6719 C CA . ASN B 1 286 ? -20.312 -3.482 -30.453 1 89.19 286 ASN B CA 1
ATOM 6720 C C . ASN B 1 286 ? -19.625 -3.924 -29.172 1 89.19 286 ASN B C 1
ATOM 6722 O O . ASN B 1 286 ? -19.25 -5.09 -29.031 1 89.19 286 ASN B O 1
ATOM 6726 N N . ILE B 1 287 ? -19.594 -3.055 -28.281 1 91.94 287 ILE B N 1
ATOM 6727 C CA . ILE B 1 287 ? -18.781 -3.271 -27.094 1 91.94 287 ILE B CA 1
ATOM 6728 C C . ILE B 1 287 ? -19.406 -4.363 -26.234 1 91.94 287 ILE B C 1
ATOM 6730 O O . ILE B 1 287 ? -18.703 -5.258 -25.75 1 91.94 287 ILE B O 1
ATOM 6734 N N . LYS B 1 288 ? -20.656 -4.285 -26.094 1 92.5 288 LYS B N 1
ATOM 6735 C CA . LYS B 1 288 ? -21.328 -5.297 -25.281 1 92.5 288 LYS B CA 1
ATOM 6736 C C . LYS B 1 288 ? -21.219 -6.676 -25.922 1 92.5 288 LYS B C 1
ATOM 6738 O O . LYS B 1 288 ? -21.062 -7.68 -25.219 1 92.5 288 LYS B O 1
ATOM 6743 N N . ALA B 1 289 ? -21.297 -6.68 -27.219 1 93.69 289 ALA B N 1
ATOM 6744 C CA . ALA B 1 289 ? -21.188 -7.945 -27.938 1 93.69 289 ALA B CA 1
ATOM 6745 C C . ALA B 1 289 ? -19.812 -8.594 -27.703 1 93.69 289 ALA B C 1
ATOM 6747 O O . ALA B 1 289 ? -19.734 -9.797 -27.438 1 93.69 289 ALA B O 1
ATOM 6748 N N . TYR B 1 290 ? -18.828 -7.809 -27.75 1 94.62 290 TYR B N 1
ATOM 6749 C CA . TYR B 1 290 ? -17.484 -8.328 -27.531 1 94.62 290 TYR B CA 1
ATOM 6750 C C . TYR B 1 290 ? -17.344 -8.867 -26.109 1 94.62 290 TYR B C 1
ATOM 6752 O O . TYR B 1 290 ? -16.703 -9.898 -25.891 1 94.62 290 TYR B O 1
ATOM 6760 N N . TYR B 1 291 ? -17.922 -8.219 -25.156 1 94.62 291 TYR B N 1
ATOM 6761 C CA . TYR B 1 291 ? -17.812 -8.664 -23.781 1 94.62 291 TYR B CA 1
ATOM 6762 C C . TYR B 1 291 ? -18.562 -9.977 -23.562 1 94.62 291 TYR B C 1
ATOM 6764 O O . TYR B 1 291 ? -18.125 -10.836 -22.797 1 94.62 291 TYR B O 1
ATOM 6772 N N . LEU B 1 292 ? -19.656 -10.039 -24.203 1 94.88 292 LEU B N 1
ATOM 6773 C CA . LEU B 1 292 ? -20.406 -11.281 -24.109 1 94.88 292 LEU B CA 1
ATOM 6774 C C . LEU B 1 292 ? -19.609 -12.445 -24.703 1 94.88 292 LEU B C 1
ATOM 6776 O O . LEU B 1 292 ? -19.562 -13.531 -24.125 1 94.88 292 LEU B O 1
ATOM 6780 N N . PHE B 1 293 ? -18.969 -12.195 -25.797 1 94.88 293 PHE B N 1
ATOM 6781 C CA . PHE B 1 293 ? -18.109 -13.203 -26.422 1 94.88 293 PHE B CA 1
ATOM 6782 C C . PHE B 1 293 ? -16.938 -13.562 -25.5 1 94.88 293 PHE B C 1
ATOM 6784 O O . PHE B 1 293 ? -16.672 -14.734 -25.266 1 94.88 293 PHE B O 1
ATOM 6791 N N . LEU B 1 294 ? -16.297 -12.5 -24.984 1 94.88 294 LEU B N 1
ATOM 6792 C CA . LEU B 1 294 ? -15.125 -12.695 -24.141 1 94.88 294 LEU B CA 1
ATOM 6793 C C . LEU B 1 294 ? -15.484 -13.438 -22.859 1 94.88 294 LEU B C 1
ATOM 6795 O O . LEU B 1 294 ? -14.719 -14.266 -22.375 1 94.88 294 LEU B O 1
ATOM 6799 N N . LYS B 1 295 ? -16.609 -13.109 -22.281 1 94.38 295 LYS B N 1
ATOM 6800 C CA . LYS B 1 295 ? -17.062 -13.836 -21.094 1 94.38 295 LYS B CA 1
ATOM 6801 C C . LYS B 1 295 ? -17.172 -15.328 -21.375 1 94.38 295 LYS B C 1
ATOM 6803 O O . LYS B 1 295 ? -16.766 -16.156 -20.547 1 94.38 295 LYS B O 1
ATOM 6808 N N . TYR B 1 296 ? -17.641 -15.602 -22.516 1 95 296 TYR B N 1
ATOM 6809 C CA . TYR B 1 296 ? -17.844 -17 -22.875 1 95 296 TYR B CA 1
ATOM 6810 C C . TYR B 1 296 ? -16.5 -17.703 -23.109 1 95 296 TYR B C 1
ATOM 6812 O O . TYR B 1 296 ? -16.234 -18.734 -22.5 1 95 296 TYR B O 1
ATOM 6820 N N . VAL B 1 297 ? -15.711 -17.125 -23.891 1 95.19 297 VAL B N 1
ATOM 6821 C CA . VAL B 1 297 ? -14.516 -17.812 -24.375 1 95.19 297 VAL B CA 1
ATOM 6822 C C . VAL B 1 297 ? -13.453 -17.797 -23.281 1 95.19 297 VAL B C 1
ATOM 6824 O O . VAL B 1 297 ? -12.711 -18.781 -23.109 1 95.19 297 VAL B O 1
ATOM 6827 N N . LEU B 1 298 ? -13.289 -16.703 -22.531 1 94.25 298 LEU B N 1
ATOM 6828 C CA . LEU B 1 298 ? -12.234 -16.594 -21.516 1 94.25 298 LEU B CA 1
ATOM 6829 C C . LEU B 1 298 ? -12.508 -17.531 -20.344 1 94.25 298 LEU B C 1
ATOM 6831 O O . LEU B 1 298 ? -11.609 -17.797 -19.547 1 94.25 298 LEU B O 1
ATOM 6835 N N . ASN B 1 299 ? -13.688 -17.953 -20.266 1 94.25 299 ASN B N 1
ATOM 6836 C CA . ASN B 1 299 ? -14 -18.953 -19.234 1 94.25 299 ASN B CA 1
ATOM 6837 C C . ASN B 1 299 ? -13.188 -20.219 -19.422 1 94.25 299 ASN B C 1
ATOM 6839 O O . ASN B 1 299 ? -12.812 -20.875 -18.438 1 94.25 299 ASN B O 1
ATOM 6843 N N . PHE B 1 300 ? -12.945 -20.578 -20.672 1 95.38 300 PHE B N 1
ATOM 6844 C CA . PHE B 1 300 ? -12.133 -21.75 -20.953 1 95.38 300 PHE B CA 1
ATOM 6845 C C . PHE B 1 300 ? -10.703 -21.547 -20.469 1 95.38 300 PHE B C 1
ATOM 6847 O O . PHE B 1 300 ? -10.102 -22.453 -19.891 1 95.38 300 PHE B O 1
ATOM 6854 N N . PHE B 1 301 ? -10.195 -20.344 -20.688 1 94.56 301 PHE B N 1
ATOM 6855 C CA . PHE B 1 301 ? -8.852 -20.016 -20.25 1 94.56 301 PHE B CA 1
ATOM 6856 C C . PHE B 1 301 ? -8.766 -20 -18.734 1 94.56 301 PHE B C 1
ATOM 6858 O O . PHE B 1 301 ? -7.816 -20.531 -18.156 1 94.56 301 PHE B O 1
ATOM 6865 N N . ASN B 1 302 ? -9.719 -19.422 -18.141 1 93.12 302 ASN B N 1
ATOM 6866 C CA . ASN B 1 302 ? -9.766 -19.328 -16.688 1 93.12 302 ASN B CA 1
ATOM 6867 C C . ASN B 1 302 ? -9.828 -20.703 -16.031 1 93.12 302 ASN B C 1
ATOM 6869 O O . ASN B 1 302 ? -9.164 -20.953 -15.016 1 93.12 302 ASN B O 1
ATOM 6873 N N . SER B 1 303 ? -10.625 -21.531 -16.547 1 94.44 303 SER B N 1
ATOM 6874 C CA . SER B 1 303 ? -10.766 -22.875 -16.016 1 94.44 303 SER B CA 1
ATOM 6875 C C . SER B 1 303 ? -9.469 -23.672 -16.141 1 94.44 303 SER B C 1
ATOM 6877 O O . SER B 1 303 ? -9.078 -24.375 -15.219 1 94.44 303 SER B O 1
ATOM 6879 N N . PHE B 1 304 ? -8.859 -23.531 -17.25 1 95.38 304 PHE B N 1
ATOM 6880 C CA . PHE B 1 304 ? -7.578 -24.188 -17.484 1 95.38 304 PHE B CA 1
ATOM 6881 C C . PHE B 1 304 ? -6.535 -23.703 -16.484 1 95.38 304 PHE B C 1
ATOM 6883 O O . PHE B 1 304 ? -5.848 -24.5 -15.852 1 95.38 304 PHE B O 1
ATOM 6890 N N . ASN B 1 305 ? -6.449 -22.391 -16.312 1 91.94 305 ASN B N 1
ATOM 6891 C CA . ASN B 1 305 ? -5.484 -21.781 -15.406 1 91.94 305 ASN B CA 1
ATOM 6892 C C . ASN B 1 305 ? -5.742 -22.203 -13.953 1 91.94 305 ASN B C 1
ATOM 6894 O O . ASN B 1 305 ? -4.816 -22.562 -13.234 1 91.94 305 ASN B O 1
ATOM 6898 N N . ALA B 1 306 ? -6.941 -22.141 -13.516 1 92.19 306 ALA B N 1
ATOM 6899 C CA . ALA B 1 306 ? -7.305 -22.5 -12.141 1 92.19 306 ALA B CA 1
ATOM 6900 C C . ALA B 1 306 ? -6.98 -23.969 -11.859 1 92.19 306 ALA B C 1
ATOM 6902 O O . ALA B 1 306 ? -6.566 -24.312 -10.75 1 92.19 306 ALA B O 1
ATOM 6903 N N . PHE B 1 307 ? -7.137 -24.766 -12.852 1 94.19 307 PHE B N 1
ATOM 6904 C CA . PHE B 1 307 ? -6.922 -26.203 -12.719 1 94.19 307 PHE B CA 1
ATO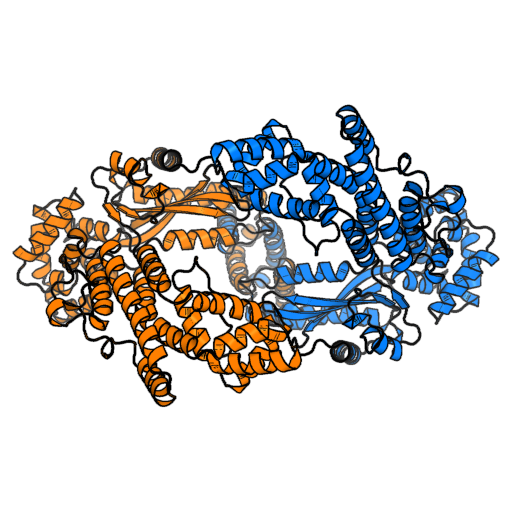M 6905 C C . PHE B 1 307 ? -5.469 -26.516 -12.359 1 94.19 307 PHE B C 1
ATOM 6907 O O . PHE B 1 307 ? -5.199 -27.344 -11.5 1 94.19 307 PHE B O 1
ATOM 6914 N N . PHE B 1 308 ? -4.57 -25.844 -12.922 1 93.69 308 PHE B N 1
ATOM 6915 C CA . PHE B 1 308 ? -3.164 -26.203 -12.773 1 93.69 308 PHE B CA 1
ATOM 6916 C C . PHE B 1 308 ? -2.51 -25.375 -11.672 1 93.69 308 PHE B C 1
ATOM 6918 O O . PHE B 1 308 ? -1.309 -25.5 -11.422 1 93.69 308 PHE B O 1
ATOM 6925 N N . GLN B 1 309 ? -3.195 -24.547 -11.016 1 89.94 309 GLN B N 1
ATOM 6926 C CA . GLN B 1 309 ? -2.686 -23.828 -9.852 1 89.94 309 GLN B CA 1
ATOM 6927 C C . GLN B 1 309 ? -2.871 -24.641 -8.578 1 89.94 309 GLN B C 1
ATOM 6929 O O . GLN B 1 309 ? -2.436 -24.219 -7.5 1 89.94 309 GLN B O 1
ATOM 6934 N N . ALA B 1 310 ? -3.391 -25.828 -8.703 1 89.81 310 ALA B N 1
ATOM 6935 C CA . ALA B 1 310 ? -3.641 -26.688 -7.547 1 89.81 310 ALA B CA 1
ATOM 6936 C C . ALA B 1 310 ? -2.334 -27.234 -6.98 1 89.81 310 ALA B C 1
ATOM 6938 O O . ALA B 1 310 ? -1.328 -27.312 -7.688 1 89.81 310 ALA B O 1
ATOM 6939 N N . HIS B 1 311 ? -2.377 -27.719 -5.734 1 88.44 311 HIS B N 1
ATOM 6940 C CA . HIS B 1 311 ? -1.221 -28.312 -5.074 1 88.44 311 HIS B CA 1
ATOM 6941 C C . HIS B 1 311 ? -1.093 -29.797 -5.414 1 88.44 311 HIS B C 1
ATOM 6943 O O . HIS B 1 311 ? 0.012 -30.344 -5.41 1 88.44 311 HIS B O 1
ATOM 6949 N N . GLU B 1 312 ? -2.221 -30.297 -5.676 1 92.94 312 GLU B N 1
ATOM 6950 C CA . GLU B 1 312 ? -2.221 -31.719 -6.035 1 92.94 312 GLU B CA 1
ATOM 6951 C C . GLU B 1 312 ? -1.481 -31.953 -7.352 1 92.94 312 GLU B C 1
ATOM 6953 O O . GLU B 1 312 ? -1.43 -31.062 -8.203 1 92.94 312 GLU B O 1
ATOM 6958 N N . THR B 1 313 ? -1 -33.125 -7.449 1 95.5 313 THR B N 1
ATOM 6959 C CA . THR B 1 313 ? -0.273 -33.469 -8.664 1 95.5 313 THR B CA 1
ATOM 6960 C C . THR B 1 313 ? -1.226 -33.594 -9.852 1 95.5 313 THR B C 1
ATOM 6962 O O . THR B 1 313 ? -2.18 -34.375 -9.828 1 95.5 313 THR B O 1
ATOM 6965 N N . ARG B 1 314 ? -0.941 -32.781 -10.883 1 95.5 314 ARG B N 1
ATOM 6966 C CA . ARG B 1 314 ? -1.811 -32.781 -12.055 1 95.5 314 ARG B CA 1
ATOM 6967 C C . ARG B 1 314 ? -0.994 -32.812 -13.344 1 95.5 314 ARG B C 1
ATOM 6969 O O . ARG B 1 314 ? -1.552 -32.75 -14.445 1 95.5 314 ARG B O 1
ATOM 6976 N N . ILE B 1 315 ? 0.292 -32.969 -13.227 1 95.06 315 ILE B N 1
ATOM 6977 C CA . ILE B 1 315 ? 1.185 -32.938 -14.383 1 95.06 315 ILE B CA 1
ATOM 6978 C C . ILE B 1 315 ? 0.878 -34.094 -15.32 1 95.06 315 ILE B C 1
ATOM 6980 O O . ILE B 1 315 ? 1.054 -33.969 -16.531 1 95.06 315 ILE B O 1
ATOM 6984 N N . HIS B 1 316 ? 0.347 -35.188 -14.781 1 95.44 316 HIS B N 1
ATOM 6985 C CA . HIS B 1 316 ? 0.085 -36.406 -15.562 1 95.44 316 HIS B CA 1
ATOM 6986 C C . HIS B 1 316 ? -1.082 -36.188 -16.516 1 95.44 316 HIS B C 1
ATOM 6988 O O . HIS B 1 316 ? -1.262 -36.969 -17.469 1 95.44 316 HIS B O 1
ATOM 6994 N N . ILE B 1 317 ? -1.805 -35.156 -16.312 1 95.69 317 ILE B N 1
ATOM 6995 C CA . ILE B 1 317 ? -2.941 -34.906 -17.203 1 95.69 317 ILE B CA 1
ATOM 6996 C C . ILE B 1 317 ? -2.732 -33.625 -17.984 1 95.69 317 ILE B C 1
ATOM 6998 O O . ILE B 1 317 ? -3.641 -33.125 -18.672 1 95.69 317 ILE B O 1
ATOM 7002 N N . LEU B 1 318 ? -1.582 -33 -17.891 1 96.5 318 LEU B N 1
ATOM 7003 C CA . LEU B 1 318 ? -1.317 -31.688 -18.516 1 96.5 318 LEU B CA 1
ATOM 7004 C C . LEU B 1 318 ? -1.465 -31.781 -20.031 1 96.5 318 LEU B C 1
ATOM 7006 O O . LEU B 1 318 ? -2.109 -30.922 -20.641 1 96.5 318 LEU B O 1
ATOM 7010 N N . GLN B 1 319 ? -0.873 -32.781 -20.641 1 96.38 319 GLN B N 1
ATOM 7011 C CA . GLN B 1 319 ? -0.941 -32.906 -22.094 1 96.38 319 GLN B CA 1
ATOM 7012 C C . GLN B 1 319 ? -2.379 -33.125 -22.562 1 96.38 319 GLN B C 1
ATOM 7014 O O . GLN B 1 319 ? -2.844 -32.438 -23.469 1 96.38 319 GLN B O 1
ATOM 7019 N N . THR B 1 320 ? -3.08 -34.031 -21.984 1 95.75 320 THR B N 1
ATOM 7020 C CA . THR B 1 320 ? -4.461 -34.312 -22.359 1 95.75 320 THR B CA 1
ATOM 7021 C C . THR B 1 320 ? -5.344 -33.094 -22.156 1 95.75 320 THR B C 1
ATOM 7023 O O . THR B 1 320 ? -6.188 -32.781 -23 1 95.75 320 THR B O 1
ATOM 7026 N N . LYS B 1 321 ? -5.145 -32.406 -21.062 1 96.81 321 LYS B N 1
ATOM 7027 C CA . LYS B 1 321 ? -5.93 -31.219 -20.797 1 96.81 321 LYS B CA 1
ATOM 7028 C C . LYS B 1 321 ? -5.605 -30.109 -21.812 1 96.81 321 LYS B C 1
ATOM 7030 O O . LYS B 1 321 ? -6.48 -29.328 -22.188 1 96.81 321 LYS B O 1
ATOM 7035 N N . SER B 1 322 ? -4.324 -30.047 -22.219 1 96.69 322 SER B N 1
ATOM 7036 C CA . SER B 1 322 ? -3.914 -29.078 -23.234 1 96.69 322 SER B CA 1
ATOM 7037 C C . SER B 1 322 ? -4.57 -29.375 -24.578 1 96.69 322 SER B C 1
ATOM 7039 O O . SER B 1 322 ? -5.047 -28.469 -25.266 1 96.69 322 SER B O 1
ATOM 7041 N N . VAL B 1 323 ? -4.613 -30.625 -24.922 1 96.56 323 VAL B N 1
ATOM 7042 C CA . VAL B 1 323 ? -5.25 -31.031 -26.156 1 96.56 323 VAL B CA 1
ATOM 7043 C C . VAL B 1 323 ? -6.746 -30.75 -26.094 1 96.56 323 VAL B C 1
ATOM 7045 O O . VAL B 1 323 ? -7.324 -30.219 -27.047 1 96.56 323 VAL B O 1
ATOM 7048 N N . ASN B 1 324 ? -7.332 -31.109 -25.016 1 96.69 324 ASN B N 1
ATOM 7049 C CA . ASN B 1 324 ? -8.758 -30.828 -24.844 1 96.69 324 ASN B CA 1
ATOM 7050 C C . ASN B 1 324 ? -9.055 -29.344 -24.953 1 96.69 324 ASN B C 1
ATOM 7052 O O . ASN B 1 324 ? -10.086 -28.953 -25.5 1 96.69 324 ASN B O 1
ATOM 7056 N N . PHE B 1 325 ? -8.18 -28.562 -24.359 1 97.25 325 PHE B N 1
ATOM 7057 C CA . PHE B 1 325 ? -8.312 -27.109 -24.438 1 97.25 325 PHE B CA 1
ATOM 7058 C C . PHE B 1 325 ? -8.273 -26.641 -25.891 1 97.25 325 PHE B C 1
ATOM 7060 O O . PHE B 1 325 ? -9.109 -25.828 -26.312 1 97.25 325 PHE B O 1
ATOM 7067 N N . LEU B 1 326 ? -7.367 -27.156 -26.641 1 96.88 326 LEU B N 1
ATOM 7068 C CA . LEU B 1 326 ? -7.25 -26.844 -28.062 1 96.88 326 LEU B CA 1
ATOM 7069 C C . LEU B 1 326 ? -8.5 -27.266 -28.828 1 96.88 326 LEU B C 1
ATOM 7071 O O . LEU B 1 326 ? -9.016 -26.531 -29.656 1 96.88 326 LEU B O 1
ATOM 7075 N N . VAL B 1 327 ? -8.977 -28.406 -28.531 1 96.5 327 VAL B N 1
ATOM 7076 C CA . VAL B 1 327 ? -10.18 -28.922 -29.188 1 96.5 327 VAL B CA 1
ATOM 7077 C C . VAL B 1 327 ? -11.375 -28.031 -28.859 1 96.5 327 VAL B C 1
ATOM 7079 O O . VAL B 1 327 ? -12.148 -27.672 -29.75 1 96.5 327 VAL B O 1
ATOM 7082 N N . GLN B 1 328 ? -11.477 -27.766 -27.625 1 96 328 GLN B N 1
ATOM 7083 C CA . GLN B 1 328 ? -12.594 -26.922 -27.188 1 96 328 GLN B CA 1
ATOM 7084 C C . GLN B 1 328 ? -12.633 -25.609 -27.938 1 96 328 GLN B C 1
ATOM 7086 O O . GLN B 1 328 ? -13.695 -25.156 -28.375 1 96 328 GLN B O 1
ATOM 7091 N N . ILE B 1 329 ? -11.492 -25 -28.125 1 97.06 329 ILE B N 1
ATOM 7092 C CA . ILE B 1 329 ? -11.414 -23.734 -28.828 1 97.06 329 ILE B CA 1
ATOM 7093 C C . ILE B 1 329 ? -11.68 -23.953 -30.312 1 97.06 329 ILE B C 1
ATOM 7095 O O . ILE B 1 329 ? -12.445 -23.203 -30.938 1 97.06 329 ILE B O 1
ATOM 7099 N N . SER B 1 330 ? -11.156 -24.984 -30.891 1 96.62 330 SER B N 1
ATOM 7100 C CA . SER B 1 330 ? -11.211 -25.234 -32.344 1 96.62 330 SER B CA 1
ATOM 7101 C C . SER B 1 330 ? -12.609 -25.656 -32.75 1 96.62 330 SER B C 1
ATOM 7103 O O . SER B 1 330 ? -13.023 -25.406 -33.906 1 96.62 330 SER B O 1
ATOM 7105 N N . GLU B 1 331 ? -13.305 -26.266 -31.875 1 96.06 331 GLU B N 1
ATOM 7106 C CA . GLU B 1 331 ? -14.656 -26.719 -32.188 1 96.06 331 GLU B CA 1
ATOM 7107 C C . GLU B 1 331 ? -15.57 -25.562 -32.531 1 96.06 331 GLU B C 1
ATOM 7109 O O . GLU B 1 331 ? -16.594 -25.75 -33.219 1 96.06 331 GLU B O 1
ATOM 7114 N N . HIS B 1 332 ? -15.211 -24.453 -32.188 1 95.88 332 HIS B N 1
ATOM 7115 C CA . HIS B 1 332 ? -16.078 -23.297 -32.406 1 95.88 332 HIS B CA 1
ATOM 7116 C C . HIS B 1 332 ? -15.969 -22.766 -33.844 1 95.88 332 HIS B C 1
ATOM 7118 O O . HIS B 1 332 ? -16.828 -22.016 -34.281 1 95.88 332 HIS B O 1
ATOM 7124 N N . PHE B 1 333 ? -14.938 -23.094 -34.562 1 96.5 333 PHE B N 1
ATOM 7125 C CA . PHE B 1 333 ? -14.789 -22.422 -35.844 1 96.5 333 PHE B CA 1
ATOM 7126 C C . PHE B 1 333 ? -14.297 -23.391 -36.906 1 96.5 333 PHE B C 1
ATOM 7128 O O . PHE B 1 333 ? -14.367 -23.094 -38.094 1 96.5 333 PHE B O 1
ATOM 7135 N N . LEU B 1 334 ? -13.789 -24.531 -36.5 1 95.75 334 LEU B N 1
ATOM 7136 C CA . LEU B 1 334 ? -13.258 -25.5 -37.469 1 95.75 334 LEU B CA 1
ATOM 7137 C C . LEU B 1 334 ? -14.336 -26.5 -37.875 1 95.75 334 LEU B C 1
ATOM 7139 O O . LEU B 1 334 ? -15.234 -26.812 -37.094 1 95.75 334 LEU B O 1
ATOM 7143 N N . LYS B 1 335 ? -14.156 -27.062 -39.062 1 94.81 335 LYS B N 1
ATOM 7144 C CA . LYS B 1 335 ? -15.031 -28.141 -39.5 1 94.81 335 LYS B CA 1
ATOM 7145 C C . LYS B 1 335 ? -14.844 -29.406 -38.656 1 94.81 335 LYS B C 1
ATOM 7147 O O . LYS B 1 335 ? -13.711 -29.75 -38.312 1 94.81 335 LYS B O 1
ATOM 7152 N N . PRO B 1 336 ? -15.883 -30.109 -38.344 1 92.31 336 PRO B N 1
ATOM 7153 C CA . PRO B 1 336 ? -15.836 -31.25 -37.406 1 92.31 336 PRO B CA 1
ATOM 7154 C C . PRO B 1 336 ? -14.898 -32.375 -37.875 1 92.31 336 PRO B C 1
ATOM 7156 O O . PRO B 1 336 ? -14.25 -33 -37.062 1 92.31 336 PRO B O 1
ATOM 7159 N N . ASP B 1 337 ? -14.766 -32.531 -39.156 1 90.62 337 ASP B N 1
ATOM 7160 C CA . ASP B 1 337 ? -13.953 -33.625 -39.688 1 90.62 337 ASP B CA 1
ATOM 7161 C C . ASP B 1 337 ? -12.469 -33.344 -39.469 1 90.62 337 ASP B C 1
ATOM 7163 O O . ASP B 1 337 ? -11.664 -34.281 -39.469 1 90.62 337 ASP B O 1
ATOM 7167 N N . LEU B 1 338 ? -12.203 -32.125 -39.219 1 92.25 338 LEU B N 1
ATOM 7168 C CA . LEU B 1 338 ? -10.797 -31.75 -39.125 1 92.25 338 LEU B CA 1
ATOM 7169 C C . LEU B 1 338 ? -10.336 -31.734 -37.688 1 92.25 338 LEU B C 1
ATOM 7171 O O . LEU B 1 338 ? -9.141 -31.578 -37.406 1 92.25 338 LEU B O 1
ATOM 7175 N N . LEU B 1 339 ? -11.172 -31.891 -36.75 1 91.44 339 LEU B N 1
ATOM 7176 C CA . LEU B 1 339 ? -10.844 -31.828 -35.344 1 91.44 339 LEU B CA 1
ATOM 7177 C C . LEU B 1 339 ? -9.898 -32.969 -34.938 1 91.44 339 LEU B C 1
ATOM 7179 O O . LEU B 1 339 ? -9.109 -32.812 -34 1 91.44 339 LEU B O 1
ATOM 7183 N N . LYS B 1 340 ? -9.953 -34.031 -35.594 1 86.44 340 LYS B N 1
ATOM 7184 C CA . LYS B 1 340 ? -9.094 -35.156 -35.344 1 86.44 340 LYS B CA 1
ATOM 7185 C C . LYS B 1 340 ? -7.66 -34.906 -35.75 1 86.44 340 LYS B C 1
ATOM 7187 O O . LYS B 1 340 ? -6.73 -35.562 -35.281 1 86.44 340 LYS B O 1
ATOM 7192 N N . HIS B 1 341 ? -7.445 -33.875 -36.562 1 86.44 341 HIS B N 1
ATOM 7193 C CA . HIS B 1 341 ? -6.133 -33.594 -37.125 1 86.44 341 HIS B CA 1
ATOM 7194 C C . HIS B 1 341 ? -5.539 -32.344 -36.5 1 86.44 341 HIS B C 1
ATOM 7196 O O . HIS B 1 341 ? -4.719 -31.656 -37.125 1 86.44 341 HIS B O 1
ATOM 7202 N N . LEU B 1 342 ? -5.977 -32.062 -35.375 1 88.31 342 LEU B N 1
ATOM 7203 C CA . LEU B 1 342 ? -5.582 -30.812 -34.75 1 88.31 342 LEU B CA 1
ATOM 7204 C C . LEU B 1 342 ? -4.09 -30.797 -34.438 1 88.31 342 LEU B C 1
ATOM 7206 O O . LEU B 1 342 ? -3.463 -29.734 -34.406 1 88.31 342 LEU B O 1
ATOM 7210 N N . LEU B 1 343 ? -3.549 -31.906 -34.188 1 83.81 343 LEU B N 1
ATOM 7211 C CA . LEU B 1 343 ? -2.16 -32 -33.75 1 83.81 343 LEU B CA 1
ATOM 7212 C C . LEU B 1 343 ? -1.216 -32.031 -34.938 1 83.81 343 LEU B C 1
ATOM 7214 O O . LEU B 1 343 ? 0.002 -31.922 -34.781 1 83.81 343 LEU B O 1
ATOM 7218 N N . THR B 1 344 ? -1.826 -32.094 -36.062 1 80.38 344 THR B N 1
ATOM 7219 C CA . THR B 1 344 ? -1.038 -32.094 -37.312 1 80.38 344 THR B CA 1
ATOM 7220 C C . THR B 1 344 ? -0.887 -30.688 -37.875 1 80.38 344 THR B C 1
ATOM 7222 O O . THR B 1 344 ? -1.233 -29.719 -37.188 1 80.38 344 THR B O 1
ATOM 7225 N N . ASN B 1 345 ? -0.223 -30.609 -39.031 1 81.19 345 ASN B N 1
ATOM 7226 C CA . ASN B 1 345 ? 0.066 -29.312 -39.656 1 81.19 345 ASN B CA 1
ATOM 7227 C C . ASN B 1 345 ? -1.175 -28.719 -40.312 1 81.19 345 ASN B C 1
ATOM 7229 O O . ASN B 1 345 ? -1.12 -28.281 -41.469 1 81.19 345 ASN B O 1
ATOM 7233 N N . LEU B 1 346 ? -2.25 -28.719 -39.5 1 88.81 346 LEU B N 1
ATOM 7234 C CA . LEU B 1 346 ? -3.486 -28.094 -39.938 1 88.81 346 LEU B CA 1
ATOM 7235 C C . LEU B 1 346 ? -3.404 -26.578 -39.812 1 88.81 346 LEU B C 1
ATOM 7237 O O . LEU B 1 346 ? -2.941 -26.047 -38.812 1 88.81 346 LEU B O 1
ATOM 7241 N N . SER B 1 347 ? -3.713 -25.922 -40.938 1 91.88 347 SER B N 1
ATOM 7242 C CA . SER B 1 347 ? -3.74 -24.469 -40.906 1 91.88 347 SER B CA 1
ATOM 7243 C C . SER B 1 347 ? -5.102 -23.953 -40.438 1 91.88 347 SER B C 1
ATOM 7245 O O . SER B 1 347 ? -6.113 -24.172 -41.094 1 91.88 347 SER B O 1
ATOM 7247 N N . PHE B 1 348 ? -5.133 -23.219 -39.406 1 94.44 348 PHE B N 1
ATOM 7248 C CA . PHE B 1 348 ? -6.375 -22.703 -38.844 1 94.44 348 PHE B CA 1
ATOM 7249 C C . PHE B 1 348 ? -6.859 -21.5 -39.656 1 94.44 348 PHE B C 1
ATOM 7251 O O . PHE B 1 348 ? -8.031 -21.109 -39.562 1 94.44 348 PHE B O 1
ATOM 7258 N N . HIS B 1 349 ? -5.988 -20.859 -40.469 1 93.19 349 HIS B N 1
ATOM 7259 C CA . HIS B 1 349 ? -6.293 -19.609 -41.156 1 93.19 349 HIS B CA 1
ATOM 7260 C C . HIS B 1 349 ? -7.023 -19.875 -42.469 1 93.19 349 HIS B C 1
ATOM 7262 O O . HIS B 1 349 ? -7.656 -18.969 -43.031 1 93.19 349 HIS B O 1
ATOM 7268 N N . LYS B 1 350 ? -6.957 -21.078 -42.938 1 93.19 350 LYS B N 1
ATOM 7269 C CA . LYS B 1 350 ? -7.559 -21.391 -44.25 1 93.19 350 LYS B CA 1
ATOM 7270 C C . LYS B 1 350 ? -9.078 -21.453 -44.125 1 93.19 350 LYS B C 1
ATOM 7272 O O . LYS B 1 350 ? -9.625 -22.203 -43.312 1 93.19 350 LYS B O 1
ATOM 7277 N N . LYS B 1 351 ? -9.742 -20.797 -45.031 1 93.06 351 LYS B N 1
ATOM 7278 C CA . LYS B 1 351 ? -11.195 -20.703 -45.031 1 93.06 351 LYS B CA 1
ATOM 7279 C C . LYS B 1 351 ? -11.836 -22.062 -45.312 1 93.06 351 LYS B C 1
ATOM 7281 O O . LYS B 1 351 ? -12.93 -22.359 -44.812 1 93.06 351 LYS B O 1
ATOM 7286 N N . GLU B 1 352 ? -11.102 -22.875 -46.031 1 92.56 352 GLU B N 1
ATOM 7287 C CA . GLU B 1 352 ? -11.594 -24.188 -46.406 1 92.56 352 GLU B CA 1
ATOM 7288 C C . GLU B 1 352 ? -11.734 -25.094 -45.156 1 92.56 352 GLU B C 1
ATOM 7290 O O . GLU B 1 352 ? -12.531 -26.031 -45.156 1 92.56 352 GLU B O 1
ATOM 7295 N N . ASN B 1 353 ? -10.961 -24.75 -44.25 1 94.31 353 ASN B N 1
ATOM 7296 C CA . ASN B 1 353 ? -10.961 -25.562 -43.031 1 94.31 353 ASN B CA 1
ATOM 7297 C C . ASN B 1 353 ? -11.953 -25.047 -42 1 94.31 353 ASN B C 1
ATOM 7299 O O . ASN B 1 353 ? -12.211 -25.703 -41 1 94.31 353 ASN B O 1
ATOM 7303 N N . GLN B 1 354 ? -12.523 -23.938 -42.281 1 95.56 354 GLN B N 1
ATOM 7304 C CA . GLN B 1 354 ? -13.383 -23.266 -41.312 1 95.56 354 GLN B CA 1
ATOM 7305 C C . GLN B 1 354 ? -14.859 -23.469 -41.656 1 95.56 354 GLN B C 1
ATOM 7307 O O . GLN B 1 354 ? -15.203 -23.75 -42.781 1 95.56 354 GLN B O 1
ATOM 7312 N N . ILE B 1 355 ? -15.625 -23.391 -40.656 1 95.31 355 ILE B N 1
ATOM 7313 C CA . ILE B 1 355 ? -17.062 -23.328 -40.906 1 95.31 355 ILE B CA 1
ATOM 7314 C C . ILE B 1 355 ? -17.453 -21.938 -41.406 1 95.31 355 ILE B C 1
ATOM 7316 O O . ILE B 1 355 ? -16.656 -21 -41.312 1 95.31 355 ILE B O 1
ATOM 7320 N N . SER B 1 356 ? -18.688 -21.859 -41.844 1 94 356 SER B N 1
ATOM 7321 C CA . SER B 1 356 ? -19.156 -20.562 -42.312 1 94 356 SER B CA 1
ATOM 7322 C C . SER B 1 356 ? -19.203 -19.547 -41.156 1 94 356 SER B C 1
ATOM 7324 O O . SER B 1 356 ? -19.5 -19.906 -40.031 1 94 356 SER B O 1
ATOM 7326 N N . LEU B 1 357 ? -18.906 -18.375 -41.469 1 92.75 357 LEU B N 1
ATOM 7327 C CA . LEU B 1 357 ? -18.797 -17.312 -40.5 1 92.75 357 LEU B CA 1
ATOM 7328 C C . LEU B 1 357 ? -20.062 -17.219 -39.656 1 92.75 357 LEU B C 1
ATOM 7330 O O . LEU B 1 357 ? -19.984 -16.969 -38.438 1 92.75 357 LEU B O 1
ATOM 7334 N N . ASP B 1 358 ? -21.172 -17.453 -40.188 1 88.88 358 ASP B N 1
ATOM 7335 C CA . ASP B 1 358 ? -22.453 -17.328 -39.5 1 88.88 358 ASP B CA 1
ATOM 7336 C C . ASP B 1 358 ? -22.672 -18.484 -38.531 1 88.88 358 ASP B C 1
ATOM 7338 O O . ASP B 1 358 ? -23.484 -18.391 -37.625 1 88.88 358 ASP B O 1
ATOM 7342 N N . ASN B 1 359 ? -21.828 -19.5 -38.75 1 90.38 359 ASN B N 1
ATOM 7343 C CA . ASN B 1 359 ? -22.016 -20.688 -37.938 1 90.38 359 ASN B CA 1
ATOM 7344 C C . ASN B 1 359 ? -20.969 -20.797 -36.812 1 90.38 359 ASN B C 1
ATOM 7346 O O . ASN B 1 359 ? -20.984 -21.75 -36.031 1 90.38 359 ASN B O 1
ATOM 7350 N N . VAL B 1 360 ? -20.109 -19.859 -36.844 1 92.94 360 VAL B N 1
ATOM 7351 C CA . VAL B 1 360 ? -19.125 -19.828 -35.75 1 92.94 360 VAL B CA 1
ATOM 7352 C C . VAL B 1 360 ? -19.828 -19.672 -34.406 1 92.94 360 VAL B C 1
ATOM 7354 O O . VAL B 1 360 ? -20.703 -18.812 -34.25 1 92.94 360 VAL B O 1
ATOM 7357 N N . ASN B 1 361 ? -19.469 -20.484 -33.5 1 91.31 361 ASN B N 1
ATOM 7358 C CA . ASN B 1 361 ? -20.125 -20.453 -32.188 1 91.31 361 ASN B CA 1
ATOM 7359 C C . ASN B 1 361 ? -19.547 -19.344 -31.312 1 91.31 361 ASN B C 1
ATOM 7361 O O . ASN B 1 361 ? -18.375 -19.422 -30.891 1 91.31 361 ASN B O 1
ATOM 7365 N N . LEU B 1 362 ? -20.312 -18.484 -30.969 1 92.44 362 LEU B N 1
ATOM 7366 C CA . LEU B 1 362 ? -19.828 -17.344 -30.188 1 92.44 362 LEU B CA 1
ATOM 7367 C C . LEU B 1 362 ? -20.438 -17.375 -28.781 1 92.44 362 LEU B C 1
ATOM 7369 O O . LEU B 1 362 ? -20.234 -16.438 -28 1 92.44 362 LEU B O 1
ATOM 7373 N N . GLY B 1 363 ? -21.156 -18.469 -28.375 1 89.81 363 GLY B N 1
ATOM 7374 C CA . GLY B 1 363 ? -21.781 -18.594 -27.078 1 89.81 363 GLY B CA 1
ATOM 7375 C C . GLY B 1 363 ? -23.266 -18.328 -27.094 1 89.81 363 GLY B C 1
ATOM 7376 O O . GLY B 1 363 ? -23.766 -17.594 -27.953 1 89.81 363 GLY B O 1
ATOM 7377 N N . PRO B 1 364 ? -23.938 -18.859 -26.25 1 84.19 364 PRO B N 1
ATOM 7378 C CA . PRO B 1 364 ? -25.391 -18.781 -26.297 1 84.19 364 PRO B CA 1
ATOM 7379 C C . PRO B 1 364 ? -25.922 -17.359 -26.109 1 84.19 364 PRO B C 1
ATOM 7381 O O . PRO B 1 364 ? -26.766 -16.891 -26.875 1 84.19 364 PRO B O 1
ATOM 7384 N N . ARG B 1 365 ? -25.438 -16.703 -25.125 1 81.31 365 ARG B N 1
ATOM 7385 C CA . ARG B 1 365 ? -25.938 -15.352 -24.844 1 81.31 365 ARG B CA 1
ATOM 7386 C C . ARG B 1 365 ? -25.531 -14.375 -25.938 1 81.31 365 ARG B C 1
ATOM 7388 O O . ARG B 1 365 ? -26.25 -13.406 -26.219 1 81.31 365 ARG B O 1
ATOM 7395 N N . TYR B 1 366 ? -24.484 -14.672 -26.469 1 82.56 366 TYR B N 1
ATOM 7396 C CA . TYR B 1 366 ? -23.969 -13.867 -27.562 1 82.56 366 TYR B CA 1
ATOM 7397 C C . TYR B 1 366 ? -24.891 -13.938 -28.781 1 82.56 366 TYR B C 1
ATOM 7399 O O . TYR B 1 366 ? -25.25 -12.906 -29.359 1 82.56 366 TYR B O 1
ATOM 7407 N N . GLU B 1 367 ? -25.312 -15.078 -29.031 1 84.19 367 GLU B N 1
ATOM 7408 C CA . GLU B 1 367 ? -26.141 -15.281 -30.219 1 84.19 367 GLU B CA 1
ATOM 7409 C C . GLU B 1 367 ? -27.484 -14.586 -30.094 1 84.19 367 GLU B C 1
ATOM 7411 O O . GLU B 1 367 ? -28 -14.016 -31.062 1 84.19 367 GLU B O 1
ATOM 7416 N N . GLU B 1 368 ? -27.969 -14.648 -28.922 1 87.44 368 GLU B N 1
ATOM 7417 C CA . GLU B 1 368 ? -29.219 -13.938 -28.641 1 87.44 368 GLU B CA 1
ATOM 7418 C C . GLU B 1 368 ? -29.062 -12.438 -28.859 1 87.44 368 GLU B C 1
ATOM 7420 O O . GLU B 1 368 ? -29.938 -11.789 -29.438 1 87.44 368 GLU B O 1
ATOM 7425 N N . TYR B 1 369 ? -28.016 -11.977 -28.438 1 90.06 369 TYR B N 1
ATOM 7426 C CA . TYR B 1 369 ? -27.75 -10.547 -28.547 1 90.06 369 TYR B CA 1
ATOM 7427 C C . TYR B 1 369 ? -27.516 -10.133 -29.984 1 90.06 369 TYR B C 1
ATOM 7429 O O . TYR B 1 369 ? -27.984 -9.086 -30.438 1 90.06 369 TYR B O 1
ATOM 7437 N N . LEU B 1 370 ? -26.828 -10.914 -30.734 1 87.31 370 LEU B N 1
ATOM 7438 C CA . LEU B 1 370 ? -26.578 -10.609 -32.156 1 87.31 370 LEU B CA 1
ATOM 7439 C C . LEU B 1 370 ? -27.875 -10.625 -32.938 1 87.31 370 LEU B C 1
ATOM 7441 O O . LEU B 1 370 ? -28.047 -9.812 -33.844 1 87.31 370 LEU B O 1
ATOM 7445 N N . TYR B 1 371 ? -28.656 -11.578 -32.531 1 85.69 371 TYR B N 1
ATOM 7446 C CA . TYR B 1 371 ? -29.953 -11.641 -33.188 1 85.69 371 TYR B CA 1
ATOM 7447 C C . TYR B 1 371 ? -30.734 -10.352 -33 1 85.69 371 TYR B C 1
ATOM 7449 O O . TYR B 1 371 ? -31.359 -9.836 -33.938 1 85.69 371 TYR B O 1
ATOM 7457 N N . LYS B 1 372 ? -30.672 -9.891 -31.844 1 88.5 372 LYS B N 1
ATOM 7458 C CA . LYS B 1 372 ? -31.328 -8.625 -31.531 1 88.5 372 LYS B CA 1
ATOM 7459 C C . LYS B 1 372 ? -30.734 -7.48 -32.344 1 88.5 372 LYS B C 1
ATOM 7461 O O . LYS B 1 372 ? -31.453 -6.605 -32.812 1 88.5 372 LYS B O 1
ATOM 7466 N N . LEU B 1 373 ? -29.469 -7.539 -32.562 1 89.06 373 LEU B N 1
ATOM 7467 C CA . LEU B 1 373 ? -28.781 -6.477 -33.281 1 89.06 373 LEU B CA 1
ATOM 7468 C C . LEU B 1 373 ? -29.172 -6.504 -34.781 1 89.06 373 LEU B C 1
ATOM 7470 O O . LEU B 1 373 ? -29.344 -5.453 -35.375 1 89.06 373 LEU B O 1
ATOM 7474 N N . VAL B 1 374 ? -29.203 -7.645 -35.312 1 87.56 374 VAL B N 1
ATOM 7475 C CA . VAL B 1 374 ? -29.594 -7.789 -36.719 1 87.56 374 VAL B CA 1
ATOM 7476 C C . VAL B 1 374 ? -31.016 -7.27 -36.906 1 87.56 374 VAL B C 1
ATOM 7478 O O . VAL B 1 374 ? -31.297 -6.57 -37.875 1 87.56 374 VAL B O 1
ATOM 7481 N N . LYS B 1 375 ? -31.875 -7.57 -35.969 1 89.25 375 LYS B N 1
ATOM 7482 C CA . LYS B 1 375 ? -33.25 -7.113 -36.031 1 89.25 375 LYS B CA 1
ATOM 7483 C C . LYS B 1 375 ? -33.344 -5.59 -35.969 1 89.25 375 LYS B C 1
ATOM 7485 O O . LYS B 1 375 ? -34.219 -4.98 -36.562 1 89.25 375 LYS B O 1
ATOM 7490 N N . GLU B 1 376 ? -32.469 -5.062 -35.344 1 90.38 376 GLU B N 1
ATOM 7491 C CA . GLU B 1 376 ? -32.438 -3.611 -35.156 1 90.38 376 GLU B CA 1
ATOM 7492 C C . GLU B 1 376 ? -31.703 -2.936 -36.312 1 90.38 376 GLU B C 1
ATOM 7494 O O . GLU B 1 376 ? -31.516 -1.717 -36.312 1 90.38 376 GLU B O 1
ATOM 7499 N N . GLY B 1 377 ? -31.188 -3.713 -37.281 1 85.44 377 GLY B N 1
ATOM 7500 C CA . GLY B 1 377 ? -30.641 -3.164 -38.5 1 85.44 377 GLY B CA 1
ATOM 7501 C C . GLY B 1 377 ? -29.125 -3.061 -38.5 1 85.44 377 GLY B C 1
ATOM 7502 O O . GLY B 1 377 ? -28.531 -2.332 -39.281 1 85.44 377 GLY B O 1
ATOM 7503 N N . HIS B 1 378 ? -28.438 -3.744 -37.562 1 89.81 378 HIS B N 1
ATOM 7504 C CA . HIS B 1 378 ? -26.984 -3.652 -37.469 1 89.81 378 HIS B CA 1
ATOM 7505 C C . HIS B 1 378 ? -26.312 -4.879 -38.062 1 89.81 378 HIS B C 1
ATOM 7507 O O . HIS B 1 378 ? -25.359 -5.418 -37.5 1 89.81 378 HIS B O 1
ATOM 7513 N N . ALA B 1 379 ? -26.719 -5.332 -39.25 1 87.12 379 ALA B N 1
ATOM 7514 C CA . ALA B 1 379 ? -26.219 -6.559 -39.875 1 87.12 379 ALA B CA 1
ATOM 7515 C C . ALA B 1 379 ? -24.75 -6.422 -40.219 1 87.12 379 ALA B C 1
ATOM 7517 O O . ALA B 1 379 ? -23.969 -7.363 -40.062 1 87.12 379 ALA B O 1
ATOM 7518 N N . ASN B 1 380 ? -24.375 -5.336 -40.688 1 88.12 380 ASN B N 1
ATOM 7519 C CA . ASN B 1 380 ? -22.984 -5.113 -41.094 1 88.12 380 ASN B CA 1
ATOM 7520 C C . ASN B 1 380 ? -22.047 -5.16 -39.875 1 88.12 380 ASN B C 1
ATOM 7522 O O . ASN B 1 380 ? -20.953 -5.703 -39.969 1 88.12 380 ASN B O 1
ATOM 7526 N N . VAL B 1 381 ? -22.5 -4.578 -38.812 1 89.81 381 VAL B N 1
ATOM 7527 C CA . VAL B 1 381 ? -21.719 -4.555 -37.594 1 89.81 381 VAL B CA 1
ATOM 7528 C C . VAL B 1 381 ? -21.531 -5.98 -37.062 1 89.81 381 VAL B C 1
ATOM 7530 O O . VAL B 1 381 ? -20.453 -6.34 -36.594 1 89.81 381 VAL B O 1
ATOM 7533 N N . VAL B 1 382 ? -22.547 -6.703 -37.281 1 91.25 382 VAL B N 1
ATOM 7534 C CA . VAL B 1 382 ? -22.547 -8.078 -36.781 1 91.25 382 VAL B CA 1
ATOM 7535 C C . VAL B 1 382 ? -21.5 -8.891 -37.562 1 91.25 382 VAL B C 1
ATOM 7537 O O . VAL B 1 382 ? -20.797 -9.727 -37 1 91.25 382 VAL B O 1
ATOM 7540 N N . THR B 1 383 ? -21.391 -8.648 -38.812 1 92.12 383 THR B N 1
ATOM 7541 C CA . THR B 1 383 ? -20.406 -9.352 -39.656 1 92.12 383 THR B CA 1
ATOM 7542 C C . THR B 1 383 ? -18.984 -9.023 -39.219 1 92.12 383 THR B C 1
ATOM 7544 O O . THR B 1 383 ? -18.125 -9.906 -39.156 1 92.12 383 THR B O 1
ATOM 7547 N N . ILE B 1 384 ? -18.812 -7.828 -38.875 1 92.88 384 ILE B N 1
ATOM 7548 C CA . ILE B 1 384 ? -17.5 -7.383 -38.438 1 92.88 384 ILE B CA 1
ATOM 7549 C C . ILE B 1 384 ? -17.156 -8.023 -37.094 1 92.88 384 ILE B C 1
ATOM 7551 O O . ILE B 1 384 ? -16.031 -8.477 -36.906 1 92.88 384 ILE B O 1
ATOM 7555 N N . ILE B 1 385 ? -18.094 -8.055 -36.25 1 93.75 385 ILE B N 1
ATOM 7556 C CA . ILE B 1 385 ? -17.891 -8.633 -34.906 1 93.75 385 ILE B CA 1
ATOM 7557 C C . ILE B 1 385 ? -17.562 -10.125 -35.031 1 93.75 385 ILE B C 1
ATOM 7559 O O . ILE B 1 385 ? -16.641 -10.617 -34.406 1 93.75 385 ILE B O 1
ATOM 7563 N N . ARG B 1 386 ? -18.297 -10.758 -35.906 1 94.31 386 ARG B N 1
ATOM 7564 C CA . ARG B 1 386 ? -18.062 -12.188 -36.094 1 94.31 386 ARG B CA 1
ATOM 7565 C C . ARG B 1 386 ? -16.672 -12.445 -36.656 1 94.31 386 ARG B C 1
ATOM 7567 O O . ARG B 1 386 ? -16.031 -13.43 -36.312 1 94.31 386 ARG B O 1
ATOM 7574 N N . GLN B 1 387 ? -16.297 -11.594 -37.5 1 95.44 387 GLN B N 1
ATOM 7575 C CA . GLN B 1 387 ? -14.977 -11.734 -38.094 1 95.44 387 GLN B CA 1
ATOM 7576 C C . GLN B 1 387 ? -13.883 -11.578 -37.031 1 95.44 387 GLN B C 1
ATOM 7578 O O . GLN B 1 387 ? -12.914 -12.336 -37.031 1 95.44 387 GLN B O 1
ATOM 7583 N N . ASN B 1 388 ? -14.008 -10.617 -36.219 1 95.88 388 ASN B N 1
ATOM 7584 C CA . ASN B 1 388 ? -13.039 -10.414 -35.156 1 95.88 388 ASN B CA 1
ATOM 7585 C C . ASN B 1 388 ? -13.008 -11.602 -34.188 1 95.88 388 ASN B C 1
ATOM 7587 O O . ASN B 1 388 ? -11.938 -12.016 -33.75 1 95.88 388 ASN B O 1
ATOM 7591 N N . CYS B 1 389 ? -14.156 -12.094 -33.906 1 96.38 389 CYS B N 1
ATOM 7592 C CA . CYS B 1 389 ? -14.25 -13.242 -33 1 96.38 389 CYS B CA 1
ATOM 7593 C C . CYS B 1 389 ? -13.617 -14.477 -33.656 1 96.38 389 CYS B C 1
ATOM 7595 O O . CYS B 1 389 ? -12.969 -15.266 -32.938 1 96.38 389 CYS B O 1
ATOM 7597 N N . LEU B 1 390 ? -13.883 -14.578 -34.906 1 97.25 390 LEU B N 1
ATOM 7598 C CA . LEU B 1 390 ? -13.242 -15.68 -35.625 1 97.25 390 LEU B CA 1
ATOM 7599 C C . LEU B 1 390 ? -11.727 -15.562 -35.562 1 97.25 390 LEU B C 1
ATOM 7601 O O . LEU B 1 390 ? -11.031 -16.562 -35.344 1 97.25 390 LEU B O 1
ATOM 7605 N N . GLN B 1 391 ? -11.242 -14.367 -35.75 1 97.31 391 GLN B N 1
ATOM 7606 C CA . GLN B 1 391 ? -9.805 -14.148 -35.656 1 97.31 391 GLN B CA 1
ATOM 7607 C C . GLN B 1 391 ? -9.273 -14.453 -34.281 1 97.31 391 GLN B C 1
ATOM 7609 O O . GLN B 1 391 ? -8.148 -14.938 -34.125 1 97.31 391 GLN B O 1
ATOM 7614 N N . PHE B 1 392 ? -10.07 -14.148 -33.281 1 97.5 392 PHE B N 1
ATOM 7615 C CA . PHE B 1 392 ? -9.719 -14.516 -31.922 1 97.5 392 PHE B CA 1
ATOM 7616 C C . PHE B 1 392 ? -9.516 -16.016 -31.797 1 97.5 392 PHE B C 1
ATOM 7618 O O . PHE B 1 392 ? -8.484 -16.469 -31.281 1 97.5 392 PHE B O 1
ATOM 7625 N N . TYR B 1 393 ? -10.445 -16.781 -32.312 1 97.94 393 TYR B N 1
ATOM 7626 C CA . TYR B 1 393 ? -10.383 -18.234 -32.219 1 97.94 393 TYR B CA 1
ATOM 7627 C C . TYR B 1 393 ? -9.164 -18.781 -32.938 1 97.94 393 TYR B C 1
ATOM 7629 O O . TYR B 1 393 ? -8.453 -19.641 -32.438 1 97.94 393 TYR B O 1
ATOM 7637 N N . ILE B 1 394 ? -8.961 -18.234 -34.062 1 97.69 394 ILE B N 1
ATOM 7638 C CA . ILE B 1 394 ? -7.859 -18.703 -34.906 1 97.69 394 ILE B CA 1
ATOM 7639 C C . ILE B 1 394 ? -6.535 -18.453 -34.188 1 97.69 394 ILE B C 1
ATOM 7641 O O . ILE B 1 394 ? -5.711 -19.359 -34.062 1 97.69 394 ILE B O 1
ATOM 7645 N N . THR B 1 395 ? -6.426 -17.297 -33.719 1 97.62 395 THR B N 1
ATOM 7646 C CA . THR B 1 395 ? -5.195 -16.922 -33 1 97.62 395 THR B CA 1
ATOM 7647 C C . THR B 1 395 ? -5.023 -17.75 -31.75 1 97.62 395 THR B C 1
ATOM 7649 O O . THR B 1 395 ? -3.92 -18.203 -31.438 1 97.62 395 THR B O 1
ATOM 7652 N N . ALA B 1 396 ? -6.074 -17.922 -31.016 1 97.5 396 ALA B N 1
ATOM 7653 C CA . ALA B 1 396 ? -6.027 -18.719 -29.797 1 97.5 396 ALA B CA 1
ATOM 7654 C C . ALA B 1 396 ? -5.574 -20.156 -30.094 1 97.5 396 ALA B C 1
ATOM 7656 O O . ALA B 1 396 ? -4.684 -20.672 -29.422 1 97.5 396 ALA B O 1
ATOM 7657 N N . ALA B 1 397 ? -6.176 -20.719 -31.062 1 97.12 397 ALA B N 1
ATOM 7658 C CA . ALA B 1 397 ? -5.836 -22.094 -31.422 1 97.12 397 ALA B CA 1
ATOM 7659 C C . ALA B 1 397 ? -4.375 -22.203 -31.844 1 97.12 397 ALA B C 1
ATOM 7661 O O . ALA B 1 397 ? -3.676 -23.141 -31.422 1 97.12 397 ALA B O 1
ATOM 7662 N N . GLU B 1 398 ? -3.965 -21.266 -32.594 1 96.5 398 GLU B N 1
ATOM 7663 C CA . GLU B 1 398 ? -2.576 -21.281 -33.031 1 96.5 398 GLU B CA 1
ATOM 7664 C C . GLU B 1 398 ? -1.614 -21.141 -31.859 1 96.5 398 GLU B C 1
ATOM 7666 O O . GLU B 1 398 ? -0.625 -21.875 -31.781 1 96.5 398 GLU B O 1
ATOM 7671 N N . GLU B 1 399 ? -1.927 -20.234 -31.031 1 95.75 399 GLU B N 1
ATOM 7672 C CA . GLU B 1 399 ? -1.056 -19.984 -29.891 1 95.75 399 GLU B CA 1
ATOM 7673 C C . GLU B 1 399 ? -1.086 -21.141 -28.906 1 95.75 399 GLU B C 1
ATOM 7675 O O . GLU B 1 399 ? -0.076 -21.453 -28.266 1 95.75 399 GLU B O 1
ATOM 7680 N N . ILE B 1 400 ? -2.205 -21.797 -28.703 1 96.5 400 ILE B N 1
ATOM 7681 C CA . ILE B 1 400 ? -2.299 -22.953 -27.828 1 96.5 400 ILE B CA 1
ATOM 7682 C C . ILE B 1 400 ? -1.398 -24.078 -28.359 1 96.5 400 ILE B C 1
ATOM 7684 O O . ILE B 1 400 ? -0.619 -24.656 -27.609 1 96.5 400 ILE B O 1
ATOM 7688 N N . ARG B 1 401 ? -1.552 -24.312 -29.594 1 95.31 401 ARG B N 1
ATOM 7689 C CA . ARG B 1 401 ? -0.748 -25.359 -30.219 1 95.31 401 ARG B CA 1
ATOM 7690 C C . ARG B 1 401 ? 0.741 -25.062 -30.094 1 95.31 401 ARG B C 1
ATOM 7692 O O . ARG B 1 401 ? 1.553 -25.969 -29.906 1 95.31 401 ARG B O 1
ATOM 7699 N N . LYS B 1 402 ? 1.064 -23.828 -30.156 1 92.69 402 LYS B N 1
ATOM 7700 C CA . LYS B 1 402 ? 2.459 -23.391 -30.141 1 92.69 402 LYS B CA 1
ATOM 7701 C C . LYS B 1 402 ? 3.018 -23.391 -28.719 1 92.69 402 LYS B C 1
ATOM 7703 O O . LYS B 1 402 ? 4.164 -23.797 -28.5 1 92.69 402 LYS B O 1
ATOM 7708 N N . ARG B 1 403 ? 2.234 -23.016 -27.734 1 92.25 403 ARG B N 1
ATOM 7709 C CA . ARG B 1 403 ? 2.779 -22.688 -26.422 1 92.25 403 ARG B CA 1
ATOM 7710 C C . ARG B 1 403 ? 2.518 -23.797 -25.422 1 92.25 403 ARG B C 1
ATOM 7712 O O . ARG B 1 403 ? 3.295 -24 -24.484 1 92.25 403 ARG B O 1
ATOM 7719 N N . LEU B 1 404 ? 1.44 -24.531 -25.562 1 94.5 404 LEU B N 1
ATOM 7720 C CA . LEU B 1 404 ? 1.12 -25.609 -24.641 1 94.5 404 LEU B CA 1
ATOM 7721 C C . LEU B 1 404 ? 1.665 -26.938 -25.141 1 94.5 404 LEU B C 1
ATOM 7723 O O . LEU B 1 404 ? 1.896 -27.109 -26.328 1 94.5 404 LEU B O 1
ATOM 7727 N N . PRO B 1 405 ? 1.914 -27.828 -24.25 1 94.31 405 PRO B N 1
ATOM 7728 C CA . PRO B 1 405 ? 2.557 -29.094 -24.625 1 94.31 405 PRO B CA 1
ATOM 7729 C C . PRO B 1 405 ? 1.575 -30.109 -25.219 1 94.31 405 PRO B C 1
ATOM 7731 O O . PRO B 1 405 ? 1.47 -31.234 -24.734 1 94.31 405 PRO B O 1
ATOM 7734 N N . VAL B 1 406 ? 1.017 -29.797 -26.344 1 94.44 406 VAL B N 1
ATOM 7735 C CA . VAL B 1 406 ? -0.015 -30.625 -26.969 1 94.44 406 VAL B CA 1
ATOM 7736 C C . VAL B 1 406 ? 0.626 -31.859 -27.609 1 94.44 406 VAL B C 1
ATOM 7738 O O . VAL B 1 406 ? 0.003 -32.906 -27.703 1 94.44 406 VAL B O 1
ATOM 7741 N N . ASN B 1 407 ? 1.871 -31.781 -28 1 92.88 407 ASN B N 1
ATOM 7742 C CA . ASN B 1 407 ? 2.539 -32.875 -28.688 1 92.88 407 ASN B CA 1
ATOM 7743 C C . ASN B 1 407 ? 3.658 -33.469 -27.844 1 92.88 407 ASN B C 1
ATOM 7745 O O . ASN B 1 407 ? 4.551 -34.156 -28.359 1 92.88 407 ASN B O 1
ATOM 7749 N N . ASN B 1 408 ? 3.641 -33.25 -26.625 1 94.12 408 ASN B N 1
ATOM 7750 C CA . ASN B 1 408 ? 4.699 -33.75 -25.75 1 94.12 408 ASN B CA 1
ATOM 7751 C C . ASN B 1 408 ? 4.492 -35.219 -25.406 1 94.12 408 ASN B C 1
ATOM 7753 O O . ASN B 1 408 ? 3.555 -35.562 -24.688 1 94.12 408 ASN B O 1
ATOM 7757 N N . ILE B 1 409 ? 5.328 -36.062 -25.797 1 95.56 409 ILE B N 1
ATOM 7758 C CA . ILE B 1 409 ? 5.184 -37.531 -25.656 1 95.56 409 ILE B CA 1
ATOM 7759 C C . ILE B 1 409 ? 5.355 -37.938 -24.203 1 95.56 409 ILE B C 1
ATOM 7761 O O . ILE B 1 409 ? 4.629 -38.781 -23.703 1 95.56 409 ILE B O 1
ATOM 7765 N N . PHE B 1 410 ? 6.309 -37.406 -23.562 1 96.25 410 PHE B N 1
ATOM 7766 C CA . PHE B 1 410 ? 6.559 -37.719 -22.172 1 96.25 410 PHE B CA 1
ATOM 7767 C C . PHE B 1 410 ? 5.32 -37.438 -21.328 1 96.25 410 PHE B C 1
ATOM 7769 O O . PHE B 1 410 ? 4.883 -38.312 -20.562 1 96.25 410 PHE B O 1
ATOM 7776 N N . LEU B 1 411 ? 4.742 -36.281 -21.5 1 96.69 411 LEU B N 1
ATOM 7777 C CA . LEU B 1 411 ? 3.564 -35.875 -20.719 1 96.69 411 LEU B CA 1
ATOM 7778 C C . LEU B 1 411 ? 2.375 -36.781 -21.078 1 96.69 411 LEU B C 1
ATOM 7780 O O . LEU B 1 411 ? 1.562 -37.094 -20.219 1 96.69 411 LEU B O 1
ATOM 7784 N N . HIS B 1 412 ? 2.287 -37.125 -22.297 1 96.44 412 HIS B N 1
ATOM 7785 C CA . HIS B 1 412 ? 1.208 -38 -22.719 1 96.44 412 HIS B CA 1
ATOM 7786 C C . HIS B 1 412 ? 1.305 -39.375 -22.047 1 96.44 412 HIS B C 1
ATOM 7788 O O . HIS B 1 412 ? 0.296 -39.906 -21.578 1 96.44 412 HIS B O 1
ATOM 7794 N N . LYS B 1 413 ? 2.459 -39.844 -21.984 1 97.25 413 LYS B N 1
ATOM 7795 C CA . LYS B 1 413 ? 2.672 -41.188 -21.453 1 97.25 413 LYS B CA 1
ATOM 7796 C C . LYS B 1 413 ? 2.512 -41.25 -19.938 1 97.25 413 LYS B C 1
ATOM 7798 O O . LYS B 1 413 ? 2.332 -42.312 -19.344 1 97.25 413 LYS B O 1
ATOM 7803 N N . LEU B 1 414 ? 2.551 -40.125 -19.281 1 97.38 414 LEU B N 1
ATOM 7804 C CA . LEU B 1 414 ? 2.336 -40.062 -17.844 1 97.38 414 LEU B CA 1
ATOM 7805 C C . LEU B 1 414 ? 0.935 -40.562 -17.484 1 97.38 414 LEU B C 1
ATOM 7807 O O . LEU B 1 414 ? 0.676 -40.906 -16.328 1 97.38 414 LEU B O 1
ATOM 7811 N N . GLN B 1 415 ? 0.055 -40.625 -18.375 1 95.69 415 GLN B N 1
ATOM 7812 C CA . GLN B 1 415 ? -1.331 -41.031 -18.156 1 95.69 415 GLN B CA 1
ATOM 7813 C C . GLN B 1 415 ? -1.427 -42.469 -17.719 1 95.69 415 GLN B C 1
ATOM 7815 O O . GLN B 1 415 ? -2.447 -42.906 -17.188 1 95.69 415 GLN B O 1
ATOM 7820 N N . VAL B 1 416 ? -0.376 -43.219 -17.969 1 96.94 416 VAL B N 1
ATOM 7821 C CA . VAL B 1 416 ? -0.353 -44.625 -17.641 1 96.94 416 VAL B CA 1
ATOM 7822 C C . VAL B 1 416 ? -0.561 -44.812 -16.141 1 96.94 416 VAL B C 1
ATOM 7824 O O . VAL B 1 416 ? -1.05 -45.875 -15.711 1 96.94 416 VAL B O 1
ATOM 7827 N N . PHE B 1 417 ? -0.295 -43.812 -15.391 1 96.44 417 PHE B N 1
ATOM 7828 C CA . PHE B 1 417 ? -0.339 -43.969 -13.938 1 96.44 417 PHE B CA 1
ATOM 7829 C C . PHE B 1 417 ? -1.719 -43.594 -13.406 1 96.44 417 PHE B C 1
ATOM 7831 O O . PHE B 1 417 ? -1.954 -43.656 -12.195 1 96.44 417 PHE B O 1
ATOM 7838 N N . GLN B 1 418 ? -2.564 -43.219 -14.305 1 94.12 418 GLN B N 1
ATOM 7839 C CA . GLN B 1 418 ? -3.951 -43.031 -13.906 1 94.12 418 GLN B CA 1
ATOM 7840 C C . GLN B 1 418 ? -4.617 -44.344 -13.516 1 94.12 418 GLN B C 1
ATOM 7842 O O . GLN B 1 418 ? -4.211 -45.406 -13.977 1 94.12 418 GLN B O 1
ATOM 7847 N N . PRO B 1 419 ? -5.613 -44.25 -12.695 1 90.81 419 PRO B N 1
ATOM 7848 C CA . PRO B 1 419 ? -6.211 -45.469 -12.148 1 90.81 419 PRO B CA 1
ATOM 7849 C C . PRO B 1 419 ? -6.75 -46.406 -13.234 1 90.81 419 PRO B C 1
ATOM 7851 O O . PRO B 1 419 ? -6.641 -47.625 -13.117 1 90.81 419 PRO B O 1
ATOM 7854 N N . ASP B 1 420 ? -7.262 -45.906 -14.281 1 88.62 420 ASP B N 1
ATOM 7855 C CA . ASP B 1 420 ? -7.875 -46.719 -15.32 1 88.62 420 ASP B CA 1
ATOM 7856 C C . ASP B 1 420 ? -6.848 -47.656 -15.961 1 88.62 420 ASP B C 1
ATOM 7858 O O . ASP B 1 420 ? -7.168 -48.781 -16.312 1 88.62 420 ASP B O 1
ATOM 7862 N N . VAL B 1 421 ? -5.621 -47.156 -16.047 1 91.62 421 VAL B N 1
ATOM 7863 C CA . VAL B 1 421 ? -4.578 -47.969 -16.672 1 91.62 421 VAL B CA 1
ATOM 7864 C C . VAL B 1 421 ? -3.775 -48.688 -15.602 1 91.62 421 VAL B C 1
ATOM 7866 O O . VAL B 1 421 ? -3.576 -49.906 -15.688 1 91.62 421 VAL B O 1
ATOM 7869 N N . ALA B 1 422 ? -3.4 -48.062 -14.531 1 92.31 422 ALA B N 1
ATOM 7870 C CA . ALA B 1 422 ? -2.51 -48.625 -13.516 1 92.31 422 ALA B CA 1
ATOM 7871 C C . ALA B 1 422 ? -3.172 -49.781 -12.773 1 92.31 422 ALA B C 1
ATOM 7873 O O . ALA B 1 422 ? -2.51 -50.75 -12.406 1 92.31 422 ALA B O 1
ATOM 7874 N N . LEU B 1 423 ? -4.484 -49.719 -12.625 1 88.88 423 LEU B N 1
ATOM 7875 C CA . LEU B 1 423 ? -5.145 -50.719 -11.781 1 88.88 423 LEU B CA 1
ATOM 7876 C C . LEU B 1 423 ? -5.98 -51.688 -12.617 1 88.88 423 LEU B C 1
ATOM 7878 O O . LEU B 1 423 ? -6.203 -52.812 -12.219 1 88.88 423 LEU B O 1
ATOM 7882 N N . PHE B 1 424 ? -6.469 -51.188 -13.82 1 86.38 424 PHE B N 1
ATOM 7883 C CA . PHE B 1 424 ? -7.52 -51.969 -14.461 1 86.38 424 PHE B CA 1
ATOM 7884 C C . PHE B 1 424 ? -7.062 -52.5 -15.812 1 86.38 424 PHE B C 1
ATOM 7886 O O . PHE B 1 424 ? -7.664 -53.438 -16.359 1 86.38 424 PHE B O 1
ATOM 7893 N N . ASP B 1 425 ? -6.066 -51.906 -16.328 1 87.31 425 ASP B N 1
ATOM 7894 C CA . ASP B 1 425 ? -5.664 -52.312 -17.672 1 87.31 425 ASP B CA 1
ATOM 7895 C C . ASP B 1 425 ? -5.164 -53.75 -17.688 1 87.31 425 ASP B C 1
ATOM 7897 O O . ASP B 1 425 ? -4.203 -54.094 -16.984 1 87.31 425 ASP B O 1
ATOM 7901 N N . LYS B 1 426 ? -5.703 -54.531 -18.562 1 87.5 426 LYS B N 1
ATOM 7902 C CA . LYS B 1 426 ? -5.355 -55.969 -18.656 1 87.5 426 LYS B CA 1
ATOM 7903 C C . LYS B 1 426 ? -4.082 -56.156 -19.484 1 87.5 426 LYS B C 1
ATOM 7905 O O . LYS B 1 426 ? -3.344 -57.125 -19.266 1 87.5 426 LYS B O 1
ATOM 7910 N N . ASN B 1 427 ? -3.941 -55.281 -20.391 1 92 427 ASN B N 1
ATOM 7911 C CA . ASN B 1 427 ? -2.742 -55.375 -21.219 1 92 427 ASN B CA 1
ATOM 7912 C C . ASN B 1 427 ? -1.533 -54.75 -20.516 1 92 427 ASN B C 1
ATOM 7914 O O . ASN B 1 427 ? -1.081 -53.688 -20.891 1 92 427 ASN B O 1
ATOM 7918 N N . ARG B 1 428 ? -0.9 -55.531 -19.719 1 93.19 428 ARG B N 1
ATOM 7919 C CA . ARG B 1 428 ? 0.163 -55.031 -18.844 1 93.19 428 ARG B CA 1
ATOM 7920 C C . ARG B 1 428 ? 1.45 -54.781 -19.625 1 93.19 428 ARG B C 1
ATOM 7922 O O . ARG B 1 428 ? 2.225 -53.906 -19.297 1 93.19 428 ARG B O 1
ATOM 7929 N N . GLU B 1 429 ? 1.607 -55.531 -20.672 1 93.88 429 GLU B N 1
ATOM 7930 C CA . GLU B 1 429 ? 2.816 -55.375 -21.484 1 93.88 429 GLU B CA 1
ATOM 7931 C C . GLU B 1 429 ? 2.84 -54.031 -22.188 1 93.88 429 GLU B C 1
ATOM 7933 O O . GLU B 1 429 ? 3.855 -53.344 -22.172 1 93.88 429 GLU B O 1
ATOM 7938 N N . SER B 1 430 ? 1.785 -53.719 -22.75 1 94.38 430 SER B N 1
ATOM 7939 C CA . SER B 1 430 ? 1.683 -52.438 -23.469 1 94.38 430 SER B CA 1
ATOM 7940 C C . SER B 1 430 ? 1.797 -51.25 -22.5 1 94.38 430 SER B C 1
ATOM 7942 O O . SER B 1 430 ? 2.508 -50.281 -22.781 1 94.38 430 SER B O 1
ATOM 7944 N N . SER B 1 431 ? 1.062 -51.344 -21.469 1 95.88 431 SER B N 1
ATOM 7945 C CA . SER B 1 431 ? 1.105 -50.25 -20.484 1 95.88 431 SER B CA 1
ATOM 7946 C C . SER B 1 431 ? 2.492 -50.125 -19.859 1 95.88 431 SER B C 1
ATOM 7948 O O . SER B 1 431 ? 2.934 -49.031 -19.547 1 95.88 431 SER B O 1
ATOM 7950 N N . PHE B 1 432 ? 3.162 -51.219 -19.734 1 97.25 432 PHE B N 1
ATOM 7951 C CA . PHE B 1 432 ? 4.5 -51.156 -19.156 1 97.25 432 PHE B CA 1
ATOM 7952 C C . PHE B 1 432 ? 5.465 -50.469 -20.094 1 97.25 432 PHE B C 1
ATOM 7954 O O . PHE B 1 432 ? 6.434 -49.844 -19.641 1 97.25 432 PHE B O 1
ATOM 7961 N N . ASN B 1 433 ? 5.242 -50.531 -21.375 1 97.19 433 ASN B N 1
ATOM 7962 C CA . ASN B 1 433 ? 6.086 -49.812 -22.312 1 97.19 433 ASN B CA 1
ATOM 7963 C C . ASN B 1 433 ? 6.109 -48.312 -22.016 1 97.19 433 ASN B C 1
ATOM 7965 O O . ASN B 1 433 ? 7.148 -47.656 -22.141 1 97.19 433 ASN B O 1
ATOM 7969 N N . ASP B 1 434 ? 4.973 -47.812 -21.672 1 97.31 434 ASP B N 1
ATOM 7970 C CA . ASP B 1 434 ? 4.891 -46.406 -21.297 1 97.31 434 ASP B CA 1
ATOM 7971 C C . ASP B 1 434 ? 5.625 -46.156 -19.969 1 97.31 434 ASP B C 1
ATOM 7973 O O . ASP B 1 434 ? 6.336 -45.156 -19.844 1 97.31 434 ASP B O 1
ATOM 7977 N N . VAL B 1 435 ? 5.473 -47.062 -19 1 97.94 435 VAL B N 1
ATOM 7978 C CA . VAL B 1 435 ? 6.168 -46.969 -17.719 1 97.94 435 VAL B CA 1
ATOM 7979 C C . VAL B 1 435 ? 7.676 -47 -17.953 1 97.94 435 VAL B C 1
ATOM 7981 O O . VAL B 1 435 ? 8.414 -46.188 -17.375 1 97.94 435 VAL B O 1
ATOM 7984 N N . SER B 1 436 ? 8.031 -47.875 -18.781 1 97.69 436 SER B N 1
ATOM 7985 C CA . SER B 1 436 ? 9.453 -48.031 -19.094 1 97.69 436 SER B CA 1
ATOM 7986 C C . SER B 1 436 ? 10 -46.781 -19.766 1 97.69 436 SER B C 1
ATOM 7988 O O . SER B 1 436 ? 11.109 -46.312 -19.453 1 97.69 436 SER B O 1
ATOM 7990 N N . PHE B 1 437 ? 9.273 -46.219 -20.672 1 97.56 437 PHE B N 1
ATOM 7991 C CA . PHE B 1 437 ? 9.672 -45 -21.344 1 97.56 437 PHE B CA 1
ATOM 7992 C C . PHE B 1 437 ? 9.898 -43.875 -20.328 1 97.56 437 PHE B C 1
ATOM 7994 O O . PHE B 1 437 ? 10.898 -43.156 -20.406 1 97.56 437 PHE B O 1
ATOM 8001 N N . ILE B 1 438 ? 8.992 -43.719 -19.391 1 97.25 438 ILE B N 1
ATOM 8002 C CA . ILE B 1 438 ? 9.078 -42.688 -18.359 1 97.25 438 ILE B CA 1
ATOM 8003 C C . ILE B 1 438 ? 10.289 -42.938 -17.484 1 97.25 438 ILE B C 1
ATOM 8005 O O . ILE B 1 438 ? 11.055 -42 -17.188 1 97.25 438 ILE B O 1
ATOM 8009 N N . ALA B 1 439 ? 10.469 -44.156 -17.078 1 97.38 439 ALA B N 1
ATOM 8010 C CA . ALA B 1 439 ? 11.602 -44.531 -16.219 1 97.38 439 ALA B CA 1
ATOM 8011 C C . ALA B 1 439 ? 12.93 -44.219 -16.922 1 97.38 439 ALA B C 1
ATOM 8013 O O . ALA B 1 439 ? 13.875 -43.75 -16.281 1 97.38 439 ALA B O 1
ATOM 8014 N N . LYS B 1 440 ? 12.938 -44.5 -18.156 1 96.12 440 LYS B N 1
ATOM 8015 C CA . LYS B 1 440 ? 14.156 -44.25 -18.938 1 96.12 440 LYS B CA 1
ATOM 8016 C C . LYS B 1 440 ? 14.43 -42.75 -19.078 1 96.12 440 LYS B C 1
ATOM 8018 O O . LYS B 1 440 ? 15.586 -42.344 -19.031 1 96.12 440 LYS B O 1
ATOM 8023 N N . THR B 1 441 ? 13.406 -42.031 -19.297 1 95.31 441 THR B N 1
ATOM 8024 C CA . THR B 1 441 ? 13.531 -40.562 -19.438 1 95.31 441 THR B CA 1
ATOM 8025 C C . THR B 1 441 ? 14.039 -39.938 -18.141 1 95.31 441 THR B C 1
ATOM 8027 O O . THR B 1 441 ? 14.867 -39.031 -18.172 1 95.31 441 THR B O 1
ATOM 8030 N N . LEU B 1 442 ? 13.531 -40.406 -17.047 1 94.5 442 LEU B N 1
ATOM 8031 C CA . LEU B 1 442 ? 13.898 -39.875 -15.734 1 94.5 442 LEU B CA 1
ATOM 8032 C C . LEU B 1 442 ? 15.203 -40.469 -15.242 1 94.5 442 LEU B C 1
ATOM 8034 O O . LEU B 1 442 ? 15.867 -39.906 -14.367 1 94.5 442 LEU B O 1
ATOM 8038 N N . HIS B 1 443 ? 15.547 -41.625 -15.719 1 91.5 443 HIS B N 1
ATOM 8039 C CA . HIS B 1 443 ? 16.797 -42.344 -15.453 1 91.5 443 HIS B CA 1
ATOM 8040 C C . HIS B 1 443 ? 16.859 -42.812 -14.008 1 91.5 443 HIS B C 1
ATOM 8042 O O . HIS B 1 443 ? 16.156 -42.312 -13.148 1 91.5 443 HIS B O 1
ATOM 8048 N N . GLY B 1 444 ? 17.609 -43.812 -13.734 1 89.62 444 GLY B N 1
ATOM 8049 C CA . GLY B 1 444 ? 17.953 -44.25 -12.383 1 89.62 444 GLY B CA 1
ATOM 8050 C C . GLY B 1 444 ? 17 -45.281 -11.836 1 89.62 444 GLY B C 1
ATOM 8051 O O . GLY B 1 444 ? 16.906 -45.469 -10.617 1 89.62 444 GLY B O 1
ATOM 8052 N N . PHE B 1 445 ? 16.297 -45.938 -12.688 1 94.75 445 PHE B N 1
ATOM 8053 C CA . PHE B 1 445 ? 15.328 -46.906 -12.195 1 94.75 445 PHE B CA 1
ATOM 8054 C C . PHE B 1 445 ? 15.648 -48.312 -12.695 1 94.75 445 PHE B C 1
ATOM 8056 O O . PHE B 1 445 ? 16.234 -48.469 -13.773 1 94.75 445 PHE B O 1
ATOM 8063 N N . ASP B 1 446 ? 15.312 -49.281 -11.859 1 95.75 446 ASP B N 1
ATOM 8064 C CA . ASP B 1 446 ? 15.445 -50.719 -12.219 1 95.75 446 ASP B CA 1
ATOM 8065 C C . ASP B 1 446 ? 14.258 -51.156 -13.062 1 95.75 446 ASP B C 1
ATOM 8067 O O . ASP B 1 446 ? 13.195 -51.469 -12.531 1 95.75 446 ASP B O 1
ATOM 8071 N N . GLU B 1 447 ? 14.523 -51.344 -14.312 1 95.62 447 GLU B N 1
ATOM 8072 C CA . GLU B 1 447 ? 13.438 -51.656 -15.242 1 95.62 447 GLU B CA 1
ATOM 8073 C C . GLU B 1 447 ? 12.82 -53 -14.953 1 95.62 447 GLU B C 1
ATOM 8075 O O . GLU B 1 447 ? 11.602 -53.188 -15.031 1 95.62 447 GLU B O 1
ATOM 8080 N N . ASP B 1 448 ? 13.672 -53.969 -14.672 1 96.19 448 ASP B N 1
ATOM 8081 C CA . ASP B 1 448 ? 13.164 -55.312 -14.383 1 96.19 448 ASP B CA 1
ATOM 8082 C C . ASP B 1 448 ? 12.32 -55.312 -13.109 1 96.19 448 ASP B C 1
ATOM 8084 O O . ASP B 1 448 ? 11.258 -55.938 -13.07 1 96.19 448 ASP B O 1
ATOM 8088 N N . GLY B 1 449 ? 12.844 -54.656 -12.172 1 96.19 449 GLY B N 1
ATOM 8089 C CA . GLY B 1 449 ? 12.086 -54.5 -10.938 1 96.19 449 GLY B CA 1
ATOM 8090 C C . GLY B 1 449 ? 10.758 -53.812 -11.133 1 96.19 449 GLY B C 1
ATOM 8091 O O . GLY B 1 449 ? 9.742 -54.219 -10.57 1 96.19 449 GLY B O 1
ATOM 8092 N N . LEU B 1 450 ? 10.797 -52.844 -11.945 1 97.12 450 LEU B N 1
ATOM 8093 C CA . LEU B 1 450 ? 9.578 -52.094 -12.25 1 97.12 450 LEU B CA 1
ATOM 8094 C C . LEU B 1 450 ? 8.562 -52.969 -12.977 1 97.12 450 LEU B C 1
ATOM 8096 O O . LEU B 1 450 ? 7.367 -52.906 -12.688 1 97.12 450 LEU B O 1
ATOM 8100 N N . LYS B 1 451 ? 9.07 -53.75 -13.898 1 96.69 451 LYS B N 1
ATOM 8101 C CA . LYS B 1 451 ? 8.188 -54.625 -14.664 1 96.69 451 LYS B CA 1
ATOM 8102 C C . LYS B 1 451 ? 7.484 -55.625 -13.75 1 96.69 451 LYS B C 1
ATOM 8104 O O . LYS B 1 451 ? 6.262 -55.781 -13.82 1 96.69 451 LYS B O 1
ATOM 8109 N N . ASN B 1 452 ? 8.234 -56.219 -12.906 1 95.5 452 ASN B N 1
ATOM 8110 C CA . ASN B 1 452 ? 7.672 -57.188 -11.969 1 95.5 452 ASN B CA 1
ATOM 8111 C C . ASN B 1 452 ? 6.613 -56.562 -11.07 1 95.5 452 ASN B C 1
ATOM 8113 O O . ASN B 1 452 ? 5.535 -57.125 -10.883 1 95.5 452 ASN B O 1
ATOM 8117 N N . GLU B 1 453 ? 6.973 -55.438 -10.602 1 94.38 453 GLU B N 1
ATOM 8118 C CA . GLU B 1 453 ? 6.059 -54.75 -9.688 1 94.38 453 GLU B CA 1
ATOM 8119 C C . GLU B 1 453 ? 4.809 -54.281 -10.414 1 94.38 453 GLU B C 1
ATOM 8121 O O . GLU B 1 453 ? 3.707 -54.312 -9.867 1 94.38 453 GLU B O 1
ATOM 8126 N N . TRP B 1 454 ? 4.965 -53.812 -11.633 1 95.31 454 TRP B N 1
ATOM 8127 C CA . TRP B 1 454 ? 3.84 -53.344 -12.43 1 95.31 454 TRP B CA 1
ATOM 8128 C C . TRP B 1 454 ? 2.842 -54.469 -12.695 1 95.31 454 TRP B C 1
ATOM 8130 O O . TRP B 1 454 ? 1.63 -54.25 -12.609 1 95.31 454 TRP B O 1
ATOM 8140 N N . PHE B 1 455 ? 3.352 -55.625 -12.93 1 93.69 455 PHE B N 1
ATOM 8141 C CA . PHE B 1 455 ? 2.502 -56.781 -13.188 1 93.69 455 PHE B CA 1
ATOM 8142 C C . PHE B 1 455 ? 1.839 -57.25 -11.898 1 93.69 455 PHE B C 1
ATOM 8144 O O . PHE B 1 455 ? 0.67 -57.656 -11.898 1 93.69 455 PHE B O 1
ATOM 8151 N N . GLN B 1 456 ? 2.59 -57.156 -10.883 1 90.44 456 GLN B N 1
ATOM 8152 C CA . GLN B 1 456 ? 2.07 -57.562 -9.586 1 90.44 456 GLN B CA 1
ATOM 8153 C C . GLN B 1 456 ? 0.929 -56.656 -9.133 1 90.44 456 GLN B C 1
ATOM 8155 O O . GLN B 1 456 ? -0.01 -57.094 -8.477 1 90.44 456 GLN B O 1
ATOM 8160 N N . LEU B 1 457 ? 1.041 -55.406 -9.43 1 89.94 457 LEU B N 1
ATOM 8161 C CA . LEU B 1 457 ? 0.041 -54.438 -9.031 1 89.94 457 LEU B CA 1
ATOM 8162 C C . LEU B 1 457 ? -1.339 -54.812 -9.555 1 89.94 457 LEU B C 1
ATOM 8164 O O . LEU B 1 457 ? -2.344 -54.625 -8.867 1 89.94 457 LEU B O 1
ATOM 8168 N N . TYR B 1 458 ? -1.362 -55.281 -10.75 1 85.75 458 TYR B N 1
ATOM 8169 C CA . TYR B 1 458 ? -2.619 -55.688 -11.367 1 85.75 458 TYR B CA 1
ATOM 8170 C C . TYR B 1 458 ? -3.219 -56.906 -10.648 1 85.75 458 TYR B C 1
ATOM 8172 O O . TYR B 1 458 ? -4.438 -56.969 -10.453 1 85.75 458 TYR B O 1
ATOM 8180 N N . SER B 1 459 ? -2.355 -57.812 -10.219 1 81.06 459 SER B N 1
ATOM 8181 C CA . SER B 1 459 ? -2.812 -59.094 -9.641 1 81.06 459 SER B CA 1
ATOM 8182 C C . SER B 1 459 ? -2.895 -59 -8.125 1 81.06 459 SER B C 1
ATOM 8184 O O . SER B 1 459 ? -3.217 -59.969 -7.457 1 81.06 459 SER B O 1
ATOM 8186 N N . ASP B 1 460 ? -2.566 -57.938 -7.633 1 78.06 460 ASP B N 1
ATOM 8187 C CA . ASP B 1 460 ? -2.455 -57.781 -6.188 1 78.06 460 ASP B CA 1
ATOM 8188 C C . ASP B 1 460 ? -3.807 -58 -5.508 1 78.06 460 ASP B C 1
ATOM 8190 O O . ASP B 1 460 ? -4.73 -57.219 -5.691 1 78.06 460 ASP B O 1
ATOM 8194 N N . SER B 1 461 ? -3.934 -59.094 -4.84 1 65.06 461 SER B N 1
ATOM 8195 C CA . SER B 1 461 ? -5.156 -59.531 -4.176 1 65.06 461 SER B CA 1
ATOM 8196 C C . SER B 1 461 ? -5.551 -58.562 -3.059 1 65.06 461 SER B C 1
ATOM 8198 O O . SER B 1 461 ? -6.727 -58.5 -2.695 1 65.06 461 SER B O 1
ATOM 8200 N N . THR B 1 462 ? -4.562 -58 -2.479 1 63.22 462 THR B N 1
ATOM 8201 C CA . THR B 1 462 ? -4.867 -57.062 -1.393 1 63.22 462 THR B CA 1
ATOM 8202 C C . THR B 1 462 ? -5.594 -55.844 -1.922 1 63.22 462 THR B C 1
ATOM 8204 O O . THR B 1 462 ? -6.309 -55.156 -1.177 1 63.22 462 THR B O 1
ATOM 8207 N N . ILE B 1 463 ? -5.324 -55.625 -3.104 1 60.44 463 ILE B N 1
ATOM 8208 C CA . ILE B 1 463 ? -5.988 -54.531 -3.805 1 60.44 463 ILE B CA 1
ATOM 8209 C C . ILE B 1 463 ? -7.207 -55.094 -4.559 1 60.44 463 ILE B C 1
ATOM 8211 O O . ILE B 1 463 ? -8.227 -54.406 -4.656 1 60.44 463 ILE B O 1
ATOM 8215 N N . LYS B 1 464 ? -7.117 -56.5 -5.152 1 54.94 464 LYS B N 1
ATOM 8216 C CA . LYS B 1 464 ? -8.109 -57.188 -5.973 1 54.94 464 LYS B CA 1
ATOM 8217 C C . LYS B 1 464 ? -9.328 -57.562 -5.145 1 54.94 464 LYS B C 1
ATOM 8219 O O . LYS B 1 464 ? -10.422 -57.75 -5.684 1 54.94 464 LYS B O 1
ATOM 8224 N N . LYS B 1 465 ? -8.914 -58.125 -3.908 1 52.62 465 LYS B N 1
ATOM 8225 C CA . LYS B 1 465 ? -10 -58.844 -3.221 1 52.62 465 LYS B CA 1
ATOM 8226 C C . LYS B 1 465 ? -11.297 -58.031 -3.309 1 52.62 465 LYS B C 1
ATOM 8228 O O . LYS B 1 465 ? -12.391 -58.625 -3.303 1 52.62 465 LYS B O 1
ATOM 8233 N N . THR B 1 466 ? -11.258 -56.688 -3.352 1 53.53 466 THR B N 1
ATOM 8234 C CA . THR B 1 466 ? -12.625 -56.219 -3.514 1 53.53 466 THR B CA 1
ATOM 8235 C C . THR B 1 466 ? -12.688 -55.156 -4.613 1 53.53 466 THR B C 1
ATOM 8237 O O . THR B 1 466 ? -12.047 -54.094 -4.516 1 53.53 466 THR B O 1
ATOM 8240 N N . ILE B 1 467 ? -12.992 -55.688 -5.918 1 57.34 467 ILE B N 1
ATOM 8241 C CA . ILE B 1 467 ? -13.391 -54.75 -6.965 1 57.34 467 ILE B CA 1
ATOM 8242 C C . ILE B 1 467 ? -13.828 -53.406 -6.336 1 57.34 467 ILE B C 1
ATOM 8244 O O . ILE B 1 467 ? -13.531 -52.344 -6.871 1 57.34 467 ILE B O 1
ATOM 8248 N N . LYS B 1 468 ? -14.219 -53.656 -5.195 1 64.56 468 LYS B N 1
ATOM 8249 C CA . LYS B 1 468 ? -14.734 -52.5 -4.488 1 6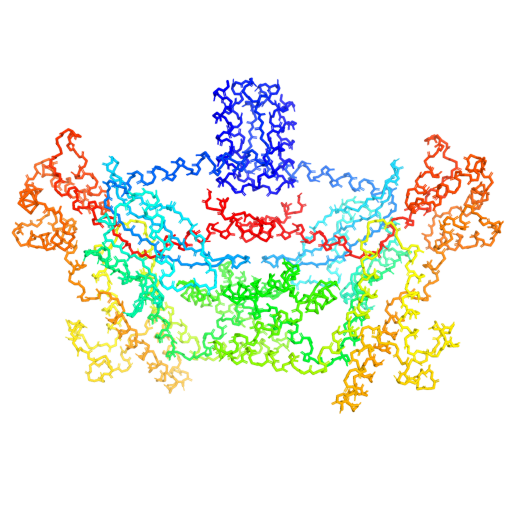4.56 468 LYS B CA 1
ATOM 8250 C C . LYS B 1 468 ? -13.594 -51.594 -4.023 1 64.56 468 LYS B C 1
ATOM 8252 O O . LYS B 1 468 ? -13.703 -50.375 -4.094 1 64.56 468 LYS B O 1
ATOM 8257 N N . LYS B 1 469 ? -12.469 -52.219 -3.691 1 69.94 469 LYS B N 1
ATOM 8258 C CA . LYS B 1 469 ? -11.352 -51.406 -3.195 1 69.94 469 LYS B CA 1
ATOM 8259 C C . LYS B 1 469 ? -10.664 -50.656 -4.336 1 69.94 469 LYS B C 1
ATOM 8261 O O . LYS B 1 469 ? -10.273 -49.5 -4.176 1 69.94 469 LYS B O 1
ATOM 8266 N N . LYS B 1 470 ? -10.539 -51.406 -5.418 1 73.44 470 LYS B N 1
ATOM 8267 C CA . LYS B 1 470 ? -9.977 -50.75 -6.586 1 73.44 470 LYS B CA 1
ATOM 8268 C C . LYS B 1 470 ? -10.844 -49.594 -7.031 1 73.44 470 LYS B C 1
ATOM 8270 O O . LYS B 1 470 ? -10.328 -48.531 -7.398 1 73.44 470 LYS B O 1
ATOM 8275 N N . GLN B 1 471 ? -12.062 -49.844 -6.898 1 76 471 GLN B N 1
ATOM 8276 C CA . GLN B 1 471 ? -13 -48.781 -7.262 1 76 471 GLN B CA 1
ATOM 8277 C C . GLN B 1 471 ? -12.906 -47.594 -6.289 1 76 471 GLN B C 1
ATOM 8279 O O . GLN B 1 471 ? -12.984 -46.438 -6.703 1 76 471 GLN B O 1
ATOM 8284 N N . ASN B 1 472 ? -12.688 -47.969 -5.109 1 77.19 472 ASN B N 1
ATOM 8285 C CA . ASN B 1 472 ? -12.562 -46.938 -4.109 1 77.19 472 ASN B CA 1
ATOM 8286 C C . ASN B 1 472 ? -11.297 -46.094 -4.328 1 77.19 472 ASN B C 1
ATOM 8288 O O . ASN B 1 472 ? -11.328 -44.875 -4.184 1 77.19 472 ASN B O 1
ATOM 8292 N N . LEU B 1 473 ? -10.281 -46.781 -4.688 1 78.94 473 LEU B N 1
ATOM 8293 C CA . LEU B 1 473 ? -9.008 -46.125 -4.941 1 78.94 473 LEU B CA 1
ATOM 8294 C C . LEU B 1 473 ? -9.102 -45.219 -6.168 1 78.94 473 LEU B C 1
ATOM 8296 O O . LEU B 1 473 ? -8.477 -44.156 -6.211 1 78.94 473 LEU B O 1
ATOM 8300 N N . SER B 1 474 ? -9.914 -45.594 -7.043 1 77.94 474 SER B N 1
ATOM 8301 C CA . SER B 1 474 ? -10.023 -44.875 -8.297 1 77.94 474 SER B CA 1
ATOM 8302 C C . SER B 1 474 ? -10.836 -43.594 -8.117 1 77.94 474 SER B C 1
ATOM 8304 O O . SER B 1 474 ? -10.781 -42.688 -8.961 1 77.94 474 SER B O 1
ATOM 8306 N N . THR B 1 475 ? -11.438 -43.469 -7.023 1 80.31 475 THR B N 1
ATOM 8307 C CA . THR B 1 475 ? -12.312 -42.312 -6.812 1 80.31 475 THR B CA 1
ATOM 8308 C C . THR B 1 475 ? -11.586 -41.219 -6.027 1 80.31 475 THR B C 1
ATOM 8310 O O . THR B 1 475 ? -12.031 -40.062 -5.992 1 80.31 475 THR B O 1
ATOM 8313 N N . ILE B 1 476 ? -10.531 -41.688 -5.508 1 85.38 476 ILE B N 1
ATOM 8314 C CA . ILE B 1 476 ? -9.805 -40.688 -4.734 1 85.38 476 ILE B CA 1
ATOM 8315 C C . ILE B 1 476 ? -8.781 -39.969 -5.629 1 85.38 476 ILE B C 1
ATOM 8317 O O . ILE B 1 476 ? -8.547 -40.406 -6.766 1 85.38 476 ILE B O 1
ATOM 8321 N N . ASN B 1 477 ? -8.234 -38.906 -5.242 1 89.69 477 ASN B N 1
ATOM 8322 C CA . ASN B 1 477 ? -7.32 -38.125 -6.082 1 89.69 477 ASN B CA 1
ATOM 8323 C C . ASN B 1 477 ? -6.008 -38.875 -6.312 1 89.69 477 ASN B C 1
ATOM 8325 O O . ASN B 1 477 ? -5.688 -39.812 -5.582 1 89.69 477 ASN B O 1
ATOM 8329 N N . PHE B 1 478 ? -5.285 -38.5 -7.281 1 94.38 478 PHE B N 1
ATOM 8330 C CA . PHE B 1 478 ? -4.078 -39.125 -7.785 1 94.38 478 PHE B CA 1
ATOM 8331 C C . PHE B 1 478 ? -3.068 -39.344 -6.664 1 94.38 478 PHE B C 1
ATOM 8333 O O . PHE B 1 478 ? -2.527 -40.438 -6.504 1 94.38 478 PHE B O 1
ATOM 8340 N N . ASP B 1 479 ? -2.799 -38.344 -5.832 1 95 479 ASP B N 1
ATOM 8341 C CA . ASP B 1 479 ? -1.809 -38.406 -4.762 1 95 479 ASP B CA 1
ATOM 8342 C C . ASP B 1 479 ? -2.236 -39.375 -3.67 1 95 479 ASP B C 1
ATOM 8344 O O . ASP B 1 479 ? -1.432 -40.188 -3.211 1 95 479 ASP B O 1
ATOM 8348 N N . SER B 1 480 ? -3.467 -39.344 -3.25 1 92.75 480 SER B N 1
ATOM 8349 C CA . SER B 1 480 ? -3.986 -40.219 -2.211 1 92.75 480 SER B CA 1
ATOM 8350 C C . SER B 1 480 ? -4.004 -41.656 -2.676 1 92.75 480 SER B C 1
ATOM 8352 O O . SER B 1 480 ? -3.725 -42.594 -1.895 1 92.75 480 SER B O 1
ATOM 8354 N N . MET B 1 481 ? -4.348 -41.906 -3.906 1 92.44 481 MET B N 1
ATOM 8355 C CA . MET B 1 481 ? -4.371 -43.25 -4.473 1 92.44 481 MET B CA 1
ATOM 8356 C C . MET B 1 481 ? -2.994 -43.906 -4.387 1 92.44 481 MET B C 1
ATOM 8358 O O . MET B 1 481 ? -2.854 -45 -3.834 1 92.44 481 MET B O 1
ATOM 8362 N N . TRP B 1 482 ? -2.1 -43.219 -4.832 1 93.69 482 TRP B N 1
ATOM 8363 C CA . TRP B 1 482 ? -0.763 -43.812 -4.883 1 93.69 482 TRP B CA 1
ATOM 8364 C C . TRP B 1 482 ? -0.154 -43.906 -3.488 1 93.69 482 TRP B C 1
ATOM 8366 O O . TRP B 1 482 ? 0.601 -44.844 -3.191 1 93.69 482 TRP B O 1
ATOM 8376 N N . LYS B 1 483 ? -0.445 -42.938 -2.643 1 91.56 483 LYS B N 1
ATOM 8377 C CA . LYS B 1 483 ? -0.007 -43.031 -1.253 1 91.56 483 LYS B CA 1
ATOM 8378 C C . LYS B 1 483 ? -0.54 -44.312 -0.603 1 91.56 483 LYS B C 1
ATOM 8380 O O . LYS B 1 483 ? 0.197 -45.031 0.088 1 91.56 483 LYS B O 1
ATOM 8385 N N . GLU B 1 484 ? -1.768 -44.625 -0.841 1 88.75 484 GLU B N 1
ATOM 8386 C CA . GLU B 1 484 ? -2.395 -45.812 -0.265 1 88.75 484 GLU B CA 1
ATOM 8387 C C . GLU B 1 484 ? -1.785 -47.094 -0.832 1 88.75 484 GLU B C 1
ATOM 8389 O O . GLU B 1 484 ? -1.579 -48.062 -0.102 1 88.75 484 GLU B O 1
ATOM 8394 N N . ILE B 1 485 ? -1.514 -47.094 -2.066 1 88.69 485 ILE B N 1
ATOM 8395 C CA . ILE B 1 485 ? -0.957 -48.25 -2.74 1 88.69 485 ILE B CA 1
ATOM 8396 C C . ILE B 1 485 ? 0.463 -48.5 -2.238 1 88.69 485 ILE B C 1
ATOM 8398 O O . ILE B 1 485 ? 0.834 -49.656 -1.965 1 88.69 485 ILE B O 1
ATOM 8402 N N . LEU B 1 486 ? 1.145 -47.469 -1.997 1 89.31 486 LEU B N 1
ATOM 8403 C CA . LEU B 1 486 ? 2.574 -47.594 -1.733 1 89.31 486 LEU B CA 1
ATOM 8404 C C . LEU B 1 486 ? 2.84 -47.719 -0.238 1 89.31 486 LEU B C 1
ATOM 8406 O O . LEU B 1 486 ? 3.918 -48.156 0.166 1 89.31 486 LEU B O 1
ATOM 8410 N N . LYS B 1 487 ? 1.888 -47.219 0.66 1 80 487 LYS B N 1
ATOM 8411 C CA . LYS B 1 487 ? 2.07 -47.344 2.104 1 80 487 LYS B CA 1
ATOM 8412 C C . LYS B 1 487 ? 1.813 -48.75 2.594 1 80 487 LYS B C 1
ATOM 8414 O O . LYS B 1 487 ? 2.238 -49.125 3.689 1 80 487 LYS B O 1
ATOM 8419 N N . ARG B 1 488 ? 0.856 -49.531 2.199 1 62 488 ARG B N 1
ATOM 8420 C CA . ARG B 1 488 ? 0.355 -50.781 2.732 1 62 488 ARG B CA 1
ATOM 8421 C C . ARG B 1 488 ? 1.493 -51.656 3.287 1 62 488 ARG B C 1
ATOM 8423 O O . ARG B 1 488 ? 1.296 -52.406 4.227 1 62 488 ARG B O 1
ATOM 8430 N N . GLN B 1 489 ? 2.518 -51.938 2.678 1 56.94 489 GLN B N 1
ATOM 8431 C CA . GLN B 1 489 ? 3.295 -53 3.293 1 56.94 489 GLN B CA 1
ATOM 8432 C C . GLN B 1 489 ? 4.426 -52.438 4.148 1 56.94 489 GLN B C 1
ATOM 8434 O O . GLN B 1 489 ? 4.789 -51.281 4.012 1 56.94 489 GLN B O 1
ATOM 8439 N N . SER B 1 490 ? 4.984 -53.344 5.156 1 50.72 490 SER B N 1
ATOM 8440 C CA . SER B 1 490 ? 5.879 -53.094 6.285 1 50.72 490 SER B CA 1
ATOM 8441 C C . SER B 1 490 ? 7.094 -52.281 5.867 1 50.72 490 SER B C 1
ATOM 8443 O O . SER B 1 490 ? 7.559 -52.375 4.73 1 50.72 490 SER B O 1
ATOM 8445 N N . ILE B 1 491 ? 7.383 -51.062 6.543 1 52.91 491 ILE B N 1
ATOM 8446 C CA . ILE B 1 491 ? 8.562 -50.219 6.387 1 52.91 491 ILE B CA 1
ATOM 8447 C C . ILE B 1 491 ? 9.766 -51.062 6.023 1 52.91 491 ILE B C 1
ATOM 8449 O O . ILE B 1 491 ? 10.578 -50.688 5.176 1 52.91 491 ILE B O 1
ATOM 8453 N N . SER B 1 492 ? 9.859 -52.25 6.609 1 56.19 492 SER B N 1
ATOM 8454 C CA . SER B 1 492 ? 11.039 -53.094 6.512 1 56.19 492 SER B CA 1
ATOM 8455 C C . SER B 1 492 ? 11.047 -53.875 5.207 1 56.19 492 SER B C 1
ATOM 8457 O O . SER B 1 492 ? 12.117 -54.25 4.699 1 56.19 492 SER B O 1
ATOM 8459 N N . ASN B 1 493 ? 9.781 -54.094 4.578 1 63.62 493 ASN B N 1
ATOM 8460 C CA . ASN B 1 493 ? 9.734 -54.844 3.334 1 63.62 493 ASN B CA 1
ATOM 8461 C C . ASN B 1 493 ? 8.672 -54.281 2.383 1 63.62 493 ASN B C 1
ATOM 8463 O O . ASN B 1 493 ? 7.566 -54.812 2.301 1 63.62 493 ASN B O 1
ATOM 8467 N N . PRO B 1 494 ? 9.133 -53.125 1.667 1 74.5 494 PRO B N 1
ATOM 8468 C CA . PRO B 1 494 ? 8.125 -52.531 0.783 1 74.5 494 PRO B CA 1
ATOM 8469 C C . PRO B 1 494 ? 7.742 -53.469 -0.373 1 74.5 494 PRO B C 1
ATOM 8471 O O . PRO B 1 494 ? 8.609 -54.125 -0.942 1 74.5 494 PRO B O 1
ATOM 8474 N N . LYS B 1 495 ? 6.527 -53.625 -0.621 1 83.12 495 LYS B N 1
ATOM 8475 C CA . LYS B 1 495 ? 5.996 -54.5 -1.671 1 83.12 495 LYS B CA 1
ATOM 8476 C C . LYS B 1 495 ? 6.359 -53.969 -3.055 1 83.12 495 LYS B C 1
ATOM 8478 O O . LYS B 1 495 ? 6.688 -54.75 -3.955 1 83.12 495 LYS B O 1
ATOM 8483 N N . TYR B 1 496 ? 6.352 -52.594 -3.15 1 92.06 496 TYR B N 1
ATOM 8484 C CA . TYR B 1 496 ? 6.602 -51.969 -4.453 1 92.06 496 TYR B CA 1
ATOM 8485 C C . TYR B 1 496 ? 7.703 -50.938 -4.359 1 92.06 496 TYR B C 1
ATOM 8487 O O . TYR B 1 496 ? 7.469 -49.75 -4.645 1 92.06 496 TYR B O 1
ATOM 8495 N N . PRO B 1 497 ? 8.938 -51.281 -4.086 1 92.25 497 PRO B N 1
ATOM 8496 C CA . PRO B 1 497 ? 10 -50.281 -3.881 1 92.25 497 PRO B CA 1
ATOM 8497 C C . PRO B 1 497 ? 10.352 -49.531 -5.152 1 92.25 497 PRO B C 1
ATOM 8499 O O . PRO B 1 497 ? 10.648 -48.312 -5.094 1 92.25 497 PRO B O 1
ATOM 8502 N N . ASN B 1 498 ? 10.344 -50.188 -6.273 1 94.75 498 ASN B N 1
ATOM 8503 C CA . ASN B 1 498 ? 10.688 -49.531 -7.531 1 94.75 498 ASN B CA 1
ATOM 8504 C C . ASN B 1 498 ? 9.586 -48.594 -7.996 1 94.75 498 ASN B C 1
ATOM 8506 O O . ASN B 1 498 ? 9.867 -47.469 -8.445 1 94.75 498 ASN B O 1
ATOM 8510 N N . LEU B 1 499 ? 8.375 -49 -7.828 1 95.06 499 LEU B N 1
ATOM 8511 C CA . LEU B 1 499 ? 7.242 -48.156 -8.172 1 95.06 499 LEU B CA 1
ATOM 8512 C C . LEU B 1 499 ? 7.18 -46.938 -7.25 1 95.06 499 LEU B C 1
ATOM 8514 O O . LEU B 1 499 ? 6.828 -45.844 -7.691 1 95.06 499 LEU B O 1
ATOM 8518 N N . LYS B 1 500 ? 7.48 -47.188 -5.992 1 94.44 500 LYS B N 1
ATOM 8519 C CA . LYS B 1 500 ? 7.504 -46.094 -5.023 1 94.44 500 LYS B CA 1
ATOM 8520 C C . LYS B 1 500 ? 8.477 -44.969 -5.453 1 94.44 500 LYS B C 1
ATOM 8522 O O . LYS B 1 500 ? 8.125 -43.812 -5.438 1 94.44 500 LYS B O 1
ATOM 8527 N N . SER B 1 501 ? 9.562 -45.406 -5.867 1 94.81 501 SER B N 1
ATOM 8528 C CA . SER B 1 501 ? 10.594 -44.438 -6.293 1 94.81 501 SER B CA 1
ATOM 8529 C C . SER B 1 501 ? 10.156 -43.688 -7.543 1 94.81 501 SER B C 1
ATOM 8531 O O . SER B 1 501 ? 10.281 -42.469 -7.609 1 94.81 501 SER B O 1
ATOM 8533 N N . LEU B 1 502 ? 9.633 -44.375 -8.477 1 97 502 LEU B N 1
ATOM 8534 C CA . LEU B 1 502 ? 9.227 -43.75 -9.734 1 97 502 LEU B CA 1
ATOM 8535 C C . LEU B 1 502 ? 8.055 -42.812 -9.531 1 97 502 LEU B C 1
ATOM 8537 O O . LEU B 1 502 ? 8.086 -41.656 -10 1 97 502 LEU B O 1
ATOM 8541 N N . ILE B 1 503 ? 7.059 -43.25 -8.836 1 96.81 503 ILE B N 1
ATOM 8542 C CA . ILE B 1 503 ? 5.855 -42.469 -8.625 1 96.81 503 ILE B CA 1
ATOM 8543 C C . ILE B 1 503 ? 6.195 -41.219 -7.797 1 96.81 503 ILE B C 1
ATOM 8545 O O . ILE B 1 503 ? 5.668 -40.125 -8.047 1 96.81 503 ILE B O 1
ATOM 8549 N N . SER B 1 504 ? 7.031 -41.406 -6.797 1 96.12 504 SER B N 1
ATOM 8550 C CA . SER B 1 504 ? 7.457 -40.25 -6 1 96.12 504 SER B CA 1
ATOM 8551 C C . SER B 1 504 ? 8.156 -39.219 -6.863 1 96.12 504 SER B C 1
ATOM 8553 O O . SER B 1 504 ? 7.957 -38 -6.676 1 96.12 504 SER B O 1
ATOM 8555 N N . THR B 1 505 ? 8.914 -39.688 -7.789 1 96.94 505 THR B N 1
ATOM 8556 C CA . THR B 1 505 ? 9.602 -38.781 -8.703 1 96.94 505 THR B CA 1
ATOM 8557 C C . THR B 1 505 ? 8.594 -38.031 -9.586 1 96.94 505 THR B C 1
ATOM 8559 O O . THR B 1 505 ? 8.711 -36.812 -9.773 1 96.94 505 THR B O 1
ATOM 8562 N N . ILE B 1 506 ? 7.637 -38.688 -10.039 1 97.38 506 ILE B N 1
ATOM 8563 C CA . ILE B 1 506 ? 6.613 -38.094 -10.891 1 97.38 506 ILE B CA 1
ATOM 8564 C C . ILE B 1 506 ? 5.816 -37.062 -10.094 1 97.38 506 ILE B C 1
ATOM 8566 O O . ILE B 1 506 ? 5.547 -35.969 -10.586 1 97.38 506 ILE B O 1
ATOM 8570 N N . ARG B 1 507 ? 5.504 -37.406 -8.852 1 97.19 507 ARG B N 1
ATOM 8571 C CA . ARG B 1 507 ? 4.711 -36.531 -7.992 1 97.19 507 ARG B CA 1
ATOM 8572 C C . ARG B 1 507 ? 5.508 -35.312 -7.586 1 97.19 507 ARG B C 1
ATOM 8574 O O . ARG B 1 507 ? 4.938 -34.344 -7.094 1 97.19 507 ARG B O 1
ATOM 8581 N N . SER B 1 508 ? 6.785 -35.312 -7.75 1 97.12 508 SER B N 1
ATOM 8582 C CA . SER B 1 508 ? 7.629 -34.188 -7.434 1 97.12 508 SER B CA 1
ATOM 8583 C C . SER B 1 508 ? 7.715 -33.219 -8.617 1 97.12 508 SER B C 1
ATOM 8585 O O . SER B 1 508 ? 8.281 -32.125 -8.492 1 97.12 508 SER B O 1
ATOM 8587 N N . LEU B 1 509 ? 7.164 -33.562 -9.758 1 96.25 509 LEU B N 1
ATOM 8588 C CA . LEU B 1 509 ? 7.164 -32.688 -10.93 1 96.25 509 LEU B CA 1
ATOM 8589 C C . LEU B 1 509 ? 6.203 -31.516 -10.734 1 96.25 509 LEU B C 1
ATOM 8591 O O . LEU B 1 509 ? 5.18 -31.656 -10.055 1 96.25 509 LEU B O 1
ATOM 8595 N N . PRO B 1 510 ? 6.504 -30.375 -11.305 1 93.38 510 PRO B N 1
ATOM 8596 C CA . PRO B 1 510 ? 5.668 -29.188 -11.125 1 93.38 510 PRO B CA 1
ATOM 8597 C C . PRO B 1 510 ? 4.41 -29.219 -11.992 1 93.38 510 PRO B C 1
ATOM 8599 O O . PRO B 1 510 ? 4.453 -29.672 -13.133 1 93.38 510 PRO B O 1
ATOM 8602 N N . ASN B 1 511 ? 3.266 -28.703 -11.336 1 91.5 511 ASN B N 1
ATOM 8603 C CA . ASN B 1 511 ? 2.08 -28.438 -12.141 1 91.5 511 ASN B CA 1
ATOM 8604 C C . ASN B 1 511 ? 2.209 -27.141 -12.922 1 91.5 511 ASN B C 1
ATOM 8606 O O . ASN B 1 511 ? 1.809 -27.062 -14.086 1 91.5 511 ASN B O 1
ATOM 8610 N N . SER B 1 512 ? 2.674 -26.172 -12.203 1 89.94 512 SER B N 1
ATOM 8611 C CA . SER B 1 512 ? 2.822 -24.797 -12.672 1 89.94 512 SER B CA 1
ATOM 8612 C C . SER B 1 512 ? 3.812 -24.016 -11.812 1 89.94 512 SER B C 1
ATOM 8614 O O . SER B 1 512 ? 4.484 -24.594 -10.953 1 89.94 512 SER B O 1
ATOM 8616 N N . ASN B 1 513 ? 3.949 -22.688 -12.102 1 86.44 513 ASN B N 1
ATOM 8617 C CA . ASN B 1 513 ? 4.82 -21.812 -11.328 1 86.44 513 ASN B CA 1
ATOM 8618 C C . ASN B 1 513 ? 4.02 -20.953 -10.352 1 86.44 513 ASN B C 1
ATOM 8620 O O . ASN B 1 513 ? 4.371 -19.797 -10.102 1 86.44 513 ASN B O 1
ATOM 8624 N N . ALA B 1 514 ? 2.979 -21.453 -9.758 1 87.5 514 ALA B N 1
ATOM 8625 C CA . ALA B 1 514 ? 2.104 -20.719 -8.844 1 87.5 514 ALA B CA 1
ATOM 8626 C C . ALA B 1 514 ? 2.756 -20.547 -7.473 1 87.5 514 ALA B C 1
ATOM 8628 O O . ALA B 1 514 ? 2.529 -19.547 -6.789 1 87.5 514 ALA B O 1
ATOM 8629 N N . ASP B 1 515 ? 3.574 -21.469 -7.07 1 91.25 515 ASP B N 1
ATOM 8630 C CA . ASP B 1 515 ? 4.145 -21.484 -5.727 1 91.25 515 ASP B CA 1
ATOM 8631 C C . ASP B 1 515 ? 5.113 -20.312 -5.535 1 91.25 515 ASP B C 1
ATOM 8633 O O . ASP B 1 515 ? 5.09 -19.656 -4.496 1 91.25 515 ASP B O 1
ATOM 8637 N N . PRO B 1 516 ? 5.941 -20.031 -6.52 1 91.25 516 PRO B N 1
ATOM 8638 C CA . PRO B 1 516 ? 6.773 -18.828 -6.398 1 91.25 516 PRO B CA 1
ATOM 8639 C C . PRO B 1 516 ? 5.945 -17.562 -6.203 1 91.25 516 PRO B C 1
ATOM 8641 O O . PRO B 1 516 ? 6.305 -16.703 -5.391 1 91.25 516 PRO B O 1
ATOM 8644 N N . GLU B 1 517 ? 4.871 -17.438 -6.887 1 87.75 517 GLU B N 1
ATOM 8645 C CA . GLU B 1 517 ? 4.012 -16.25 -6.766 1 87.75 517 GLU B CA 1
ATOM 8646 C C . GLU B 1 517 ? 3.443 -16.141 -5.355 1 87.75 517 GLU B C 1
ATOM 8648 O O . GLU B 1 517 ? 3.309 -15.031 -4.824 1 87.75 517 GLU B O 1
ATOM 8653 N N . ARG B 1 518 ? 3.111 -17.25 -4.848 1 89.88 518 ARG B N 1
ATOM 8654 C CA . ARG B 1 518 ? 2.631 -17.25 -3.471 1 89.88 518 ARG B CA 1
ATOM 8655 C C . ARG B 1 518 ? 3.721 -16.781 -2.508 1 89.88 518 ARG B C 1
ATOM 8657 O O . ARG B 1 518 ? 3.441 -16.078 -1.537 1 89.88 518 ARG B O 1
ATOM 8664 N N . THR B 1 519 ? 4.906 -17.219 -2.766 1 93.5 519 THR B N 1
ATOM 8665 C CA . THR B 1 519 ? 6.043 -16.812 -1.952 1 93.5 519 THR B CA 1
ATOM 8666 C C . THR B 1 519 ? 6.25 -15.305 -2.035 1 93.5 519 THR B C 1
ATOM 8668 O O . THR B 1 519 ? 6.543 -14.656 -1.029 1 93.5 519 THR B O 1
ATOM 8671 N N . PHE B 1 520 ? 6.059 -14.766 -3.199 1 92.31 520 PHE B N 1
ATOM 8672 C CA . PHE B 1 520 ? 6.227 -13.328 -3.389 1 92.31 520 PHE B CA 1
ATOM 8673 C C . PHE B 1 520 ? 5.141 -12.555 -2.656 1 92.31 520 PHE B C 1
ATOM 8675 O O . PHE B 1 520 ? 5.383 -11.453 -2.158 1 92.31 520 PHE B O 1
ATOM 8682 N N . SER B 1 521 ? 4.016 -13.117 -2.625 1 90.38 521 SER B N 1
ATOM 8683 C CA . SER B 1 521 ? 2.949 -12.508 -1.835 1 90.38 521 SER B CA 1
ATOM 8684 C C . SER B 1 521 ? 3.332 -12.43 -0.361 1 90.38 521 SER B C 1
ATOM 8686 O O . SER B 1 521 ? 3.084 -11.414 0.295 1 90.38 521 SER B O 1
ATOM 8688 N N . VAL B 1 522 ? 3.939 -13.43 0.147 1 93.19 522 VAL B N 1
ATOM 8689 C CA . VAL B 1 522 ? 4.406 -13.453 1.529 1 93.19 522 VAL B CA 1
ATOM 8690 C C . VAL B 1 522 ? 5.48 -12.391 1.731 1 93.19 522 VAL B C 1
ATOM 8692 O O . VAL B 1 522 ? 5.48 -11.68 2.742 1 93.19 522 VAL B O 1
ATOM 8695 N N . LEU B 1 523 ? 6.328 -12.305 0.784 1 94.56 523 LEU B N 1
ATOM 8696 C CA . LEU B 1 523 ? 7.383 -11.297 0.846 1 94.56 523 LEU B CA 1
ATOM 8697 C C . LEU B 1 523 ? 6.793 -9.898 0.949 1 94.56 523 LEU B C 1
ATOM 8699 O O . LEU B 1 523 ? 7.254 -9.086 1.756 1 94.56 523 LEU B O 1
ATOM 8703 N N . SER B 1 524 ? 5.773 -9.68 0.209 1 92.38 524 SER B N 1
ATOM 8704 C CA . SER B 1 524 ? 5.129 -8.375 0.203 1 92.38 524 SER B CA 1
ATOM 8705 C C . SER B 1 524 ? 4.465 -8.078 1.543 1 92.38 524 SER B C 1
ATOM 8707 O O . SER B 1 524 ? 4.355 -6.918 1.945 1 92.38 524 SER B O 1
ATOM 8709 N N . ASP B 1 525 ? 4.094 -9.078 2.205 1 91.12 525 ASP B N 1
ATOM 8710 C CA . ASP B 1 525 ? 3.471 -8.922 3.518 1 91.12 525 ASP B CA 1
ATOM 8711 C C . ASP B 1 525 ? 4.52 -8.641 4.594 1 91.12 525 ASP B C 1
ATOM 8713 O O . ASP B 1 525 ? 4.238 -7.965 5.582 1 91.12 525 ASP B O 1
ATOM 8717 N N . ILE B 1 526 ? 5.66 -9.195 4.379 1 93.19 526 ILE B N 1
ATOM 8718 C CA . ILE B 1 526 ? 6.727 -9.078 5.367 1 93.19 526 ILE B CA 1
ATOM 8719 C C . ILE B 1 526 ? 7.391 -7.703 5.246 1 93.19 526 ILE B C 1
ATOM 8721 O O . ILE B 1 526 ? 7.547 -6.992 6.242 1 93.19 526 ILE B O 1
ATOM 8725 N N . LYS B 1 527 ? 7.777 -7.43 4.074 1 92 527 LYS B N 1
ATOM 8726 C CA . LYS B 1 527 ? 8.445 -6.148 3.85 1 92 527 LYS B CA 1
ATOM 8727 C C . LYS B 1 527 ? 7.449 -5.082 3.393 1 92 527 LYS B C 1
ATOM 8729 O O . LYS B 1 527 ? 7.059 -5.055 2.225 1 92 527 LYS B O 1
ATOM 8734 N N . THR B 1 528 ? 7.137 -4.227 4.258 1 89.25 528 THR B N 1
ATOM 8735 C CA . THR B 1 528 ? 6.172 -3.162 4.004 1 89.25 528 THR B CA 1
ATOM 8736 C C . THR B 1 528 ? 6.855 -1.798 4.016 1 89.25 528 THR B C 1
ATOM 8738 O O . THR B 1 528 ? 8.07 -1.708 4.207 1 89.25 528 THR B O 1
ATOM 8741 N N . LYS B 1 529 ? 6.086 -0.717 3.822 1 84.5 529 LYS B N 1
ATOM 8742 C CA . LYS B 1 529 ? 6.617 0.643 3.861 1 84.5 529 LYS B CA 1
ATOM 8743 C C . LYS B 1 529 ? 7.203 0.966 5.23 1 84.5 529 LYS B C 1
ATOM 8745 O O . LYS B 1 529 ? 8.195 1.695 5.336 1 84.5 529 LYS B O 1
ATOM 8750 N N . LYS B 1 530 ? 6.598 0.423 6.238 1 84.88 530 LYS B N 1
ATOM 8751 C CA . LYS B 1 530 ? 7.02 0.716 7.602 1 84.88 530 LYS B CA 1
ATOM 8752 C C . LYS B 1 530 ? 8.148 -0.218 8.039 1 84.88 530 LYS B C 1
ATOM 8754 O O . LYS B 1 530 ? 8.906 0.107 8.953 1 84.88 530 LYS B O 1
ATOM 8759 N N . ARG B 1 531 ? 8.227 -1.368 7.379 1 87.5 531 ARG B N 1
ATOM 8760 C CA . ARG B 1 531 ? 9.281 -2.332 7.68 1 87.5 531 ARG B CA 1
ATOM 8761 C C . ARG B 1 531 ? 10.242 -2.486 6.504 1 87.5 531 ARG B C 1
ATOM 8763 O O . ARG B 1 531 ? 10.531 -3.604 6.074 1 87.5 531 ARG B O 1
ATOM 8770 N N . ASN B 1 532 ? 10.688 -1.379 6.027 1 86.88 532 ASN B N 1
ATOM 8771 C CA . ASN B 1 532 ? 11.453 -1.382 4.789 1 86.88 532 ASN B CA 1
ATOM 8772 C C . ASN B 1 532 ? 12.953 -1.508 5.055 1 86.88 532 ASN B C 1
ATOM 8774 O O . ASN B 1 532 ? 13.75 -1.558 4.117 1 86.88 532 ASN B O 1
ATOM 8778 N N . ARG B 1 533 ? 13.336 -1.656 6.348 1 86 533 ARG B N 1
ATOM 8779 C CA . ARG B 1 533 ? 14.758 -1.711 6.688 1 86 533 ARG B CA 1
ATOM 8780 C C . ARG B 1 533 ? 15.164 -3.119 7.102 1 86 533 ARG B C 1
ATOM 8782 O O . ARG B 1 533 ? 16.281 -3.33 7.578 1 86 533 ARG B O 1
ATOM 8789 N N . LEU B 1 534 ? 14.242 -4.027 6.969 1 89.75 534 LEU B N 1
ATOM 8790 C CA . LEU B 1 534 ? 14.562 -5.406 7.309 1 89.75 534 LEU B CA 1
ATOM 8791 C C . LEU B 1 534 ? 15.727 -5.914 6.465 1 89.75 534 LEU B C 1
ATOM 8793 O O . LEU B 1 534 ? 15.789 -5.648 5.262 1 89.75 534 LEU B O 1
ATOM 8797 N N . SER B 1 535 ? 16.656 -6.543 7.156 1 90.5 535 SER B N 1
ATOM 8798 C CA . SER B 1 535 ? 17.812 -7.094 6.441 1 90.5 535 SER B CA 1
ATOM 8799 C C . SER B 1 535 ? 17.406 -8.281 5.574 1 90.5 535 SER B C 1
ATOM 8801 O O . SER B 1 535 ? 16.359 -8.906 5.82 1 90.5 535 SER B O 1
ATOM 8803 N N . THR B 1 536 ? 18.234 -8.609 4.578 1 91.81 536 THR B N 1
ATOM 8804 C CA . THR B 1 536 ? 17.984 -9.734 3.68 1 91.81 536 THR B CA 1
ATOM 8805 C C . THR B 1 536 ? 17.953 -11.047 4.449 1 91.81 536 THR B C 1
ATOM 8807 O O . THR B 1 536 ? 17.172 -11.945 4.141 1 91.81 536 THR B O 1
ATOM 8810 N N . THR B 1 537 ? 18.781 -11.125 5.504 1 92.38 537 THR B N 1
ATOM 8811 C CA . THR B 1 537 ? 18.844 -12.328 6.316 1 92.38 537 THR B CA 1
ATOM 8812 C C . THR B 1 537 ? 17.547 -12.531 7.098 1 92.38 537 THR B C 1
ATOM 8814 O O . THR B 1 537 ? 17.031 -13.648 7.184 1 92.38 537 THR B O 1
ATOM 8817 N N . THR B 1 538 ? 17.078 -11.453 7.609 1 92.31 538 THR B N 1
ATOM 8818 C CA . THR B 1 538 ? 15.852 -11.523 8.383 1 92.31 538 THR B CA 1
ATOM 8819 C C . THR B 1 538 ? 14.664 -11.844 7.48 1 92.31 538 THR B C 1
ATOM 8821 O O . THR B 1 538 ? 13.781 -12.617 7.859 1 92.31 538 THR B O 1
ATOM 8824 N N . ILE B 1 539 ? 14.648 -11.305 6.285 1 94 539 ILE B N 1
ATOM 8825 C CA . ILE B 1 539 ? 13.57 -11.539 5.336 1 94 539 ILE B CA 1
ATOM 8826 C C . ILE B 1 539 ? 13.531 -13.016 4.949 1 94 539 ILE B C 1
ATOM 8828 O O . ILE B 1 539 ? 12.469 -13.648 4.984 1 94 539 ILE B O 1
ATOM 8832 N N . ASN B 1 540 ? 14.656 -13.508 4.664 1 94.31 540 ASN B N 1
ATOM 8833 C CA . ASN B 1 540 ? 14.727 -14.93 4.332 1 94.31 540 ASN B CA 1
ATOM 8834 C C . ASN B 1 540 ? 14.273 -15.797 5.496 1 94.31 540 ASN B C 1
ATOM 8836 O O . ASN B 1 540 ? 13.523 -16.766 5.305 1 94.31 540 ASN B O 1
ATOM 8840 N N . ALA B 1 541 ? 14.742 -15.367 6.664 1 93.81 541 ALA B N 1
ATOM 8841 C CA . ALA B 1 541 ? 14.359 -16.125 7.848 1 93.81 541 ALA B CA 1
ATOM 8842 C C . ALA B 1 541 ? 12.859 -16.031 8.109 1 93.81 541 ALA B C 1
ATOM 8844 O O . ALA B 1 541 ? 12.211 -17.031 8.422 1 93.81 541 ALA B O 1
#

InterPro domains:
  IPR008906 HAT, C-terminal dimerisation domain [PF05699] (493-540)
  IPR012337 Ribonuclease H-like superfamily [SSF53098] (73-540)
  IPR025398 ZMYM1-like, RNase-like domain [PF14291] (43-159)

Radius of gyration: 36.87 Å; Cα contacts (8 Å, |Δi|>4): 1489; chains: 2; bounding box: 65×112×93 Å

Organism: Camponotus floridanus (NCBI:txid104421)

pLDDT: mean 89.72, std 8.45, range [50.44, 98.0]

Solvent-accessible surface area (backbone atoms only — not comparable to full-atom values): 57565 Å² total; per-residue (Å²): 109,66,67,35,52,52,51,48,50,55,50,38,50,49,36,58,76,68,67,49,63,49,72,53,47,32,58,55,50,53,53,51,38,62,47,34,75,43,47,68,41,44,62,66,54,78,49,46,39,66,57,36,50,43,44,39,46,68,46,50,29,52,52,54,37,47,54,54,47,57,50,47,54,73,36,55,26,17,39,37,48,50,73,50,65,50,89,87,36,47,28,37,32,44,43,27,35,24,26,45,41,88,84,79,56,43,78,42,77,46,73,67,43,60,40,79,47,58,36,69,52,76,44,19,64,52,50,42,50,55,49,50,49,52,34,56,73,68,62,41,56,53,80,29,44,44,32,42,32,30,62,85,45,52,47,43,56,27,92,69,76,8,30,50,56,59,48,40,74,65,19,86,60,50,41,76,45,74,25,51,48,60,38,50,40,51,25,51,51,61,16,51,64,49,44,67,65,65,54,60,49,46,49,47,48,52,26,48,61,34,68,73,31,35,40,49,37,42,50,40,48,52,37,27,55,73,68,65,38,77,93,64,78,76,47,64,66,39,91,87,40,78,54,25,61,41,54,28,45,47,49,45,62,72,40,40,64,42,51,52,53,41,33,54,48,44,31,70,73,68,61,41,70,68,42,44,51,52,44,53,49,67,67,33,71,63,50,57,50,52,48,43,31,44,44,51,57,36,47,58,54,42,50,55,37,59,61,40,60,47,88,62,68,47,45,46,46,43,19,59,51,39,40,50,51,41,47,62,53,38,63,32,43,39,36,76,86,52,60,83,42,63,88,48,97,62,64,72,82,42,67,88,47,34,50,56,74,88,66,41,60,52,46,71,70,31,51,57,50,49,52,53,36,42,73,71,66,39,52,69,59,49,52,52,51,46,50,32,52,48,48,21,44,40,43,30,40,53,37,40,62,71,63,41,56,55,81,40,62,69,39,50,41,41,42,47,71,37,53,69,42,49,57,61,46,78,59,51,68,64,51,41,51,39,52,49,51,51,40,59,62,65,49,94,62,60,63,69,56,33,51,53,42,55,54,42,54,50,66,30,49,91,48,48,74,35,67,60,50,49,50,53,42,56,70,44,55,69,61,60,32,52,41,55,68,64,57,68,45,54,93,91,54,57,79,47,60,53,53,45,54,52,51,39,48,58,59,13,50,68,50,38,60,51,64,61,55,54,51,50,52,50,47,54,68,65,43,36,89,89,42,66,77,67,49,72,64,57,67,55,69,110,65,67,35,52,51,51,48,49,54,50,40,49,50,36,59,75,69,68,49,64,48,73,53,47,31,59,56,49,53,52,51,38,62,46,34,74,42,48,69,40,44,64,66,53,79,47,46,40,66,56,36,51,44,45,39,46,69,46,51,30,51,51,54,38,48,53,52,46,57,51,46,53,73,35,55,26,18,40,37,48,50,72,49,65,49,90,84,36,48,28,37,32,44,42,28,37,24,26,44,39,87,84,78,58,44,78,44,77,46,74,66,44,60,40,78,45,58,38,71,52,76,43,19,63,51,50,42,50,56,51,50,50,53,35,58,74,67,62,40,54,54,79,30,44,43,33,43,33,30,61,87,45,53,47,43,56,29,91,69,78,9,30,48,55,59,46,40,73,66,18,84,60,50,41,76,46,74,23,53,48,61,41,50,38,51,25,50,52,60,16,52,65,51,43,67,65,65,55,59,49,47,49,46,48,51,26,46,62,33,67,74,31,34,40,48,37,43,50,40,48,51,38,26,54,72,67,64,38,77,93,64,79,75,47,66,66,40,90,88,40,79,54,25,61,42,56,28,46,47,51,46,62,73,39,40,65,41,50,52,53,41,33,53,49,43,31,71,72,68,64,41,70,68,42,46,52,54,43,54,48,67,67,32,70,64,49,56,49,50,49,44,31,44,42,51,57,38,45,58,55,41,51,54,37,60,60,41,60,47,88,63,69,48,45,44,46,44,18,60,52,39,41,49,50,40,47,61,52,39,64,31,43,39,36,78,84,51,61,82,42,63,89,49,96,62,63,74,85,43,68,88,50,33,48,57,74,89,67,42,60,52,45,73,71,32,51,55,51,49,51,52,37,42,74,73,68,40,52,70,58,49,53,52,50,46,50,33,50,49,49,20,46,39,44,30,40,52,37,41,62,71,62,40,55,54,81,40,62,70,37,50,40,42,42,48,71,36,53,70,44,49,56,60,47,80,60,52,69,65,52,41,52,40,52,49,50,52,40,58,62,65,48,92,61,60,62,67,56,34,50,54,41,55,54,42,55,51,65,30,50,90,50,48,73,35,68,60,49,48,51,52,41,56,70,45,56,70,62,60,31,52,40,56,69,63,55,72,43,53,92,91,54,58,81,46,60,54,52,46,54,52,52,40,49,58,57,12,50,68,50,40,59,51,64,60,55,53,52,50,52,51,47,54,68,64,42,34,90,90,43,66,77,67,49,71,64,57,66,54,69